Protein AF-A0AA43QMW5-F1 (afdb_monomer_lite)

pLDDT: mean 87.39, std 15.27, range [23.47, 98.81]

Sequence (1176 aa):
MTSDAPTQKFETLQLHAGQTPDPTTNSRAVPIYATTSYVFNDSDHGARLFGLKEFGNIYSRIMNPTVDVLEKRIAALEGGAAAIGAASGQAAQFMVVAALAHTGDNIISTSNLYGGTYNQFKVAFPRLGITTKFVKGDKPEEFERLIDDRTKAIYIESIGNPRYNVPDFDAIVAVAHKAGVPVVVDNTFGAGGYFCRPIDHGADIVVHSTTKWIGGHGTTIGGMVVDSGKFDWGKNAKRFPQMNDPSEGYHGLKFWDTFGSIAFAMRVRVEILRDLGMAMNPFAAHEFILGVETLSLRCERHAENSLKLAKWLEGSEHVAWVSYPGLESHQSHQLAKKYLPRGFGGVLSFGVKGGKAAGSQVVDGFKLISNLANVGDSKTLAIHPWSTTHEQLSDEEKQDSGVTDDLIRISVGNEHIDDIIADFEQSFKASEAAKPEAGKEGQEKNGELKGAVKEVKAFQPQFQDELQIFSCPSSTLTSDMAHVERGREISIPPPRGQPYSITLPGSKKEGRTPVYRHHKFKDGLLRSLDPNVATAHDMFEGTANRYPKNRCLGWRPYIAETKSWGKYEWMDYATVQRRRANLGVGLVSINKDAGVKESKYGIGIWCQNRPEWQISVSLYDTLGPSTTEYIVNHASLPCVITSLPHIPTLLKLKPRLPTLKVIISVDPLDNGDREGYSKYALLNSLASEMGVKIYSFEQVEAIGASLGTPLYHPPGPNDMLTINYTSGTTGPPKGVTILHFNAVAAGSCGFATLPQTPKDVLISYLPLAHIYERMNEACALWAGGAIGFFHGDILGLVDDLQQLKPTFFPSVPRLYNRFGGAIRAATVQQPGLKGSLSRYIISTKQAAMTPPESPSATNKHAFYDRIWGRKVASAMGLQNAKSMVSGSAPLDPSLHGMLRAVMGNTFVQGYGLTETFAQGLCQSEGDLSVGNCGGVSPTMELCLMDVPDMEYYATDQPQPRGELLMRGNNLFAGYYRNEEETNKAMLPDGWFRTGDVATVDYLGRFQIIDRVKNVLKLAQGEYISPERLENVYLSHLNYLALAFVHGDSLQTFLVGIFAVQPDMFAPMASKILGKQIASTDAAAIKAACDEPKVIKAIQDDLDKVGRKNKFAGYERVRRFRLMVDPFTIDNELLTPTLKLKRPTTAKMYRSVLDQLYAEALAEEEEQHRAMPKAKL

InterPro domains:
  IPR000277 Cys/Met metabolism, pyridoxal phosphate-dependent enzyme [PF01053] (11-429)
  IPR000277 Cys/Met metabolism, pyridoxal phosphate-dependent enzyme [cd00614] (26-429)
  IPR000873 AMP-dependent synthetase/ligase domain [PF00501] (540-976)
  IPR006235 O-acetylhomoserine/O-acetylserine sulfhydrylase [PTHR43797] (4-430)
  IPR006235 O-acetylhomoserine/O-acetylserine sulfhydrylase [TIGR01326] (9-429)
  IPR015421 Pyridoxal phosphate-dependent transferase, major domain [G3DSA:3.40.640.10] (8-293)
  IPR015422 Pyridoxal phosphate-dependent transferase, small domain [G3DSA:3.90.1150.10] (297-440)
  IPR015424 Pyridoxal phosphate-dependent transferase [SSF53383] (9-429)
  IPR020845 AMP-binding, conserved site [PS00455] (723-734)
  IPR042099 ANL, N-terminal domain [G3DSA:3.40.50.12780] (529-1011)
  IPR054542 Cys/Met metabolism enzyme, pyridoxal-phosphate attachment site [PS00868] (204-218)

Radius of gyration: 35.05 Å; chains: 1; bounding box: 94×83×96 Å

Structure (mmCIF, N/CA/C/O backbone):
data_AF-A0AA43QMW5-F1
#
_entry.id   AF-A0AA43QMW5-F1
#
loop_
_atom_site.group_PDB
_atom_site.id
_atom_site.type_symbol
_atom_site.label_atom_id
_atom_site.label_alt_id
_atom_site.label_comp_id
_atom_site.label_asym_id
_atom_site.label_entity_id
_atom_site.label_seq_id
_atom_site.pdbx_PDB_ins_code
_atom_site.Cartn_x
_atom_site.Cartn_y
_atom_site.Cartn_z
_atom_site.occupancy
_atom_site.B_iso_or_equiv
_atom_site.auth_seq_id
_atom_site.auth_comp_id
_atom_site.auth_asym_id
_atom_site.auth_atom_id
_atom_site.pdbx_PDB_model_num
ATOM 1 N N . MET A 1 1 ? -44.632 -12.064 -18.565 1.00 31.97 1 MET A N 1
ATOM 2 C CA . MET A 1 1 ? -44.994 -11.048 -19.577 1.00 31.97 1 MET A CA 1
ATOM 3 C C . MET A 1 1 ? -45.890 -11.721 -20.603 1.00 31.97 1 MET A C 1
ATOM 5 O O . MET A 1 1 ? -45.658 -12.886 -20.896 1.00 31.97 1 MET A O 1
ATOM 9 N N . THR A 1 2 ? -46.937 -11.038 -21.057 1.00 28.03 2 THR A N 1
ATOM 10 C CA . THR A 1 2 ? -47.883 -11.501 -22.084 1.00 28.03 2 THR A CA 1
ATOM 11 C C . THR A 1 2 ? -47.162 -11.783 -23.409 1.00 28.03 2 THR A C 1
ATOM 13 O O . THR A 1 2 ? -46.240 -11.059 -23.778 1.00 28.03 2 THR A O 1
ATOM 16 N N . SER A 1 3 ? -47.563 -12.851 -24.102 1.00 38.81 3 SER A N 1
ATOM 17 C CA . SER A 1 3 ? -46.892 -13.456 -25.267 1.00 38.81 3 SER A CA 1
ATOM 18 C C . SER A 1 3 ? -46.924 -12.639 -26.567 1.00 38.81 3 SER A C 1
ATOM 20 O O . SER A 1 3 ? -46.411 -13.112 -27.574 1.00 38.81 3 SER A O 1
ATOM 22 N N . ASP A 1 4 ? -47.481 -11.424 -26.544 1.00 40.47 4 ASP A N 1
ATOM 23 C CA . ASP A 1 4 ? -47.724 -10.601 -27.741 1.00 40.47 4 ASP A CA 1
ATOM 24 C C . ASP A 1 4 ? -46.858 -9.327 -27.803 1.00 40.47 4 ASP A C 1
ATOM 26 O O . ASP A 1 4 ? -47.037 -8.485 -28.684 1.00 40.47 4 ASP A O 1
ATOM 30 N N . ALA A 1 5 ? -45.906 -9.147 -26.879 1.00 48.25 5 ALA A N 1
ATOM 31 C CA . ALA A 1 5 ? -44.950 -8.045 -26.971 1.00 48.25 5 ALA A CA 1
ATOM 32 C C . ALA A 1 5 ? -43.904 -8.346 -28.066 1.00 48.25 5 ALA A C 1
ATOM 34 O O . ALA A 1 5 ? -43.298 -9.421 -28.036 1.00 48.25 5 ALA A O 1
ATOM 35 N N . PRO A 1 6 ? -43.647 -7.426 -29.019 1.00 52.62 6 PRO A N 1
ATOM 36 C CA . PRO A 1 6 ? -42.632 -7.641 -30.046 1.00 52.62 6 PRO A CA 1
ATOM 37 C C . PRO A 1 6 ? -41.271 -7.915 -29.395 1.00 52.62 6 PRO A C 1
ATOM 39 O O . PRO A 1 6 ? -40.853 -7.183 -28.495 1.00 52.62 6 PRO A O 1
ATOM 42 N N . THR A 1 7 ? -40.579 -8.968 -29.845 1.00 69.44 7 THR A N 1
ATOM 43 C CA . THR A 1 7 ? -39.249 -9.335 -29.341 1.00 69.44 7 THR A CA 1
ATOM 44 C C . THR A 1 7 ? -38.290 -8.164 -29.542 1.00 69.44 7 THR A C 1
ATOM 46 O O . THR A 1 7 ? -37.937 -7.817 -30.672 1.00 69.44 7 THR A O 1
ATOM 49 N N . GLN A 1 8 ? -37.898 -7.526 -28.440 1.00 84.06 8 GLN A N 1
ATOM 50 C CA . GLN A 1 8 ? -37.003 -6.375 -28.470 1.00 84.06 8 GLN A CA 1
ATOM 51 C C . GLN A 1 8 ? -35.619 -6.786 -28.994 1.00 84.06 8 GLN A C 1
ATOM 53 O O . GLN A 1 8 ? -35.133 -7.883 -28.720 1.00 84.06 8 GLN A O 1
ATOM 58 N N . LYS A 1 9 ? -34.992 -5.903 -29.779 1.00 92.12 9 LYS A N 1
ATOM 59 C CA . LYS A 1 9 ? -33.627 -6.093 -30.294 1.00 92.12 9 LYS A CA 1
ATOM 60 C C . LYS A 1 9 ? -32.594 -5.847 -29.189 1.00 92.12 9 LYS A C 1
ATOM 62 O O . LYS A 1 9 ? -32.915 -5.244 -28.165 1.00 92.12 9 LYS A O 1
ATOM 67 N N . PHE A 1 10 ? -31.357 -6.295 -29.403 1.00 95.06 10 PHE A N 1
ATOM 68 C CA . PHE A 1 10 ? -30.277 -6.232 -28.411 1.00 95.06 10 PHE A CA 1
ATOM 69 C C . PHE A 1 10 ? -30.058 -4.812 -27.860 1.00 95.06 10 PHE A C 1
ATOM 71 O O . PHE A 1 10 ? -30.002 -4.624 -26.650 1.00 95.06 10 PHE A O 1
ATOM 78 N N . GLU A 1 11 ? -30.019 -3.800 -28.730 1.00 95.00 11 GLU A N 1
ATOM 79 C CA . GLU A 1 11 ? -29.794 -2.388 -28.373 1.00 95.00 11 GLU A CA 1
ATOM 80 C C . GLU A 1 11 ? -30.935 -1.833 -27.516 1.00 95.00 11 GLU A C 1
ATOM 82 O O . GLU A 1 11 ? -30.740 -0.956 -26.682 1.00 95.00 11 GLU A O 1
ATOM 87 N N . THR A 1 12 ? -32.150 -2.345 -27.705 1.00 94.62 12 THR A N 1
ATOM 88 C CA . THR A 1 12 ? -33.298 -1.978 -26.872 1.00 94.62 12 THR A CA 1
ATOM 89 C C . THR A 1 12 ? -33.230 -2.689 -25.520 1.00 94.62 12 THR A C 1
ATOM 91 O O . THR A 1 12 ? -33.447 -2.066 -24.480 1.00 94.62 12 THR A O 1
ATOM 94 N N . LEU A 1 13 ? -32.885 -3.981 -25.518 1.00 95.06 13 LEU A N 1
ATOM 95 C CA . LEU A 1 13 ? -32.748 -4.777 -24.299 1.00 95.06 13 LEU A CA 1
ATOM 96 C C . LEU A 1 13 ? -31.625 -4.252 -23.395 1.00 95.06 13 LEU A C 1
ATOM 98 O O . LEU A 1 13 ? -31.842 -4.142 -22.191 1.00 95.06 13 LEU A O 1
ATOM 102 N N . GLN A 1 14 ? -30.471 -3.858 -23.944 1.00 95.69 14 GLN A N 1
ATOM 103 C CA . GLN A 1 14 ? -29.340 -3.374 -23.137 1.00 95.69 14 GLN A CA 1
ATOM 104 C C . GLN A 1 14 ? -29.687 -2.092 -22.356 1.00 95.69 14 GLN A C 1
ATOM 106 O O . GLN A 1 14 ? -29.088 -1.824 -21.320 1.00 95.69 14 GLN A O 1
ATOM 111 N N . LEU A 1 15 ? -30.658 -1.304 -22.832 1.00 93.88 15 LEU A N 1
ATOM 112 C CA . LEU A 1 15 ? -31.099 -0.071 -22.175 1.00 93.88 15 LEU A CA 1
ATOM 113 C C . LEU A 1 15 ? -32.235 -0.310 -21.173 1.00 93.88 15 LEU A C 1
ATOM 115 O O . LEU A 1 15 ? -32.311 0.370 -20.153 1.00 93.88 15 LEU A O 1
ATOM 119 N N . HIS A 1 16 ? -33.139 -1.251 -21.458 1.00 92.50 16 HIS A N 1
ATOM 120 C CA . HIS A 1 16 ? -34.419 -1.345 -20.746 1.00 92.50 16 HIS A CA 1
ATOM 121 C C . HIS A 1 16 ? -34.632 -2.635 -19.955 1.00 92.50 16 HIS A C 1
ATOM 123 O O . HIS A 1 16 ? -35.452 -2.650 -19.035 1.00 92.50 16 HIS A O 1
ATOM 129 N N . ALA A 1 17 ? -33.929 -3.722 -20.276 1.00 94.00 17 ALA A N 1
ATOM 130 C CA . ALA A 1 17 ? -34.151 -4.994 -19.605 1.00 94.00 17 ALA A CA 1
ATOM 131 C C . ALA A 1 17 ? -33.842 -4.892 -18.103 1.00 94.00 17 ALA A C 1
ATOM 133 O O . ALA A 1 17 ? -32.890 -4.231 -17.676 1.00 94.00 17 ALA A O 1
ATOM 134 N N . GLY A 1 18 ? -34.690 -5.542 -17.303 1.00 90.50 18 GLY A N 1
ATOM 135 C CA . GLY A 1 18 ? -34.578 -5.579 -15.846 1.00 90.50 18 GLY A CA 1
ATOM 136 C C . GLY A 1 18 ? -35.045 -4.323 -15.112 1.00 90.50 18 GLY A C 1
ATOM 137 O O . GLY A 1 18 ? -35.159 -4.376 -13.893 1.00 90.50 18 GLY A O 1
ATOM 138 N N . GLN A 1 19 ? -35.354 -3.227 -15.815 1.00 90.94 19 GLN A N 1
ATOM 139 C CA . GLN A 1 19 ? -35.652 -1.940 -15.193 1.00 90.94 19 GLN A CA 1
ATOM 140 C C . GLN A 1 19 ? -37.014 -1.374 -15.615 1.00 90.94 19 GLN A C 1
ATOM 142 O O . GLN A 1 19 ? -37.297 -1.158 -16.791 1.00 90.94 19 GLN A O 1
ATOM 147 N N . THR A 1 20 ? -37.821 -1.010 -14.625 1.00 87.88 20 THR A N 1
ATOM 148 C CA . THR A 1 20 ? -38.950 -0.082 -14.775 1.00 87.88 20 THR A CA 1
ATOM 149 C C . THR A 1 20 ? -38.634 1.216 -14.029 1.00 87.88 20 THR A C 1
ATOM 151 O O . THR A 1 20 ? -37.757 1.193 -13.162 1.00 87.88 20 THR A O 1
ATOM 154 N N . PRO A 1 21 ? -39.298 2.353 -14.334 1.00 90.06 21 PRO A N 1
ATOM 155 C CA . PRO A 1 21 ? -39.194 3.532 -13.479 1.00 90.06 21 PRO A CA 1
ATOM 156 C C . PRO A 1 21 ? -39.437 3.146 -12.017 1.00 90.06 21 PRO A C 1
ATOM 158 O O . PRO A 1 21 ? -40.344 2.356 -11.743 1.00 90.06 21 PRO A O 1
ATOM 161 N N . ASP A 1 22 ? -38.602 3.652 -11.110 1.00 88.69 22 ASP A N 1
ATOM 162 C CA . ASP A 1 22 ? -38.721 3.339 -9.686 1.00 88.69 22 ASP A CA 1
ATOM 163 C C . ASP A 1 22 ? -40.121 3.742 -9.196 1.00 88.69 22 ASP A C 1
ATOM 165 O O . ASP A 1 22 ? -40.480 4.910 -9.322 1.00 88.69 22 ASP A O 1
ATOM 169 N N . PRO A 1 23 ? -40.934 2.830 -8.641 1.00 86.19 23 PRO A N 1
ATOM 170 C CA . PRO A 1 23 ? -42.321 3.139 -8.296 1.00 86.19 23 PRO A CA 1
ATOM 171 C C . PRO A 1 23 ? -42.452 4.136 -7.135 1.00 86.19 23 PRO A C 1
ATOM 173 O O . PRO A 1 23 ? -43.527 4.695 -6.936 1.00 86.19 23 PRO A O 1
ATOM 176 N N . THR A 1 24 ? -41.379 4.366 -6.369 1.00 89.88 24 THR A N 1
ATOM 177 C CA . THR A 1 24 ? -41.388 5.279 -5.216 1.00 89.88 24 THR A CA 1
ATOM 178 C C . THR A 1 24 ? -41.154 6.729 -5.639 1.00 89.88 24 THR A C 1
ATOM 180 O O . THR A 1 24 ? -41.823 7.640 -5.161 1.00 89.88 24 THR A O 1
ATOM 183 N N . THR A 1 25 ? -40.199 6.952 -6.539 1.00 93.06 25 THR A N 1
ATOM 184 C CA . THR A 1 25 ? -39.713 8.284 -6.940 1.00 93.06 25 THR A CA 1
ATOM 185 C C . THR A 1 25 ? -40.000 8.619 -8.401 1.00 93.06 25 THR A C 1
ATOM 187 O O . THR A 1 25 ? -39.798 9.754 -8.824 1.00 93.06 25 THR A O 1
ATOM 190 N N . ASN A 1 26 ? -40.461 7.641 -9.183 1.00 91.12 26 ASN A N 1
ATOM 191 C CA . ASN A 1 26 ? -40.526 7.665 -10.644 1.00 91.12 26 ASN A CA 1
ATOM 192 C C . ASN A 1 26 ? -39.160 7.873 -11.323 1.00 91.12 26 ASN A C 1
ATOM 194 O O . ASN A 1 26 ? -39.107 8.270 -12.490 1.00 91.12 26 ASN A O 1
ATOM 198 N N . SER A 1 27 ? -38.046 7.596 -10.627 1.00 91.94 27 SER A N 1
ATOM 199 C CA . SER A 1 27 ? -36.706 7.704 -11.211 1.00 91.94 27 SER A CA 1
ATOM 200 C C . SER A 1 27 ? -36.569 6.801 -12.433 1.00 91.94 27 SER A C 1
ATOM 202 O O . SER A 1 27 ? -36.821 5.596 -12.375 1.00 91.94 27 SER A O 1
ATOM 204 N N . ARG A 1 28 ? -36.133 7.390 -13.551 1.00 91.69 28 ARG A N 1
ATOM 205 C CA . ARG A 1 28 ? -35.840 6.660 -14.789 1.00 91.69 28 ARG A CA 1
ATOM 206 C C . ARG A 1 28 ? -34.450 6.039 -14.793 1.00 91.69 28 ARG A C 1
ATOM 208 O O . ARG A 1 28 ? -34.287 4.995 -15.407 1.00 91.69 28 ARG A O 1
ATOM 215 N N . ALA A 1 29 ? -33.471 6.665 -14.146 1.00 92.25 29 ALA A N 1
ATOM 216 C CA . ALA A 1 29 ? -32.157 6.065 -13.931 1.00 92.25 29 ALA A CA 1
ATOM 217 C C . ALA A 1 29 ? -32.244 5.031 -12.800 1.00 92.25 29 ALA A C 1
ATOM 219 O O . ALA A 1 29 ? -33.070 5.184 -11.894 1.00 92.25 29 ALA A O 1
ATOM 220 N N . VAL A 1 30 ? -31.416 3.984 -12.856 1.00 95.44 30 VAL A N 1
ATOM 221 C CA . VAL A 1 30 ? -31.401 2.924 -11.835 1.00 95.44 30 VAL A CA 1
ATOM 222 C C . VAL A 1 30 ? -30.903 3.514 -10.513 1.00 95.44 30 VAL A C 1
ATOM 224 O O . VAL A 1 30 ? -29.758 3.960 -10.457 1.00 95.44 30 VAL A O 1
ATOM 227 N N . PRO A 1 31 ? -31.701 3.511 -9.432 1.00 94.56 31 PRO A N 1
ATOM 228 C CA . PRO A 1 31 ? -31.217 3.973 -8.139 1.00 94.56 31 PRO A CA 1
ATOM 229 C C . PRO A 1 31 ? -30.134 3.043 -7.580 1.00 94.56 31 PRO A C 1
ATOM 231 O O . PRO A 1 31 ? -30.190 1.819 -7.747 1.00 94.56 31 PRO A O 1
ATOM 234 N N . ILE A 1 32 ? -29.171 3.616 -6.857 1.00 97.00 32 ILE A N 1
ATOM 235 C CA . ILE A 1 32 ? -28.181 2.845 -6.100 1.00 97.00 32 ILE A CA 1
ATOM 236 C C . ILE A 1 32 ? -28.762 2.532 -4.719 1.00 97.00 32 ILE A C 1
ATOM 238 O O . ILE A 1 32 ? -28.828 3.396 -3.846 1.00 97.00 32 ILE A O 1
ATOM 242 N N . TYR A 1 33 ? -29.144 1.279 -4.488 1.00 95.75 33 TYR A N 1
ATOM 243 C CA . TYR A 1 33 ? -29.603 0.803 -3.186 1.00 95.75 33 TYR A CA 1
ATOM 244 C C . TYR A 1 33 ? -28.399 0.418 -2.321 1.00 95.75 33 TYR A C 1
ATOM 246 O O . TYR A 1 33 ? -28.118 -0.763 -2.109 1.00 95.75 33 TYR A O 1
ATOM 254 N N . ALA A 1 34 ? -27.680 1.420 -1.810 1.00 96.12 34 ALA A N 1
ATOM 255 C CA . ALA A 1 34 ? -26.524 1.266 -0.919 1.00 96.12 34 ALA A CA 1
ATOM 256 C C . ALA A 1 34 ? -26.927 0.875 0.521 1.00 96.12 34 ALA A C 1
ATOM 258 O O . ALA A 1 34 ? -26.578 1.543 1.489 1.00 96.12 34 ALA A O 1
ATOM 259 N N . THR A 1 35 ? -27.685 -0.212 0.662 1.00 94.81 35 THR A N 1
ATOM 260 C CA . THR A 1 35 ? -28.127 -0.773 1.948 1.00 94.81 35 THR A CA 1
ATOM 261 C C . THR A 1 35 ? -27.574 -2.180 2.138 1.00 94.81 35 THR A C 1
ATOM 263 O O . THR A 1 35 ? -27.178 -2.842 1.178 1.00 94.81 35 THR A O 1
ATOM 266 N N . THR A 1 36 ? -27.557 -2.663 3.376 1.00 92.94 36 THR A N 1
ATOM 267 C CA . THR A 1 36 ? -27.220 -4.053 3.706 1.00 92.94 36 THR A CA 1
ATOM 268 C C . THR A 1 36 ? -28.453 -4.932 3.874 1.00 92.94 36 THR A C 1
ATOM 270 O O . THR A 1 36 ? -28.371 -6.122 3.596 1.00 92.94 36 THR A O 1
ATOM 273 N N . SER A 1 37 ? -29.576 -4.367 4.325 1.00 93.62 37 SER A N 1
ATOM 274 C CA . SER A 1 37 ? -30.742 -5.111 4.820 1.00 93.62 37 SER A CA 1
ATOM 275 C C . SER A 1 37 ? -32.046 -4.448 4.380 1.00 93.62 37 SER A C 1
ATOM 277 O O . SER A 1 37 ? -32.075 -3.240 4.127 1.00 93.62 37 SER A O 1
ATOM 279 N N . TYR A 1 38 ? -33.122 -5.232 4.324 1.00 94.88 38 TYR A N 1
ATOM 280 C CA . TYR A 1 38 ? -34.454 -4.777 3.922 1.00 94.88 38 TYR A CA 1
ATOM 281 C C . TYR A 1 38 ? -35.480 -5.116 5.005 1.00 94.88 38 TYR A C 1
ATOM 283 O O . TYR A 1 38 ? -35.408 -6.171 5.631 1.00 94.88 38 TYR A O 1
ATOM 291 N N . VAL A 1 39 ? -36.414 -4.195 5.247 1.00 95.44 39 VAL A N 1
ATOM 292 C CA . VAL A 1 39 ? -37.465 -4.359 6.261 1.00 95.44 39 VAL A CA 1
ATOM 293 C C . VAL A 1 39 ? -38.509 -5.363 5.766 1.00 95.44 39 VAL A C 1
ATOM 295 O O . VAL A 1 39 ? -38.944 -5.291 4.618 1.00 95.44 39 VAL A O 1
ATOM 298 N N . PHE A 1 40 ? -38.932 -6.280 6.639 1.00 94.44 40 PHE A N 1
ATOM 299 C CA . PHE A 1 40 ? -40.066 -7.166 6.378 1.00 94.44 40 PHE A CA 1
ATOM 300 C C . PHE A 1 40 ? -41.377 -6.495 6.792 1.00 94.44 40 PHE A C 1
ATOM 302 O O . PHE A 1 40 ? -41.415 -5.801 7.804 1.00 94.44 40 PHE A O 1
ATOM 309 N N . ASN A 1 41 ? -42.459 -6.756 6.054 1.00 92.19 41 ASN A N 1
ATOM 310 C CA . ASN A 1 41 ? -43.797 -6.274 6.409 1.00 92.19 41 ASN A CA 1
ATOM 311 C C . ASN A 1 41 ? -44.240 -6.773 7.797 1.00 92.19 41 ASN A C 1
ATOM 313 O O . ASN A 1 41 ? -44.799 -6.016 8.584 1.00 92.19 41 ASN A O 1
ATOM 317 N N . ASP A 1 42 ? -43.947 -8.039 8.096 1.00 89.06 42 ASP A N 1
ATOM 318 C CA . ASP A 1 42 ? -44.180 -8.709 9.373 1.00 89.06 42 ASP A CA 1
ATOM 319 C C . ASP A 1 42 ? -43.274 -9.957 9.480 1.00 89.06 42 ASP A C 1
ATOM 321 O O . ASP A 1 42 ? -42.538 -10.302 8.545 1.00 89.06 42 ASP A O 1
ATOM 325 N N . SER A 1 43 ? -43.289 -10.632 10.632 1.00 90.50 43 SER A N 1
ATOM 326 C CA . SER A 1 43 ? -42.485 -11.841 10.860 1.00 90.50 43 SER A CA 1
ATOM 327 C C . SER A 1 43 ? -42.861 -12.997 9.927 1.00 90.50 43 SER A C 1
ATOM 329 O O . SER A 1 43 ? -41.979 -13.763 9.535 1.00 90.50 43 SER A O 1
ATOM 331 N N . ASP A 1 44 ? -44.133 -13.113 9.534 1.00 91.81 44 ASP A N 1
ATOM 332 C CA . ASP A 1 44 ? -44.595 -14.166 8.626 1.00 91.81 44 ASP A CA 1
ATOM 333 C C . ASP A 1 44 ? -44.068 -13.934 7.206 1.00 91.81 44 ASP A C 1
ATOM 335 O O . ASP A 1 44 ? -43.658 -14.880 6.535 1.00 91.81 44 ASP A O 1
ATOM 339 N N . HIS A 1 45 ? -44.015 -12.680 6.752 1.00 95.81 45 HIS A N 1
ATOM 340 C CA . HIS A 1 45 ? -43.369 -12.272 5.510 1.00 95.81 45 HIS A CA 1
ATOM 341 C C . HIS A 1 45 ? -41.876 -12.604 5.541 1.00 95.81 45 HIS A C 1
ATOM 343 O O . HIS A 1 45 ? -41.387 -13.272 4.632 1.00 95.81 45 HIS A O 1
ATOM 349 N N . GLY A 1 46 ? -41.165 -12.254 6.619 1.00 91.75 46 GLY A N 1
ATOM 350 C CA . GLY A 1 46 ? -39.764 -12.652 6.795 1.00 91.75 46 GLY A CA 1
ATOM 351 C C . GLY A 1 46 ? -39.567 -14.174 6.718 1.00 91.75 46 GLY A C 1
ATOM 352 O O . GLY A 1 46 ? -38.699 -14.654 5.988 1.00 91.75 46 GLY A O 1
ATOM 353 N N . ALA A 1 47 ? -40.412 -14.951 7.404 1.00 89.12 47 ALA A N 1
ATOM 354 C CA . ALA A 1 47 ? -40.362 -16.413 7.379 1.00 89.12 47 ALA A CA 1
ATOM 355 C C . ALA A 1 47 ? -40.639 -16.997 5.981 1.00 89.12 47 ALA A C 1
ATOM 357 O O . ALA A 1 47 ? -39.991 -17.969 5.583 1.00 89.12 47 ALA A O 1
ATOM 358 N N . ARG A 1 48 ? -41.565 -16.409 5.209 1.00 93.38 48 ARG A N 1
ATOM 359 C CA . ARG A 1 48 ? -41.815 -16.812 3.815 1.00 93.38 48 ARG A CA 1
ATOM 360 C C . ARG A 1 48 ? -40.624 -16.508 2.909 1.00 93.38 48 ARG A C 1
ATOM 362 O O . ARG A 1 48 ? -40.280 -17.374 2.108 1.00 93.38 48 ARG A O 1
ATOM 369 N N . LEU A 1 49 ? -39.966 -15.358 3.070 1.00 91.56 49 LEU A N 1
ATOM 370 C CA . LEU A 1 49 ? -38.765 -15.007 2.302 1.00 91.56 49 LEU A CA 1
ATOM 371 C C . LEU A 1 49 ? -37.594 -15.960 2.595 1.00 91.56 49 LEU A C 1
ATOM 373 O O . LEU A 1 49 ? -37.019 -16.531 1.671 1.00 91.56 49 LEU A O 1
ATOM 377 N N . PHE A 1 50 ? -37.259 -16.194 3.870 1.00 89.00 50 PHE A N 1
ATOM 378 C CA . PHE A 1 50 ? -36.174 -17.118 4.241 1.00 89.00 50 PHE A CA 1
ATOM 379 C C . PHE A 1 50 ? -36.481 -18.576 3.888 1.00 89.00 50 PHE A C 1
ATOM 381 O O . PHE A 1 50 ? -35.577 -19.324 3.523 1.00 89.00 50 PHE A O 1
ATOM 388 N N . GLY A 1 51 ? -37.753 -18.973 3.963 1.00 88.38 51 GLY A N 1
ATOM 389 C CA . GLY A 1 51 ? -38.220 -20.285 3.524 1.00 88.38 51 GLY A CA 1
ATOM 390 C C . GLY A 1 51 ? -38.369 -20.426 2.007 1.00 88.38 51 GLY A C 1
ATOM 391 O O . GLY A 1 51 ? -38.882 -21.451 1.568 1.00 88.38 51 GLY A O 1
ATOM 392 N N . LEU A 1 52 ? -37.985 -19.407 1.224 1.00 90.00 52 LEU A N 1
ATOM 393 C CA . LEU A 1 52 ? -38.117 -19.343 -0.236 1.00 90.00 52 LEU A CA 1
ATOM 394 C C . LEU A 1 52 ? -39.548 -19.600 -0.756 1.00 90.00 52 LEU A C 1
ATOM 396 O O . LEU A 1 52 ? -39.742 -20.073 -1.873 1.00 90.00 52 LEU A O 1
ATOM 400 N N . LYS A 1 53 ? -40.560 -19.279 0.056 1.00 87.81 53 LYS A N 1
ATOM 401 C CA . LYS A 1 53 ? -41.989 -19.353 -0.299 1.00 87.81 53 LYS A CA 1
ATOM 402 C C . LYS A 1 53 ? -42.475 -18.090 -1.011 1.00 87.81 53 LYS A C 1
ATOM 404 O O . LYS A 1 53 ? -43.560 -18.085 -1.582 1.00 87.81 53 LYS A O 1
ATOM 409 N N . GLU A 1 54 ? -41.692 -17.019 -0.929 1.00 89.31 54 GLU A N 1
ATOM 410 C CA . GLU A 1 54 ? -41.958 -15.711 -1.518 1.00 89.31 54 GLU A CA 1
ATOM 411 C C . GLU A 1 54 ? -40.626 -15.097 -1.985 1.00 89.31 54 GLU A C 1
ATOM 413 O O . GLU A 1 54 ? -39.595 -15.286 -1.336 1.00 89.31 54 GLU A O 1
ATOM 418 N N . PHE A 1 55 ? -40.631 -14.383 -3.115 1.00 88.50 55 PHE A N 1
ATOM 419 C CA . PHE A 1 55 ? -39.463 -13.636 -3.590 1.00 88.50 55 PHE A CA 1
ATOM 420 C C . PHE A 1 55 ? -39.456 -12.232 -2.992 1.00 88.50 55 PHE A C 1
ATOM 422 O O . PHE A 1 55 ? -40.471 -11.541 -3.008 1.00 88.50 55 PHE A O 1
ATOM 429 N N . GLY A 1 56 ? -38.297 -11.774 -2.532 1.00 89.06 56 GLY A N 1
ATOM 430 C CA . GLY A 1 56 ? -38.156 -10.433 -1.980 1.00 89.06 56 GLY A CA 1
ATOM 431 C C . GLY A 1 56 ? -36.798 -10.222 -1.337 1.00 89.06 56 GLY A C 1
ATOM 432 O O . GLY A 1 56 ? -36.093 -11.177 -1.013 1.00 89.06 56 GLY A O 1
ATOM 433 N N . ASN A 1 57 ? -36.428 -8.956 -1.161 1.00 93.31 57 ASN A N 1
ATOM 434 C CA . ASN A 1 57 ? -35.120 -8.600 -0.637 1.00 93.31 57 ASN A CA 1
ATOM 435 C C . ASN A 1 57 ? -35.028 -8.886 0.867 1.00 93.31 57 ASN A C 1
ATOM 437 O O . ASN A 1 57 ? -35.916 -8.533 1.637 1.00 93.31 57 ASN A O 1
ATOM 441 N N . ILE A 1 58 ? -33.919 -9.504 1.273 1.00 92.94 58 ILE A N 1
ATOM 442 C CA . ILE A 1 58 ? -33.631 -9.867 2.668 1.00 92.94 58 ILE A CA 1
ATOM 443 C C . ILE A 1 58 ? -32.372 -9.128 3.120 1.00 92.94 58 ILE A C 1
ATOM 445 O O . ILE A 1 58 ? -32.388 -8.311 4.039 1.00 92.94 58 ILE A O 1
ATOM 449 N N . TYR A 1 59 ? -31.268 -9.403 2.424 1.00 94.06 59 TYR A N 1
ATOM 450 C CA . TYR A 1 59 ? -29.940 -8.897 2.732 1.00 94.06 59 TYR A CA 1
ATOM 451 C C . TYR A 1 59 ? -29.125 -8.785 1.439 1.00 94.06 59 TYR A C 1
ATOM 453 O O . TYR A 1 59 ? -29.150 -9.706 0.619 1.00 94.06 59 TYR A O 1
ATOM 461 N N . SER A 1 60 ? -28.356 -7.706 1.280 1.00 94.25 60 SER A N 1
ATOM 462 C CA . SER A 1 60 ? -27.640 -7.367 0.037 1.00 94.25 60 SER A CA 1
ATOM 463 C C . SER A 1 60 ? -26.600 -8.395 -0.405 1.00 94.25 60 SER A C 1
ATOM 465 O O . SER A 1 60 ? -26.267 -8.458 -1.581 1.00 94.25 60 SER A O 1
ATOM 467 N N . ARG A 1 61 ? -26.115 -9.246 0.508 1.00 93.00 61 ARG A N 1
ATOM 468 C CA . ARG A 1 61 ? -25.257 -10.396 0.161 1.00 93.00 61 ARG A CA 1
ATOM 469 C C . ARG A 1 61 ? -25.982 -11.444 -0.696 1.00 93.00 61 ARG A C 1
ATOM 471 O O . ARG A 1 61 ? -25.329 -12.175 -1.426 1.00 93.00 61 ARG A O 1
ATOM 478 N N . ILE A 1 62 ? -27.304 -11.554 -0.562 1.00 93.12 62 ILE A N 1
ATOM 479 C CA . ILE A 1 62 ? -28.135 -12.534 -1.278 1.00 93.12 62 ILE A CA 1
ATOM 480 C C . ILE A 1 62 ? -28.735 -11.889 -2.529 1.00 93.12 62 ILE A C 1
ATOM 482 O O . ILE A 1 62 ? -28.725 -12.488 -3.604 1.00 93.12 62 ILE A O 1
ATOM 486 N N . MET A 1 63 ? -29.275 -10.678 -2.382 1.00 93.12 63 MET A N 1
ATOM 487 C CA . MET A 1 63 ? -29.898 -9.919 -3.464 1.00 93.12 63 MET A CA 1
ATOM 488 C C . MET A 1 63 ? -29.983 -8.434 -3.113 1.00 93.12 63 MET A C 1
ATOM 490 O O . MET A 1 63 ? -30.158 -8.074 -1.950 1.00 93.12 63 MET A O 1
ATOM 494 N N . ASN A 1 64 ? -29.881 -7.583 -4.127 1.00 96.88 64 ASN A N 1
ATOM 495 C CA . ASN A 1 64 ? -29.964 -6.134 -4.009 1.00 96.88 64 ASN A CA 1
ATOM 496 C C . ASN A 1 64 ? -30.651 -5.582 -5.271 1.00 96.88 64 ASN A C 1
ATOM 498 O O . ASN A 1 64 ? -30.268 -6.014 -6.356 1.00 96.88 64 ASN A O 1
ATOM 502 N N . PRO A 1 65 ? -31.602 -4.630 -5.188 1.00 95.69 65 PRO A N 1
ATOM 503 C CA . PRO A 1 65 ? -32.339 -4.160 -6.360 1.00 95.69 65 PRO A CA 1
ATOM 504 C C . PRO A 1 65 ? -31.462 -3.573 -7.475 1.00 95.69 65 PRO A C 1
ATOM 506 O O . PRO A 1 65 ? -31.766 -3.769 -8.645 1.00 95.69 65 PRO A O 1
ATOM 509 N N . THR A 1 66 ? -30.354 -2.894 -7.151 1.00 97.38 66 THR A N 1
ATOM 510 C CA . THR A 1 66 ? -29.422 -2.388 -8.177 1.00 97.38 66 THR A CA 1
ATOM 511 C C . THR A 1 66 ? -28.708 -3.540 -8.885 1.00 97.38 66 THR A C 1
ATOM 513 O O . THR A 1 66 ? -28.554 -3.516 -10.103 1.00 97.38 66 THR A O 1
ATOM 516 N N . VAL A 1 67 ? -28.301 -4.570 -8.134 1.00 98.12 67 VAL A N 1
ATOM 517 C CA . VAL A 1 67 ? -27.665 -5.779 -8.688 1.00 98.12 67 VAL A CA 1
ATOM 518 C C . VAL A 1 67 ? -28.666 -6.587 -9.521 1.00 98.12 67 VAL A C 1
ATOM 520 O O . VAL A 1 67 ? -28.323 -7.031 -10.610 1.00 98.12 67 VAL A O 1
ATOM 523 N N . ASP A 1 68 ? -29.911 -6.704 -9.062 1.00 97.44 68 ASP A N 1
ATOM 524 C CA . ASP A 1 68 ? -31.004 -7.413 -9.740 1.00 97.44 68 ASP A CA 1
ATOM 525 C C . ASP A 1 68 ? -31.327 -6.809 -11.118 1.00 97.44 68 ASP A C 1
ATOM 527 O O . ASP A 1 68 ? -31.554 -7.544 -12.080 1.00 97.44 68 ASP A O 1
ATOM 531 N N . VAL A 1 69 ? -31.265 -5.477 -11.264 1.00 97.94 69 VAL A N 1
ATOM 532 C CA . VAL A 1 69 ? -31.393 -4.835 -12.584 1.00 97.94 69 VAL A CA 1
ATOM 533 C C . VAL A 1 69 ? -30.287 -5.306 -13.531 1.00 97.94 69 VAL A C 1
ATOM 535 O O . VAL A 1 69 ? -30.587 -5.689 -14.663 1.00 97.94 69 VAL A O 1
ATOM 538 N N . LEU A 1 70 ? -29.024 -5.312 -13.087 1.00 98.44 70 LEU A N 1
ATOM 539 C CA . LEU A 1 70 ? -27.906 -5.790 -13.905 1.00 98.44 70 LEU A CA 1
ATOM 540 C C . LEU A 1 70 ? -28.054 -7.281 -14.244 1.00 98.44 70 LEU A C 1
ATOM 542 O O . LEU A 1 70 ? -27.873 -7.660 -15.398 1.00 98.44 70 LEU A O 1
ATOM 546 N N . GLU A 1 71 ? -28.399 -8.115 -13.261 1.00 98.44 71 GLU A N 1
ATOM 547 C CA . GLU A 1 71 ? -28.626 -9.555 -13.432 1.00 98.44 71 GLU A CA 1
ATOM 548 C C . GLU A 1 71 ? -29.686 -9.819 -14.509 1.00 98.44 71 GLU A C 1
ATOM 550 O O . GLU A 1 71 ? -29.420 -10.496 -15.503 1.00 98.44 71 GLU A O 1
ATOM 555 N N . LYS A 1 72 ? -30.869 -9.211 -14.378 1.00 97.75 72 LYS A N 1
ATOM 556 C CA . LYS A 1 72 ? -31.954 -9.345 -15.360 1.00 97.75 72 LYS A CA 1
ATOM 557 C C . LYS A 1 72 ? -31.561 -8.829 -16.739 1.00 97.75 72 LYS A C 1
ATOM 559 O O . LYS A 1 72 ? -31.950 -9.417 -17.747 1.00 97.75 72 LYS A O 1
ATOM 564 N N . ARG A 1 73 ? -30.799 -7.735 -16.795 1.00 97.62 73 ARG A N 1
ATOM 565 C CA . ARG A 1 73 ? -30.343 -7.142 -18.052 1.00 97.62 73 ARG A CA 1
ATOM 566 C C . ARG A 1 73 ? -29.391 -8.073 -18.790 1.00 97.62 73 ARG A C 1
ATOM 568 O O . ARG A 1 73 ? -29.633 -8.366 -19.955 1.00 97.62 73 ARG A O 1
ATOM 575 N N . ILE A 1 74 ? -28.367 -8.596 -18.117 1.00 98.38 74 ILE A N 1
ATOM 576 C CA . ILE A 1 74 ? -27.427 -9.539 -18.736 1.00 98.38 74 ILE A CA 1
ATOM 577 C C . ILE A 1 74 ? -28.117 -10.861 -19.094 1.00 98.38 74 ILE A C 1
ATOM 579 O O . ILE A 1 74 ? -27.892 -11.367 -20.190 1.00 98.38 74 ILE A O 1
ATOM 583 N N . ALA A 1 75 ? -29.016 -11.381 -18.247 1.00 98.06 75 ALA A N 1
ATOM 584 C CA . ALA A 1 75 ? -29.806 -12.570 -18.578 1.00 98.06 75 ALA A CA 1
ATOM 585 C C . ALA A 1 75 ? -30.593 -12.383 -19.887 1.00 98.06 75 ALA A C 1
ATOM 587 O O . ALA A 1 75 ? -30.548 -13.246 -20.761 1.00 98.06 75 ALA A O 1
ATOM 588 N N . ALA A 1 76 ? -31.250 -11.232 -20.068 1.00 96.88 76 ALA A N 1
ATOM 589 C CA . ALA A 1 76 ? -31.989 -10.929 -21.291 1.00 96.88 76 ALA A CA 1
ATOM 590 C C . ALA A 1 76 ? -31.084 -10.826 -22.534 1.00 96.88 76 ALA A C 1
ATOM 592 O O . ALA A 1 76 ? -31.472 -11.300 -23.604 1.00 96.88 76 ALA A O 1
ATOM 593 N N . LEU A 1 77 ? -29.892 -10.231 -22.398 1.00 97.31 77 LEU A N 1
ATOM 594 C CA . LEU A 1 77 ? -28.929 -10.100 -23.499 1.00 97.31 77 LEU A CA 1
ATOM 595 C C . LEU A 1 77 ? -28.344 -11.450 -23.932 1.00 97.31 77 LEU A C 1
ATOM 597 O O . LEU A 1 77 ? -28.232 -11.709 -25.127 1.00 97.31 77 LEU A O 1
ATOM 601 N N . GLU A 1 78 ? -28.032 -12.329 -22.980 1.00 97.00 78 GLU A N 1
ATOM 602 C CA . GLU A 1 78 ? -27.524 -13.680 -23.252 1.00 97.00 78 GLU A CA 1
ATOM 603 C C . GLU A 1 78 ? -28.635 -14.648 -23.692 1.00 97.00 78 GLU A C 1
ATOM 605 O O . GLU A 1 78 ? -28.395 -15.570 -24.465 1.00 97.00 78 GLU A O 1
ATOM 610 N N . GLY A 1 79 ? -29.891 -14.407 -23.301 1.00 94.75 79 GLY A N 1
ATOM 611 C CA . GLY A 1 79 ? -31.014 -15.335 -23.522 1.00 94.75 79 GLY A CA 1
ATOM 612 C C . GLY A 1 79 ? -31.182 -16.362 -22.414 1.00 94.75 79 GLY A C 1
ATOM 613 O O . GLY A 1 79 ? -31.740 -17.431 -22.651 1.00 94.75 79 GLY A O 1
ATOM 614 N N . GLY A 1 80 ? -30.676 -16.046 -21.226 1.00 96.38 80 GLY A N 1
ATOM 615 C CA . GLY A 1 80 ? -30.834 -16.855 -20.030 1.00 96.38 80 GLY A CA 1
ATOM 616 C C . GLY A 1 80 ? -32.170 -16.630 -19.327 1.00 96.38 80 GLY A C 1
ATOM 617 O O . GLY A 1 80 ? -32.830 -15.603 -19.493 1.00 96.38 80 GLY A O 1
ATOM 618 N N . ALA A 1 81 ? -32.539 -17.595 -18.491 1.00 96.56 81 ALA A N 1
ATOM 619 C CA . ALA A 1 81 ? -33.703 -17.531 -17.619 1.00 96.56 81 ALA A CA 1
ATOM 620 C C . ALA A 1 81 ? -33.444 -16.668 -16.370 1.00 96.56 81 ALA A C 1
ATOM 622 O O . ALA A 1 81 ? -34.348 -15.977 -15.898 1.00 96.56 81 ALA A O 1
ATOM 623 N N . ALA A 1 82 ? -32.218 -16.693 -15.836 1.00 97.50 82 ALA A N 1
ATOM 624 C CA . ALA A 1 82 ? -31.809 -15.915 -14.668 1.00 97.50 82 ALA A CA 1
ATOM 625 C C . ALA A 1 82 ? -30.295 -15.663 -14.666 1.00 97.50 82 ALA A C 1
ATOM 627 O O . ALA A 1 82 ? -29.537 -16.403 -15.291 1.00 97.50 82 ALA A O 1
ATOM 628 N N . ALA A 1 83 ? -29.842 -14.646 -13.929 1.00 98.38 83 ALA A N 1
ATOM 629 C CA . ALA A 1 83 ? -28.420 -14.408 -13.706 1.00 98.38 83 ALA A CA 1
ATOM 630 C C . ALA A 1 83 ? -28.115 -14.014 -12.257 1.00 98.38 83 ALA A C 1
ATOM 632 O O . ALA A 1 83 ? -28.995 -13.527 -11.549 1.00 98.38 83 ALA A O 1
ATOM 633 N N . ILE A 1 84 ? -26.868 -14.237 -11.836 1.00 98.50 84 ILE A N 1
ATOM 634 C CA . ILE A 1 84 ? -26.345 -13.971 -10.494 1.00 98.50 84 ILE A CA 1
ATOM 635 C C . ILE A 1 84 ? -25.059 -13.139 -10.590 1.00 98.50 84 ILE A C 1
ATOM 637 O O . ILE A 1 84 ? -24.073 -13.570 -11.198 1.00 98.50 84 ILE A O 1
ATOM 641 N N . GLY A 1 85 ? -25.051 -11.970 -9.950 1.00 98.19 85 GLY A N 1
ATOM 642 C CA . GLY A 1 85 ? -23.909 -11.063 -9.889 1.00 98.19 85 GLY A CA 1
ATOM 643 C C . GLY A 1 85 ? -22.831 -11.544 -8.914 1.00 98.19 85 GLY A C 1
ATOM 644 O O . GLY A 1 85 ? -23.102 -11.835 -7.750 1.00 98.19 85 GLY A O 1
ATOM 645 N N . ALA A 1 86 ? -21.582 -11.574 -9.377 1.00 98.12 86 ALA A N 1
ATOM 646 C CA . ALA A 1 86 ? -20.418 -12.029 -8.624 1.00 98.12 86 ALA A CA 1
ATOM 647 C C . ALA A 1 86 ? -19.393 -10.908 -8.402 1.00 98.12 86 ALA A C 1
ATOM 649 O O . ALA A 1 86 ? -19.244 -10.001 -9.222 1.00 98.12 86 ALA A O 1
ATOM 650 N N . ALA A 1 87 ? -18.592 -11.025 -7.342 1.00 97.31 87 ALA A N 1
ATOM 651 C CA . ALA A 1 87 ? -17.513 -10.079 -7.040 1.00 97.31 87 ALA A CA 1
ATOM 652 C C . ALA A 1 87 ? -16.397 -10.018 -8.113 1.00 97.31 87 ALA A C 1
ATOM 654 O O . ALA A 1 87 ? -15.642 -9.051 -8.158 1.00 97.31 87 ALA A O 1
ATOM 655 N N . SER A 1 88 ? -16.256 -11.038 -8.970 1.00 98.06 88 SER A N 1
ATOM 656 C CA . SER A 1 88 ? -15.322 -11.075 -10.110 1.00 98.06 88 SER A CA 1
ATOM 657 C C . SER A 1 88 ? -15.697 -12.191 -11.098 1.00 98.06 88 SER A C 1
ATOM 659 O O . SER A 1 88 ? -16.460 -13.089 -10.743 1.00 98.06 88 SER A O 1
ATOM 661 N N . GLY A 1 89 ? -15.127 -12.197 -12.309 1.00 96.88 89 GLY A N 1
ATOM 662 C CA . GLY A 1 89 ? -15.305 -13.308 -13.261 1.00 96.88 89 GLY A CA 1
ATOM 663 C C . GLY A 1 89 ? -14.797 -14.655 -12.723 1.00 96.88 89 GLY A C 1
ATOM 664 O O . GLY A 1 89 ? -15.476 -15.667 -12.840 1.00 96.88 89 GLY A O 1
ATOM 665 N N . GLN A 1 90 ? -13.659 -14.656 -12.019 1.00 96.94 90 GLN A N 1
ATOM 666 C CA . GLN A 1 90 ? -13.131 -15.859 -11.356 1.00 96.94 90 GLN A CA 1
ATOM 667 C C . GLN A 1 90 ? -14.042 -16.350 -10.221 1.00 96.94 90 GLN A C 1
ATOM 669 O O . GLN A 1 90 ? -14.131 -17.553 -9.985 1.00 96.94 90 GLN A O 1
ATOM 674 N N . ALA A 1 91 ? -14.735 -15.436 -9.533 1.00 98.19 91 ALA A N 1
ATOM 675 C CA . ALA A 1 91 ? -15.748 -15.793 -8.545 1.00 98.19 91 ALA A CA 1
ATOM 676 C C . ALA A 1 91 ? -17.002 -16.386 -9.208 1.00 98.19 91 ALA A C 1
ATOM 678 O O . ALA A 1 91 ? -17.524 -17.377 -8.712 1.00 98.19 91 ALA A O 1
ATOM 679 N N . ALA A 1 92 ? -17.456 -15.841 -10.343 1.00 98.38 92 ALA A N 1
ATOM 680 C CA . ALA A 1 92 ? -18.569 -16.407 -11.111 1.00 98.38 92 ALA A CA 1
ATOM 681 C C . ALA A 1 92 ? -18.274 -17.850 -11.554 1.00 98.38 92 ALA A C 1
ATOM 683 O O . ALA A 1 92 ? -19.054 -18.756 -11.263 1.00 98.38 92 ALA A O 1
ATOM 684 N N . GLN A 1 93 ? -17.104 -18.077 -12.158 1.00 97.69 93 GLN A N 1
ATOM 685 C CA . GLN A 1 93 ? -16.628 -19.412 -12.527 1.00 97.69 93 GLN A CA 1
ATOM 686 C C . GLN A 1 93 ? -16.554 -20.346 -11.313 1.00 97.69 93 GLN A C 1
ATOM 688 O O . GLN A 1 93 ? -17.042 -21.477 -11.366 1.00 97.69 93 GLN A O 1
ATOM 693 N N . PHE A 1 94 ? -15.996 -19.863 -10.197 1.00 98.38 94 PHE A N 1
ATOM 694 C CA . PHE A 1 94 ? -15.915 -20.653 -8.976 1.00 98.38 94 PHE A CA 1
ATOM 695 C C . PHE A 1 94 ? -17.296 -21.081 -8.482 1.00 98.38 94 PHE A C 1
ATOM 697 O O . PHE A 1 94 ? -17.494 -22.249 -8.155 1.00 98.38 94 PHE A O 1
ATOM 704 N N . MET A 1 95 ? -18.256 -20.153 -8.449 1.00 98.38 95 MET A N 1
ATOM 705 C CA . MET A 1 95 ? -19.610 -20.434 -7.981 1.00 98.38 95 MET A CA 1
ATOM 706 C C . MET A 1 95 ? -20.311 -21.497 -8.824 1.00 98.38 95 MET A C 1
ATOM 708 O O . MET A 1 95 ? -21.013 -22.336 -8.266 1.00 98.38 95 MET A O 1
ATOM 712 N N . VAL A 1 96 ? -20.095 -21.497 -10.144 1.00 98.44 96 VAL A N 1
ATOM 713 C CA . VAL A 1 96 ? -20.651 -22.525 -11.033 1.00 98.44 96 VAL A CA 1
ATOM 714 C C . VAL A 1 96 ? -20.082 -23.898 -10.702 1.00 98.44 96 VAL A C 1
ATOM 716 O O . VAL A 1 96 ? -20.841 -24.835 -10.463 1.00 98.44 96 VAL A O 1
ATOM 719 N N . VAL A 1 97 ? -18.756 -24.029 -10.631 1.00 98.19 97 VAL A N 1
ATOM 720 C CA . VAL A 1 97 ? -18.130 -25.329 -10.349 1.00 98.19 97 VAL A CA 1
ATOM 721 C C . VAL A 1 97 ? -18.476 -25.810 -8.938 1.00 98.19 97 VAL A C 1
ATOM 723 O O . VAL A 1 97 ? -18.817 -26.975 -8.776 1.00 98.19 97 VAL A O 1
ATOM 726 N N . ALA A 1 98 ? -18.473 -24.924 -7.938 1.00 96.50 98 ALA A N 1
ATOM 727 C CA . ALA A 1 98 ? -18.847 -25.257 -6.562 1.00 96.50 98 ALA A CA 1
ATOM 728 C C . ALA A 1 98 ? -20.332 -25.638 -6.416 1.00 96.50 98 ALA A C 1
ATOM 730 O O . ALA A 1 98 ? -20.685 -26.420 -5.538 1.00 96.50 98 ALA A O 1
ATOM 731 N N . ALA A 1 99 ? -21.214 -25.124 -7.280 1.00 96.50 99 ALA A N 1
ATOM 732 C CA . ALA A 1 99 ? -22.589 -25.603 -7.347 1.00 96.50 99 ALA A CA 1
ATOM 733 C C . ALA A 1 99 ? -22.660 -27.008 -7.976 1.00 96.50 99 ALA A C 1
ATOM 735 O O . ALA A 1 99 ? -23.421 -27.863 -7.521 1.00 96.50 99 ALA A O 1
ATOM 736 N N . LEU A 1 100 ? -21.895 -27.289 -9.027 1.00 97.38 100 LEU A N 1
ATOM 737 C CA . LEU A 1 100 ? -22.039 -28.541 -9.777 1.00 97.38 100 LEU A CA 1
ATOM 738 C C . LEU A 1 100 ? -21.285 -29.729 -9.165 1.00 97.38 100 LEU A C 1
ATOM 740 O O . LEU A 1 100 ? -21.784 -30.855 -9.230 1.00 97.38 100 LEU A O 1
ATOM 744 N N . ALA A 1 101 ? -20.108 -29.491 -8.587 1.00 97.06 101 ALA A N 1
ATOM 745 C CA . ALA A 1 101 ? -19.156 -30.520 -8.187 1.00 97.06 101 ALA A CA 1
ATOM 746 C C . ALA A 1 101 ? -18.817 -30.477 -6.694 1.00 97.06 101 ALA A C 1
ATOM 748 O O . ALA A 1 101 ? -18.705 -29.410 -6.094 1.00 97.06 101 ALA A O 1
ATOM 749 N N . HIS A 1 102 ? -18.595 -31.659 -6.120 1.00 94.31 102 HIS A N 1
ATOM 750 C CA . HIS A 1 102 ? -18.135 -31.845 -4.746 1.00 94.31 102 HIS A CA 1
ATOM 751 C C . HIS A 1 102 ? -16.805 -32.607 -4.713 1.00 94.31 102 HIS A C 1
ATOM 753 O O . HIS A 1 102 ? -16.286 -33.058 -5.736 1.00 94.31 102 HIS A O 1
ATOM 759 N N . THR A 1 103 ? -16.255 -32.793 -3.514 1.00 97.00 103 THR A N 1
ATOM 760 C CA . THR A 1 103 ? -15.079 -33.636 -3.282 1.00 97.00 103 THR A CA 1
ATOM 761 C C . THR A 1 103 ? -15.236 -35.011 -3.945 1.00 97.00 103 THR A C 1
ATOM 763 O O . THR A 1 103 ? -16.165 -35.759 -3.643 1.00 97.00 103 THR A O 1
ATOM 766 N N . GLY A 1 104 ? -14.294 -35.362 -4.822 1.00 96.88 104 GLY A N 1
ATOM 767 C CA . GLY A 1 104 ? -14.265 -36.618 -5.576 1.00 96.88 104 GLY A CA 1
ATOM 768 C C . GLY A 1 104 ? -14.913 -36.555 -6.963 1.00 96.88 104 GLY A C 1
ATOM 769 O O . GLY A 1 104 ? -14.823 -37.534 -7.706 1.00 96.88 104 GLY A O 1
ATOM 770 N N . ASP A 1 105 ? -15.540 -35.437 -7.328 1.00 98.44 105 ASP A N 1
ATOM 771 C CA . ASP A 1 105 ? -16.069 -35.209 -8.671 1.00 98.44 105 ASP A CA 1
ATOM 772 C C . ASP A 1 105 ? -15.011 -34.607 -9.618 1.00 98.44 105 ASP A C 1
ATOM 774 O O . ASP A 1 105 ? -13.930 -34.162 -9.205 1.00 98.44 105 ASP A O 1
ATOM 778 N N . ASN A 1 106 ? -15.322 -34.595 -10.918 1.00 98.44 106 ASN A N 1
ATOM 779 C CA . ASN A 1 106 ? -14.483 -33.954 -11.929 1.00 98.44 106 ASN A CA 1
ATOM 780 C C . ASN A 1 106 ? -15.269 -33.055 -12.892 1.00 98.44 106 ASN A C 1
ATOM 782 O O . ASN A 1 106 ? -16.473 -33.222 -13.079 1.00 98.44 106 ASN A O 1
ATOM 786 N N . ILE A 1 107 ? -14.571 -32.120 -13.531 1.00 98.56 107 ILE A N 1
ATOM 787 C CA . ILE A 1 107 ? -15.031 -31.412 -14.734 1.00 98.56 107 ILE A CA 1
ATOM 788 C C . ILE A 1 107 ? -14.075 -31.703 -15.896 1.00 98.56 107 ILE A C 1
ATOM 790 O O . ILE A 1 107 ? -12.929 -32.105 -15.679 1.00 98.56 107 ILE A O 1
ATOM 794 N N . ILE A 1 108 ? -14.532 -31.493 -17.127 1.00 98.31 108 ILE A N 1
ATOM 795 C CA . ILE A 1 108 ? -13.696 -31.585 -18.329 1.00 98.31 108 ILE A CA 1
ATOM 796 C C . ILE A 1 108 ? -13.568 -30.189 -18.920 1.00 98.31 108 ILE A C 1
ATOM 798 O O . ILE A 1 108 ? -14.549 -29.456 -18.982 1.00 98.31 108 ILE A O 1
ATOM 802 N N . SER A 1 109 ? -12.374 -29.811 -19.358 1.00 95.94 109 SER A N 1
ATOM 803 C CA . SER A 1 109 ? -12.153 -28.514 -19.995 1.00 95.94 109 SER A CA 1
ATOM 804 C C . SER A 1 109 ? -11.129 -28.623 -21.113 1.00 95.94 109 SER A C 1
ATOM 806 O O . SER A 1 109 ? -10.218 -29.444 -21.047 1.00 95.94 109 SER A O 1
ATOM 808 N N . THR A 1 110 ? -11.233 -27.760 -22.118 1.00 90.00 110 THR A N 1
ATOM 809 C CA . THR A 1 110 ? -10.118 -27.518 -23.047 1.00 90.00 110 THR A CA 1
ATOM 810 C C . THR A 1 110 ? -8.945 -26.861 -22.319 1.00 90.00 110 THR A C 1
ATOM 812 O O . THR A 1 110 ? -9.143 -26.224 -21.283 1.00 90.00 110 THR A O 1
ATOM 815 N N . SER A 1 111 ? -7.720 -27.025 -22.821 1.00 83.06 111 SER A N 1
ATOM 816 C CA . SER A 1 111 ? -6.556 -26.245 -22.378 1.00 83.06 111 SER A CA 1
ATOM 817 C C . SER A 1 111 ? -6.507 -24.846 -22.998 1.00 83.06 111 SER A C 1
ATOM 819 O O . SER A 1 111 ? -5.725 -24.016 -22.542 1.00 83.06 111 SER A O 1
ATOM 821 N N . ASN A 1 112 ? -7.337 -24.573 -24.012 1.00 83.56 112 ASN A N 1
ATOM 822 C CA . ASN A 1 112 ? -7.446 -23.275 -24.682 1.00 83.56 112 ASN A CA 1
ATOM 823 C C . ASN A 1 112 ? -8.253 -22.274 -23.836 1.00 83.56 112 ASN A C 1
ATOM 825 O O . ASN A 1 112 ? -9.324 -21.828 -24.243 1.00 83.56 112 ASN A O 1
ATOM 829 N N . LEU A 1 113 ? -7.757 -21.969 -22.638 1.00 85.00 113 LEU A N 1
ATOM 830 C CA . LEU A 1 113 ? -8.401 -21.085 -21.671 1.00 85.00 113 LEU A CA 1
ATOM 831 C C . LEU A 1 113 ? -7.482 -19.936 -21.277 1.00 85.00 113 LEU A C 1
ATOM 833 O O . LEU A 1 113 ? -6.257 -20.073 -21.233 1.00 85.00 113 LEU A O 1
ATOM 837 N N . TYR A 1 114 ? -8.092 -18.861 -20.795 1.00 85.19 114 TYR A N 1
ATOM 838 C CA . TYR A 1 114 ? -7.434 -17.850 -19.997 1.00 85.19 114 TYR A CA 1
ATOM 839 C C . TYR A 1 114 ? -6.591 -18.486 -18.880 1.00 85.19 114 TYR A C 1
ATOM 841 O O . TYR A 1 114 ? -7.072 -19.283 -18.069 1.00 85.19 114 TYR A O 1
ATOM 849 N N . GLY A 1 115 ? -5.324 -18.072 -18.779 1.00 79.19 115 GLY A N 1
ATOM 850 C CA . GLY A 1 115 ? -4.365 -18.668 -17.843 1.00 79.19 115 GLY A CA 1
ATOM 851 C C . GLY A 1 115 ? -4.816 -18.666 -16.376 1.00 79.19 115 GLY A C 1
ATOM 852 O O . GLY A 1 115 ? -4.532 -19.615 -15.646 1.00 79.19 115 GLY A O 1
ATOM 853 N N . GLY A 1 116 ? -5.575 -17.655 -15.935 1.00 85.00 116 GLY A N 1
ATOM 854 C CA . GLY A 1 116 ? -6.149 -17.636 -14.583 1.00 85.00 116 GLY A CA 1
ATOM 855 C C . GLY A 1 116 ? -7.192 -18.736 -14.359 1.00 85.00 116 GLY A C 1
ATOM 856 O O . GLY A 1 116 ? -7.196 -19.369 -13.304 1.00 85.00 116 GLY A O 1
ATOM 857 N N . THR A 1 117 ? -8.018 -19.012 -15.369 1.00 91.06 117 THR A N 1
ATOM 858 C CA . THR A 1 117 ? -9.026 -20.080 -15.365 1.00 91.06 117 THR A CA 1
ATOM 859 C C . THR A 1 117 ? -8.369 -21.452 -15.390 1.00 91.06 117 THR A C 1
ATOM 861 O O . THR A 1 117 ? -8.659 -22.280 -14.524 1.00 91.06 117 THR A O 1
ATOM 864 N N . TYR A 1 118 ? -7.399 -21.655 -16.285 1.00 88.25 118 TYR A N 1
ATOM 865 C CA . TYR A 1 118 ? -6.600 -22.879 -16.318 1.00 88.25 118 TYR A CA 1
ATOM 866 C C . TYR A 1 118 ? -5.928 -23.153 -14.964 1.00 88.25 118 TYR A C 1
ATOM 868 O O . TYR A 1 118 ? -6.002 -24.263 -14.435 1.00 88.25 118 TYR A O 1
ATOM 876 N N . ASN A 1 119 ? -5.337 -22.127 -14.343 1.00 88.12 119 ASN A N 1
ATOM 877 C CA . ASN A 1 119 ? -4.726 -22.247 -13.023 1.00 88.12 119 ASN A CA 1
ATOM 878 C C . ASN A 1 119 ? -5.753 -22.551 -11.915 1.00 88.12 119 ASN A C 1
ATOM 880 O O . ASN A 1 119 ? -5.484 -23.389 -11.053 1.00 88.12 119 ASN A O 1
ATOM 884 N N . GLN A 1 120 ? -6.938 -21.925 -11.931 1.00 93.75 120 GLN A N 1
ATOM 885 C CA . GLN A 1 120 ? -8.000 -22.233 -10.964 1.00 93.75 120 GLN A CA 1
ATOM 886 C C . GLN A 1 120 ? -8.392 -23.721 -11.049 1.00 93.75 120 GLN A C 1
ATOM 888 O O . GLN A 1 120 ? -8.469 -24.396 -10.022 1.00 93.75 120 GLN A O 1
ATOM 893 N N . PHE A 1 121 ? -8.539 -24.253 -12.264 1.00 95.12 121 PHE A N 1
ATOM 894 C CA . PHE A 1 121 ? -8.889 -25.651 -12.544 1.00 95.12 121 PHE A CA 1
ATOM 895 C C . PHE A 1 121 ? -7.777 -26.653 -12.215 1.00 95.12 121 PHE A C 1
ATOM 897 O O . PHE A 1 121 ? -8.055 -27.708 -11.642 1.00 95.12 121 PHE A O 1
ATOM 904 N N . LYS A 1 122 ? -6.520 -26.328 -12.537 1.00 91.44 122 LYS A N 1
ATOM 905 C CA . LYS A 1 122 ? -5.356 -27.206 -12.325 1.00 91.44 122 LYS A CA 1
ATOM 906 C C . LYS A 1 122 ? -4.852 -27.199 -10.880 1.00 91.44 122 LYS A C 1
ATOM 908 O O . LYS A 1 122 ? -4.336 -28.212 -10.421 1.00 91.44 122 LYS A O 1
ATOM 913 N N . VAL A 1 123 ? -4.957 -26.072 -10.172 1.00 90.38 123 VAL A N 1
ATOM 914 C CA . VAL A 1 123 ? -4.274 -25.873 -8.879 1.00 90.38 123 VAL A CA 1
ATOM 915 C C . VAL A 1 123 ? -5.239 -25.632 -7.724 1.00 90.38 123 VAL A C 1
ATOM 917 O O . VAL A 1 123 ? -5.035 -26.191 -6.645 1.00 90.38 123 VAL A O 1
ATOM 920 N N . ALA A 1 124 ? -6.267 -24.799 -7.905 1.00 92.69 124 ALA A N 1
ATOM 921 C CA . ALA A 1 124 ? -7.146 -24.415 -6.800 1.00 92.69 124 ALA A CA 1
ATOM 922 C C . ALA A 1 124 ? -8.211 -25.482 -6.505 1.00 92.69 124 ALA A C 1
ATOM 924 O O . ALA A 1 124 ? -8.324 -25.919 -5.361 1.00 92.69 124 ALA A O 1
ATOM 925 N N . PHE A 1 125 ? -8.946 -25.947 -7.519 1.00 97.19 125 PHE A N 1
ATOM 926 C CA . PHE A 1 125 ? -10.009 -26.943 -7.335 1.00 97.19 125 PHE A CA 1
ATOM 927 C C . PHE A 1 125 ? -9.546 -28.292 -6.774 1.00 97.19 125 PHE A C 1
ATOM 929 O O . PHE A 1 125 ? -10.240 -28.808 -5.893 1.00 97.19 125 PHE A O 1
ATOM 936 N N . PRO A 1 126 ? -8.365 -28.836 -7.140 1.00 96.62 126 PRO A N 1
ATOM 937 C CA . PRO A 1 126 ? -7.894 -30.086 -6.543 1.00 96.62 126 PRO A CA 1
ATOM 938 C C . PRO A 1 126 ? -7.716 -30.012 -5.025 1.00 96.62 126 PRO A C 1
ATOM 940 O O . PRO A 1 126 ? -7.870 -31.020 -4.340 1.00 96.62 126 PRO A O 1
ATOM 943 N N . ARG A 1 127 ? -7.472 -28.818 -4.464 1.00 97.06 127 ARG A N 1
ATOM 944 C CA . ARG A 1 127 ? -7.406 -28.609 -3.004 1.00 97.06 127 ARG A CA 1
ATOM 945 C C . ARG A 1 127 ? -8.769 -28.722 -2.323 1.00 97.06 127 ARG A C 1
ATOM 947 O O . ARG A 1 127 ? -8.825 -28.984 -1.129 1.00 97.06 127 ARG A O 1
ATOM 954 N N . LEU A 1 128 ? -9.845 -28.535 -3.082 1.00 95.88 128 LEU A N 1
ATOM 955 C CA . LEU A 1 128 ? -11.227 -28.776 -2.667 1.00 95.88 128 LEU A CA 1
ATOM 956 C C . LEU A 1 128 ? -11.696 -30.190 -3.048 1.00 95.88 128 LEU A C 1
ATOM 958 O O . LEU A 1 128 ? -12.872 -30.507 -2.926 1.00 95.88 128 LEU A O 1
ATOM 962 N N . GLY A 1 129 ? -10.785 -31.039 -3.539 1.00 97.50 129 GLY A N 1
ATOM 963 C CA . GLY A 1 129 ? -11.085 -32.395 -3.983 1.00 97.50 129 GLY A CA 1
ATOM 964 C C . GLY A 1 129 ? -11.833 -32.486 -5.314 1.00 97.50 129 GLY A C 1
ATOM 965 O O . GLY A 1 129 ? -12.289 -33.574 -5.650 1.00 97.50 129 GLY A O 1
ATOM 966 N N . ILE A 1 130 ? -11.956 -31.392 -6.071 1.00 98.31 130 ILE A N 1
ATOM 967 C CA . ILE A 1 130 ? -12.557 -31.376 -7.412 1.00 98.31 130 ILE A CA 1
ATOM 968 C C . ILE A 1 130 ? -11.426 -31.384 -8.438 1.00 98.31 130 ILE A C 1
ATOM 970 O O . ILE A 1 130 ? -10.526 -30.548 -8.388 1.00 98.31 130 ILE A O 1
ATOM 974 N N . THR A 1 131 ? -11.445 -32.323 -9.377 1.00 97.69 131 THR A N 1
ATOM 975 C CA . THR A 1 131 ? -10.374 -32.450 -10.382 1.00 97.69 131 THR A CA 1
ATOM 976 C C . THR A 1 131 ? -10.828 -31.983 -11.761 1.00 97.69 131 THR A C 1
ATOM 978 O O . THR A 1 131 ? -12.014 -32.018 -12.078 1.00 97.69 131 THR A O 1
ATOM 981 N N . THR A 1 132 ? -9.886 -31.548 -12.598 1.00 97.75 132 THR A N 1
ATOM 982 C CA . THR A 1 132 ? -10.172 -31.180 -13.992 1.00 97.75 132 THR A CA 1
ATOM 983 C C . THR A 1 132 ? -9.429 -32.113 -14.934 1.00 97.75 132 THR A C 1
ATOM 985 O O . THR A 1 132 ? -8.221 -32.306 -14.788 1.00 97.75 132 THR A O 1
ATOM 988 N N . LYS A 1 133 ? -10.140 -32.680 -15.909 1.00 97.12 133 LYS A N 1
ATOM 989 C CA . LYS A 1 133 ? -9.551 -33.439 -17.014 1.00 97.12 133 LYS A CA 1
ATOM 990 C C . LYS A 1 133 ? -9.426 -32.523 -18.228 1.00 97.12 133 LYS A C 1
ATOM 992 O O . LYS A 1 133 ? -10.434 -32.034 -18.733 1.00 97.12 133 LYS A O 1
ATOM 997 N N . PHE A 1 134 ? -8.200 -32.282 -18.682 1.00 93.88 134 PHE A N 1
ATOM 998 C CA . PHE A 1 134 ? -7.949 -31.385 -19.808 1.00 93.88 134 PHE A CA 1
ATOM 999 C C . PHE A 1 134 ? -7.884 -32.132 -21.144 1.00 93.88 134 PHE A C 1
ATOM 1001 O O . PHE A 1 134 ? -7.202 -33.154 -21.245 1.00 93.88 134 PHE A O 1
ATOM 1008 N N . VAL A 1 135 ? -8.542 -31.588 -22.169 1.00 91.25 135 VAL A N 1
ATOM 1009 C CA . VAL A 1 135 ? -8.325 -31.935 -23.585 1.00 91.25 135 VAL A CA 1
ATOM 1010 C C . VAL A 1 135 ? -7.416 -30.886 -24.235 1.00 91.25 135 VAL A C 1
ATOM 1012 O O . VAL A 1 135 ? -7.415 -29.731 -23.811 1.00 91.25 135 VAL A O 1
ATOM 1015 N N . LYS A 1 136 ? -6.609 -31.272 -25.233 1.00 80.88 136 LYS A N 1
ATOM 1016 C CA . LYS A 1 136 ? -5.617 -30.364 -25.852 1.00 80.88 136 LYS A CA 1
ATOM 1017 C C . LYS A 1 136 ? -6.205 -29.464 -26.950 1.00 80.88 136 LYS A C 1
ATOM 1019 O O . LYS A 1 136 ? -5.551 -28.514 -27.369 1.00 80.88 136 LYS A O 1
ATOM 1024 N N . GLY A 1 137 ? -7.410 -29.761 -27.432 1.00 81.94 137 GLY A N 1
ATOM 1025 C CA . GLY A 1 137 ? -8.139 -28.955 -28.415 1.00 81.94 137 GLY A CA 1
ATOM 1026 C C . GLY A 1 137 ? -9.643 -28.997 -28.161 1.00 81.94 137 GLY A C 1
ATOM 1027 O O . GLY A 1 137 ? -10.070 -29.370 -27.078 1.00 81.94 137 GLY A O 1
ATOM 1028 N N . ASP A 1 138 ? -10.451 -28.655 -29.166 1.00 85.75 138 ASP A N 1
ATOM 1029 C CA . ASP A 1 138 ? -11.911 -28.539 -28.998 1.00 85.75 138 ASP A CA 1
ATOM 1030 C C . ASP A 1 138 ? -12.695 -29.589 -29.795 1.00 85.75 138 ASP A C 1
ATOM 1032 O O . ASP A 1 138 ? -13.844 -29.374 -30.179 1.00 85.75 138 ASP A O 1
ATOM 1036 N N . LYS A 1 139 ? -12.064 -30.732 -30.086 1.00 90.81 139 LYS A N 1
ATOM 1037 C CA . LYS A 1 139 ? -12.710 -31.822 -30.821 1.00 90.81 139 LYS A CA 1
ATOM 1038 C C . LYS A 1 139 ? -13.746 -32.527 -29.934 1.00 90.81 139 LYS A C 1
ATOM 1040 O O . LYS A 1 139 ? -13.362 -33.010 -28.865 1.00 90.81 139 LYS A O 1
ATOM 1045 N N . PRO A 1 140 ? -15.019 -32.645 -30.359 1.00 94.44 140 PRO A N 1
ATOM 1046 C CA . PRO A 1 140 ? -16.081 -33.260 -29.556 1.00 94.44 140 PRO A CA 1
ATOM 1047 C C . PRO A 1 140 ? -15.749 -34.673 -29.052 1.00 94.44 140 PRO A C 1
ATOM 1049 O O . PRO A 1 140 ? -16.077 -35.021 -27.918 1.00 94.44 140 PRO A O 1
ATOM 1052 N N . GLU A 1 141 ? -15.041 -35.474 -29.850 1.00 94.81 141 GLU A N 1
ATOM 1053 C CA . GLU A 1 141 ? -14.699 -36.862 -29.519 1.00 94.81 141 GLU A CA 1
ATOM 1054 C C . GLU A 1 141 ? -13.699 -36.963 -28.353 1.00 94.81 141 GLU A C 1
ATOM 1056 O O . GLU A 1 141 ? -13.704 -37.941 -27.600 1.00 94.81 141 GLU A O 1
ATOM 1061 N N . GLU A 1 142 ? -12.842 -35.951 -28.170 1.00 94.06 142 GLU A N 1
ATOM 1062 C CA . GLU A 1 142 ? -11.901 -35.899 -27.044 1.00 94.06 142 GLU A CA 1
ATOM 1063 C C . GLU A 1 142 ? -12.629 -35.641 -25.723 1.00 94.06 142 GLU A C 1
ATOM 1065 O O . GLU A 1 142 ? -12.269 -36.233 -24.701 1.00 94.06 142 GLU A O 1
ATOM 1070 N N . PHE A 1 143 ? -13.683 -34.817 -25.750 1.00 96.38 143 PHE A N 1
ATOM 1071 C CA . PHE A 1 143 ? -14.554 -34.626 -24.595 1.00 96.38 143 PHE A CA 1
ATOM 1072 C C . PHE A 1 143 ? -15.321 -35.910 -24.274 1.00 96.38 143 PHE A C 1
ATOM 1074 O O . PHE A 1 143 ? -15.276 -36.346 -23.125 1.00 96.38 143 PHE A O 1
ATOM 1081 N N . GLU A 1 144 ? -15.950 -36.553 -25.271 1.00 96.12 144 GLU A N 1
ATOM 1082 C CA . GLU A 1 144 ? -16.730 -37.792 -25.075 1.00 96.12 144 GLU A CA 1
ATOM 1083 C C . GLU A 1 144 ? -15.902 -38.867 -24.359 1.00 96.12 144 GLU A C 1
ATOM 1085 O O . GLU A 1 144 ? -16.368 -39.491 -23.407 1.00 96.12 144 GLU A O 1
ATOM 1090 N N . ARG A 1 145 ? -14.633 -39.028 -24.758 1.00 96.50 145 ARG A N 1
ATOM 1091 C CA . ARG A 1 145 ? -13.715 -40.024 -24.188 1.00 96.50 145 ARG A CA 1
ATOM 1092 C C . ARG A 1 145 ? -13.429 -39.831 -22.693 1.00 96.50 145 ARG A C 1
ATOM 1094 O O . ARG A 1 145 ? -13.105 -40.806 -22.016 1.00 96.50 145 ARG A O 1
ATOM 1101 N N . LEU A 1 146 ? -13.463 -38.598 -22.187 1.00 97.38 146 LEU A N 1
ATOM 1102 C CA . LEU A 1 146 ? -13.093 -38.286 -20.800 1.00 97.38 146 LEU A CA 1
ATOM 1103 C C . LEU A 1 146 ? -14.287 -38.258 -19.837 1.00 97.38 146 LEU A C 1
ATOM 1105 O O . LEU A 1 146 ? -14.064 -38.211 -18.618 1.00 97.38 146 LEU A O 1
ATOM 1109 N N . ILE A 1 147 ? -15.517 -38.302 -20.360 1.00 97.94 147 ILE A N 1
ATOM 1110 C CA . ILE A 1 147 ? -16.743 -38.322 -19.557 1.00 97.94 147 ILE A CA 1
ATOM 1111 C C . ILE A 1 147 ? -16.833 -39.630 -18.769 1.00 97.94 147 ILE A C 1
ATOM 1113 O O . ILE A 1 147 ? -16.712 -40.723 -19.315 1.00 97.94 147 ILE A O 1
ATOM 1117 N N . ASP A 1 148 ? -17.085 -39.505 -17.468 1.00 96.69 148 ASP A N 1
ATOM 1118 C CA . ASP A 1 148 ? -17.408 -40.619 -16.581 1.00 96.69 148 ASP A CA 1
ATOM 1119 C C . ASP A 1 148 ? -18.606 -40.294 -15.669 1.00 96.69 148 ASP A C 1
ATOM 1121 O O . ASP A 1 148 ? -19.239 -39.236 -15.755 1.00 96.69 148 ASP A O 1
ATOM 1125 N N . ASP A 1 149 ? -18.938 -41.211 -14.761 1.00 95.56 149 ASP A N 1
ATOM 1126 C CA . ASP A 1 149 ? -20.044 -41.057 -13.804 1.00 95.56 149 ASP A CA 1
ATOM 1127 C C . ASP A 1 149 ? -19.835 -39.913 -12.791 1.00 95.56 149 ASP A C 1
ATOM 1129 O O . ASP A 1 149 ? -20.782 -39.473 -12.134 1.00 95.56 149 ASP A O 1
ATOM 1133 N N . ARG A 1 150 ? -18.604 -39.404 -12.668 1.00 97.19 150 ARG A N 1
ATOM 1134 C CA . ARG A 1 150 ? -18.206 -38.320 -11.761 1.00 97.19 150 ARG A CA 1
ATOM 1135 C C . ARG A 1 150 ? -18.073 -36.966 -12.461 1.00 97.19 150 ARG A C 1
ATOM 1137 O O . ARG A 1 150 ? -17.935 -35.960 -11.770 1.00 97.19 150 ARG A O 1
ATOM 1144 N N . THR A 1 151 ? -18.142 -36.912 -13.790 1.00 98.50 151 THR A N 1
ATOM 1145 C CA . THR A 1 151 ? -18.080 -35.661 -14.553 1.00 98.50 151 THR A CA 1
ATOM 1146 C C . THR A 1 151 ? -19.310 -34.784 -14.295 1.00 98.50 151 THR A C 1
ATOM 1148 O O . THR A 1 151 ? -20.443 -35.251 -14.419 1.00 98.50 151 THR A O 1
ATOM 1151 N N . LYS A 1 152 ? -19.108 -33.511 -13.938 1.00 98.38 152 LYS A N 1
ATOM 1152 C CA . LYS A 1 152 ? -20.183 -32.567 -13.570 1.00 98.38 152 LYS A CA 1
ATOM 1153 C C . LYS A 1 152 ? -20.374 -31.408 -14.532 1.00 98.38 152 LYS A C 1
ATOM 1155 O O . LYS A 1 152 ? -21.432 -30.794 -14.498 1.00 98.38 152 LYS A O 1
ATOM 1160 N N . ALA A 1 153 ? -19.386 -31.119 -15.368 1.00 98.50 153 ALA A N 1
ATOM 1161 C CA . ALA A 1 153 ? -19.487 -30.095 -16.396 1.00 98.50 153 ALA A CA 1
ATOM 1162 C C . ALA A 1 153 ? -18.446 -30.321 -17.493 1.00 98.50 153 ALA A C 1
ATOM 1164 O O . ALA A 1 153 ? -17.362 -30.850 -17.220 1.00 98.50 153 ALA A O 1
ATOM 1165 N N . ILE A 1 154 ? -18.764 -29.846 -18.694 1.00 98.62 154 ILE A N 1
ATOM 1166 C CA . ILE A 1 154 ? -17.767 -29.455 -19.692 1.00 98.62 154 ILE A CA 1
ATOM 1167 C C . ILE A 1 154 ? -17.625 -27.935 -19.636 1.00 98.62 154 ILE A C 1
ATOM 1169 O O . ILE A 1 154 ? -18.632 -27.233 -19.647 1.00 98.62 154 ILE A O 1
ATOM 1173 N N . TYR A 1 155 ? -16.396 -27.432 -19.572 1.00 98.12 155 TYR A N 1
ATOM 1174 C CA . TYR A 1 155 ? -16.087 -26.005 -19.557 1.00 98.12 155 TYR A CA 1
ATOM 1175 C C . TYR A 1 155 ? -15.298 -25.602 -20.805 1.00 98.12 155 TYR A C 1
ATOM 1177 O O . TYR A 1 155 ? -14.285 -26.224 -21.131 1.00 98.12 155 TYR A O 1
ATOM 1185 N N . ILE A 1 156 ? -15.742 -24.549 -21.488 1.00 96.50 156 ILE A N 1
ATOM 1186 C CA . ILE A 1 156 ? -15.077 -23.989 -22.674 1.00 96.50 156 ILE A CA 1
ATOM 1187 C C . ILE A 1 156 ? -15.181 -22.458 -22.693 1.00 96.50 156 ILE A C 1
ATOM 1189 O O . ILE A 1 156 ? -16.031 -21.872 -22.028 1.00 96.50 156 ILE A O 1
ATOM 1193 N N . GLU A 1 157 ? -14.327 -21.803 -23.476 1.00 95.50 157 GLU A N 1
ATOM 1194 C CA . GLU A 1 157 ? -14.410 -20.368 -23.771 1.00 95.50 157 GLU A CA 1
ATOM 1195 C C . GLU A 1 157 ? -15.103 -20.132 -25.116 1.00 95.50 157 GLU A C 1
ATOM 1197 O O . GLU A 1 157 ? -14.910 -20.886 -26.067 1.00 95.50 157 GLU A O 1
ATOM 1202 N N . SER A 1 158 ? -15.896 -19.063 -25.206 1.00 95.38 158 SER A N 1
ATOM 1203 C CA . SER A 1 158 ? -16.547 -18.646 -26.460 1.00 95.38 158 SER A CA 1
ATOM 1204 C C . SER A 1 158 ? -15.543 -18.331 -27.579 1.00 95.38 158 SER A C 1
ATOM 1206 O O . SER A 1 158 ? -15.754 -18.673 -28.743 1.00 95.38 158 SER A O 1
ATOM 1208 N N . ILE A 1 159 ? -14.438 -17.689 -27.199 1.00 94.62 159 ILE A N 1
ATOM 1209 C CA . ILE A 1 159 ? -13.242 -17.451 -28.004 1.00 94.62 159 ILE A CA 1
ATOM 1210 C C . ILE A 1 159 ? -12.060 -17.739 -27.078 1.00 94.62 159 ILE A C 1
ATOM 1212 O O . ILE A 1 159 ? -11.847 -16.992 -26.122 1.00 94.62 159 ILE A O 1
ATOM 1216 N N . GLY A 1 160 ? -11.318 -18.817 -27.333 1.00 87.12 160 GLY A N 1
ATOM 1217 C CA . GLY A 1 160 ? -10.213 -19.228 -26.465 1.00 87.12 160 GLY A CA 1
ATOM 1218 C C . GLY A 1 160 ? -9.067 -18.218 -26.486 1.00 87.12 160 GLY A C 1
ATOM 1219 O O . GLY A 1 160 ? -8.670 -17.737 -27.542 1.00 87.12 160 GLY A O 1
ATOM 1220 N N . ASN A 1 161 ? -8.493 -17.882 -25.338 1.00 80.88 161 ASN A N 1
ATOM 1221 C CA . ASN A 1 161 ? -7.359 -16.953 -25.245 1.00 80.88 161 ASN A CA 1
ATOM 1222 C C . ASN A 1 161 ? -6.099 -17.706 -24.769 1.00 80.88 161 ASN A C 1
ATOM 1224 O O . ASN A 1 161 ? -6.167 -18.322 -23.709 1.00 80.88 161 ASN A O 1
ATOM 1228 N N . PRO A 1 162 ? -4.948 -17.660 -25.479 1.00 71.88 162 PRO A N 1
ATOM 1229 C CA . PRO A 1 162 ? -4.554 -16.674 -26.500 1.00 71.88 162 PRO A CA 1
ATOM 1230 C C . PRO A 1 162 ? -4.685 -17.121 -27.968 1.00 71.88 162 PRO A C 1
ATOM 1232 O O . PRO A 1 162 ? -4.262 -16.381 -28.854 1.00 71.88 162 PRO A O 1
ATOM 1235 N N . ARG A 1 163 ? -5.226 -18.316 -28.248 1.00 80.31 163 ARG A N 1
ATOM 1236 C CA . ARG A 1 163 ? -5.256 -18.896 -29.609 1.00 80.31 163 ARG A CA 1
ATOM 1237 C C . ARG A 1 163 ? -6.401 -18.403 -30.504 1.00 80.31 163 ARG A C 1
ATOM 1239 O O . ARG A 1 163 ? -6.365 -18.643 -31.703 1.00 80.31 163 ARG A O 1
ATOM 1246 N N . TYR A 1 164 ? -7.411 -17.759 -29.930 1.00 89.62 164 TYR A N 1
ATOM 1247 C CA . TYR A 1 164 ? -8.647 -17.289 -30.571 1.00 89.62 164 TYR A CA 1
ATOM 1248 C C . TYR A 1 164 ? -9.418 -18.362 -31.344 1.00 89.62 164 TYR A C 1
ATOM 1250 O O . TYR A 1 164 ? -10.145 -18.074 -32.295 1.00 89.62 164 TYR A O 1
ATOM 1258 N N . ASN A 1 165 ? -9.288 -19.616 -30.915 1.00 91.06 165 ASN A N 1
ATOM 1259 C CA . ASN A 1 165 ? -10.112 -20.717 -31.391 1.00 91.06 165 ASN A CA 1
ATOM 1260 C C . ASN A 1 165 ? -11.584 -20.482 -31.019 1.00 91.06 165 ASN A C 1
ATOM 1262 O O . ASN A 1 165 ? -11.885 -20.015 -29.921 1.00 91.06 165 ASN A O 1
ATOM 1266 N N . VAL A 1 166 ? -12.491 -20.832 -31.932 1.00 95.19 166 VAL A N 1
ATOM 1267 C CA . VAL A 1 166 ? -13.940 -20.831 -31.687 1.00 95.19 166 VAL A CA 1
ATOM 1268 C C . VAL A 1 166 ? -14.400 -22.291 -31.659 1.00 95.19 166 VAL A C 1
ATOM 1270 O O . VAL A 1 166 ? -14.374 -22.927 -32.716 1.00 95.19 166 VAL A O 1
ATOM 1273 N N . PRO A 1 167 ? -14.770 -22.847 -30.488 1.00 94.31 167 PRO A N 1
ATOM 1274 C CA . PRO A 1 167 ? -15.221 -24.234 -30.374 1.00 94.31 167 PRO A CA 1
ATOM 1275 C C . PRO A 1 167 ? -16.510 -24.507 -31.156 1.00 94.31 167 PRO A C 1
ATOM 1277 O O . PRO A 1 167 ? -17.344 -23.620 -31.338 1.00 94.31 167 PRO A O 1
ATOM 1280 N N . ASP A 1 168 ? -16.714 -25.758 -31.576 1.00 96.31 168 ASP A N 1
ATOM 1281 C CA . ASP A 1 168 ? -17.982 -26.173 -32.180 1.00 96.31 168 ASP A CA 1
ATOM 1282 C C . ASP A 1 168 ? -19.037 -26.455 -31.098 1.00 96.31 168 ASP A C 1
ATOM 1284 O O . ASP A 1 168 ? -19.181 -27.591 -30.638 1.00 96.31 168 ASP A O 1
ATOM 1288 N N . PHE A 1 169 ? -19.745 -25.405 -30.659 1.00 96.56 169 PHE A N 1
ATOM 1289 C CA . PHE A 1 169 ? -20.716 -25.496 -29.561 1.00 96.56 169 PHE A CA 1
ATOM 1290 C C . PHE A 1 169 ? -21.771 -26.573 -29.800 1.00 96.56 169 PHE A C 1
ATOM 1292 O O . PHE A 1 169 ? -21.950 -27.422 -28.932 1.00 96.56 169 PHE A O 1
ATOM 1299 N N . ASP A 1 170 ? -22.405 -26.590 -30.976 1.00 96.81 170 ASP A N 1
ATOM 1300 C CA . ASP A 1 170 ? -23.481 -27.539 -31.283 1.00 96.81 170 ASP A CA 1
ATOM 1301 C C . ASP A 1 170 ? -23.008 -28.996 -31.108 1.00 96.81 170 ASP A C 1
ATOM 1303 O O . ASP A 1 170 ? -23.709 -29.828 -30.528 1.00 96.81 170 ASP A O 1
ATOM 1307 N N . ALA A 1 171 ? -21.794 -29.308 -31.574 1.00 97.44 171 ALA A N 1
ATOM 1308 C CA . ALA A 1 171 ? -21.243 -30.657 -31.508 1.00 97.44 171 ALA A CA 1
ATOM 1309 C C . ALA A 1 171 ? -20.800 -31.047 -30.085 1.00 97.44 171 ALA A C 1
ATOM 1311 O O . ALA A 1 171 ? -21.068 -32.165 -29.639 1.00 97.44 171 ALA A O 1
ATOM 1312 N N . ILE A 1 172 ? -20.161 -30.131 -29.348 1.00 97.81 172 ILE A N 1
ATOM 1313 C CA . ILE A 1 172 ? -19.741 -30.368 -27.957 1.00 97.81 172 ILE A CA 1
ATOM 1314 C C . ILE A 1 172 ? -20.963 -30.529 -27.044 1.00 97.81 172 ILE A C 1
ATOM 1316 O O . ILE A 1 172 ? -20.998 -31.443 -26.219 1.00 97.81 172 ILE A O 1
ATOM 1320 N N . VAL A 1 173 ? -21.988 -29.691 -27.219 1.00 98.31 173 VAL A N 1
ATOM 1321 C CA . VAL A 1 173 ? -23.255 -29.776 -26.479 1.00 98.31 173 VAL A CA 1
ATOM 1322 C C . VAL A 1 173 ? -23.953 -31.103 -26.752 1.00 98.31 173 VAL A C 1
ATOM 1324 O O . VAL A 1 173 ? -24.373 -31.771 -25.808 1.00 98.31 173 VAL A O 1
ATOM 1327 N N . ALA A 1 174 ? -24.012 -31.545 -28.013 1.00 98.00 174 ALA A N 1
ATOM 1328 C CA . ALA A 1 174 ? -24.606 -32.835 -28.356 1.00 98.00 174 ALA A CA 1
ATOM 1329 C C . ALA A 1 174 ? -23.925 -34.006 -27.620 1.00 98.00 174 ALA A C 1
ATOM 1331 O O . ALA A 1 174 ? -24.610 -34.879 -27.079 1.00 98.00 174 ALA A O 1
ATOM 1332 N N . VAL A 1 175 ? -22.589 -34.004 -27.547 1.00 97.62 175 VAL A N 1
ATOM 1333 C CA . VAL A 1 175 ? -21.812 -35.001 -26.790 1.00 97.62 175 VAL A CA 1
ATOM 1334 C C . VAL A 1 175 ? -22.103 -34.918 -25.287 1.00 97.62 175 VAL A C 1
ATOM 1336 O O . VAL A 1 175 ? -22.359 -35.943 -24.651 1.00 97.62 175 VAL A O 1
ATOM 1339 N N . ALA A 1 176 ? -22.101 -33.712 -24.716 1.00 98.00 176 ALA A N 1
ATOM 1340 C CA . ALA A 1 176 ? -22.317 -33.489 -23.288 1.00 98.00 176 ALA A CA 1
ATOM 1341 C C . ALA A 1 176 ? -23.715 -33.945 -22.838 1.00 98.00 176 ALA A C 1
ATOM 1343 O O . ALA A 1 176 ? -23.865 -34.718 -21.886 1.00 98.00 176 ALA A O 1
ATOM 1344 N N . HIS A 1 177 ? -24.747 -33.512 -23.566 1.00 98.00 177 HIS A N 1
ATOM 1345 C CA . HIS A 1 177 ? -26.149 -33.782 -23.248 1.00 98.00 177 HIS A CA 1
ATOM 1346 C C . HIS A 1 177 ? -26.503 -35.256 -23.412 1.00 98.00 177 HIS A C 1
ATOM 1348 O O . HIS A 1 177 ? -27.234 -35.793 -22.580 1.00 98.00 177 HIS A O 1
ATOM 1354 N N . LYS A 1 178 ? -25.925 -35.947 -24.406 1.00 97.00 178 LYS A N 1
ATOM 1355 C CA . LYS A 1 178 ? -26.052 -37.408 -24.554 1.00 97.00 178 LYS A CA 1
ATOM 1356 C C . LYS A 1 178 ? -25.595 -38.159 -23.294 1.00 97.00 178 LYS A C 1
ATOM 1358 O O . LYS A 1 178 ? -26.154 -39.207 -22.982 1.00 97.00 178 LYS A O 1
ATOM 1363 N N . ALA A 1 179 ? -24.617 -37.622 -22.561 1.00 96.81 179 ALA A N 1
ATOM 1364 C CA . ALA A 1 179 ? -24.108 -38.193 -21.312 1.00 96.81 179 ALA A CA 1
ATOM 1365 C C . ALA A 1 179 ? -24.718 -37.578 -20.033 1.00 96.81 179 ALA A C 1
ATOM 1367 O O . ALA A 1 179 ? -24.320 -37.937 -18.916 1.00 96.81 179 ALA A O 1
ATOM 1368 N N . GLY A 1 180 ? -25.673 -36.653 -20.175 1.00 97.06 180 GLY A N 1
ATOM 1369 C CA . GLY A 1 180 ? -26.307 -35.975 -19.048 1.00 97.06 180 GLY A CA 1
ATOM 1370 C C . GLY A 1 180 ? -25.386 -35.001 -18.307 1.00 97.06 180 GLY A C 1
ATOM 1371 O O . GLY A 1 180 ? -25.501 -34.867 -17.089 1.00 97.06 180 GLY A O 1
ATOM 1372 N N . VAL A 1 181 ? -24.442 -34.364 -19.007 1.00 98.56 181 VAL A N 1
ATOM 1373 C CA . VAL A 1 181 ? -23.483 -33.391 -18.455 1.00 98.56 181 VAL A CA 1
ATOM 1374 C C . VAL A 1 181 ? -23.788 -31.994 -19.019 1.00 98.56 181 VAL A C 1
ATOM 1376 O O . VAL A 1 181 ? -23.922 -31.874 -20.236 1.00 98.56 181 VAL A O 1
ATOM 1379 N N . PRO A 1 182 ? -23.889 -30.943 -18.183 1.00 98.44 182 PRO A N 1
ATOM 1380 C CA . PRO A 1 182 ? -24.111 -29.581 -18.654 1.00 98.44 182 PRO A CA 1
ATOM 1381 C C . PRO A 1 182 ? -22.835 -28.961 -19.242 1.00 98.44 182 PRO A C 1
ATOM 1383 O O . PRO A 1 182 ? -21.718 -29.261 -18.800 1.00 98.44 182 PRO A O 1
ATOM 1386 N N . VAL A 1 183 ? -23.006 -28.052 -20.201 1.00 98.75 183 VAL A N 1
ATOM 1387 C CA . VAL A 1 183 ? -21.928 -27.245 -20.787 1.00 98.75 183 VAL A CA 1
ATOM 1388 C C . VAL A 1 183 ? -21.932 -25.841 -20.192 1.00 98.75 183 VAL A C 1
ATOM 1390 O O . VAL A 1 183 ? -22.930 -25.120 -20.246 1.00 98.75 183 VAL A O 1
ATOM 1393 N N . VAL A 1 184 ? -20.782 -25.451 -19.648 1.00 98.75 184 VAL A N 1
ATOM 1394 C CA . VAL A 1 184 ? -20.493 -24.118 -19.123 1.00 98.75 184 VAL A CA 1
ATOM 1395 C C . VAL A 1 184 ? -19.613 -23.378 -20.127 1.00 98.75 184 VAL A C 1
ATOM 1397 O O . VAL A 1 184 ? -18.542 -23.868 -20.487 1.00 98.75 184 VAL A O 1
ATOM 1400 N N . VAL A 1 185 ? -20.043 -22.193 -20.559 1.00 98.50 185 VAL A N 1
ATOM 1401 C CA . VAL A 1 185 ? -19.283 -21.361 -21.500 1.00 98.50 185 VAL A CA 1
ATOM 1402 C C . VAL A 1 185 ? -18.857 -20.05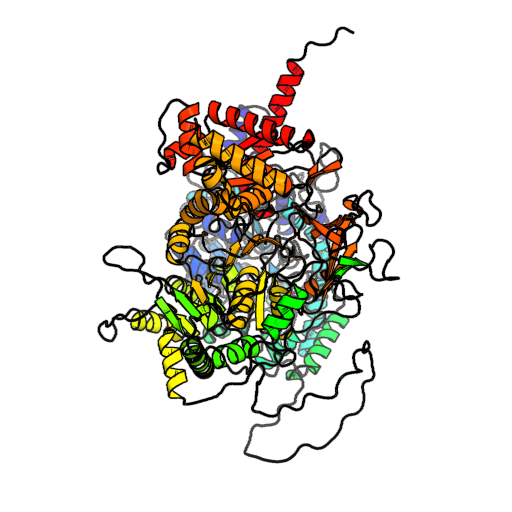5 -20.842 1.00 98.50 185 VAL A C 1
ATOM 1404 O O . VAL A 1 185 ? -19.693 -19.264 -20.408 1.00 98.50 185 VAL A O 1
ATOM 1407 N N . ASP A 1 186 ? -17.553 -19.790 -20.809 1.00 98.00 186 ASP A N 1
ATOM 1408 C CA . ASP A 1 186 ? -17.045 -18.449 -20.529 1.00 98.00 186 ASP A CA 1
ATOM 1409 C C . ASP A 1 186 ? -17.253 -17.561 -21.755 1.00 98.00 186 ASP A C 1
ATOM 1411 O O . ASP A 1 186 ? -16.552 -17.650 -22.773 1.00 98.00 186 ASP A O 1
ATOM 1415 N N . ASN A 1 187 ? -18.257 -16.698 -21.664 1.00 97.56 187 ASN A N 1
ATOM 1416 C CA . ASN A 1 187 ? -18.638 -15.799 -22.737 1.00 97.56 187 ASN A CA 1
ATOM 1417 C C . ASN A 1 187 ? -18.085 -14.383 -22.526 1.00 97.56 187 ASN A C 1
ATOM 1419 O O . ASN A 1 187 ? -18.614 -13.404 -23.053 1.00 97.56 187 ASN A O 1
ATOM 1423 N N . THR A 1 188 ? -16.994 -14.236 -21.762 1.00 97.12 188 THR A N 1
ATOM 1424 C CA . THR A 1 188 ? -16.339 -12.936 -21.555 1.00 97.12 188 THR A CA 1
ATOM 1425 C C . THR A 1 188 ? -15.998 -12.259 -22.888 1.00 97.12 188 THR A C 1
ATOM 1427 O O . THR A 1 188 ? -16.283 -11.074 -23.044 1.00 97.12 188 THR A O 1
ATOM 1430 N N . PHE A 1 189 ? -15.468 -13.004 -23.865 1.00 96.00 189 PHE A N 1
ATOM 1431 C CA . PHE A 1 189 ? -15.144 -12.493 -25.206 1.00 96.00 189 PHE A CA 1
ATOM 1432 C C . PHE A 1 189 ? -16.371 -12.372 -26.125 1.00 96.00 189 PHE A C 1
ATOM 1434 O O . PHE A 1 189 ? -16.332 -11.616 -27.092 1.00 96.00 189 PHE A O 1
ATOM 1441 N N . GLY A 1 190 ? -17.487 -13.024 -25.785 1.00 96.12 190 GLY A N 1
ATOM 1442 C CA . GLY A 1 190 ? -18.792 -12.785 -26.406 1.00 96.12 190 GLY A CA 1
ATOM 1443 C C . GLY A 1 190 ? -19.420 -11.437 -26.044 1.00 96.12 190 GLY A C 1
ATOM 1444 O O . GLY A 1 190 ? -20.407 -11.046 -26.663 1.00 96.12 190 GLY A O 1
ATOM 1445 N N . ALA A 1 191 ? -18.825 -10.706 -25.091 1.00 96.75 191 ALA A N 1
ATOM 1446 C CA . ALA A 1 191 ? -19.180 -9.337 -24.728 1.00 96.75 191 ALA A CA 1
ATOM 1447 C C . ALA A 1 191 ? -20.660 -9.167 -24.336 1.00 96.75 191 ALA A C 1
ATOM 1449 O O . ALA A 1 191 ? -21.362 -8.329 -24.894 1.00 96.75 191 ALA A O 1
ATOM 1450 N N . GLY A 1 192 ? -21.132 -9.967 -23.371 1.00 95.12 192 GLY A N 1
ATOM 1451 C CA . GLY A 1 192 ? -22.505 -9.887 -22.852 1.00 95.12 192 GLY A CA 1
ATOM 1452 C C . GLY A 1 192 ? -23.563 -10.170 -23.920 1.00 95.12 192 GLY A C 1
ATOM 1453 O O . GLY A 1 192 ? -24.544 -9.439 -24.022 1.00 95.12 192 GLY A O 1
ATOM 1454 N N . GLY A 1 193 ? -23.318 -11.175 -24.758 1.00 96.38 193 GLY A N 1
ATOM 1455 C CA . GLY A 1 193 ? -24.245 -11.646 -25.779 1.00 96.38 193 GLY A CA 1
ATOM 1456 C C . GLY A 1 193 ? -24.121 -10.922 -27.114 1.00 96.38 193 GLY A C 1
ATOM 1457 O O . GLY A 1 193 ? -24.827 -11.266 -28.059 1.00 96.38 193 GLY A O 1
ATOM 1458 N N . TYR A 1 194 ? -23.266 -9.899 -27.210 1.00 97.75 194 TYR A N 1
ATOM 1459 C CA . TYR A 1 194 ? -23.175 -9.092 -28.422 1.00 97.75 194 TYR A CA 1
ATOM 1460 C C . TYR A 1 194 ? -22.512 -9.867 -29.563 1.00 97.75 194 TYR A C 1
ATOM 1462 O O . TYR A 1 194 ? -23.103 -10.013 -30.630 1.00 97.75 194 TYR A O 1
ATOM 1470 N N . PHE A 1 195 ? -21.294 -10.373 -29.352 1.00 97.50 195 PHE A N 1
ATOM 1471 C CA . PHE A 1 195 ? -20.593 -11.128 -30.390 1.00 97.50 195 PHE A CA 1
ATOM 1472 C C . PHE A 1 195 ? -21.099 -12.561 -30.465 1.00 97.50 195 PHE A C 1
ATOM 1474 O O . PHE A 1 195 ? -21.323 -13.040 -31.566 1.00 97.50 195 PHE A O 1
ATOM 1481 N N . CYS A 1 196 ? -21.314 -13.220 -29.324 1.00 97.06 196 CYS A N 1
ATOM 1482 C CA . CYS A 1 196 ? -21.735 -14.618 -29.255 1.00 97.06 196 CYS A CA 1
ATOM 1483 C C . CYS A 1 196 ? -22.831 -14.802 -28.208 1.00 97.06 196 CYS A C 1
ATOM 1485 O O . CYS A 1 196 ? -22.710 -14.249 -27.116 1.00 97.06 196 CYS A O 1
ATOM 1487 N N . ARG A 1 197 ? -23.839 -15.632 -28.503 1.00 96.69 197 ARG A N 1
ATOM 1488 C CA . ARG A 1 197 ? -24.852 -16.099 -27.539 1.00 96.69 197 ARG A CA 1
ATOM 1489 C C . ARG A 1 197 ? -24.828 -17.625 -27.451 1.00 96.69 197 ARG A C 1
ATOM 1491 O O . ARG A 1 197 ? -25.616 -18.289 -28.123 1.00 96.69 197 ARG A O 1
ATOM 1498 N N . PRO A 1 198 ? -23.944 -18.217 -26.630 1.00 97.69 198 PRO A N 1
ATOM 1499 C CA . PRO A 1 198 ? -23.786 -19.671 -26.562 1.00 97.69 198 PRO A CA 1
ATOM 1500 C C . PRO A 1 198 ? -25.073 -20.425 -26.185 1.00 97.69 198 PRO A C 1
ATOM 1502 O O . PRO A 1 198 ? -25.251 -21.577 -26.574 1.00 97.69 198 PRO A O 1
ATOM 1505 N N . ILE A 1 199 ? -25.998 -19.780 -25.465 1.00 98.31 199 ILE A N 1
ATOM 1506 C CA . ILE A 1 199 ? -27.294 -20.360 -25.068 1.00 98.31 199 ILE A CA 1
ATOM 1507 C C . ILE A 1 199 ? -28.181 -20.691 -26.282 1.00 98.31 199 ILE A C 1
ATOM 1509 O O . ILE A 1 199 ? -28.976 -21.639 -26.232 1.00 98.31 199 ILE A O 1
ATOM 1513 N N . ASP A 1 200 ? -28.050 -19.946 -27.383 1.00 96.88 200 ASP A N 1
ATOM 1514 C CA . ASP A 1 200 ? -28.765 -20.228 -28.637 1.00 96.88 200 ASP A CA 1
ATOM 1515 C C . ASP A 1 200 ? -28.224 -21.496 -29.325 1.00 96.88 200 ASP A C 1
ATOM 1517 O O . ASP A 1 200 ? -28.936 -22.137 -30.094 1.00 96.88 200 ASP A O 1
ATOM 1521 N N . HIS A 1 201 ? -27.008 -21.906 -28.955 1.00 97.44 201 HIS A N 1
ATOM 1522 C CA . HIS A 1 201 ? -26.305 -23.107 -29.415 1.00 97.44 201 HIS A CA 1
ATOM 1523 C C . HIS A 1 201 ? -26.311 -24.239 -28.374 1.00 97.44 201 HIS A C 1
ATOM 1525 O O . HIS A 1 201 ? -25.556 -25.202 -28.471 1.00 97.44 201 HIS A O 1
ATOM 1531 N N . GLY A 1 202 ? -27.179 -24.130 -27.364 1.00 96.88 202 GLY A N 1
ATOM 1532 C CA . GLY A 1 202 ? -27.425 -25.187 -26.384 1.00 96.88 202 GLY A CA 1
ATOM 1533 C C . GLY A 1 202 ? -26.486 -25.204 -25.176 1.00 96.88 202 GLY A C 1
ATOM 1534 O O . GLY A 1 202 ? -26.559 -26.145 -24.393 1.00 96.88 202 GLY A O 1
ATOM 1535 N N . ALA A 1 203 ? -25.650 -24.178 -24.977 1.00 98.19 203 ALA A N 1
ATOM 1536 C CA . ALA A 1 203 ? -24.938 -24.016 -23.711 1.00 98.19 203 ALA A CA 1
ATOM 1537 C C . ALA A 1 203 ? -25.923 -23.848 -22.543 1.00 98.19 203 ALA A C 1
ATOM 1539 O O . ALA A 1 203 ? -26.911 -23.113 -22.644 1.00 98.19 203 ALA A O 1
ATOM 1540 N N . ASP A 1 204 ? -25.627 -24.498 -21.420 1.00 98.62 204 ASP A N 1
ATOM 1541 C CA . ASP A 1 204 ? -26.543 -24.562 -20.283 1.00 98.62 204 ASP A CA 1
ATOM 1542 C C . ASP A 1 204 ? -26.309 -23.428 -19.287 1.00 98.62 204 ASP A C 1
ATOM 1544 O O . ASP A 1 204 ? -27.259 -22.904 -18.701 1.00 98.62 204 ASP A O 1
ATOM 1548 N N . ILE A 1 205 ? -25.042 -23.058 -19.090 1.00 98.81 205 ILE A N 1
ATOM 1549 C CA . ILE A 1 205 ? -24.610 -22.023 -18.151 1.00 98.81 205 ILE A CA 1
ATOM 1550 C C . ILE A 1 205 ? -23.579 -21.141 -18.850 1.00 98.81 205 ILE A C 1
ATOM 1552 O O . ILE A 1 205 ? -22.649 -21.637 -19.483 1.00 98.81 205 ILE A O 1
ATOM 1556 N N . VAL A 1 206 ? -23.709 -19.828 -18.695 1.00 98.81 206 VAL A N 1
ATOM 1557 C CA . VAL A 1 206 ? -22.735 -18.854 -19.190 1.00 98.81 206 VAL A CA 1
ATOM 1558 C C . VAL A 1 206 ? -22.097 -18.115 -18.019 1.00 98.81 206 VAL A C 1
ATOM 1560 O O . VAL A 1 206 ? -22.771 -17.765 -17.051 1.00 98.81 206 VAL A O 1
ATOM 1563 N N . VAL A 1 207 ? -20.792 -17.862 -18.094 1.00 98.56 207 VAL A N 1
ATOM 1564 C CA . VAL A 1 207 ? -20.087 -16.993 -17.144 1.00 98.56 207 VAL A CA 1
ATOM 1565 C C . VAL A 1 207 ? -19.421 -15.823 -17.856 1.00 98.56 207 VAL A C 1
ATOM 1567 O O . VAL A 1 207 ? -18.966 -15.944 -18.990 1.00 98.56 207 VAL A O 1
ATOM 1570 N N . HIS A 1 208 ? -19.353 -14.681 -17.175 1.00 98.25 208 HIS A N 1
ATOM 1571 C CA . HIS A 1 208 ? -18.640 -13.497 -17.652 1.00 98.25 208 HIS A CA 1
ATOM 1572 C C . HIS A 1 208 ? -17.762 -12.889 -16.571 1.00 98.25 208 HIS A C 1
ATOM 1574 O O . HIS A 1 208 ? -18.140 -12.825 -15.399 1.00 98.25 208 HIS A O 1
ATOM 1580 N N . SER A 1 209 ? -16.665 -12.269 -17.000 1.00 97.50 209 SER A N 1
ATOM 1581 C CA . SER A 1 209 ? -16.091 -11.126 -16.297 1.00 97.50 209 SER A CA 1
ATOM 1582 C C . SER A 1 209 ? -16.768 -9.831 -16.758 1.00 97.50 209 SER A C 1
ATOM 1584 O O . SER A 1 209 ? -16.508 -9.339 -17.857 1.00 97.50 209 SER A O 1
ATOM 1586 N N . THR A 1 210 ? -17.594 -9.226 -15.898 1.00 97.75 210 THR A N 1
ATOM 1587 C CA . THR A 1 210 ? -18.236 -7.932 -16.201 1.00 97.75 210 THR A CA 1
ATOM 1588 C C . THR A 1 210 ? -17.231 -6.779 -16.234 1.00 97.75 210 THR A C 1
ATOM 1590 O O . THR A 1 210 ? -17.488 -5.760 -16.863 1.00 97.75 210 THR A O 1
ATOM 1593 N N . THR A 1 211 ? -16.044 -6.977 -15.648 1.00 96.44 211 THR A N 1
ATOM 1594 C CA . THR A 1 211 ? -14.870 -6.091 -15.742 1.00 96.44 211 THR A CA 1
ATOM 1595 C C . THR A 1 211 ? -14.491 -5.721 -17.180 1.00 96.44 211 THR A C 1
ATOM 1597 O O . THR A 1 211 ? -13.900 -4.666 -17.400 1.00 96.44 211 THR A O 1
ATOM 1600 N N . LYS A 1 212 ? -14.743 -6.624 -18.139 1.00 96.00 212 LYS A N 1
ATOM 1601 C CA . LYS A 1 212 ? -14.318 -6.495 -19.543 1.00 96.00 212 LYS A CA 1
ATOM 1602 C C . LYS A 1 212 ? -15.353 -5.693 -20.328 1.00 96.00 212 LYS A C 1
ATOM 1604 O O . LYS A 1 212 ? -15.820 -4.684 -19.819 1.00 96.00 212 LYS A O 1
ATOM 1609 N N . TRP A 1 213 ? -15.745 -6.123 -21.527 1.00 96.75 213 TRP A N 1
ATOM 1610 C CA . TRP A 1 213 ? -16.636 -5.360 -22.410 1.00 96.75 213 TRP A CA 1
ATOM 1611 C C . TRP A 1 213 ? -17.919 -4.844 -21.753 1.00 96.75 213 TRP A C 1
ATOM 1613 O O . TRP A 1 213 ? -18.313 -3.723 -22.058 1.00 96.75 213 TRP A O 1
ATOM 1623 N N . ILE A 1 214 ? -18.538 -5.610 -20.847 1.00 97.31 214 ILE A N 1
ATOM 1624 C CA . ILE A 1 214 ? -19.758 -5.202 -20.129 1.00 97.31 214 ILE A CA 1
ATOM 1625 C C . ILE A 1 214 ? -19.546 -3.853 -19.420 1.00 97.31 214 ILE A C 1
ATOM 1627 O O . ILE A 1 214 ? -20.308 -2.926 -19.669 1.00 97.31 214 ILE A O 1
ATOM 1631 N N . GLY A 1 215 ? -18.485 -3.705 -18.620 1.00 96.12 215 GLY A N 1
ATOM 1632 C CA . GLY A 1 215 ? -18.083 -2.416 -18.050 1.00 96.12 215 GLY A CA 1
ATOM 1633 C C . GLY A 1 215 ? -17.386 -1.520 -19.076 1.00 96.12 215 GLY A C 1
ATOM 1634 O O . GLY A 1 215 ? -17.845 -0.431 -19.390 1.00 96.12 215 GLY A O 1
ATOM 1635 N N . GLY A 1 216 ? -16.263 -1.971 -19.633 1.00 92.94 216 GLY A N 1
ATOM 1636 C CA . GLY A 1 216 ? -15.563 -1.303 -20.738 1.00 92.94 216 GLY A CA 1
ATOM 1637 C C . GLY A 1 216 ? -14.816 -0.011 -20.394 1.00 92.94 216 GLY A C 1
ATOM 1638 O O . GLY A 1 216 ? -14.176 0.576 -21.265 1.00 92.94 216 GLY A O 1
ATOM 1639 N N . HIS A 1 217 ? -14.874 0.433 -19.140 1.00 90.88 217 HIS A N 1
ATOM 1640 C CA . HIS A 1 217 ? -14.244 1.667 -18.654 1.00 90.88 217 HIS A CA 1
ATOM 1641 C C . HIS A 1 217 ? -12.998 1.422 -17.781 1.00 90.88 217 HIS A C 1
ATOM 1643 O O . HIS A 1 217 ? -12.302 2.372 -17.430 1.00 90.88 217 HIS A O 1
ATOM 1649 N N . GLY A 1 218 ? -12.712 0.166 -17.412 1.00 86.06 218 GLY A N 1
ATOM 1650 C CA . GLY A 1 218 ? -11.502 -0.204 -16.664 1.00 86.06 218 GLY A CA 1
ATOM 1651 C C . GLY A 1 218 ? -11.500 0.178 -15.177 1.00 86.06 218 GLY A C 1
ATOM 1652 O O . GLY A 1 218 ? -10.445 0.147 -14.551 1.00 86.06 218 GLY A O 1
ATOM 1653 N N . THR A 1 219 ? -12.652 0.529 -14.588 1.00 89.88 219 THR A N 1
ATOM 1654 C CA . THR A 1 219 ? -12.719 1.039 -13.196 1.00 89.88 219 THR A CA 1
ATOM 1655 C C . THR A 1 219 ? -13.141 -0.004 -12.158 1.00 89.88 219 THR A C 1
ATOM 1657 O O . THR A 1 219 ? -12.830 0.152 -10.980 1.00 89.88 219 THR A O 1
ATOM 1660 N N . THR A 1 220 ? -13.858 -1.058 -12.566 1.00 94.56 220 THR A N 1
ATOM 1661 C CA . THR A 1 220 ? -14.607 -1.924 -11.639 1.00 94.56 220 THR A CA 1
ATOM 1662 C C . THR A 1 220 ? -14.407 -3.401 -11.966 1.00 94.56 220 THR A C 1
ATOM 1664 O O . THR A 1 220 ? -14.473 -3.799 -13.126 1.00 94.56 220 THR A O 1
ATOM 1667 N N . ILE A 1 221 ? -14.190 -4.229 -10.937 1.00 96.94 221 ILE A N 1
ATOM 1668 C CA . ILE A 1 221 ? -14.096 -5.691 -11.058 1.00 96.94 221 ILE A CA 1
ATOM 1669 C C . ILE A 1 221 ? -15.451 -6.330 -10.745 1.00 96.94 221 ILE A C 1
ATOM 1671 O O . ILE A 1 221 ? -16.091 -5.979 -9.756 1.00 96.94 221 ILE A O 1
ATOM 1675 N N . GLY A 1 222 ? -15.874 -7.283 -11.575 1.00 97.56 222 GLY A N 1
ATOM 1676 C CA . GLY A 1 222 ? -17.107 -8.035 -11.361 1.00 97.56 222 GLY A CA 1
ATOM 1677 C C . GLY A 1 222 ? -17.230 -9.256 -12.267 1.00 97.56 222 GLY A C 1
ATOM 1678 O O . GLY A 1 222 ? -16.406 -9.483 -13.166 1.00 97.56 222 GLY A O 1
ATOM 1679 N N . GLY A 1 223 ? -18.240 -10.075 -11.992 1.00 98.19 223 GLY A N 1
ATOM 1680 C CA . GLY A 1 223 ? -18.601 -11.228 -12.806 1.00 98.19 223 GLY A CA 1
ATOM 1681 C C . GLY A 1 223 ? -20.099 -11.496 -12.816 1.00 98.19 223 GLY A C 1
ATOM 1682 O O . GLY A 1 223 ? -20.850 -10.910 -12.038 1.00 98.19 223 GLY A O 1
ATOM 1683 N N . MET A 1 224 ? -20.521 -12.384 -13.708 1.00 98.44 224 MET A N 1
ATOM 1684 C CA . MET A 1 224 ? -21.915 -12.796 -13.855 1.00 98.44 224 MET A CA 1
ATOM 1685 C C . MET A 1 224 ? -21.982 -14.297 -14.127 1.00 98.44 224 MET A C 1
ATOM 1687 O O . MET A 1 224 ? -21.174 -14.808 -14.900 1.00 98.44 224 MET A O 1
ATOM 1691 N N . VAL A 1 225 ? -22.945 -14.977 -13.512 1.00 98.81 225 VAL A N 1
ATOM 1692 C CA . VAL A 1 225 ? -23.376 -16.335 -13.874 1.00 98.81 225 VAL A CA 1
ATOM 1693 C C . VAL A 1 225 ? -24.750 -16.218 -14.511 1.00 98.81 225 VAL A C 1
ATOM 1695 O O . VAL A 1 225 ? -25.612 -15.578 -13.926 1.00 98.81 225 VAL A O 1
ATOM 1698 N N . VAL A 1 226 ? -24.972 -16.828 -15.668 1.00 98.75 226 VAL A N 1
ATOM 1699 C CA . VAL A 1 226 ? -26.256 -16.830 -16.374 1.00 98.75 226 VAL A CA 1
ATOM 1700 C C . VAL A 1 226 ? -26.709 -18.275 -16.551 1.00 98.75 226 VAL A C 1
ATOM 1702 O O . VAL A 1 226 ? -25.989 -19.096 -17.112 1.00 98.75 226 VAL A O 1
ATOM 1705 N N . ASP A 1 227 ? -27.898 -18.582 -16.052 1.00 98.44 227 ASP A N 1
ATOM 1706 C CA . ASP A 1 227 ? -28.563 -19.876 -16.192 1.00 98.44 227 ASP A CA 1
ATOM 1707 C C . ASP A 1 227 ? -29.458 -19.842 -17.434 1.00 98.44 227 ASP A C 1
ATOM 1709 O O . ASP A 1 227 ? -30.326 -18.972 -17.549 1.00 98.44 227 ASP A O 1
ATOM 1713 N N . SER A 1 228 ? -29.259 -20.770 -18.373 1.00 98.00 228 SER A N 1
ATOM 1714 C CA . SER A 1 228 ? -30.130 -20.890 -19.550 1.00 98.00 228 SER A CA 1
ATOM 1715 C C . SER A 1 228 ? -31.545 -21.338 -19.184 1.00 98.00 228 SER A C 1
ATOM 1717 O O . SER A 1 228 ? -32.492 -21.038 -19.910 1.00 98.00 228 SER A O 1
ATOM 1719 N N . GLY A 1 229 ? -31.680 -22.092 -18.089 1.00 96.88 229 GLY A N 1
ATOM 1720 C CA . GLY A 1 229 ? -32.895 -22.800 -17.715 1.00 96.88 229 GLY A CA 1
ATOM 1721 C C . GLY A 1 229 ? -33.301 -23.947 -18.636 1.00 96.88 229 GLY A C 1
ATOM 1722 O O . GLY A 1 229 ? -34.425 -24.439 -18.524 1.00 96.88 229 GLY A O 1
ATOM 1723 N N . LYS A 1 230 ? -32.416 -24.370 -19.549 1.00 96.31 230 LYS A N 1
ATOM 1724 C CA . LYS A 1 230 ? -32.694 -25.419 -20.543 1.00 96.31 230 LYS A CA 1
ATOM 1725 C C . LYS A 1 230 ? -32.214 -26.809 -20.114 1.00 96.31 230 LYS A C 1
ATOM 1727 O O . LYS A 1 230 ? -32.772 -27.799 -20.588 1.00 96.31 230 LYS A O 1
ATOM 1732 N N . PHE A 1 231 ? -31.225 -26.903 -19.223 1.00 97.62 231 PHE A N 1
ATOM 1733 C CA . PHE A 1 231 ? -30.717 -28.194 -18.759 1.00 97.62 231 PHE A CA 1
ATOM 1734 C C . PHE A 1 231 ? -31.731 -28.901 -17.853 1.00 97.62 231 PHE A C 1
ATOM 1736 O O . PHE A 1 231 ? -32.193 -28.354 -16.850 1.00 97.62 231 PHE A O 1
ATOM 1743 N N . ASP A 1 232 ? -32.062 -30.144 -18.192 1.00 95.25 232 ASP A N 1
ATOM 1744 C CA . ASP A 1 232 ? -33.029 -30.951 -17.449 1.00 95.25 232 ASP A CA 1
ATOM 1745 C C . ASP A 1 232 ? -32.353 -31.602 -16.229 1.00 95.25 232 ASP A C 1
ATOM 1747 O O . ASP A 1 232 ? -31.807 -32.711 -16.299 1.00 95.25 232 ASP A O 1
ATOM 1751 N N . TRP A 1 233 ? -32.356 -30.891 -15.097 1.00 97.00 233 TRP A N 1
ATOM 1752 C CA . TRP A 1 233 ? -31.768 -31.381 -13.845 1.00 97.00 233 TRP A CA 1
ATOM 1753 C C . TRP A 1 233 ? -32.489 -32.624 -13.306 1.00 97.00 233 TRP A C 1
ATOM 1755 O O . TRP A 1 233 ? -31.845 -33.461 -12.672 1.00 97.00 233 TRP A O 1
ATOM 1765 N N . GLY A 1 234 ? -33.787 -32.773 -13.598 1.00 95.06 234 GLY A N 1
ATOM 1766 C CA . GLY A 1 234 ? -34.616 -33.903 -13.171 1.00 95.06 234 GLY A CA 1
ATOM 1767 C C . GLY A 1 234 ? -34.244 -35.211 -13.858 1.00 95.06 234 GLY A C 1
ATOM 1768 O O . GLY A 1 234 ? -34.014 -36.222 -13.192 1.00 95.06 234 GLY A O 1
ATOM 1769 N N . LYS A 1 235 ? -34.094 -35.202 -15.189 1.00 95.69 235 LYS A N 1
ATOM 1770 C CA . LYS A 1 235 ? -33.613 -36.386 -15.933 1.00 95.69 235 LYS A CA 1
ATOM 1771 C C . LYS A 1 235 ? -32.227 -36.838 -15.486 1.00 95.69 235 LYS A C 1
ATOM 1773 O O . LYS A 1 235 ? -31.917 -38.025 -15.549 1.00 95.69 235 LYS A O 1
ATOM 1778 N N . ASN A 1 236 ? -31.415 -35.903 -15.001 1.00 95.88 236 ASN A N 1
ATOM 1779 C CA . ASN A 1 236 ? -30.047 -36.145 -14.560 1.00 95.88 236 ASN A CA 1
ATOM 1780 C C . ASN A 1 236 ? -29.912 -36.218 -13.027 1.00 95.88 236 ASN A C 1
ATOM 1782 O O . ASN A 1 236 ? -28.811 -36.046 -12.498 1.00 95.88 236 ASN A O 1
ATOM 1786 N N . ALA A 1 237 ? -30.999 -36.521 -12.302 1.00 95.00 237 ALA A N 1
ATOM 1787 C CA . ALA A 1 237 ? -31.042 -36.483 -10.837 1.00 95.00 237 ALA A CA 1
ATOM 1788 C C . ALA A 1 237 ? -29.966 -37.331 -10.149 1.00 95.00 237 ALA A C 1
ATOM 1790 O O . ALA A 1 237 ? -29.348 -36.876 -9.192 1.00 95.00 237 ALA A O 1
ATOM 1791 N N . LYS A 1 238 ? -29.655 -38.524 -10.677 1.00 94.00 238 LYS A N 1
ATOM 1792 C CA . LYS A 1 238 ? -28.588 -39.382 -10.128 1.00 94.00 238 LYS A CA 1
ATOM 1793 C C . LYS A 1 238 ? -27.215 -38.697 -10.153 1.00 94.00 238 LYS A C 1
ATOM 1795 O O . LYS A 1 238 ? -26.393 -38.932 -9.271 1.00 94.00 238 LYS A O 1
ATOM 1800 N N . ARG A 1 239 ? -26.947 -37.873 -11.172 1.00 95.81 239 ARG A N 1
ATOM 1801 C CA . ARG A 1 239 ? -25.688 -37.131 -11.308 1.00 95.81 239 ARG A CA 1
ATOM 1802 C C . ARG A 1 239 ? -25.710 -35.844 -10.487 1.00 95.81 239 ARG A C 1
ATOM 1804 O O . ARG A 1 239 ? -24.660 -35.464 -9.975 1.00 95.81 239 ARG A O 1
ATOM 1811 N N . PHE A 1 240 ? -26.869 -35.209 -10.331 1.00 96.62 240 PHE A N 1
ATOM 1812 C CA . PHE A 1 240 ? -27.027 -33.956 -9.588 1.00 96.62 240 PHE A CA 1
ATOM 1813 C C . PHE A 1 240 ? -28.032 -34.098 -8.433 1.00 96.62 240 PHE A C 1
ATOM 1815 O O . PHE A 1 240 ? -29.082 -33.440 -8.451 1.00 96.62 240 PHE A O 1
ATOM 1822 N N . PRO A 1 241 ? -27.734 -34.939 -7.420 1.00 94.25 241 PRO A N 1
ATOM 1823 C CA . PRO A 1 241 ? -28.614 -35.117 -6.265 1.00 94.25 241 PRO A CA 1
ATOM 1824 C C . PRO A 1 241 ? -28.866 -33.790 -5.550 1.00 94.25 241 PRO A C 1
ATOM 1826 O O . PRO A 1 241 ? -29.990 -33.492 -5.182 1.00 94.25 241 PRO A O 1
ATOM 1829 N N . GLN A 1 242 ? -27.875 -32.904 -5.487 1.00 92.44 242 GLN A N 1
ATOM 1830 C CA . GLN A 1 242 ? -27.995 -31.590 -4.856 1.00 92.44 242 GLN A CA 1
ATOM 1831 C C . GLN A 1 242 ? -29.028 -30.643 -5.504 1.00 92.44 242 GLN A C 1
ATOM 1833 O O . GLN A 1 242 ? -29.359 -29.613 -4.925 1.00 92.44 242 GLN A O 1
ATOM 1838 N N . MET A 1 243 ? -29.526 -30.958 -6.706 1.00 94.50 243 MET A N 1
ATOM 1839 C CA . MET A 1 243 ? -30.631 -30.227 -7.341 1.00 94.50 243 MET A CA 1
ATOM 1840 C C . MET A 1 243 ? -32.003 -30.866 -7.085 1.00 94.50 243 MET A C 1
ATOM 1842 O O . MET A 1 243 ? -33.016 -30.178 -7.180 1.00 94.50 243 MET A O 1
ATOM 1846 N N . ASN A 1 244 ? -32.050 -32.165 -6.785 1.00 94.75 244 ASN A N 1
ATOM 1847 C CA . ASN A 1 244 ? -33.270 -32.982 -6.824 1.00 94.75 244 ASN A CA 1
ATOM 1848 C C . ASN A 1 244 ? -33.639 -33.607 -5.470 1.00 94.75 244 ASN A C 1
ATOM 1850 O O . ASN A 1 244 ? -34.806 -33.918 -5.220 1.00 94.75 244 ASN A O 1
ATOM 1854 N N . ASP A 1 245 ? -32.658 -33.783 -4.593 1.00 94.88 245 ASP A N 1
ATOM 1855 C CA . ASP A 1 245 ? -32.827 -34.309 -3.250 1.00 94.88 245 ASP A CA 1
ATOM 1856 C C . ASP A 1 245 ? -33.144 -33.173 -2.261 1.00 94.88 245 ASP A C 1
ATOM 1858 O O . ASP A 1 245 ? -32.855 -32.003 -2.536 1.00 94.88 245 ASP A O 1
ATOM 1862 N N . PRO A 1 246 ? -33.773 -33.486 -1.114 1.00 93.44 246 PRO A N 1
ATOM 1863 C CA . PRO A 1 246 ? -34.086 -32.490 -0.092 1.00 93.44 246 PRO A CA 1
ATOM 1864 C C . PRO A 1 246 ? -32.823 -31.770 0.420 1.00 93.44 246 PRO A C 1
ATOM 1866 O O . PRO A 1 246 ? -31.934 -32.410 0.978 1.00 93.44 246 PRO A O 1
ATOM 1869 N N . SER A 1 247 ? -32.752 -30.441 0.283 1.00 89.88 247 SER A N 1
ATOM 1870 C CA . SER A 1 247 ? -31.645 -29.632 0.816 1.00 89.88 247 SER A CA 1
ATOM 1871 C C . SER A 1 247 ? -31.743 -29.498 2.337 1.00 89.88 247 SER A C 1
ATOM 1873 O O . SER A 1 247 ? -32.741 -29.002 2.871 1.00 89.88 247 SER A O 1
ATOM 1875 N N . GLU A 1 248 ? -30.679 -29.882 3.049 1.00 86.19 248 GLU A N 1
ATOM 1876 C CA . GLU A 1 248 ? -30.561 -29.674 4.499 1.00 86.19 248 GLU A CA 1
ATOM 1877 C C . GLU A 1 248 ? -30.607 -28.182 4.864 1.00 86.19 248 GLU A C 1
ATOM 1879 O O . GLU A 1 248 ? -31.244 -27.797 5.846 1.00 86.19 248 GLU A O 1
ATOM 1884 N N . GLY A 1 249 ? -29.987 -27.331 4.037 1.00 83.31 249 GLY A N 1
ATOM 1885 C CA . GLY A 1 249 ? -29.898 -25.886 4.256 1.00 83.31 249 GLY A CA 1
ATOM 1886 C C . GLY A 1 249 ? -31.224 -25.137 4.095 1.00 83.31 249 GLY A C 1
ATOM 1887 O O . GLY A 1 249 ? -31.327 -23.996 4.548 1.00 83.31 249 GLY A O 1
ATOM 1888 N N . TYR A 1 250 ? -32.231 -25.771 3.483 1.00 85.81 250 TYR A N 1
ATOM 1889 C CA . TYR A 1 250 ? -33.546 -25.188 3.197 1.00 85.81 250 TYR A CA 1
ATOM 1890 C C . TYR A 1 250 ? -34.705 -26.118 3.590 1.00 85.81 250 TYR A C 1
ATOM 1892 O O . TYR A 1 250 ? -35.713 -26.211 2.892 1.00 85.81 250 TYR A O 1
ATOM 1900 N N . HIS A 1 251 ? -34.583 -26.795 4.737 1.00 85.75 251 HIS A N 1
ATOM 1901 C CA . HIS A 1 251 ? -35.666 -27.569 5.370 1.00 85.75 251 HIS A CA 1
ATOM 1902 C C . HIS A 1 251 ? -36.289 -28.653 4.473 1.00 85.75 251 HIS A C 1
ATOM 1904 O O . HIS A 1 251 ? -37.497 -28.890 4.506 1.00 85.75 251 HIS A O 1
ATOM 1910 N N . GLY A 1 252 ? -35.460 -29.318 3.671 1.00 87.00 252 GLY A N 1
ATOM 1911 C CA . GLY A 1 252 ? -35.878 -30.389 2.776 1.00 87.00 252 GLY A CA 1
ATOM 1912 C C . GLY A 1 252 ? -36.474 -29.917 1.447 1.00 87.00 252 GLY A C 1
ATOM 1913 O O . GLY A 1 252 ? -37.049 -30.728 0.719 1.00 87.00 252 GLY A O 1
ATOM 1914 N N . LEU A 1 253 ? -36.336 -28.630 1.109 1.00 91.50 253 LEU A N 1
ATOM 1915 C CA . LEU A 1 253 ? -36.700 -28.096 -0.202 1.00 91.50 253 LEU A CA 1
ATOM 1916 C C . LEU A 1 253 ? -35.895 -28.784 -1.309 1.00 91.50 253 LEU A C 1
ATOM 1918 O O . LEU A 1 253 ? -34.683 -28.956 -1.197 1.00 91.50 253 LEU A O 1
ATOM 1922 N N . LYS A 1 254 ? -36.574 -29.135 -2.401 1.00 94.06 254 LYS A N 1
ATOM 1923 C CA . LYS A 1 254 ? -35.963 -29.681 -3.615 1.00 94.06 254 LYS A CA 1
ATOM 1924 C C . LYS A 1 254 ? -35.912 -28.593 -4.679 1.00 94.06 254 LYS A C 1
ATOM 1926 O O . LYS A 1 254 ? -36.963 -28.124 -5.124 1.00 94.06 254 LYS A O 1
ATOM 1931 N N . PHE A 1 255 ? -34.707 -28.169 -5.062 1.00 95.38 255 PHE A N 1
ATOM 1932 C CA . PHE A 1 255 ? -34.509 -27.011 -5.942 1.00 95.38 255 PHE A CA 1
ATOM 1933 C C . PHE A 1 255 ? -35.189 -27.173 -7.301 1.00 95.38 255 PHE A C 1
ATOM 1935 O O . PHE A 1 255 ? -35.878 -26.254 -7.739 1.00 95.38 255 PHE A O 1
ATOM 1942 N N . TRP A 1 256 ? -35.034 -28.329 -7.946 1.00 96.19 256 TRP A N 1
ATOM 1943 C CA . TRP A 1 256 ? -35.638 -28.595 -9.250 1.00 96.19 256 TRP A CA 1
ATOM 1944 C C . TRP A 1 256 ? -37.168 -28.595 -9.189 1.00 96.19 256 TRP A C 1
ATOM 1946 O O . TRP A 1 256 ? -37.801 -27.861 -9.945 1.00 96.19 256 TRP A O 1
ATOM 1956 N N . ASP A 1 257 ? -37.753 -29.321 -8.232 1.00 94.19 257 ASP A N 1
ATOM 1957 C CA . ASP A 1 257 ? -39.211 -29.399 -8.062 1.00 94.19 257 ASP A CA 1
ATOM 1958 C C . ASP A 1 257 ? -39.833 -28.025 -7.761 1.00 94.19 257 ASP A C 1
ATOM 1960 O O . ASP A 1 257 ? -40.961 -27.748 -8.164 1.00 94.19 257 ASP A O 1
ATOM 1964 N N . THR A 1 258 ? -39.102 -27.162 -7.048 1.00 93.69 258 THR A N 1
ATOM 1965 C CA . THR A 1 258 ? -39.614 -25.862 -6.592 1.00 93.69 258 THR A CA 1
ATOM 1966 C C . THR A 1 258 ? -39.428 -24.755 -7.629 1.00 93.69 258 THR A C 1
ATOM 1968 O O . THR A 1 258 ? -40.328 -23.942 -7.825 1.00 93.69 258 THR A O 1
ATOM 1971 N N . PHE A 1 259 ? -38.266 -24.693 -8.285 1.00 94.75 259 PHE A N 1
ATOM 1972 C CA . PHE A 1 259 ? -37.883 -23.552 -9.124 1.00 94.75 259 PHE A CA 1
ATOM 1973 C C . PHE A 1 259 ? -37.829 -23.856 -10.624 1.00 94.75 259 PHE A C 1
ATOM 1975 O O . PHE A 1 259 ? -37.715 -22.919 -11.417 1.00 94.75 259 PHE A O 1
ATOM 1982 N N . GLY A 1 260 ? -37.893 -25.127 -11.035 1.00 94.81 260 GLY A N 1
ATOM 1983 C CA . GLY A 1 260 ? -37.840 -25.525 -12.441 1.00 94.81 260 GLY A CA 1
ATOM 1984 C C . GLY A 1 260 ? -36.656 -24.894 -13.179 1.00 94.81 260 GLY A C 1
ATOM 1985 O O . GLY A 1 260 ? -35.502 -25.051 -12.784 1.00 94.81 260 GLY A O 1
ATOM 1986 N N . SER A 1 261 ? -36.944 -24.123 -14.229 1.00 92.25 261 SER A N 1
ATOM 1987 C CA . SER A 1 261 ? -35.942 -23.544 -15.135 1.00 92.25 261 SER A CA 1
ATOM 1988 C C . SER A 1 261 ? -34.978 -22.532 -14.502 1.00 92.25 261 SER A C 1
ATOM 1990 O O . SER A 1 261 ? -34.059 -22.102 -15.178 1.00 92.25 261 SER A O 1
ATOM 1992 N N . ILE A 1 262 ? -35.158 -22.103 -13.251 1.00 96.19 262 ILE A N 1
ATOM 1993 C CA . ILE A 1 262 ? -34.180 -21.232 -12.562 1.00 96.19 262 ILE A CA 1
ATOM 1994 C C . ILE A 1 262 ? -33.531 -21.915 -11.353 1.00 96.19 262 ILE A C 1
ATOM 1996 O O . ILE A 1 262 ? -32.899 -21.255 -10.527 1.00 96.19 262 ILE A O 1
ATOM 2000 N N . ALA A 1 263 ? -33.699 -23.235 -11.214 1.00 96.31 263 ALA A N 1
ATOM 2001 C CA . ALA A 1 263 ? -33.212 -23.993 -10.065 1.00 96.31 263 ALA A CA 1
ATOM 2002 C C . ALA A 1 263 ? -31.700 -23.847 -9.847 1.00 96.31 263 ALA A C 1
ATOM 2004 O O . ALA A 1 263 ? -31.267 -23.686 -8.703 1.00 96.31 263 ALA A O 1
ATOM 2005 N N . PHE A 1 264 ? -30.903 -23.840 -10.921 1.00 98.12 264 PHE A N 1
ATOM 2006 C CA . PHE A 1 264 ? -29.455 -23.688 -10.808 1.00 98.12 264 PHE A CA 1
ATOM 2007 C C . PHE A 1 264 ? -29.079 -22.283 -10.322 1.00 98.12 264 PHE A C 1
ATOM 2009 O O . PHE A 1 264 ? -28.361 -22.166 -9.326 1.00 98.12 264 PHE A O 1
ATOM 2016 N N . ALA A 1 265 ? -29.619 -21.223 -10.936 1.00 97.88 265 ALA A N 1
ATOM 2017 C CA . ALA A 1 265 ? -29.396 -19.849 -10.474 1.00 97.88 265 ALA A CA 1
ATOM 2018 C C . ALA A 1 265 ? -29.815 -19.647 -9.008 1.00 97.88 265 ALA A C 1
ATOM 2020 O O . ALA A 1 265 ? -29.073 -19.049 -8.223 1.00 97.88 265 ALA A O 1
ATOM 2021 N N . MET A 1 266 ? -30.976 -20.181 -8.614 1.00 96.00 266 MET A N 1
ATOM 2022 C CA . MET A 1 266 ? -31.455 -20.084 -7.237 1.00 96.00 266 MET A CA 1
ATOM 2023 C C . MET A 1 266 ? -30.507 -20.780 -6.272 1.00 96.00 266 MET A C 1
ATOM 2025 O O . MET A 1 266 ? -30.101 -20.163 -5.290 1.00 96.00 266 MET A O 1
ATOM 2029 N N . ARG A 1 267 ? -30.070 -22.005 -6.572 1.00 95.31 267 ARG A N 1
ATOM 2030 C CA . ARG A 1 267 ? -29.108 -22.708 -5.721 1.00 95.31 267 ARG A CA 1
ATOM 2031 C C . ARG A 1 267 ? -27.770 -21.973 -5.617 1.00 95.31 267 ARG A C 1
ATOM 2033 O O . ARG A 1 267 ? -27.257 -21.803 -4.511 1.00 95.31 267 ARG A O 1
ATOM 2040 N N . VAL A 1 268 ? -27.237 -21.460 -6.730 1.00 97.75 268 VAL A N 1
ATOM 2041 C CA . VAL A 1 268 ? -26.031 -20.615 -6.713 1.00 97.75 268 VAL A CA 1
ATOM 2042 C C . VAL A 1 268 ? -26.225 -19.419 -5.780 1.00 97.75 268 VAL A C 1
ATOM 2044 O O . VAL A 1 268 ? -25.363 -19.166 -4.943 1.00 97.75 268 VAL A O 1
ATOM 2047 N N . ARG A 1 269 ? -27.358 -18.712 -5.854 1.00 96.75 269 ARG A N 1
ATOM 2048 C CA . ARG A 1 269 ? -27.643 -17.553 -4.993 1.00 96.75 269 ARG A CA 1
ATOM 2049 C C . ARG A 1 269 ? -27.704 -17.921 -3.511 1.00 96.75 269 ARG A C 1
ATOM 2051 O O . ARG A 1 269 ? -27.151 -17.213 -2.670 1.00 96.75 269 ARG A O 1
ATOM 2058 N N . VAL A 1 270 ? -28.427 -18.986 -3.185 1.00 93.81 270 VAL A N 1
ATOM 2059 C CA . VAL A 1 270 ? -28.893 -19.214 -1.815 1.00 93.81 270 VAL A CA 1
ATOM 2060 C C . VAL A 1 270 ? -28.027 -20.201 -1.025 1.00 93.81 270 VAL A C 1
ATOM 2062 O O . VAL A 1 270 ? -28.071 -20.159 0.202 1.00 93.81 270 VAL A O 1
ATOM 2065 N N . GLU A 1 271 ? -27.216 -21.029 -1.690 1.00 92.62 271 GLU A N 1
ATOM 2066 C CA . GLU A 1 271 ? -26.246 -21.932 -1.044 1.00 92.62 271 GLU A CA 1
ATOM 2067 C C . GLU A 1 271 ? -24.793 -21.529 -1.317 1.00 92.62 271 GLU A C 1
ATOM 2069 O O . GLU A 1 271 ? -23.964 -21.609 -0.422 1.00 92.62 271 GLU A O 1
ATOM 2074 N N . ILE A 1 272 ? -24.450 -21.052 -2.518 1.00 95.88 272 ILE A N 1
ATOM 2075 C CA . ILE A 1 272 ? -23.041 -20.771 -2.845 1.00 95.88 272 ILE A CA 1
ATOM 2076 C C . ILE A 1 272 ? -22.672 -19.311 -2.559 1.00 95.88 272 ILE A C 1
ATOM 2078 O O . ILE A 1 272 ? -21.778 -19.031 -1.761 1.00 95.88 272 ILE A O 1
ATOM 2082 N N . LEU A 1 273 ? -23.369 -18.359 -3.179 1.00 96.62 273 LEU A N 1
ATOM 2083 C CA . LEU A 1 273 ? -23.133 -16.923 -3.025 1.00 96.62 273 LEU A CA 1
ATOM 2084 C C . LEU A 1 273 ? -23.357 -16.476 -1.576 1.00 96.62 273 LEU A C 1
ATOM 2086 O O . LEU A 1 273 ? -22.519 -15.770 -1.009 1.00 96.62 273 LEU A O 1
ATOM 2090 N N . ARG A 1 274 ? -24.476 -16.910 -0.975 1.00 93.94 274 ARG A N 1
ATOM 2091 C CA . ARG A 1 274 ? -24.835 -16.603 0.416 1.00 93.94 274 ARG A CA 1
ATOM 2092 C C . ARG A 1 274 ? -23.741 -17.038 1.389 1.00 93.94 274 ARG A C 1
ATOM 2094 O O . ARG A 1 274 ? -23.364 -16.240 2.251 1.00 93.94 274 ARG A O 1
ATOM 2101 N N . ASP A 1 275 ? -23.243 -18.263 1.236 1.00 92.81 275 ASP A N 1
ATOM 2102 C CA . ASP A 1 275 ? -22.389 -18.895 2.245 1.00 92.81 275 ASP A CA 1
ATOM 2103 C C . ASP A 1 275 ? -20.908 -18.553 2.037 1.00 92.81 275 ASP A C 1
ATOM 2105 O O . ASP A 1 275 ? -20.181 -18.365 3.012 1.00 92.81 275 ASP A O 1
ATOM 2109 N N . LEU A 1 276 ? -20.465 -18.368 0.788 1.00 93.94 276 LEU A N 1
ATOM 2110 C CA . LEU A 1 276 ? -19.078 -18.000 0.468 1.00 93.94 276 LEU A CA 1
ATOM 2111 C C . LEU A 1 276 ? -18.846 -16.486 0.358 1.00 93.94 276 LEU A C 1
ATOM 2113 O O . LEU A 1 276 ? -17.702 -16.035 0.350 1.00 93.94 276 LEU A O 1
ATOM 2117 N N . GLY A 1 277 ? -19.910 -15.684 0.274 1.00 93.00 277 GLY A N 1
ATOM 2118 C CA . GLY A 1 277 ? -19.838 -14.224 0.354 1.00 93.00 277 GLY A CA 1
ATOM 2119 C C . GLY A 1 277 ? -19.274 -13.520 -0.882 1.00 93.00 277 GLY A C 1
ATOM 2120 O O . GLY A 1 277 ? -18.914 -12.348 -0.795 1.00 93.00 277 GLY A O 1
ATOM 2121 N N . MET A 1 278 ? -19.223 -14.182 -2.042 1.00 95.56 278 MET A N 1
ATOM 2122 C CA . MET A 1 278 ? -18.717 -13.616 -3.306 1.00 95.56 278 MET A CA 1
ATOM 2123 C C . MET A 1 278 ? -19.700 -12.635 -3.985 1.00 95.56 278 MET A C 1
ATOM 2125 O O . MET A 1 278 ? -19.823 -12.610 -5.211 1.00 95.56 278 MET A O 1
ATOM 2129 N N . ALA A 1 279 ? -20.402 -11.827 -3.189 1.00 95.62 279 ALA A N 1
ATOM 2130 C CA . ALA A 1 279 ? -21.466 -10.925 -3.621 1.00 95.62 279 ALA A CA 1
ATOM 2131 C C . ALA A 1 279 ? -20.949 -9.663 -4.321 1.00 95.62 279 ALA A C 1
ATOM 2133 O O . ALA A 1 279 ? -19.986 -9.031 -3.882 1.00 95.62 279 ALA A O 1
ATOM 2134 N N . MET A 1 280 ? -21.625 -9.275 -5.405 1.00 97.56 280 MET A N 1
ATOM 2135 C CA . MET A 1 280 ? -21.415 -7.988 -6.066 1.00 97.56 280 MET A CA 1
ATOM 2136 C C . MET A 1 280 ? -22.011 -6.852 -5.224 1.00 97.56 280 MET A C 1
ATOM 2138 O O . MET A 1 280 ? -23.116 -6.965 -4.699 1.00 97.56 280 MET A O 1
ATOM 2142 N N . ASN A 1 281 ? -21.289 -5.737 -5.106 1.00 95.31 281 ASN A N 1
ATOM 2143 C CA . ASN A 1 281 ? -21.790 -4.553 -4.407 1.00 95.31 281 ASN A CA 1
ATOM 2144 C C . ASN A 1 281 ? -22.635 -3.662 -5.352 1.00 95.31 281 ASN A C 1
ATOM 2146 O O . ASN A 1 281 ? -22.369 -3.639 -6.557 1.00 95.31 281 ASN A O 1
ATOM 2150 N N . PRO A 1 282 ? -23.617 -2.897 -4.834 1.00 97.19 282 PRO A N 1
ATOM 2151 C CA . PRO A 1 282 ? -24.528 -2.101 -5.664 1.00 97.19 282 PRO A CA 1
ATOM 2152 C C . PRO A 1 282 ? -23.844 -0.983 -6.464 1.00 97.19 282 PRO A C 1
ATOM 2154 O O . PRO A 1 282 ? -24.338 -0.628 -7.530 1.00 97.19 282 PRO A O 1
ATOM 2157 N N . PHE A 1 283 ? -22.702 -0.455 -6.010 1.00 97.88 283 PHE A N 1
ATOM 2158 C CA . PHE A 1 283 ? -21.947 0.548 -6.772 1.00 97.88 283 PHE A CA 1
ATOM 2159 C C . PHE A 1 283 ? -21.299 -0.074 -8.008 1.00 97.88 283 PHE A C 1
ATOM 2161 O O . PHE A 1 283 ? -21.414 0.471 -9.098 1.00 97.88 283 PHE A O 1
ATOM 2168 N N . ALA A 1 284 ? -20.697 -1.258 -7.865 1.00 97.56 284 ALA A N 1
ATOM 2169 C CA . ALA A 1 284 ? -20.162 -1.997 -9.003 1.00 97.56 284 ALA A CA 1
ATOM 2170 C C . ALA A 1 284 ? -21.263 -2.351 -10.010 1.00 97.56 284 ALA A C 1
ATOM 2172 O O . ALA A 1 284 ? -21.068 -2.184 -11.210 1.00 97.56 284 ALA A O 1
ATOM 2173 N N . ALA A 1 285 ? -22.433 -2.784 -9.528 1.00 98.12 285 ALA A N 1
ATOM 2174 C CA . ALA A 1 285 ? -23.568 -3.058 -10.402 1.00 98.12 285 ALA A CA 1
ATOM 2175 C C . ALA A 1 285 ? -24.017 -1.812 -11.178 1.00 98.12 285 ALA A C 1
ATOM 2177 O O . ALA A 1 285 ? -24.253 -1.905 -12.378 1.00 98.12 285 ALA A O 1
ATOM 2178 N N . HIS A 1 286 ? -24.076 -0.651 -10.521 1.00 97.88 286 HIS A N 1
ATOM 2179 C CA . HIS A 1 286 ? -24.396 0.616 -11.173 1.00 97.88 286 HIS A CA 1
ATOM 2180 C C . HIS A 1 286 ? -23.372 0.999 -12.256 1.00 97.88 286 HIS A C 1
ATOM 2182 O O . HIS A 1 286 ? -23.768 1.332 -13.368 1.00 97.88 286 HIS A O 1
ATOM 2188 N N . GLU A 1 287 ? -22.069 0.880 -11.985 1.00 97.94 287 GLU A N 1
ATOM 2189 C CA . GLU A 1 287 ? -21.022 1.130 -12.992 1.00 97.94 287 GLU A CA 1
ATOM 2190 C C . GLU A 1 287 ? -21.163 0.198 -14.206 1.00 97.94 287 GLU A C 1
ATOM 2192 O O . GLU A 1 287 ? -21.097 0.640 -15.352 1.00 97.94 287 GLU A O 1
ATOM 2197 N N . PHE A 1 288 ? -21.444 -1.089 -13.982 1.00 98.25 288 PHE A N 1
ATOM 2198 C CA . PHE A 1 288 ? -21.675 -2.027 -15.083 1.00 98.25 288 PHE A CA 1
ATOM 2199 C C . PHE A 1 288 ? -22.960 -1.738 -15.853 1.00 98.25 288 PHE A C 1
ATOM 2201 O O . PHE A 1 288 ? -22.981 -1.927 -17.063 1.00 98.25 288 PHE A O 1
ATOM 2208 N N . ILE A 1 289 ? -24.017 -1.261 -15.194 1.00 97.75 289 ILE A N 1
ATOM 2209 C CA . ILE A 1 289 ? -25.244 -0.809 -15.861 1.00 97.75 289 ILE A CA 1
ATOM 2210 C C . ILE A 1 289 ? -24.916 0.333 -16.830 1.00 97.75 289 ILE A C 1
ATOM 2212 O O . ILE A 1 289 ? -25.311 0.247 -17.991 1.00 97.75 289 ILE A O 1
ATOM 2216 N N . LEU A 1 290 ? -24.130 1.328 -16.397 1.00 96.50 290 LEU A N 1
ATOM 2217 C CA . LEU A 1 290 ? -23.668 2.423 -17.262 1.00 96.50 290 LEU A CA 1
ATOM 2218 C C . LEU A 1 290 ? -22.802 1.915 -18.425 1.00 96.50 290 LEU A C 1
ATOM 2220 O O . LEU A 1 290 ? -22.964 2.346 -19.566 1.00 96.50 290 LEU A O 1
ATOM 2224 N N . GLY A 1 291 ? -21.905 0.962 -18.161 1.00 96.62 291 GLY A N 1
ATOM 2225 C CA . GLY A 1 291 ? -21.116 0.309 -19.204 1.00 96.62 291 GLY A CA 1
ATOM 2226 C C . GLY A 1 291 ? -21.991 -0.384 -20.256 1.00 96.62 291 GLY A C 1
ATOM 2227 O O . GLY A 1 291 ? -21.788 -0.188 -21.460 1.00 96.62 291 GLY A O 1
ATOM 2228 N N . VAL A 1 292 ? -23.002 -1.141 -19.819 1.00 97.38 292 VAL A N 1
ATOM 2229 C CA . VAL A 1 292 ? -23.904 -1.917 -20.689 1.00 97.38 292 VAL A CA 1
ATOM 2230 C C . VAL A 1 292 ? -24.718 -1.027 -21.625 1.00 97.38 292 VAL A C 1
ATOM 2232 O O . VAL A 1 292 ? -24.972 -1.419 -22.763 1.00 97.38 292 VAL A O 1
ATOM 2235 N N . GLU A 1 293 ? -25.080 0.186 -21.204 1.00 95.69 293 GLU A N 1
ATOM 2236 C CA . GLU A 1 293 ? -25.863 1.113 -22.033 1.00 95.69 293 GLU A CA 1
ATOM 2237 C C . GLU A 1 293 ? -25.178 1.464 -23.361 1.00 95.69 293 GLU A C 1
ATOM 2239 O O . GLU A 1 293 ? -25.853 1.728 -24.357 1.00 95.69 293 GLU A O 1
ATOM 2244 N N . THR A 1 294 ? -23.844 1.409 -23.397 1.00 96.50 294 THR A N 1
ATOM 2245 C CA . THR A 1 294 ? -23.028 1.699 -24.586 1.00 96.50 294 THR A CA 1
ATOM 2246 C C . THR A 1 294 ? -22.369 0.459 -25.191 1.00 96.50 294 THR A C 1
ATOM 2248 O O . THR A 1 294 ? -21.569 0.583 -26.117 1.00 96.50 294 THR A O 1
ATOM 2251 N N . LEU A 1 295 ? -22.691 -0.739 -24.691 1.00 97.56 295 LEU A N 1
ATOM 2252 C CA . LEU A 1 295 ? -22.005 -1.984 -25.041 1.00 97.56 295 LEU A CA 1
ATOM 2253 C C . LEU A 1 295 ? -21.984 -2.247 -26.547 1.00 97.56 295 LEU A C 1
ATOM 2255 O O . LEU A 1 295 ? -20.906 -2.410 -27.108 1.00 97.56 295 LEU A O 1
ATOM 2259 N N . SER A 1 296 ? -23.144 -2.229 -27.208 1.00 97.31 296 SER A N 1
ATOM 2260 C CA . SER A 1 296 ? -23.236 -2.446 -28.660 1.00 97.31 296 SER A CA 1
ATOM 2261 C C . SER A 1 296 ? -22.407 -1.452 -29.473 1.00 97.31 296 SER A C 1
ATOM 2263 O O . SER A 1 296 ? -21.631 -1.876 -30.323 1.00 97.31 296 SER A O 1
ATOM 2265 N N . LEU A 1 297 ? -22.494 -0.154 -29.166 1.00 96.75 297 LEU A N 1
ATOM 2266 C CA . LEU A 1 297 ? -21.731 0.895 -29.856 1.00 96.75 297 LEU A CA 1
ATOM 2267 C C . LEU A 1 297 ? -20.219 0.681 -29.727 1.00 96.75 297 LEU A C 1
ATOM 2269 O O . LEU A 1 297 ? -19.477 0.799 -30.702 1.00 96.75 297 LEU A O 1
ATOM 2273 N N . ARG A 1 298 ? -19.759 0.341 -28.517 1.00 97.31 298 ARG A N 1
ATOM 2274 C CA . ARG A 1 298 ? -18.348 0.032 -28.274 1.00 97.31 298 ARG A CA 1
ATOM 2275 C C . ARG A 1 298 ? -17.945 -1.242 -29.008 1.00 97.31 298 ARG A C 1
ATOM 2277 O O . ARG A 1 298 ? -16.916 -1.255 -29.665 1.00 97.31 298 ARG A O 1
ATOM 2284 N N . CYS A 1 299 ? -18.746 -2.303 -28.950 1.00 98.06 299 CYS A N 1
ATOM 2285 C CA . CYS A 1 299 ? -18.451 -3.567 -29.626 1.00 98.06 299 CYS A CA 1
ATOM 2286 C C . CYS A 1 299 ? -18.360 -3.429 -31.152 1.00 98.06 299 CYS A C 1
ATOM 2288 O O . CYS A 1 299 ? -17.458 -4.019 -31.746 1.00 98.06 299 CYS A O 1
ATOM 2290 N N . GLU A 1 300 ? -19.220 -2.624 -31.778 1.00 97.56 300 GLU A N 1
ATOM 2291 C CA . GLU A 1 300 ? -19.123 -2.309 -33.211 1.00 97.56 300 GLU A CA 1
ATOM 2292 C C . GLU A 1 300 ? -17.772 -1.688 -33.540 1.00 97.56 300 GLU A C 1
ATOM 2294 O O . GLU A 1 300 ? -17.065 -2.174 -34.426 1.00 97.56 300 GLU A O 1
ATOM 2299 N N . ARG A 1 301 ? -17.371 -0.668 -32.772 1.00 97.94 301 ARG A N 1
ATOM 2300 C CA . ARG A 1 301 ? -16.085 -0.002 -32.974 1.00 97.94 301 ARG A CA 1
ATOM 2301 C C . ARG A 1 301 ? -14.901 -0.924 -32.680 1.00 97.94 301 ARG A C 1
ATOM 2303 O O . ARG A 1 301 ? -13.966 -0.958 -33.476 1.00 97.94 301 ARG A O 1
ATOM 2310 N N . HIS A 1 302 ? -14.953 -1.713 -31.607 1.00 97.94 302 HIS A N 1
ATOM 2311 C CA . HIS A 1 302 ? -13.932 -2.712 -31.283 1.00 97.94 302 HIS A CA 1
ATOM 2312 C C . HIS A 1 302 ? -13.729 -3.707 -32.430 1.00 97.94 302 HIS A C 1
ATOM 2314 O O . HIS A 1 302 ? -12.589 -3.993 -32.793 1.00 97.94 302 HIS A O 1
ATOM 2320 N N . ALA A 1 303 ? -14.812 -4.234 -33.010 1.00 97.31 303 ALA A N 1
ATOM 2321 C CA . ALA A 1 303 ? -14.745 -5.198 -34.107 1.00 97.31 303 ALA A CA 1
ATOM 2322 C C . ALA A 1 303 ? -14.269 -4.555 -35.417 1.00 97.31 303 ALA A C 1
ATOM 2324 O O . ALA A 1 303 ? -13.419 -5.120 -36.106 1.00 97.31 303 ALA A O 1
ATOM 2325 N N . GLU A 1 304 ? -14.774 -3.363 -35.745 1.00 97.81 304 GLU A N 1
ATOM 2326 C CA . GLU A 1 304 ? -14.347 -2.604 -36.922 1.00 97.81 304 GLU A CA 1
ATOM 2327 C C . GLU A 1 304 ? -12.846 -2.289 -36.866 1.00 97.81 304 GLU A C 1
ATOM 2329 O O . GLU A 1 304 ? -12.110 -2.597 -37.808 1.00 97.81 304 GLU A O 1
ATOM 2334 N N . ASN A 1 305 ? -12.384 -1.715 -35.751 1.00 98.50 305 ASN A N 1
ATOM 2335 C CA . ASN A 1 305 ? -10.982 -1.361 -35.555 1.00 98.50 305 ASN A CA 1
ATOM 2336 C C . ASN A 1 305 ? -10.095 -2.611 -35.558 1.00 98.50 305 ASN A C 1
ATOM 2338 O O . ASN A 1 305 ? -9.046 -2.608 -36.196 1.00 98.50 305 ASN A O 1
ATOM 2342 N N . SER A 1 306 ? -10.532 -3.695 -34.909 1.00 98.19 306 SER A N 1
ATOM 2343 C CA . SER A 1 306 ? -9.780 -4.956 -34.866 1.00 98.19 306 SER A CA 1
ATOM 2344 C C . SER A 1 306 ? -9.596 -5.573 -36.245 1.00 98.19 306 SER A C 1
ATOM 2346 O O . SER A 1 306 ? -8.484 -5.965 -36.585 1.00 98.19 306 SER A O 1
ATOM 2348 N N . LEU A 1 307 ? -10.644 -5.610 -37.075 1.00 97.88 307 LEU A N 1
ATOM 2349 C CA . LEU A 1 307 ? -10.540 -6.141 -38.434 1.00 97.88 307 LEU A CA 1
ATOM 2350 C C . LEU A 1 307 ? -9.632 -5.279 -39.322 1.00 97.88 307 LEU A C 1
ATOM 2352 O O . LEU A 1 307 ? -8.847 -5.821 -40.100 1.00 97.88 307 LEU A O 1
ATOM 2356 N N . LYS A 1 308 ? -9.730 -3.948 -39.218 1.00 98.44 308 LYS A N 1
ATOM 2357 C CA . LYS A 1 308 ? -8.860 -3.030 -39.970 1.00 98.44 308 LYS A CA 1
ATOM 2358 C C . LYS A 1 308 ? -7.401 -3.170 -39.541 1.00 98.44 308 LYS A C 1
ATOM 2360 O O . LYS A 1 308 ? -6.539 -3.312 -40.404 1.00 98.44 308 LYS A O 1
ATOM 2365 N N . LEU A 1 309 ? -7.141 -3.193 -38.233 1.00 98.50 309 LEU A N 1
ATOM 2366 C CA . LEU A 1 309 ? -5.794 -3.358 -37.695 1.00 98.50 309 LEU A CA 1
ATOM 2367 C C . LEU A 1 309 ? -5.205 -4.718 -38.083 1.00 98.50 309 LEU A C 1
ATOM 2369 O O . LEU A 1 309 ? -4.068 -4.768 -38.532 1.00 98.50 309 LEU A O 1
ATOM 2373 N N . ALA A 1 310 ? -5.980 -5.804 -37.983 1.00 97.94 310 ALA A N 1
ATOM 2374 C CA . ALA A 1 310 ? -5.536 -7.143 -38.372 1.00 97.94 310 ALA A CA 1
ATOM 2375 C C . ALA A 1 310 ? -5.100 -7.201 -39.846 1.00 97.94 310 ALA A C 1
ATOM 2377 O O . ALA A 1 310 ? -4.017 -7.698 -40.143 1.00 97.94 310 ALA A O 1
ATOM 2378 N N . LYS A 1 311 ? -5.905 -6.637 -40.758 1.00 97.31 311 LYS A N 1
ATOM 2379 C CA . LYS A 1 311 ? -5.578 -6.569 -42.194 1.00 97.31 311 LYS A CA 1
ATOM 2380 C C . LYS A 1 311 ? -4.357 -5.699 -42.481 1.00 97.31 311 LYS A C 1
ATOM 2382 O O . LYS A 1 311 ? -3.565 -6.030 -43.356 1.00 97.31 311 LYS A O 1
ATOM 2387 N N . TRP A 1 312 ? -4.208 -4.586 -41.765 1.00 98.25 312 TRP A N 1
ATOM 2388 C CA . TRP A 1 312 ? -3.034 -3.725 -41.900 1.00 98.25 312 TRP A CA 1
ATOM 2389 C C . TRP A 1 312 ? -1.762 -4.430 -41.403 1.00 98.25 312 TRP A C 1
ATOM 2391 O O . TRP A 1 312 ? -0.744 -4.410 -42.092 1.00 98.25 312 TRP A O 1
ATOM 2401 N N . LEU A 1 313 ? -1.838 -5.129 -40.263 1.00 97.38 313 LEU A N 1
ATOM 2402 C CA . LEU A 1 313 ? -0.731 -5.920 -39.718 1.00 97.38 313 LEU A CA 1
ATOM 2403 C C . LEU A 1 313 ? -0.338 -7.087 -40.640 1.00 97.38 313 LEU A C 1
ATOM 2405 O O . LEU A 1 313 ? 0.855 -7.332 -40.785 1.00 97.38 313 LEU A O 1
ATOM 2409 N N . GLU A 1 314 ? -1.289 -7.764 -41.304 1.00 94.88 314 GLU A N 1
ATOM 2410 C CA . GLU A 1 314 ? -0.986 -8.824 -42.291 1.00 94.88 314 GLU A CA 1
ATOM 2411 C C . GLU A 1 314 ? -0.132 -8.310 -43.463 1.00 94.88 314 GLU A C 1
ATOM 2413 O O . GLU A 1 314 ? 0.648 -9.069 -44.036 1.00 94.88 314 GLU A O 1
ATOM 2418 N N . GLY A 1 315 ? -0.259 -7.026 -43.816 1.00 92.69 315 GLY A N 1
ATOM 2419 C CA . GLY A 1 315 ? 0.523 -6.387 -44.875 1.00 92.69 315 GLY A CA 1
ATOM 2420 C C . GLY A 1 315 ? 1.846 -5.760 -44.418 1.00 92.69 315 GLY A C 1
ATOM 2421 O O . GLY A 1 315 ? 2.581 -5.244 -45.260 1.00 92.69 315 GLY A O 1
ATOM 2422 N N . SER A 1 316 ? 2.152 -5.758 -43.117 1.00 93.56 316 SER A N 1
ATOM 2423 C CA . SER A 1 316 ? 3.315 -5.056 -42.560 1.00 93.56 316 SER A CA 1
ATOM 2424 C C . SER A 1 316 ? 4.609 -5.858 -42.707 1.00 93.56 316 SER A C 1
ATOM 2426 O O . SER A 1 316 ? 4.678 -7.035 -42.356 1.00 93.56 316 SER A O 1
ATOM 2428 N N . GLU A 1 317 ? 5.691 -5.203 -43.141 1.00 92.75 317 GLU A N 1
ATOM 2429 C CA . GLU A 1 317 ? 7.004 -5.849 -43.263 1.00 92.75 317 GLU A CA 1
ATOM 2430 C C . GLU A 1 317 ? 7.621 -6.244 -41.911 1.00 92.75 317 GLU A C 1
ATOM 2432 O O . GLU A 1 317 ? 8.467 -7.138 -41.876 1.00 92.75 317 GLU A O 1
ATOM 2437 N N . HIS A 1 318 ? 7.165 -5.647 -40.804 1.00 92.94 318 HIS A N 1
ATOM 2438 C CA . HIS A 1 318 ? 7.651 -5.908 -39.443 1.00 92.94 318 HIS A CA 1
ATOM 2439 C C . HIS A 1 318 ? 6.932 -7.072 -38.744 1.00 92.94 318 HIS A C 1
ATOM 2441 O O . HIS A 1 318 ? 7.346 -7.492 -37.663 1.00 92.94 318 HIS A O 1
ATOM 2447 N N . VAL A 1 319 ? 5.861 -7.605 -39.336 1.00 94.69 319 VAL A N 1
ATOM 2448 C CA . VAL A 1 319 ? 5.006 -8.642 -38.740 1.00 94.69 319 VAL A CA 1
ATOM 2449 C C . VAL A 1 319 ? 5.247 -9.979 -39.441 1.00 94.69 319 VAL A C 1
ATOM 2451 O O . VAL A 1 319 ? 5.356 -10.047 -40.663 1.00 94.69 319 VAL A O 1
ATOM 2454 N N . ALA A 1 320 ? 5.396 -11.052 -38.666 1.00 93.38 320 ALA A N 1
ATOM 2455 C CA . ALA A 1 320 ? 5.632 -12.405 -39.169 1.00 93.38 320 ALA A CA 1
ATOM 2456 C C . ALA A 1 320 ? 4.324 -13.166 -39.436 1.00 93.38 320 ALA A C 1
ATOM 2458 O O . ALA A 1 320 ? 4.234 -13.921 -40.402 1.00 93.38 320 ALA A O 1
ATOM 2459 N N . TRP A 1 321 ? 3.318 -12.974 -38.582 1.00 94.25 321 TRP A N 1
ATOM 2460 C CA . TRP A 1 321 ? 2.006 -13.614 -38.678 1.00 94.25 321 TRP A CA 1
ATOM 2461 C C . TRP A 1 321 ? 0.969 -12.823 -37.872 1.00 94.25 321 TRP A C 1
ATOM 2463 O O . TRP A 1 321 ? 1.323 -12.117 -36.927 1.00 94.25 321 TRP A O 1
ATOM 2473 N N . VAL A 1 322 ? -0.314 -12.971 -38.212 1.00 95.12 322 VAL A N 1
ATOM 2474 C CA . VAL A 1 322 ? -1.451 -12.386 -37.481 1.00 95.12 322 VAL A CA 1
ATOM 2475 C C . VAL A 1 322 ? -2.469 -13.481 -37.174 1.00 95.12 322 VAL A C 1
ATOM 2477 O O . VAL A 1 322 ? -2.772 -14.316 -38.022 1.00 95.12 322 VAL A O 1
ATOM 2480 N N . SER A 1 323 ? -3.005 -13.478 -35.956 1.00 94.69 323 SER A N 1
ATOM 2481 C CA . SER A 1 323 ? -4.073 -14.367 -35.502 1.00 94.69 323 SER A CA 1
ATOM 2482 C C . SER A 1 323 ? -5.284 -13.544 -35.065 1.00 94.69 323 SER A C 1
ATOM 2484 O O . SER A 1 323 ? -5.268 -12.880 -34.024 1.00 94.69 323 SER A O 1
ATOM 2486 N N . TYR A 1 324 ? -6.330 -13.572 -35.892 1.00 96.56 324 TYR A N 1
ATOM 2487 C CA . TYR A 1 324 ? -7.619 -12.941 -35.626 1.00 96.56 324 TYR A CA 1
ATOM 2488 C C . TYR A 1 324 ? -8.746 -13.723 -36.326 1.00 96.56 324 TYR A C 1
ATOM 2490 O O . TYR A 1 324 ? -8.649 -13.937 -37.536 1.00 96.56 324 TYR A O 1
ATOM 2498 N N . PRO A 1 325 ? -9.843 -14.113 -35.642 1.00 96.00 325 PRO A N 1
ATOM 2499 C CA . PRO A 1 325 ? -10.897 -14.945 -36.239 1.00 96.00 325 PRO A CA 1
ATOM 2500 C C . PRO A 1 325 ? -11.598 -14.335 -37.460 1.00 96.00 325 PRO A C 1
ATOM 2502 O O . PRO A 1 325 ? -12.209 -15.062 -38.243 1.00 96.00 325 PRO A O 1
ATOM 2505 N N . GLY A 1 326 ? -11.519 -13.012 -37.637 1.00 95.38 326 GLY A N 1
ATOM 2506 C CA . GLY A 1 326 ? -12.081 -12.315 -38.794 1.00 95.38 326 GLY A CA 1
ATOM 2507 C C . GLY A 1 326 ? -11.272 -12.450 -40.086 1.00 95.38 326 GLY A C 1
ATOM 2508 O O . GLY A 1 326 ? -11.789 -12.097 -41.146 1.00 95.38 326 GLY A O 1
ATOM 2509 N N . LEU A 1 327 ? -10.040 -12.961 -40.023 1.00 96.69 327 LEU A N 1
ATOM 2510 C CA . LEU A 1 327 ? -9.199 -13.206 -41.194 1.00 96.69 327 LEU A CA 1
ATOM 2511 C C . LEU A 1 327 ? -9.514 -14.572 -41.808 1.00 96.69 327 LEU A C 1
ATOM 2513 O O . LEU A 1 327 ? -9.673 -15.557 -41.090 1.00 96.69 327 LEU A O 1
ATOM 2517 N N . GLU A 1 328 ? -9.558 -14.651 -43.140 1.00 94.56 328 GLU A N 1
ATOM 2518 C CA . GLU A 1 328 ? -9.824 -15.910 -43.858 1.00 94.56 328 GLU A CA 1
ATOM 2519 C C . GLU A 1 328 ? -8.728 -16.962 -43.635 1.00 94.56 328 GLU A C 1
ATOM 2521 O O . GLU A 1 328 ? -8.994 -18.160 -43.705 1.00 94.56 328 GLU A O 1
ATOM 2526 N N . SER A 1 329 ? -7.513 -16.502 -43.323 1.00 91.56 329 SER A N 1
ATOM 2527 C CA . SER A 1 329 ? -6.343 -17.308 -42.976 1.00 91.56 329 SER A CA 1
ATOM 2528 C C . SER A 1 329 ? -6.464 -18.001 -41.610 1.00 91.56 329 SER A C 1
ATOM 2530 O O . SER A 1 329 ? -5.760 -18.977 -41.351 1.00 91.56 329 SER A O 1
ATOM 2532 N N . HIS A 1 330 ? -7.359 -17.540 -40.728 1.00 94.88 330 HIS A N 1
ATOM 2533 C CA . HIS A 1 330 ? -7.491 -18.077 -39.378 1.00 94.88 330 HIS A CA 1
ATOM 2534 C C . HIS A 1 330 ? -8.258 -19.409 -39.358 1.00 94.88 330 HIS A C 1
ATOM 2536 O O . HIS A 1 330 ? -9.364 -19.522 -39.888 1.00 94.88 330 HIS A O 1
ATOM 2542 N N . GLN A 1 331 ? -7.730 -20.418 -38.656 1.00 91.69 331 GLN A N 1
ATOM 2543 C CA . GLN A 1 331 ? -8.292 -21.779 -38.640 1.00 91.69 331 GLN A CA 1
ATOM 2544 C C . GLN A 1 331 ? -9.770 -21.832 -38.211 1.00 91.69 331 GLN A C 1
ATOM 2546 O O . GLN A 1 331 ? -10.544 -22.632 -38.731 1.00 91.69 331 GLN A O 1
ATOM 2551 N N . SER A 1 332 ? -10.176 -20.977 -37.268 1.00 93.88 332 SER A N 1
ATOM 2552 C CA . SER A 1 332 ? -11.562 -20.928 -36.775 1.00 93.88 332 SER A CA 1
ATOM 2553 C C . SER A 1 332 ? -12.494 -20.020 -37.585 1.00 93.88 332 SER A C 1
ATOM 2555 O O . SER A 1 332 ? -13.635 -19.845 -37.178 1.00 93.88 332 SER A O 1
ATOM 2557 N N . HIS A 1 333 ? -12.069 -19.442 -38.716 1.00 96.62 333 HIS A N 1
ATOM 2558 C CA . HIS A 1 333 ? -12.851 -18.423 -39.434 1.00 96.62 333 HIS A CA 1
ATOM 2559 C C . HIS A 1 333 ? -14.275 -18.876 -39.812 1.00 96.62 333 HIS A C 1
ATOM 2561 O O . HIS A 1 333 ? -15.230 -18.111 -39.678 1.00 96.62 333 HIS A O 1
ATOM 2567 N N . GLN A 1 334 ? -14.449 -20.133 -40.237 1.00 97.12 334 GLN A N 1
ATOM 2568 C CA . GLN A 1 334 ? -15.771 -20.660 -40.606 1.00 97.12 334 GLN A CA 1
ATOM 2569 C C . GLN A 1 334 ? -16.696 -20.833 -39.392 1.00 97.12 334 GLN A C 1
ATOM 2571 O O . GLN A 1 334 ? -17.864 -20.452 -39.449 1.00 97.12 334 GLN A O 1
ATOM 2576 N N . LEU A 1 335 ? -16.171 -21.345 -38.273 1.00 96.69 335 LEU A N 1
ATOM 2577 C CA . LEU A 1 335 ? -16.928 -21.446 -37.020 1.00 96.69 335 LEU A CA 1
ATOM 2578 C C . LEU A 1 335 ? -17.217 -20.058 -36.440 1.00 96.69 335 LEU A C 1
ATOM 2580 O O . LEU A 1 335 ? -18.325 -19.800 -35.984 1.00 96.69 335 LEU A O 1
ATOM 2584 N N . ALA A 1 336 ? -16.267 -19.130 -36.542 1.00 96.81 336 ALA A N 1
ATOM 2585 C CA . ALA A 1 336 ? -16.447 -17.744 -36.137 1.00 96.81 336 ALA A CA 1
ATOM 2586 C C . ALA A 1 336 ? -17.558 -17.058 -36.951 1.00 96.81 336 ALA A C 1
ATOM 2588 O O . ALA A 1 336 ? -18.405 -16.392 -36.372 1.00 96.81 336 ALA A O 1
ATOM 2589 N N . LYS A 1 337 ? -17.639 -17.278 -38.272 1.00 96.75 337 LYS A N 1
ATOM 2590 C CA . LYS A 1 337 ? -18.755 -16.789 -39.108 1.00 96.75 337 LYS A CA 1
ATOM 2591 C C . LYS A 1 337 ? -20.115 -17.340 -38.670 1.00 96.75 337 LYS A C 1
ATOM 2593 O O . LYS A 1 337 ? -21.113 -16.636 -38.782 1.00 96.75 337 LYS A O 1
ATOM 2598 N N . LYS A 1 338 ? -20.152 -18.587 -38.190 1.00 96.69 338 LYS A N 1
ATOM 2599 C CA . LYS A 1 338 ? -21.371 -19.233 -37.687 1.00 96.69 338 LYS A CA 1
ATOM 2600 C C . LYS A 1 338 ? -21.793 -18.677 -36.323 1.00 96.69 338 LYS A C 1
ATOM 2602 O O . LYS A 1 338 ? -22.960 -18.348 -36.148 1.00 96.69 338 LYS A O 1
ATOM 2607 N N . TYR A 1 339 ? -20.860 -18.588 -35.376 1.00 97.25 339 TYR A N 1
ATOM 2608 C CA . TYR A 1 339 ? -21.156 -18.316 -33.965 1.00 97.25 339 TYR A CA 1
ATOM 2609 C C . TYR A 1 339 ? -20.967 -16.854 -33.533 1.00 97.25 339 TYR A C 1
ATOM 2611 O O . TYR A 1 339 ? -21.451 -16.488 -32.462 1.00 97.25 339 TYR A O 1
ATOM 2619 N N . LEU A 1 340 ? -20.291 -16.022 -34.340 1.00 97.12 340 LEU A N 1
ATOM 2620 C CA . LEU A 1 340 ? -20.018 -14.605 -34.061 1.00 97.12 340 LEU A CA 1
ATOM 2621 C C . LEU A 1 340 ? -20.709 -13.651 -35.065 1.00 97.12 340 LEU A C 1
ATOM 2623 O O . LEU A 1 340 ? -20.037 -12.931 -35.813 1.00 97.12 340 LEU A O 1
ATOM 2627 N N . PRO A 1 341 ? -22.055 -13.615 -35.133 1.00 93.50 341 PRO A N 1
ATOM 2628 C CA . PRO A 1 341 ? -22.787 -12.938 -36.211 1.00 93.50 341 PRO A CA 1
ATOM 2629 C C . PRO A 1 341 ? -22.642 -11.407 -36.237 1.00 93.50 341 PRO A C 1
ATOM 2631 O O . PRO A 1 341 ? -23.015 -10.780 -37.227 1.00 93.50 341 PRO A O 1
ATOM 2634 N N . ARG A 1 342 ? -22.128 -10.789 -35.164 1.00 94.56 342 ARG A N 1
ATOM 2635 C CA . ARG A 1 342 ? -22.025 -9.324 -35.006 1.00 94.56 342 ARG A CA 1
ATOM 2636 C C . ARG A 1 342 ? -20.587 -8.799 -34.975 1.00 94.56 342 ARG A C 1
ATOM 2638 O O . ARG A 1 342 ? -20.333 -7.712 -34.464 1.00 94.56 342 ARG A O 1
ATOM 2645 N N . GLY A 1 343 ? -19.642 -9.567 -35.510 1.00 94.44 343 GLY A N 1
ATOM 2646 C CA . GLY A 1 343 ? -18.223 -9.216 -35.550 1.00 94.44 343 GLY A CA 1
ATOM 2647 C C . GLY A 1 343 ? -17.359 -10.217 -34.792 1.00 94.44 343 GLY A C 1
ATOM 2648 O O . GLY A 1 343 ? -17.830 -10.948 -33.929 1.00 94.44 343 GLY A O 1
ATOM 2649 N N . PHE A 1 344 ? -16.070 -10.246 -35.119 1.00 95.94 344 PHE A N 1
ATOM 2650 C CA . PHE A 1 344 ? -15.155 -11.323 -34.730 1.00 95.94 344 PHE A CA 1
ATOM 2651 C C . PHE A 1 344 ? -14.383 -11.042 -33.428 1.00 95.94 344 PHE A C 1
ATOM 2653 O O . PHE A 1 344 ? -13.276 -11.539 -33.236 1.00 95.94 344 PHE A O 1
ATOM 2660 N N . GLY A 1 345 ? -14.958 -10.229 -32.536 1.00 94.12 345 GLY A N 1
ATOM 2661 C CA . GLY A 1 345 ? -14.327 -9.800 -31.287 1.00 94.12 345 GLY A CA 1
ATOM 2662 C C . GLY A 1 345 ? -13.342 -8.636 -31.446 1.00 94.12 345 GLY A C 1
ATOM 2663 O O . GLY A 1 345 ? -13.057 -8.174 -32.553 1.00 94.12 345 GLY A O 1
ATOM 2664 N N . GLY A 1 346 ? -12.844 -8.150 -30.303 1.00 94.56 346 GLY A N 1
ATOM 2665 C CA . GLY A 1 346 ? -11.986 -6.960 -30.196 1.00 94.56 346 GLY A CA 1
ATOM 2666 C C . GLY A 1 346 ? -10.524 -7.233 -29.818 1.00 94.56 346 GLY A C 1
ATOM 2667 O O . GLY A 1 346 ? -9.841 -6.333 -29.332 1.00 94.56 346 GLY A O 1
ATOM 2668 N N . VAL A 1 347 ? -10.065 -8.483 -29.925 1.00 95.75 347 VAL A N 1
ATOM 2669 C CA . VAL A 1 347 ? -8.712 -8.895 -29.521 1.00 95.75 347 VAL A CA 1
ATOM 2670 C C . VAL A 1 347 ? -8.062 -9.671 -30.657 1.00 95.75 347 VAL A C 1
ATOM 2672 O O . VAL A 1 347 ? -8.705 -10.521 -31.268 1.00 95.75 347 VAL A O 1
ATOM 2675 N N . LEU A 1 348 ? -6.791 -9.385 -30.918 1.00 95.25 348 LEU A N 1
ATOM 2676 C CA . LEU A 1 348 ? -5.948 -10.103 -31.870 1.00 95.25 348 LEU A CA 1
ATOM 2677 C C . LEU A 1 348 ? -4.554 -10.322 -31.280 1.00 95.25 348 LEU A C 1
ATOM 2679 O O . LEU A 1 348 ? -4.146 -9.635 -30.339 1.00 95.25 348 LEU A O 1
ATOM 2683 N N . SER A 1 349 ? -3.809 -11.257 -31.856 1.00 94.81 349 SER A N 1
ATOM 2684 C CA . SER A 1 349 ? -2.376 -11.414 -31.596 1.00 94.81 349 SER A CA 1
ATOM 2685 C C . SER A 1 349 ? -1.616 -11.395 -32.907 1.00 94.81 349 SER A C 1
ATOM 2687 O O . SER A 1 349 ? -2.146 -11.796 -33.940 1.00 94.81 349 SER A O 1
ATOM 2689 N N . PHE A 1 350 ? -0.365 -10.971 -32.866 1.00 94.94 350 PHE A N 1
ATOM 2690 C CA . PHE A 1 350 ? 0.533 -11.048 -34.008 1.00 94.94 350 PHE A CA 1
ATOM 2691 C C . PHE A 1 350 ? 1.959 -11.306 -33.529 1.00 94.94 350 PHE A C 1
ATOM 2693 O O . PHE A 1 350 ? 2.304 -10.971 -32.395 1.00 94.94 350 PHE A O 1
ATOM 2700 N N . GLY A 1 351 ? 2.773 -11.904 -34.391 1.00 94.06 351 GLY A N 1
ATOM 2701 C CA . GLY A 1 351 ? 4.198 -12.097 -34.153 1.00 94.06 351 GLY A CA 1
ATOM 2702 C C . GLY A 1 351 ? 5.002 -10.962 -34.761 1.00 94.06 351 GLY A C 1
ATOM 2703 O O . GLY A 1 351 ? 4.848 -10.681 -35.951 1.00 94.06 351 GLY A O 1
ATOM 2704 N N . VAL A 1 352 ? 5.861 -10.304 -33.985 1.00 93.44 352 VAL A N 1
ATOM 2705 C CA . VAL A 1 352 ? 6.775 -9.280 -34.510 1.00 93.44 352 VAL A CA 1
ATOM 2706 C C . VAL A 1 352 ? 8.123 -9.882 -34.920 1.00 93.44 352 VAL A C 1
ATOM 2708 O O . VAL A 1 352 ? 8.724 -10.684 -34.205 1.00 93.44 352 VAL A O 1
ATOM 2711 N N . LYS A 1 353 ? 8.649 -9.474 -36.078 1.00 90.25 353 LYS A N 1
ATOM 2712 C CA . LYS A 1 353 ? 9.985 -9.893 -36.521 1.00 90.25 353 LYS A CA 1
ATOM 2713 C C . LYS A 1 353 ? 11.057 -9.327 -35.585 1.00 90.25 353 LYS A C 1
ATOM 2715 O O . LYS A 1 353 ? 10.978 -8.180 -35.156 1.00 90.25 353 LYS A O 1
ATOM 2720 N N . GLY A 1 354 ? 12.062 -10.144 -35.270 1.00 80.88 354 GLY A N 1
ATOM 2721 C CA . GLY A 1 354 ? 13.079 -9.838 -34.255 1.00 80.88 354 GLY A CA 1
ATOM 2722 C C . GLY A 1 354 ? 12.816 -10.471 -32.878 1.00 80.88 354 GLY A C 1
ATOM 2723 O O . GLY A 1 354 ? 13.620 -10.283 -31.962 1.00 80.88 354 GLY A O 1
ATOM 2724 N N . GLY A 1 355 ? 11.732 -11.247 -32.734 1.00 83.75 355 GLY A N 1
ATOM 2725 C CA . GLY A 1 355 ? 11.458 -12.088 -31.563 1.00 83.75 355 GLY A CA 1
ATOM 2726 C C . GLY A 1 355 ? 11.249 -11.291 -30.277 1.00 83.75 355 GLY A C 1
ATOM 2727 O O . GLY A 1 355 ? 10.857 -10.124 -30.303 1.00 83.75 355 GLY A O 1
ATOM 2728 N N . LYS A 1 356 ? 11.577 -11.906 -29.136 1.00 81.94 356 LYS A N 1
ATOM 2729 C CA . LYS A 1 356 ? 11.371 -11.334 -27.790 1.00 81.94 356 LYS A CA 1
ATOM 2730 C C . LYS A 1 356 ? 11.812 -9.879 -27.618 1.00 81.94 356 LYS A C 1
ATOM 2732 O O . LYS A 1 356 ? 11.113 -9.101 -26.971 1.00 81.94 356 LYS A O 1
ATOM 2737 N N . ALA A 1 357 ? 12.992 -9.522 -28.128 1.00 83.44 357 ALA A N 1
ATOM 2738 C CA . ALA A 1 357 ? 13.554 -8.184 -27.940 1.00 83.44 357 ALA A CA 1
ATOM 2739 C C . ALA A 1 357 ? 12.731 -7.123 -28.683 1.00 83.44 357 ALA A C 1
ATOM 2741 O O . ALA A 1 357 ? 12.375 -6.104 -28.091 1.00 83.44 357 ALA A O 1
ATOM 2742 N N . ALA A 1 358 ? 12.367 -7.404 -29.938 1.00 86.25 358 ALA A N 1
ATOM 2743 C CA . ALA A 1 358 ? 11.475 -6.555 -30.718 1.00 86.25 358 ALA A CA 1
ATOM 2744 C C . ALA A 1 358 ? 10.067 -6.507 -30.103 1.00 86.25 358 ALA A C 1
ATOM 2746 O O . ALA A 1 358 ? 9.499 -5.426 -29.981 1.00 86.25 358 ALA A O 1
ATOM 2747 N N . GLY A 1 359 ? 9.552 -7.648 -29.627 1.00 86.56 359 GLY A N 1
ATOM 2748 C CA . GLY A 1 359 ? 8.273 -7.768 -28.918 1.00 86.56 359 GLY A CA 1
ATOM 2749 C C . GLY A 1 359 ? 8.131 -6.775 -27.767 1.00 86.56 359 GLY A C 1
ATOM 2750 O O . GLY A 1 359 ? 7.188 -5.985 -27.727 1.00 86.56 359 GLY A O 1
ATOM 2751 N N . SER A 1 360 ? 9.106 -6.767 -26.856 1.00 86.56 360 SER A N 1
ATOM 2752 C CA . SER A 1 360 ? 9.122 -5.831 -25.727 1.00 86.56 360 SER A CA 1
ATOM 2753 C C . SER A 1 360 ? 9.334 -4.380 -26.165 1.00 86.56 360 SER A C 1
ATOM 2755 O O . SER A 1 360 ? 8.614 -3.506 -25.696 1.00 86.56 360 SER A O 1
ATOM 2757 N N . GLN A 1 361 ? 10.260 -4.110 -27.093 1.00 88.50 361 GLN A N 1
ATOM 2758 C CA . GLN A 1 361 ? 10.528 -2.744 -27.561 1.00 88.50 361 GLN A CA 1
ATOM 2759 C C . GLN A 1 361 ? 9.321 -2.106 -28.253 1.00 88.50 361 GLN A C 1
ATOM 2761 O O . GLN A 1 361 ? 9.060 -0.927 -28.036 1.00 88.50 361 GLN A O 1
ATOM 2766 N N . VAL A 1 362 ? 8.574 -2.868 -29.059 1.00 92.12 362 VAL A N 1
ATOM 2767 C CA . VAL A 1 362 ? 7.357 -2.366 -29.709 1.00 92.12 362 VAL A CA 1
ATOM 2768 C C . VAL A 1 362 ? 6.286 -2.047 -28.670 1.00 92.12 362 VAL A C 1
ATOM 2770 O O . VAL A 1 362 ? 5.662 -0.989 -28.735 1.00 92.12 362 VAL A O 1
ATOM 2773 N N . VAL A 1 363 ? 6.084 -2.919 -27.680 1.00 92.50 363 VAL A N 1
ATOM 2774 C CA . VAL A 1 363 ? 5.087 -2.664 -26.631 1.00 92.50 363 VAL A CA 1
ATOM 2775 C C . VAL A 1 363 ? 5.476 -1.474 -25.746 1.00 92.50 363 VAL A C 1
ATOM 2777 O O . VAL A 1 363 ? 4.619 -0.654 -25.428 1.00 92.50 363 VAL A O 1
ATOM 2780 N N . ASP A 1 364 ? 6.753 -1.335 -25.388 1.00 91.06 364 ASP A N 1
ATOM 2781 C CA . ASP A 1 364 ? 7.256 -0.211 -24.584 1.00 91.06 364 ASP A CA 1
ATOM 2782 C C . ASP A 1 364 ? 7.364 1.099 -25.393 1.00 91.06 364 ASP A C 1
ATOM 2784 O O . ASP A 1 364 ? 7.431 2.196 -24.831 1.00 91.06 364 ASP A O 1
ATOM 2788 N N . GLY A 1 365 ? 7.401 0.989 -26.723 1.00 92.75 365 GLY A N 1
ATOM 2789 C CA . GLY A 1 365 ? 7.523 2.104 -27.656 1.00 92.75 365 GLY A CA 1
ATOM 2790 C C . GLY A 1 365 ? 6.217 2.854 -27.912 1.00 92.75 365 GLY A C 1
ATOM 2791 O O . GLY A 1 365 ? 6.273 4.034 -28.278 1.00 92.75 365 GLY A O 1
ATOM 2792 N N . PHE A 1 366 ? 5.064 2.216 -27.690 1.00 95.88 366 PHE A N 1
ATOM 2793 C CA . PHE A 1 366 ? 3.752 2.839 -27.865 1.00 95.88 366 PHE A CA 1
ATOM 2794 C C . PHE A 1 366 ? 3.599 4.118 -27.030 1.00 95.88 366 PHE A C 1
ATOM 2796 O O . PHE A 1 366 ? 4.079 4.214 -25.896 1.00 95.88 366 PHE A O 1
ATOM 2803 N N . LYS A 1 367 ? 2.947 5.132 -27.607 1.00 94.50 367 LYS A N 1
ATOM 2804 C CA . LYS A 1 367 ? 2.666 6.426 -26.961 1.00 94.50 367 LYS A CA 1
ATOM 2805 C C . LYS A 1 367 ? 1.187 6.616 -26.658 1.00 94.50 367 LYS A C 1
ATOM 2807 O O . LYS A 1 367 ? 0.858 7.293 -25.686 1.00 94.50 367 LYS A O 1
ATOM 2812 N N . LEU A 1 368 ? 0.319 6.031 -27.479 1.00 95.69 368 LEU A N 1
ATOM 2813 C CA . LEU A 1 368 ? -1.130 6.014 -27.310 1.00 95.69 368 LEU A CA 1
ATOM 2814 C C . LEU A 1 368 ? -1.574 4.697 -26.665 1.00 95.69 368 LEU A C 1
ATOM 2816 O O . LEU A 1 368 ? -2.322 4.696 -25.686 1.00 95.69 368 LEU A O 1
ATOM 2820 N N . ILE A 1 369 ? -1.102 3.575 -27.207 1.00 97.81 369 ILE A N 1
ATOM 2821 C CA . ILE A 1 369 ? -1.496 2.238 -26.770 1.00 97.81 369 ILE A CA 1
ATOM 2822 C C . ILE A 1 369 ? -0.868 1.938 -25.407 1.00 97.81 369 ILE A C 1
ATOM 2824 O O . ILE A 1 369 ? 0.339 2.054 -25.209 1.00 97.81 369 ILE A O 1
ATOM 2828 N N . SER A 1 370 ? -1.694 1.535 -24.442 1.00 94.31 370 SER A N 1
ATOM 2829 C CA . SER A 1 370 ? -1.236 1.311 -23.068 1.00 94.31 370 SER A CA 1
ATOM 2830 C C . SER A 1 370 ? -0.763 -0.130 -22.853 1.00 94.31 370 SER A C 1
ATOM 2832 O O . SER A 1 370 ? -1.469 -1.079 -23.199 1.00 94.31 370 SER A O 1
ATOM 2834 N N . ASN A 1 371 ? 0.397 -0.312 -22.212 1.00 92.12 371 ASN A N 1
ATOM 2835 C CA . ASN A 1 371 ? 0.907 -1.631 -21.828 1.00 92.12 371 ASN A CA 1
ATOM 2836 C C . ASN A 1 371 ? 0.251 -2.126 -20.522 1.00 92.12 371 ASN A C 1
ATOM 2838 O O . ASN A 1 371 ? 0.640 -1.708 -19.430 1.00 92.12 371 ASN A O 1
ATOM 2842 N N . LEU A 1 372 ? -0.757 -3.004 -20.614 1.00 87.50 372 LEU A N 1
ATOM 2843 C CA . LEU A 1 372 ? -1.362 -3.669 -19.451 1.00 87.50 372 LEU A CA 1
ATOM 2844 C C . LEU A 1 372 ? -2.104 -4.967 -19.801 1.00 87.50 372 LEU A C 1
ATOM 2846 O O . LEU A 1 372 ? -2.533 -5.208 -20.923 1.00 87.50 372 LEU A O 1
ATOM 2850 N N . ALA A 1 373 ? -2.333 -5.808 -18.789 1.00 84.81 373 ALA A N 1
ATOM 2851 C CA . ALA A 1 373 ? -2.928 -7.137 -18.953 1.00 84.81 373 ALA A CA 1
ATOM 2852 C C . ALA A 1 373 ? -4.465 -7.164 -19.153 1.00 84.81 373 ALA A C 1
ATOM 2854 O O . ALA A 1 373 ? -5.038 -8.256 -19.266 1.00 84.81 373 ALA A O 1
ATOM 2855 N N . ASN A 1 374 ? -5.148 -6.011 -19.181 1.00 90.00 374 ASN A N 1
ATOM 2856 C CA . ASN A 1 374 ? -6.609 -5.927 -19.337 1.00 90.00 374 ASN A CA 1
ATOM 2857 C C . ASN A 1 374 ? -7.058 -6.158 -20.801 1.00 90.00 374 ASN A C 1
ATOM 2859 O O . ASN A 1 374 ? -6.239 -6.119 -21.713 1.00 90.00 374 ASN A O 1
ATOM 2863 N N . VAL A 1 375 ? -8.351 -6.436 -21.018 1.00 93.06 375 VAL A N 1
ATOM 2864 C CA . VAL A 1 375 ? -8.976 -6.561 -22.353 1.00 93.06 375 VAL A CA 1
ATOM 2865 C C . VAL A 1 375 ? -10.393 -5.983 -22.327 1.00 93.06 375 VAL A C 1
ATOM 2867 O O . VAL A 1 375 ? -11.008 -5.922 -21.260 1.00 93.06 375 VAL A O 1
ATOM 2870 N N . GLY A 1 376 ? -10.911 -5.575 -23.485 1.00 92.94 376 GLY A N 1
ATOM 2871 C CA . GLY A 1 376 ? -12.261 -5.022 -23.627 1.00 92.94 376 GLY A CA 1
ATOM 2872 C C . GLY A 1 376 ? -12.464 -3.648 -22.980 1.00 92.94 376 GLY A C 1
ATOM 2873 O O . GLY A 1 376 ? -13.605 -3.281 -22.711 1.00 92.94 376 GLY A O 1
ATOM 2874 N N . ASP A 1 377 ? -11.378 -2.918 -22.690 1.00 93.88 377 ASP A N 1
ATOM 2875 C CA . ASP A 1 377 ? -11.421 -1.495 -22.323 1.00 93.88 377 ASP A CA 1
ATOM 2876 C C . ASP A 1 377 ? -11.698 -0.656 -23.572 1.00 93.88 377 ASP A C 1
ATOM 2878 O O . ASP A 1 377 ? -11.333 -1.049 -24.675 1.00 93.88 377 ASP A O 1
ATOM 2882 N N . SER A 1 378 ? -12.290 0.522 -23.397 1.00 93.56 378 SER A N 1
ATOM 2883 C CA . SER A 1 378 ? -12.468 1.496 -24.476 1.00 93.56 378 SER A CA 1
ATOM 2884 C C . SER A 1 378 ? -11.142 2.016 -25.039 1.00 93.56 378 SER A C 1
ATOM 2886 O O . SER A 1 378 ? -11.150 2.582 -26.126 1.00 93.56 378 SER A O 1
ATOM 2888 N N . LYS A 1 379 ? -10.031 1.844 -24.314 1.00 95.62 379 LYS A N 1
ATOM 2889 C CA . LYS A 1 379 ? -8.672 2.172 -24.762 1.00 95.62 379 LYS A CA 1
ATOM 2890 C C . LYS A 1 379 ? -8.004 0.968 -25.416 1.00 95.62 379 LYS A C 1
ATOM 2892 O O . LYS A 1 379 ? -8.220 -0.166 -24.988 1.00 95.62 379 LYS A O 1
ATOM 2897 N N . THR A 1 380 ? -7.145 1.216 -26.394 1.00 97.88 380 THR A N 1
ATOM 2898 C CA . THR A 1 380 ? -6.313 0.193 -27.018 1.00 97.88 380 THR A CA 1
ATOM 2899 C C . THR A 1 380 ? -5.206 -0.223 -26.059 1.00 97.88 380 THR A C 1
ATOM 2901 O O . THR A 1 380 ? -4.453 0.604 -25.538 1.00 97.88 380 THR A O 1
ATOM 2904 N N . LEU A 1 381 ? -5.124 -1.528 -25.807 1.00 96.75 381 LEU A N 1
ATOM 2905 C CA . LEU A 1 381 ? -4.201 -2.124 -24.852 1.00 96.75 381 LEU A CA 1
ATOM 2906 C C . LEU A 1 381 ? -3.292 -3.117 -25.561 1.00 96.75 381 LEU A C 1
ATOM 2908 O O . LEU A 1 381 ? -3.773 -3.972 -26.306 1.00 96.75 381 LEU A O 1
ATOM 2912 N N . ALA A 1 382 ? -2.001 -3.049 -25.269 1.00 95.62 382 ALA A N 1
ATOM 2913 C CA . ALA A 1 382 ? -1.019 -4.015 -25.726 1.00 95.62 382 ALA A CA 1
ATOM 2914 C C . ALA A 1 382 ? -0.411 -4.759 -24.546 1.00 95.62 382 ALA A C 1
ATOM 2916 O O . ALA A 1 382 ? -0.317 -4.246 -23.432 1.00 95.62 382 ALA A O 1
ATOM 2917 N N . ILE A 1 383 ? 0.033 -5.980 -24.803 1.00 92.75 383 ILE A N 1
ATOM 2918 C CA . ILE A 1 383 ? 0.925 -6.687 -23.902 1.00 92.75 383 ILE A CA 1
ATOM 2919 C C . ILE A 1 383 ? 1.747 -7.693 -24.695 1.00 92.75 383 ILE A C 1
ATOM 2921 O O . ILE A 1 383 ? 1.250 -8.282 -25.652 1.00 92.75 383 ILE A O 1
ATOM 2925 N N . HIS A 1 384 ? 2.986 -7.915 -24.276 1.00 91.56 384 HIS A N 1
ATOM 2926 C CA . HIS A 1 384 ? 3.848 -8.968 -24.800 1.00 91.56 384 HIS A CA 1
ATOM 2927 C C . HIS A 1 384 ? 3.802 -10.169 -23.837 1.00 91.56 384 HIS A C 1
ATOM 2929 O O . HIS A 1 384 ? 4.503 -10.152 -22.816 1.00 91.56 384 HIS A O 1
ATOM 2935 N N . PRO A 1 385 ? 2.931 -11.182 -24.048 1.00 83.25 385 PRO A N 1
ATOM 2936 C CA . PRO A 1 385 ? 2.617 -12.172 -23.020 1.00 83.25 385 PRO A CA 1
ATOM 2937 C C . PRO A 1 385 ? 3.815 -13.029 -22.617 1.00 83.25 385 PRO A C 1
ATOM 2939 O O . PRO A 1 385 ? 3.922 -13.376 -21.440 1.00 83.25 385 PRO A O 1
ATOM 2942 N N . TRP A 1 386 ? 4.738 -13.293 -23.549 1.00 82.38 386 TRP A N 1
ATOM 2943 C CA . TRP A 1 386 ? 5.959 -14.062 -23.297 1.00 82.38 386 TRP A CA 1
ATOM 2944 C C . TRP A 1 386 ? 6.821 -13.470 -22.175 1.00 82.38 386 TRP A C 1
ATOM 2946 O O . TRP A 1 386 ? 7.351 -14.208 -21.344 1.00 82.38 386 TRP A O 1
ATOM 2956 N N . SER A 1 387 ? 6.955 -12.138 -22.128 1.00 78.56 387 SER A N 1
ATOM 2957 C CA . SER A 1 387 ? 7.761 -11.432 -21.120 1.00 78.56 387 SER A CA 1
ATOM 2958 C C . SER A 1 387 ? 6.948 -10.883 -19.947 1.00 78.56 387 SER A C 1
ATOM 2960 O O . SER A 1 387 ? 7.495 -10.130 -19.151 1.00 78.56 387 SER A O 1
ATOM 2962 N N . THR A 1 388 ? 5.646 -11.177 -19.873 1.00 76.81 388 THR A N 1
ATOM 2963 C CA . THR A 1 388 ? 4.750 -10.602 -18.858 1.00 76.81 388 THR A CA 1
ATOM 2964 C C . THR A 1 388 ? 3.785 -11.653 -18.297 1.00 76.81 388 THR A C 1
ATOM 2966 O O . THR A 1 388 ? 4.141 -12.425 -17.416 1.00 76.81 388 THR A O 1
ATOM 2969 N N . THR A 1 389 ? 2.549 -11.725 -18.801 1.00 66.12 389 THR A N 1
ATOM 2970 C CA . THR A 1 389 ? 1.452 -12.534 -18.232 1.00 66.12 389 THR A CA 1
ATOM 2971 C C . THR A 1 389 ? 1.719 -14.034 -18.195 1.00 66.12 389 THR A C 1
ATOM 2973 O O . THR A 1 389 ? 1.129 -14.722 -17.364 1.00 66.12 389 THR A O 1
ATOM 2976 N N . HIS A 1 390 ? 2.591 -14.539 -19.067 1.00 68.62 390 HIS A N 1
ATOM 2977 C CA . HIS A 1 390 ? 2.966 -15.949 -19.117 1.00 68.62 390 HIS A CA 1
ATOM 2978 C C . HIS A 1 390 ? 4.404 -16.180 -18.630 1.00 68.62 390 HIS A C 1
ATOM 2980 O O . HIS A 1 390 ? 4.892 -17.297 -18.741 1.00 68.62 390 HIS A O 1
ATOM 2986 N N . GLU A 1 391 ? 5.076 -15.181 -18.031 1.00 70.00 391 GLU A N 1
ATOM 2987 C CA . GLU A 1 391 ? 6.446 -15.312 -17.495 1.00 70.00 391 GLU A CA 1
ATOM 2988 C C . GLU A 1 391 ? 6.569 -16.443 -16.459 1.00 70.00 391 GLU A C 1
ATOM 2990 O O . GLU A 1 391 ? 7.600 -17.105 -16.384 1.00 70.00 391 GLU A O 1
ATOM 2995 N N . GLN A 1 392 ? 5.494 -16.701 -15.711 1.00 54.25 392 GLN A N 1
ATOM 2996 C CA . GLN A 1 392 ? 5.386 -17.766 -14.708 1.00 54.25 392 GLN A CA 1
ATOM 2997 C C . GLN A 1 392 ? 5.333 -19.198 -15.278 1.00 54.25 392 GLN A C 1
ATOM 2999 O O . GLN A 1 392 ? 5.426 -20.147 -14.503 1.00 54.25 392 GLN A O 1
ATOM 3004 N N . LEU A 1 393 ? 5.135 -19.361 -16.591 1.00 64.62 393 LEU A N 1
ATOM 3005 C CA . LEU A 1 393 ? 5.187 -20.656 -17.274 1.00 64.62 393 LEU A CA 1
ATOM 3006 C C . LEU A 1 393 ? 6.624 -20.943 -17.731 1.00 64.62 393 LEU A C 1
ATOM 3008 O O . LEU A 1 393 ? 7.363 -20.020 -18.085 1.00 64.62 393 LEU A O 1
ATOM 3012 N N . SER A 1 394 ? 7.025 -22.215 -17.756 1.00 73.12 394 SER A N 1
ATOM 3013 C CA . SER A 1 394 ? 8.252 -22.604 -18.467 1.00 73.12 394 SER A CA 1
ATOM 3014 C C . SER A 1 394 ? 8.140 -22.260 -19.957 1.00 73.12 394 SER A C 1
ATOM 3016 O O . SER A 1 394 ? 7.039 -22.121 -20.485 1.00 73.12 394 SER A O 1
ATOM 3018 N N . ASP A 1 395 ? 9.262 -22.112 -20.662 1.00 78.19 395 ASP A N 1
ATOM 3019 C CA . ASP A 1 395 ? 9.228 -21.759 -22.090 1.00 78.19 395 ASP A CA 1
ATOM 3020 C C . ASP A 1 395 ? 8.502 -22.822 -22.940 1.00 78.19 395 ASP A C 1
ATOM 3022 O O . ASP A 1 395 ? 7.807 -22.472 -23.891 1.00 78.19 395 ASP A O 1
ATOM 3026 N N . GLU A 1 396 ? 8.571 -24.098 -22.544 1.00 74.19 396 GLU A N 1
ATOM 3027 C CA . GLU A 1 396 ? 7.789 -25.190 -23.141 1.00 74.19 396 GLU A CA 1
ATOM 3028 C C . GLU A 1 396 ? 6.285 -25.014 -22.873 1.00 74.19 396 GLU A C 1
ATOM 3030 O O . GLU A 1 396 ? 5.482 -25.036 -23.802 1.00 74.19 396 GLU A O 1
ATOM 3035 N N . GLU A 1 397 ? 5.888 -24.713 -21.632 1.00 65.50 397 GLU A N 1
ATOM 3036 C CA . GLU A 1 397 ? 4.485 -24.436 -21.290 1.00 65.50 397 GLU A CA 1
ATOM 3037 C C . GLU A 1 397 ? 3.945 -23.157 -21.966 1.00 65.50 397 GLU A C 1
ATOM 3039 O O . GLU A 1 397 ? 2.756 -23.080 -22.296 1.00 65.50 397 GLU A O 1
ATOM 3044 N N . LYS A 1 398 ? 4.792 -22.145 -22.208 1.00 72.62 398 LYS A N 1
ATOM 3045 C CA . LYS A 1 398 ? 4.434 -20.957 -23.005 1.00 72.62 398 LYS A CA 1
ATOM 3046 C C . LYS A 1 398 ? 4.128 -21.349 -24.447 1.00 72.62 398 LYS A C 1
ATOM 3048 O O . LYS A 1 398 ? 3.064 -21.000 -24.953 1.00 72.62 398 LYS A O 1
ATOM 3053 N N . GLN A 1 399 ? 5.007 -22.123 -25.082 1.00 76.75 399 GLN A N 1
ATOM 3054 C CA . GLN A 1 399 ? 4.776 -22.606 -26.444 1.00 76.75 399 GLN A CA 1
ATOM 3055 C C . GLN A 1 399 ? 3.531 -23.498 -26.533 1.00 76.75 399 GLN A C 1
ATOM 3057 O O . GLN A 1 399 ? 2.692 -23.299 -27.415 1.00 76.75 399 GLN A O 1
ATOM 3062 N N . ASP A 1 400 ? 3.343 -24.404 -25.574 1.00 66.44 400 ASP A N 1
ATOM 3063 C CA . ASP A 1 400 ? 2.166 -25.274 -25.500 1.00 66.44 400 ASP A CA 1
ATOM 3064 C C . ASP A 1 400 ? 0.866 -24.468 -25.359 1.00 66.44 400 ASP A C 1
ATOM 3066 O O . ASP A 1 400 ? -0.127 -24.748 -26.040 1.00 66.44 400 ASP A O 1
ATOM 3070 N N . SER A 1 401 ? 0.880 -23.404 -24.552 1.00 64.44 401 SER A N 1
ATOM 3071 C CA . SER A 1 401 ? -0.254 -22.477 -24.408 1.00 64.44 401 SER A CA 1
ATOM 3072 C C . SER A 1 401 ? -0.460 -21.541 -25.611 1.00 64.44 401 SER A C 1
ATOM 3074 O O . SER A 1 401 ? -1.443 -20.803 -25.651 1.00 64.44 401 SER A O 1
ATOM 3076 N N . GLY A 1 402 ? 0.391 -21.618 -26.641 1.00 72.50 402 GLY A N 1
ATOM 3077 C CA . GLY A 1 402 ? 0.298 -20.799 -27.853 1.00 72.50 402 GLY A CA 1
ATOM 3078 C C . GLY A 1 402 ? 0.887 -19.395 -27.702 1.00 72.50 402 GLY A C 1
ATOM 3079 O O . GLY A 1 402 ? 0.560 -18.516 -28.494 1.00 72.50 402 GLY A O 1
ATOM 3080 N N . VAL A 1 403 ? 1.732 -19.173 -26.693 1.00 81.75 403 VAL A N 1
ATOM 3081 C CA . VAL A 1 403 ? 2.483 -17.931 -26.496 1.00 81.75 403 VAL A CA 1
ATOM 3082 C C . VAL A 1 403 ? 3.894 -18.116 -27.034 1.00 81.75 403 VAL A C 1
ATOM 3084 O O . VAL A 1 403 ? 4.738 -18.730 -26.386 1.00 81.75 403 VAL A O 1
ATOM 3087 N N . THR A 1 404 ? 4.147 -17.581 -28.223 1.00 87.12 404 THR A N 1
ATOM 3088 C CA . THR A 1 404 ? 5.485 -17.516 -28.819 1.00 87.12 404 THR A CA 1
ATOM 3089 C C . THR A 1 404 ? 6.229 -16.268 -28.347 1.00 87.12 404 THR A C 1
ATOM 3091 O O . THR A 1 404 ? 5.633 -15.339 -27.796 1.00 87.12 404 THR A O 1
ATOM 3094 N N . ASP A 1 405 ? 7.551 -16.261 -28.497 1.00 87.12 405 ASP A N 1
ATOM 3095 C CA . ASP A 1 405 ? 8.406 -15.194 -27.978 1.00 87.12 405 ASP A CA 1
ATOM 3096 C C . ASP A 1 405 ? 8.298 -13.884 -28.759 1.00 87.12 405 ASP A C 1
ATOM 3098 O O . ASP A 1 405 ? 8.715 -12.855 -28.250 1.00 87.12 405 ASP A O 1
ATOM 3102 N N . ASP A 1 406 ? 7.730 -13.922 -29.960 1.00 89.19 406 ASP A N 1
ATOM 3103 C CA . ASP A 1 406 ? 7.400 -12.785 -30.813 1.00 89.19 406 ASP A CA 1
ATOM 3104 C C . ASP A 1 406 ? 5.965 -12.261 -30.610 1.00 89.19 406 ASP A C 1
ATOM 3106 O O . ASP A 1 406 ? 5.605 -11.231 -31.186 1.00 89.19 406 ASP A O 1
ATOM 3110 N N . LEU A 1 407 ? 5.131 -12.955 -29.825 1.00 92.25 407 LEU A N 1
ATOM 3111 C CA . LEU A 1 407 ? 3.697 -12.684 -29.728 1.00 92.25 407 LEU A CA 1
ATOM 3112 C C . LEU A 1 407 ? 3.411 -11.389 -28.965 1.00 92.25 407 LEU A C 1
ATOM 3114 O O . LEU A 1 407 ? 3.648 -11.288 -27.760 1.00 92.25 407 LEU A O 1
ATOM 3118 N N . ILE A 1 408 ? 2.753 -10.444 -29.628 1.00 94.00 408 ILE A N 1
ATOM 3119 C CA . ILE A 1 408 ? 2.094 -9.296 -29.004 1.00 94.00 408 ILE A CA 1
ATOM 3120 C C . ILE A 1 408 ? 0.582 -9.507 -29.080 1.00 94.00 408 ILE A C 1
ATOM 3122 O O . ILE A 1 408 ? 0.029 -9.782 -30.145 1.00 94.00 408 ILE A O 1
ATOM 3126 N N . ARG A 1 409 ? -0.100 -9.354 -27.942 1.00 94.62 409 ARG A N 1
ATOM 3127 C CA . ARG A 1 409 ? -1.563 -9.353 -27.857 1.00 94.62 409 ARG A CA 1
ATOM 3128 C C . ARG A 1 409 ? -2.070 -7.923 -27.801 1.00 94.62 409 ARG A C 1
ATOM 3130 O O . ARG A 1 409 ? -1.641 -7.159 -26.937 1.00 94.62 409 ARG A O 1
ATOM 3137 N N . ILE A 1 410 ? -3.061 -7.619 -28.631 1.00 96.62 410 ILE A N 1
ATOM 3138 C CA . ILE A 1 410 ? -3.726 -6.321 -28.677 1.00 96.62 410 ILE A CA 1
ATOM 3139 C C . ILE A 1 410 ? -5.211 -6.492 -28.379 1.00 96.62 410 ILE A C 1
ATOM 3141 O O . ILE A 1 410 ? -5.906 -7.234 -29.068 1.00 96.62 410 ILE A O 1
ATOM 3145 N N . SER A 1 411 ? -5.703 -5.774 -27.372 1.00 96.69 411 SER A N 1
ATOM 3146 C CA . SER A 1 411 ? -7.129 -5.498 -27.195 1.00 96.69 411 SER A CA 1
ATOM 3147 C C . SER A 1 411 ? -7.403 -4.133 -27.802 1.00 96.69 411 SER A C 1
ATOM 3149 O O . SER A 1 411 ? -7.038 -3.119 -27.213 1.00 96.69 411 SER A O 1
ATOM 3151 N N . VAL A 1 412 ? -8.011 -4.105 -28.981 1.00 97.62 412 VAL A N 1
ATOM 3152 C CA . VAL A 1 412 ? -8.198 -2.872 -29.748 1.00 97.62 412 VAL A CA 1
ATOM 3153 C C . VAL A 1 412 ? -9.336 -2.068 -29.142 1.00 97.62 412 VAL A C 1
ATOM 3155 O O . VAL A 1 412 ? -10.402 -2.622 -28.892 1.00 97.62 412 VAL A O 1
ATOM 3158 N N . GLY A 1 413 ? -9.104 -0.786 -28.882 1.00 96.56 413 GLY A N 1
ATOM 3159 C CA . GLY A 1 413 ? -10.058 0.130 -28.270 1.00 96.56 413 GLY A CA 1
ATOM 3160 C C . GLY A 1 413 ? -10.955 0.843 -29.281 1.00 96.56 413 GLY A C 1
ATOM 3161 O O . GLY A 1 413 ? -11.103 0.429 -30.435 1.00 96.56 413 GLY A O 1
ATOM 3162 N N . ASN A 1 414 ? -11.569 1.929 -28.818 1.00 96.31 414 ASN A N 1
ATOM 3163 C CA . ASN A 1 414 ? -12.533 2.736 -29.560 1.00 96.31 414 ASN A CA 1
ATOM 3164 C C . ASN A 1 414 ? -11.917 3.971 -30.225 1.00 96.31 414 ASN A C 1
ATOM 3166 O O . ASN A 1 414 ? -12.645 4.762 -30.829 1.00 96.31 414 ASN A O 1
ATOM 3170 N N . GLU A 1 415 ? -10.601 4.149 -30.104 1.00 97.94 415 GLU A N 1
ATOM 3171 C CA . GLU A 1 415 ? -9.881 5.254 -30.725 1.00 97.94 415 GLU A CA 1
ATOM 3172 C C . GLU A 1 415 ? -10.019 5.235 -32.255 1.00 97.94 415 GLU A C 1
ATOM 3174 O O . GLU A 1 415 ? -10.483 4.262 -32.866 1.00 97.94 415 GLU A O 1
ATOM 3179 N N . HIS A 1 416 ? -9.637 6.340 -32.897 1.00 98.19 416 HIS A N 1
ATOM 3180 C CA . HIS A 1 416 ? -9.590 6.370 -34.349 1.00 98.19 416 HIS A CA 1
ATOM 3181 C C . HIS A 1 416 ? -8.544 5.366 -34.845 1.00 98.19 416 HIS A C 1
ATOM 3183 O O . HIS A 1 416 ? -7.413 5.345 -34.361 1.00 98.19 416 HIS A O 1
ATOM 3189 N N . ILE A 1 417 ? -8.920 4.527 -35.813 1.00 98.25 417 ILE A N 1
ATOM 3190 C CA . ILE A 1 417 ? -8.047 3.452 -36.296 1.00 98.25 417 ILE A CA 1
ATOM 3191 C C . ILE A 1 417 ? -6.719 3.983 -36.848 1.00 98.25 417 ILE A C 1
ATOM 3193 O O . ILE A 1 417 ? -5.682 3.373 -36.614 1.00 98.25 417 ILE A O 1
ATOM 3197 N N . ASP A 1 418 ? -6.734 5.142 -37.507 1.00 98.19 418 ASP A N 1
ATOM 3198 C CA . ASP A 1 418 ? -5.517 5.744 -38.058 1.00 98.19 418 ASP A CA 1
ATOM 3199 C C . ASP A 1 418 ? -4.537 6.184 -36.960 1.00 98.19 418 ASP A C 1
ATOM 3201 O O . ASP A 1 418 ? -3.333 6.058 -37.151 1.00 98.19 418 ASP A O 1
ATOM 3205 N N . ASP A 1 419 ? -5.024 6.620 -35.792 1.00 98.25 419 ASP A N 1
ATOM 3206 C CA . ASP A 1 419 ? -4.160 6.988 -34.662 1.00 98.25 419 ASP A CA 1
ATOM 3207 C C . ASP A 1 419 ? -3.534 5.742 -34.024 1.00 98.25 419 ASP A C 1
ATOM 3209 O O . ASP A 1 419 ? -2.357 5.743 -33.663 1.00 98.25 419 ASP A O 1
ATOM 3213 N N . ILE A 1 420 ? -4.307 4.652 -33.934 1.00 98.50 420 ILE A N 1
ATOM 3214 C CA . ILE A 1 420 ? -3.804 3.346 -33.489 1.00 98.50 420 ILE A CA 1
ATOM 3215 C C . ILE A 1 420 ? -2.702 2.877 -34.446 1.00 98.50 420 ILE A C 1
ATOM 3217 O O . ILE A 1 420 ? -1.609 2.539 -34.000 1.00 98.50 420 ILE A O 1
ATOM 3221 N N . ILE A 1 421 ? -2.962 2.892 -35.758 1.00 98.44 421 ILE A N 1
ATOM 3222 C CA . ILE A 1 421 ? -1.989 2.500 -36.787 1.00 98.44 421 ILE A CA 1
ATOM 3223 C C . ILE A 1 421 ? -0.748 3.401 -36.744 1.00 98.44 421 ILE A C 1
ATOM 3225 O O . ILE A 1 421 ? 0.368 2.889 -36.769 1.00 98.44 421 ILE A O 1
ATOM 3229 N N . ALA A 1 422 ? -0.911 4.718 -36.612 1.00 97.75 422 ALA A N 1
ATOM 3230 C CA . ALA A 1 422 ? 0.208 5.651 -36.504 1.00 97.75 422 ALA A CA 1
ATOM 3231 C C . ALA A 1 422 ? 1.090 5.359 -35.278 1.00 97.75 422 ALA A C 1
ATOM 3233 O O . ALA A 1 422 ? 2.318 5.464 -35.361 1.00 97.75 422 ALA A O 1
ATOM 3234 N N . ASP A 1 423 ? 0.495 4.941 -34.156 1.00 97.88 423 ASP A N 1
ATOM 3235 C CA . ASP A 1 423 ? 1.253 4.546 -32.968 1.00 97.88 423 ASP A CA 1
ATOM 3236 C C . ASP A 1 423 ? 2.014 3.218 -33.166 1.00 97.88 423 ASP A C 1
ATOM 3238 O O . ASP A 1 423 ? 3.136 3.063 -32.678 1.00 97.88 423 ASP A O 1
ATOM 3242 N N . PHE A 1 424 ? 1.473 2.284 -33.959 1.00 97.19 424 PHE A N 1
ATOM 3243 C CA . PHE A 1 424 ? 2.233 1.122 -34.437 1.00 97.19 424 PHE A CA 1
ATOM 3244 C C . PHE A 1 424 ? 3.388 1.519 -35.347 1.00 97.19 424 PHE A C 1
ATOM 3246 O O . PHE A 1 424 ? 4.507 1.064 -35.132 1.00 97.19 424 PHE A O 1
ATOM 3253 N N . GLU A 1 425 ? 3.154 2.370 -36.344 1.00 95.88 425 GLU A N 1
ATOM 3254 C CA . GLU A 1 425 ? 4.197 2.799 -37.276 1.00 95.88 425 GLU A CA 1
ATOM 3255 C C . GLU A 1 425 ? 5.359 3.484 -36.560 1.00 95.88 425 GLU A C 1
ATOM 3257 O O . GLU A 1 425 ? 6.522 3.203 -36.860 1.00 95.88 425 GLU A O 1
ATOM 3262 N N . GLN A 1 426 ? 5.067 4.385 -35.616 1.00 96.06 426 GLN A N 1
ATOM 3263 C CA . GLN A 1 426 ? 6.120 5.060 -34.861 1.00 96.06 426 GLN A CA 1
ATOM 3264 C C . GLN A 1 426 ? 6.864 4.080 -33.948 1.00 96.06 426 GLN A C 1
ATOM 3266 O O . GLN A 1 426 ? 8.094 4.117 -33.899 1.00 96.06 426 GLN A O 1
ATOM 3271 N N . SER A 1 427 ? 6.145 3.158 -33.298 1.00 95.19 427 SER A N 1
ATOM 3272 C CA . SER A 1 427 ? 6.764 2.177 -32.409 1.00 95.19 427 SER A CA 1
ATOM 3273 C C . SER A 1 427 ? 7.648 1.194 -33.185 1.00 95.19 427 SER A C 1
ATOM 3275 O O . SER A 1 427 ? 8.801 0.968 -32.814 1.00 95.19 427 SER A O 1
ATOM 3277 N N . PHE A 1 428 ? 7.178 0.695 -34.335 1.00 93.50 428 PHE A N 1
ATOM 3278 C CA . PHE A 1 428 ? 7.978 -0.156 -35.216 1.00 93.50 428 PHE A CA 1
ATOM 3279 C C . PHE A 1 428 ? 9.249 0.550 -35.686 1.00 93.50 428 PHE A C 1
ATOM 3281 O O . PHE A 1 428 ? 10.327 -0.026 -35.542 1.00 93.50 428 PHE A O 1
ATOM 3288 N N . LYS A 1 429 ? 9.154 1.809 -36.145 1.00 88.94 429 LYS A N 1
ATOM 3289 C CA . LYS A 1 429 ? 10.314 2.623 -36.564 1.00 88.94 429 LYS A CA 1
ATOM 3290 C C . LYS A 1 429 ? 11.346 2.817 -35.449 1.00 88.94 429 LYS A C 1
ATOM 3292 O O . LYS A 1 429 ? 12.538 2.886 -35.736 1.00 88.94 429 LYS A O 1
ATOM 3297 N N . ALA A 1 430 ? 10.899 2.936 -34.200 1.00 83.75 430 ALA A N 1
ATOM 3298 C CA . ALA A 1 430 ? 11.774 3.108 -33.042 1.00 83.75 430 ALA A CA 1
ATOM 3299 C C . ALA A 1 430 ? 12.390 1.787 -32.539 1.00 83.75 430 ALA A C 1
ATOM 3301 O O . ALA A 1 430 ? 13.403 1.815 -31.837 1.00 83.75 430 ALA A O 1
ATOM 3302 N N . SER A 1 431 ? 11.790 0.645 -32.884 1.00 83.50 431 SER A N 1
ATOM 3303 C CA . SER A 1 431 ? 12.208 -0.687 -32.436 1.00 83.50 431 SER A CA 1
ATOM 3304 C C . SER A 1 431 ? 13.228 -1.351 -33.370 1.00 83.50 431 SER A C 1
ATOM 3306 O O . SER A 1 431 ? 13.359 -1.016 -34.549 1.00 83.50 431 SER A O 1
ATOM 3308 N N . GLU A 1 432 ? 13.924 -2.373 -32.872 1.00 67.19 432 GLU A N 1
ATOM 3309 C CA . GLU A 1 432 ? 14.814 -3.212 -33.683 1.00 67.19 432 GLU A CA 1
ATOM 3310 C C . GLU A 1 432 ? 14.089 -3.998 -34.786 1.00 67.19 432 GLU A C 1
ATOM 3312 O O . GLU A 1 432 ? 14.757 -4.463 -35.707 1.00 67.19 432 GLU A O 1
ATOM 3317 N N . ALA A 1 433 ? 12.749 -4.056 -34.773 1.00 59.75 433 ALA A N 1
ATOM 3318 C CA . ALA A 1 433 ? 11.952 -4.614 -35.867 1.00 59.75 433 ALA A CA 1
ATOM 3319 C C . ALA A 1 433 ? 12.143 -3.860 -37.202 1.00 59.75 433 ALA A C 1
ATOM 3321 O O . ALA A 1 433 ? 11.842 -4.412 -38.260 1.00 59.75 433 ALA A O 1
ATOM 3322 N N . ALA A 1 434 ? 12.651 -2.617 -37.174 1.00 56.81 434 ALA A N 1
ATOM 3323 C CA . ALA A 1 434 ? 12.955 -1.809 -38.360 1.00 56.81 434 ALA A CA 1
ATOM 3324 C C . ALA A 1 434 ? 14.360 -2.034 -38.954 1.00 56.81 434 ALA A C 1
ATOM 3326 O O . ALA A 1 434 ? 14.690 -1.445 -39.985 1.00 56.81 434 ALA A O 1
ATOM 3327 N N . LYS A 1 435 ? 15.213 -2.858 -38.329 1.00 55.06 435 LYS A N 1
ATOM 3328 C CA . LYS A 1 435 ? 16.555 -3.146 -38.854 1.00 55.06 435 LYS A CA 1
ATOM 3329 C C . LYS A 1 435 ? 16.501 -4.388 -39.760 1.00 55.06 435 LYS A C 1
ATOM 3331 O O . LYS A 1 435 ? 16.143 -5.455 -39.267 1.00 55.06 435 LYS A O 1
ATOM 3336 N N . PRO A 1 436 ? 16.873 -4.299 -41.052 1.00 43.47 436 PRO A N 1
ATOM 3337 C CA . PRO A 1 436 ? 16.972 -5.483 -41.901 1.00 43.47 436 PRO A CA 1
ATOM 3338 C C . PRO A 1 436 ? 18.054 -6.425 -41.355 1.00 43.47 436 PRO A C 1
ATOM 3340 O O . PRO A 1 436 ? 19.140 -5.975 -40.982 1.00 43.47 436 PRO A O 1
ATOM 3343 N N . GLU A 1 437 ? 17.756 -7.725 -41.291 1.00 42.81 437 GLU A N 1
ATOM 3344 C CA . GLU A 1 437 ? 18.697 -8.754 -40.838 1.00 42.81 437 GLU A CA 1
ATOM 3345 C C . GLU A 1 437 ? 19.950 -8.768 -41.729 1.00 42.81 437 GLU A C 1
ATOM 3347 O O . GLU A 1 437 ? 19.943 -9.284 -42.846 1.00 42.81 437 GLU A O 1
ATOM 3352 N N . ALA A 1 438 ? 21.052 -8.206 -41.228 1.00 32.66 438 ALA A N 1
ATOM 3353 C CA . ALA A 1 438 ? 22.382 -8.433 -41.777 1.00 32.66 438 ALA A CA 1
ATOM 3354 C C . ALA A 1 438 ? 22.964 -9.704 -41.140 1.00 32.66 438 ALA A C 1
ATOM 3356 O O . ALA A 1 438 ? 23.043 -9.822 -39.915 1.00 32.66 438 ALA A O 1
ATOM 3357 N N . GLY A 1 439 ? 23.329 -10.663 -41.993 1.00 33.38 439 GLY A N 1
ATOM 3358 C CA . GLY A 1 439 ? 23.821 -11.987 -41.622 1.00 33.38 439 GLY A CA 1
ATOM 3359 C C . GLY A 1 439 ? 24.968 -11.969 -40.609 1.00 33.38 439 GLY A C 1
ATOM 3360 O O . GLY A 1 439 ? 25.868 -11.133 -40.652 1.00 33.38 439 GLY A O 1
ATOM 3361 N N . LYS A 1 440 ? 24.928 -12.934 -39.689 1.00 31.55 440 LYS A N 1
ATOM 3362 C CA . LYS A 1 440 ? 25.997 -13.199 -38.725 1.00 31.55 440 LYS A CA 1
ATOM 3363 C C . LYS A 1 440 ? 27.138 -13.964 -39.396 1.00 31.55 440 LYS A C 1
ATOM 3365 O O . LYS A 1 440 ? 27.043 -15.179 -39.513 1.00 31.55 440 LYS A O 1
ATOM 3370 N N . GLU A 1 441 ? 28.242 -13.288 -39.696 1.00 28.09 441 GLU A N 1
ATOM 3371 C CA . GLU A 1 441 ? 29.576 -13.898 -39.741 1.00 28.09 441 GLU A CA 1
ATOM 3372 C C . GLU A 1 441 ? 30.641 -12.923 -39.207 1.00 28.09 441 GLU A C 1
ATOM 3374 O O . GLU A 1 441 ? 30.674 -11.759 -39.585 1.00 28.09 441 GLU A O 1
ATOM 3379 N N . GLY A 1 442 ? 31.526 -13.441 -38.347 1.00 28.80 442 GLY A N 1
ATOM 3380 C CA . GLY A 1 442 ? 32.955 -13.104 -38.359 1.00 28.80 442 GLY A CA 1
ATOM 3381 C C . GLY A 1 442 ? 33.466 -11.801 -37.718 1.00 28.80 442 GLY A C 1
ATOM 3382 O O . GLY A 1 442 ? 33.406 -10.738 -38.310 1.00 28.80 442 GLY A O 1
ATOM 3383 N N . GLN A 1 443 ? 34.178 -11.981 -36.598 1.00 23.84 443 GLN A N 1
ATOM 3384 C CA . GLN A 1 443 ? 35.500 -11.395 -36.284 1.00 23.84 443 GLN A CA 1
ATOM 3385 C C . GLN A 1 443 ? 35.694 -9.899 -35.914 1.00 23.84 443 GLN A C 1
ATOM 3387 O O . GLN A 1 443 ? 35.423 -8.967 -36.652 1.00 23.84 443 GLN A O 1
ATOM 3392 N N . GLU A 1 444 ? 36.292 -9.755 -34.723 1.00 25.64 444 GLU A N 1
ATOM 3393 C CA . GLU A 1 444 ? 37.383 -8.870 -34.267 1.00 25.64 444 GLU A CA 1
ATOM 3394 C C . GLU A 1 444 ? 37.634 -7.445 -34.831 1.00 25.64 444 GLU A C 1
ATOM 3396 O O . GLU A 1 444 ? 38.065 -7.251 -35.958 1.00 25.64 444 GLU A O 1
ATOM 3401 N N . LYS A 1 445 ? 37.647 -6.516 -33.855 1.00 30.84 445 LYS A N 1
ATOM 3402 C CA . LYS A 1 445 ? 38.621 -5.434 -33.552 1.00 30.84 445 LYS A CA 1
ATOM 3403 C C . LYS A 1 445 ? 38.782 -4.185 -34.447 1.00 30.84 445 LYS A C 1
ATOM 3405 O O . LYS A 1 445 ? 39.134 -4.243 -35.614 1.00 30.84 445 LYS A O 1
ATOM 3410 N N . ASN A 1 446 ? 38.836 -3.075 -33.691 1.00 25.20 446 ASN A N 1
ATOM 3411 C CA . ASN A 1 446 ? 39.565 -1.807 -33.869 1.00 25.20 446 ASN A CA 1
ATOM 3412 C C . ASN A 1 446 ? 38.957 -0.702 -34.750 1.00 25.20 446 ASN A C 1
ATOM 3414 O O . ASN A 1 446 ? 38.667 -0.906 -35.918 1.00 25.20 446 ASN A O 1
ATOM 3418 N N . GLY A 1 447 ? 38.949 0.523 -34.196 1.00 24.20 447 GLY A N 1
ATOM 3419 C CA . GLY A 1 447 ? 39.095 1.754 -34.983 1.00 24.20 447 GLY A CA 1
ATOM 3420 C C . GLY A 1 447 ? 38.081 2.870 -34.717 1.00 24.20 447 GLY A C 1
ATOM 3421 O O . GLY A 1 447 ? 37.052 2.929 -35.365 1.00 24.20 447 GLY A O 1
ATOM 3422 N N . GLU A 1 448 ? 38.442 3.771 -33.800 1.00 24.14 448 GLU A N 1
ATOM 3423 C CA . GLU A 1 448 ? 38.296 5.239 -33.876 1.00 24.14 448 GLU A CA 1
ATOM 3424 C C . GLU A 1 448 ? 36.944 5.917 -34.216 1.00 24.14 448 GLU A C 1
ATOM 3426 O O . GLU A 1 448 ? 36.428 5.906 -35.328 1.00 24.14 448 GLU A O 1
ATOM 3431 N N . LEU A 1 449 ? 36.473 6.699 -33.236 1.00 29.61 449 LEU A N 1
ATOM 3432 C CA . LEU A 1 449 ? 35.487 7.778 -33.351 1.00 29.61 449 LEU A CA 1
ATOM 3433 C C . LEU A 1 449 ? 36.045 8.994 -34.111 1.00 29.61 449 LEU A C 1
ATOM 3435 O O . LEU A 1 449 ? 37.023 9.568 -33.636 1.00 29.61 449 LEU A O 1
ATOM 3439 N N . LYS A 1 450 ? 35.331 9.503 -35.135 1.00 25.08 450 LYS A N 1
ATOM 3440 C CA . LYS A 1 450 ? 35.253 10.951 -35.457 1.00 25.08 450 LYS A CA 1
ATOM 3441 C C . LYS A 1 450 ? 33.965 11.352 -36.204 1.00 25.08 450 LYS A C 1
ATOM 3443 O O . LYS A 1 450 ? 33.709 10.859 -37.293 1.00 25.08 450 LYS A O 1
ATOM 3448 N N . GLY A 1 451 ? 33.288 12.378 -35.663 1.00 25.22 451 GLY A N 1
ATOM 3449 C CA . GLY A 1 451 ? 32.376 13.316 -36.356 1.00 25.22 451 GLY A CA 1
ATOM 3450 C C . GLY A 1 451 ? 30.914 12.854 -36.477 1.00 25.22 451 GLY A C 1
ATOM 3451 O O . GLY A 1 451 ? 30.669 11.722 -36.846 1.00 25.22 451 GLY A O 1
ATOM 3452 N N . ALA A 1 452 ? 29.873 13.649 -36.221 1.00 23.47 452 ALA A N 1
ATOM 3453 C CA . ALA A 1 452 ? 29.772 15.088 -36.011 1.00 23.47 452 ALA A CA 1
ATOM 3454 C C . ALA A 1 452 ? 28.470 15.430 -35.253 1.00 23.47 452 ALA A C 1
ATOM 3456 O O . ALA A 1 452 ? 27.435 14.803 -35.457 1.00 23.47 452 ALA A O 1
ATOM 3457 N N . VAL A 1 453 ? 28.538 16.462 -34.406 1.00 24.95 453 VAL A N 1
ATOM 3458 C CA . VAL A 1 453 ? 27.404 17.120 -33.740 1.00 24.95 453 VAL A CA 1
ATOM 3459 C C . VAL A 1 453 ? 27.008 18.366 -34.539 1.00 24.95 453 VAL A C 1
ATOM 3461 O O . VAL A 1 453 ? 27.864 19.211 -34.789 1.00 24.95 453 VAL A O 1
ATOM 3464 N N . LYS A 1 454 ? 25.717 18.487 -34.874 1.00 25.98 454 LYS A N 1
ATOM 3465 C CA . LYS A 1 454 ? 24.915 19.708 -35.134 1.00 25.98 454 LYS A CA 1
ATOM 3466 C C . LYS A 1 454 ? 23.443 19.278 -35.020 1.00 25.98 454 LYS A C 1
ATOM 3468 O O . LYS A 1 454 ? 23.120 18.219 -35.532 1.00 25.98 454 LYS A O 1
ATOM 3473 N N . GLU A 1 455 ? 22.472 19.957 -34.425 1.00 25.02 455 GLU A N 1
ATOM 3474 C CA . GLU A 1 455 ? 22.321 21.188 -33.645 1.00 25.02 455 GLU A CA 1
ATOM 3475 C C . GLU A 1 455 ? 20.909 21.059 -33.024 1.00 25.02 455 GLU A C 1
ATOM 3477 O O . GLU A 1 455 ? 19.953 20.863 -33.767 1.00 25.02 455 GLU A O 1
ATOM 3482 N N . VAL A 1 456 ? 20.743 21.176 -31.700 1.00 26.44 456 VAL A N 1
ATOM 3483 C CA . VAL A 1 456 ? 19.432 21.459 -31.077 1.00 26.44 456 VAL A CA 1
ATOM 3484 C C . VAL A 1 456 ? 19.637 22.550 -30.025 1.00 26.44 456 VAL A C 1
ATOM 3486 O O . VAL A 1 456 ? 20.198 22.316 -28.958 1.00 26.44 456 VAL A O 1
ATOM 3489 N N . LYS A 1 457 ? 19.207 23.769 -30.362 1.00 26.05 457 LYS A N 1
ATOM 3490 C CA . LYS A 1 457 ? 18.884 24.872 -29.437 1.00 26.05 457 LYS A CA 1
ATOM 3491 C C . LYS A 1 457 ? 17.376 24.789 -29.154 1.00 26.05 457 LYS A C 1
ATOM 3493 O O . LYS A 1 457 ? 16.640 24.451 -30.069 1.00 26.05 457 LYS A O 1
ATOM 3498 N N . ALA A 1 458 ? 16.792 25.153 -28.018 1.00 25.66 458 ALA A N 1
ATOM 3499 C CA . ALA A 1 458 ? 17.239 25.530 -26.684 1.00 25.66 458 ALA A CA 1
ATOM 3500 C C . ALA A 1 458 ? 15.960 25.629 -25.821 1.00 25.66 458 ALA A C 1
ATOM 3502 O O . ALA A 1 458 ? 14.971 26.184 -26.289 1.00 25.66 458 ALA A O 1
ATOM 3503 N N . PHE A 1 459 ? 15.995 25.158 -24.573 1.00 23.59 459 PHE A N 1
ATOM 3504 C CA . PHE A 1 459 ? 15.268 25.757 -23.444 1.00 23.59 459 PHE A CA 1
ATOM 3505 C C . PHE A 1 459 ? 15.998 25.336 -22.156 1.00 23.59 459 PHE A C 1
ATOM 3507 O O . PHE A 1 459 ? 15.830 24.230 -21.653 1.00 23.59 459 PHE A O 1
ATOM 3514 N N . GLN A 1 460 ? 16.889 26.204 -21.671 1.00 24.48 460 GLN A N 1
ATOM 3515 C CA . GLN A 1 460 ? 17.543 26.117 -20.361 1.00 24.48 460 GLN A CA 1
ATOM 3516 C C . GLN A 1 460 ? 17.085 27.321 -19.524 1.00 24.48 460 GLN A C 1
ATOM 3518 O O . GLN A 1 460 ? 17.153 28.444 -20.029 1.00 24.48 460 GLN A O 1
ATOM 3523 N N . PRO A 1 461 ? 16.692 27.146 -18.251 1.00 29.50 461 PRO A N 1
ATOM 3524 C CA . PRO A 1 461 ? 16.738 28.216 -17.265 1.00 29.50 461 PRO A CA 1
ATOM 3525 C C . PRO A 1 461 ? 18.168 28.366 -16.722 1.00 29.50 461 PRO A C 1
ATOM 3527 O O . PRO A 1 461 ? 18.886 27.391 -16.508 1.00 29.50 461 PRO A O 1
ATOM 3530 N N . GLN A 1 462 ? 18.566 29.617 -16.516 1.00 27.77 462 GLN A N 1
ATOM 3531 C CA . GLN A 1 462 ? 19.891 30.081 -16.110 1.00 27.77 462 GLN A CA 1
ATOM 3532 C C . GLN A 1 462 ? 20.388 29.465 -14.789 1.00 27.77 462 GLN A C 1
ATOM 3534 O O . GLN A 1 462 ? 19.898 29.811 -13.721 1.00 27.77 462 GLN A O 1
ATOM 3539 N N . PHE A 1 463 ? 21.427 28.632 -14.871 1.00 29.19 463 PHE A N 1
ATOM 3540 C CA . PHE A 1 463 ? 22.396 28.362 -13.800 1.00 29.19 463 PHE A CA 1
ATOM 3541 C C . PHE A 1 463 ? 23.733 27.974 -14.457 1.00 29.19 463 PHE A C 1
ATOM 3543 O O . PHE A 1 463 ? 24.061 26.793 -14.546 1.00 29.19 463 PHE A O 1
ATOM 3550 N N . GLN A 1 464 ? 24.479 28.945 -14.998 1.00 25.64 464 GLN A N 1
ATOM 3551 C CA . GLN A 1 464 ? 25.784 28.670 -15.626 1.00 25.64 464 GLN A CA 1
ATOM 3552 C C . GLN A 1 464 ? 26.904 29.679 -15.349 1.00 25.64 464 GLN A C 1
ATOM 3554 O O . GLN A 1 464 ? 27.961 29.569 -15.959 1.00 25.64 464 GLN A O 1
ATOM 3559 N N . ASP A 1 465 ? 26.764 30.553 -14.358 1.00 26.22 465 ASP A N 1
ATOM 3560 C CA . ASP A 1 465 ? 27.895 31.355 -13.884 1.00 26.22 465 ASP A CA 1
ATOM 3561 C C . ASP A 1 465 ? 28.351 30.822 -12.522 1.00 26.22 465 ASP A C 1
ATOM 3563 O O . ASP A 1 465 ? 27.862 31.278 -11.499 1.00 26.22 465 ASP A O 1
ATOM 3567 N N . GLU A 1 466 ? 29.185 29.767 -12.540 1.00 29.12 466 GLU A N 1
ATOM 3568 C CA . GLU A 1 466 ? 30.171 29.358 -11.500 1.00 29.12 466 GLU A CA 1
ATOM 3569 C C . GLU A 1 466 ? 30.746 27.938 -11.771 1.00 29.12 466 GLU A C 1
ATOM 3571 O O . GLU A 1 466 ? 30.944 27.123 -10.873 1.00 29.12 466 GLU A O 1
ATOM 3576 N N . LEU A 1 467 ? 31.025 27.601 -13.037 1.00 27.72 467 LEU A N 1
ATOM 3577 C CA . LEU A 1 467 ? 31.677 26.340 -13.437 1.00 27.72 467 LEU A CA 1
ATOM 3578 C C . LEU A 1 467 ? 33.124 26.590 -13.884 1.00 27.72 467 LEU A C 1
ATOM 3580 O O . LEU A 1 467 ? 33.510 26.343 -15.023 1.00 27.72 467 LEU A O 1
ATOM 3584 N N . GLN A 1 468 ? 33.947 27.069 -12.959 1.00 26.31 468 GLN A N 1
ATOM 3585 C CA . GLN A 1 468 ? 35.392 26.861 -12.991 1.00 26.31 468 GLN A CA 1
ATOM 3586 C C . GLN A 1 468 ? 35.842 26.517 -11.571 1.00 26.31 468 GLN A C 1
ATOM 3588 O O . GLN A 1 468 ? 35.347 27.103 -10.618 1.00 26.31 468 GLN A O 1
ATOM 3593 N N . ILE A 1 469 ? 36.802 25.595 -11.462 1.00 28.62 469 ILE A N 1
ATOM 3594 C CA . ILE A 1 469 ? 37.350 24.978 -10.237 1.00 28.62 469 ILE A CA 1
ATOM 3595 C C . ILE A 1 469 ? 36.599 23.708 -9.802 1.00 28.62 469 ILE A C 1
ATOM 3597 O O . ILE A 1 469 ? 35.910 23.732 -8.804 1.00 28.62 469 ILE A O 1
ATOM 3601 N N . PHE A 1 470 ? 36.776 22.582 -10.506 1.00 27.09 470 PHE A N 1
ATOM 3602 C CA . PHE A 1 470 ? 36.840 21.237 -9.893 1.00 27.09 470 PHE A CA 1
ATOM 3603 C C . PHE A 1 470 ? 37.549 20.272 -10.859 1.00 27.09 470 PHE A C 1
ATOM 3605 O O . PHE A 1 470 ? 36.961 19.356 -11.426 1.00 27.09 470 PHE A O 1
ATOM 3612 N N . SER A 1 471 ? 38.847 20.491 -11.070 1.00 24.80 471 SER A N 1
ATOM 3613 C CA . SER A 1 471 ? 39.763 19.397 -11.398 1.00 24.80 471 SER A CA 1
ATOM 3614 C C . SER A 1 471 ? 40.178 18.757 -10.078 1.00 24.80 471 SER A C 1
ATOM 3616 O O . SER A 1 471 ? 40.686 19.464 -9.213 1.00 24.80 471 SER A O 1
ATOM 3618 N N . CYS A 1 472 ? 39.946 17.458 -9.912 1.00 26.06 472 CYS A N 1
ATOM 3619 C CA . CYS A 1 472 ? 40.391 16.686 -8.755 1.00 26.06 472 CYS A CA 1
ATOM 3620 C C . CYS A 1 472 ? 41.894 16.374 -8.871 1.00 26.06 472 CYS A C 1
ATOM 3622 O O . CYS A 1 472 ? 42.283 15.709 -9.834 1.00 26.06 472 CYS A O 1
ATOM 3624 N N . PRO A 1 473 ? 42.737 16.768 -7.899 1.00 27.14 473 PRO A N 1
ATOM 3625 C CA . PRO A 1 473 ? 43.947 16.043 -7.576 1.00 27.14 473 PRO A CA 1
ATOM 3626 C C . PRO A 1 473 ? 43.722 15.220 -6.304 1.00 27.14 473 PRO A C 1
ATOM 3628 O O . PRO A 1 473 ? 43.213 15.690 -5.286 1.00 27.14 473 PRO A O 1
ATOM 3631 N N . SER A 1 474 ? 44.154 13.969 -6.366 1.00 35.28 474 SER A N 1
ATOM 3632 C CA . SER A 1 474 ? 44.374 13.121 -5.203 1.00 35.28 474 SER A CA 1
ATOM 3633 C C . SER A 1 474 ? 45.251 13.812 -4.149 1.00 35.28 474 SER A C 1
ATOM 3635 O O . SER A 1 474 ? 46.196 14.519 -4.491 1.00 35.28 474 SER A O 1
ATOM 3637 N N . SER A 1 475 ? 44.988 13.475 -2.883 1.00 37.03 475 SER A N 1
ATOM 3638 C CA . SER A 1 475 ? 45.801 13.724 -1.680 1.00 37.03 475 SER A CA 1
ATOM 3639 C C . SER A 1 475 ? 45.921 15.181 -1.202 1.00 37.03 475 SER A C 1
ATOM 3641 O O . SER A 1 475 ? 46.790 15.915 -1.652 1.00 37.03 475 SER A O 1
ATOM 3643 N N . THR A 1 476 ? 45.084 15.573 -0.231 1.00 34.59 476 THR A N 1
ATOM 3644 C CA . THR A 1 476 ? 45.440 16.122 1.106 1.00 34.59 476 THR A CA 1
ATOM 3645 C C . THR A 1 476 ? 44.212 16.813 1.725 1.00 34.59 476 THR A C 1
ATOM 3647 O O . THR A 1 476 ? 43.943 17.979 1.473 1.00 34.59 476 THR A O 1
ATOM 3650 N N . LEU A 1 477 ? 43.430 16.093 2.540 1.00 39.53 477 LEU A N 1
ATOM 3651 C CA . LEU A 1 477 ? 42.337 16.681 3.330 1.00 39.53 477 LEU A CA 1
ATOM 3652 C C . LEU A 1 477 ? 42.934 17.269 4.622 1.00 39.53 477 LEU A C 1
ATOM 3654 O O . LEU A 1 477 ? 43.172 16.528 5.571 1.00 39.53 477 LEU A O 1
ATOM 3658 N N . THR A 1 478 ? 43.244 18.570 4.647 1.00 39.62 478 THR A N 1
ATOM 3659 C CA . THR A 1 478 ? 44.047 19.209 5.717 1.00 39.62 478 THR A CA 1
ATOM 3660 C C . THR A 1 478 ? 43.314 20.279 6.538 1.00 39.62 478 THR A C 1
ATOM 3662 O O . THR A 1 478 ? 43.904 21.300 6.884 1.00 39.62 478 THR A O 1
ATOM 3665 N N . SER A 1 479 ? 42.056 20.074 6.935 1.00 44.97 479 SER A N 1
ATOM 3666 C CA . SER A 1 479 ? 41.566 20.757 8.146 1.00 44.97 479 SER A CA 1
ATOM 3667 C C . SER A 1 479 ? 40.692 19.836 8.995 1.00 44.97 479 SER A C 1
ATOM 3669 O O . SER A 1 479 ? 39.664 19.315 8.564 1.00 44.97 479 SER A O 1
ATOM 3671 N N . ASP A 1 480 ? 41.142 19.591 10.226 1.00 60.53 480 ASP A N 1
ATOM 3672 C CA . ASP A 1 480 ? 40.663 18.470 11.035 1.00 60.53 480 ASP A CA 1
ATOM 3673 C C . ASP A 1 480 ? 39.183 18.584 11.454 1.00 60.53 480 ASP A C 1
ATOM 3675 O O . ASP A 1 480 ? 38.560 17.560 11.731 1.00 60.53 480 ASP A O 1
ATOM 3679 N N . MET A 1 481 ? 38.568 19.778 11.458 1.00 68.50 481 MET A N 1
ATOM 3680 C CA . MET A 1 481 ? 37.247 20.015 12.079 1.00 68.50 481 MET A CA 1
ATOM 3681 C C . MET A 1 481 ? 36.347 21.067 11.384 1.00 68.50 481 MET A C 1
ATOM 3683 O O . MET A 1 481 ? 35.336 21.453 11.969 1.00 68.50 481 MET A O 1
ATOM 3687 N N . ALA A 1 482 ? 36.633 21.513 10.151 1.00 75.12 482 ALA A N 1
ATOM 3688 C CA . ALA A 1 482 ? 35.954 22.679 9.543 1.00 75.12 482 ALA A CA 1
ATOM 3689 C C . ALA A 1 482 ? 34.410 22.629 9.575 1.00 75.12 482 ALA A C 1
ATOM 3691 O O . ALA A 1 482 ? 33.758 23.601 9.953 1.00 75.12 482 ALA A O 1
ATOM 3692 N N . HIS A 1 483 ? 33.810 21.480 9.246 1.00 83.50 483 HIS A N 1
ATOM 3693 C CA . HIS A 1 483 ? 32.358 21.283 9.342 1.00 83.50 483 HIS A CA 1
ATOM 3694 C C . HIS A 1 483 ? 31.797 21.421 10.775 1.00 83.50 483 HIS A C 1
ATOM 3696 O O . HIS A 1 483 ? 30.724 21.996 10.948 1.00 83.50 483 HIS A O 1
ATOM 3702 N N . VAL A 1 484 ? 32.509 20.951 11.809 1.00 82.00 484 VAL A N 1
ATOM 3703 C CA . VAL A 1 484 ? 32.083 21.067 13.220 1.00 82.00 484 VAL A CA 1
ATOM 3704 C C . VAL A 1 484 ? 32.134 22.521 13.680 1.00 82.00 484 VAL A C 1
ATOM 3706 O O . VAL A 1 484 ? 31.210 22.992 14.343 1.00 82.00 484 VAL A O 1
ATOM 3709 N N . GLU A 1 485 ? 33.204 23.235 13.336 1.00 83.44 485 GLU A N 1
ATOM 3710 C CA . GLU A 1 485 ? 33.399 24.640 13.711 1.00 83.44 485 GLU A CA 1
ATOM 3711 C C . GLU A 1 485 ? 32.358 25.534 13.040 1.00 83.44 485 GLU A C 1
ATOM 3713 O O . GLU A 1 485 ? 31.590 26.209 13.726 1.00 83.44 485 GLU A O 1
ATOM 3718 N N . ARG A 1 486 ? 32.230 25.434 11.713 1.00 87.69 486 ARG A N 1
ATOM 3719 C CA . ARG A 1 486 ? 31.238 26.193 10.947 1.00 87.69 486 ARG A CA 1
ATOM 3720 C C . ARG A 1 486 ? 29.805 25.856 11.361 1.00 87.69 486 ARG A C 1
ATOM 3722 O O . ARG A 1 486 ? 28.958 26.742 11.445 1.00 87.69 486 ARG A O 1
ATOM 3729 N N . GLY A 1 487 ? 29.526 24.583 11.652 1.00 87.94 487 GLY A N 1
ATOM 3730 C CA . GLY A 1 487 ? 28.234 24.147 12.180 1.00 87.94 487 GLY A CA 1
ATOM 3731 C C . GLY A 1 487 ? 27.885 24.852 13.493 1.00 87.94 487 GLY A C 1
ATOM 3732 O O . GLY A 1 487 ? 26.793 25.404 13.614 1.00 87.94 487 GLY A O 1
ATOM 3733 N N . ARG A 1 488 ? 28.832 24.920 14.440 1.00 86.25 488 ARG A N 1
ATOM 3734 C CA . ARG A 1 488 ? 28.655 25.646 15.712 1.00 86.25 488 ARG A CA 1
ATOM 3735 C C . ARG A 1 488 ? 28.454 27.143 15.518 1.00 86.25 488 ARG A C 1
ATOM 3737 O O . ARG A 1 488 ? 27.627 27.736 16.199 1.00 86.25 488 ARG A O 1
ATOM 3744 N N . GLU A 1 489 ? 29.199 27.766 14.611 1.00 87.94 489 GLU A N 1
ATOM 3745 C CA . GLU A 1 489 ? 29.030 29.192 14.317 1.00 87.94 489 GLU A CA 1
ATOM 3746 C C . GLU A 1 489 ? 27.623 29.491 13.798 1.00 87.94 489 GLU A C 1
ATOM 3748 O O . GLU A 1 489 ? 27.001 30.479 14.198 1.00 87.94 489 GLU A O 1
ATOM 3753 N N . ILE A 1 490 ? 27.089 28.622 12.937 1.00 90.38 490 ILE A N 1
ATOM 3754 C CA . ILE A 1 490 ? 25.741 28.771 12.388 1.00 90.38 490 ILE A CA 1
ATOM 3755 C C . ILE A 1 490 ? 24.674 28.479 13.447 1.00 90.38 490 ILE A C 1
ATOM 3757 O O . ILE A 1 490 ? 23.705 29.236 13.505 1.00 90.38 490 ILE A O 1
ATOM 3761 N N . SER A 1 491 ? 24.878 27.490 14.322 1.00 88.56 491 SER A N 1
ATOM 3762 C CA . SER A 1 491 ? 23.883 27.062 15.319 1.00 88.56 491 SER A CA 1
ATOM 3763 C C . SER A 1 491 ? 23.606 28.068 16.428 1.00 88.56 491 SER A C 1
ATOM 3765 O O . SER A 1 491 ? 22.630 27.911 17.161 1.00 88.56 491 SER A O 1
ATOM 3767 N N . ILE A 1 492 ? 24.442 29.102 16.573 1.00 89.19 492 ILE A N 1
ATOM 3768 C CA . ILE A 1 492 ? 24.180 30.201 17.507 1.00 89.19 492 ILE A CA 1
ATOM 3769 C C . ILE A 1 492 ? 22.850 30.869 17.110 1.00 89.19 492 ILE A C 1
ATOM 3771 O O . ILE A 1 492 ? 22.784 31.424 16.006 1.00 89.19 492 ILE A O 1
ATOM 3775 N N . PRO A 1 493 ? 21.820 30.859 17.977 1.00 88.19 493 PRO A N 1
ATOM 3776 C CA . PRO A 1 493 ? 20.520 31.444 17.665 1.00 88.19 493 PRO A CA 1
ATOM 3777 C C . PRO A 1 493 ? 20.624 32.963 17.441 1.00 88.19 493 PRO A C 1
ATOM 3779 O O . PRO A 1 493 ? 21.609 33.591 17.853 1.00 88.19 493 PRO A O 1
ATOM 3782 N N . PRO A 1 494 ? 19.611 33.597 16.827 1.00 89.19 494 PRO A N 1
ATOM 3783 C CA . PRO A 1 494 ? 19.525 35.052 16.825 1.00 89.19 494 PRO A CA 1
ATOM 3784 C C . PRO A 1 494 ? 19.484 35.598 18.268 1.00 89.19 494 PRO A C 1
ATOM 3786 O O . PRO A 1 494 ? 19.055 34.895 19.191 1.00 89.19 494 PRO A O 1
ATOM 3789 N N . PRO A 1 495 ? 19.894 36.862 18.492 1.00 86.75 495 PRO A N 1
ATOM 3790 C CA . PRO A 1 495 ? 19.681 37.521 19.778 1.00 86.75 495 PRO A CA 1
ATOM 3791 C C . PRO A 1 495 ? 18.213 37.417 20.215 1.00 86.75 495 PRO A C 1
ATOM 3793 O O . PRO A 1 495 ? 17.311 37.473 19.380 1.00 86.75 495 PRO A O 1
ATOM 3796 N N . ARG A 1 496 ? 17.944 37.278 21.519 1.00 82.56 496 ARG A N 1
ATOM 3797 C CA . ARG A 1 496 ? 16.561 37.125 22.004 1.00 82.56 496 ARG A CA 1
ATOM 3798 C C . ARG A 1 496 ? 15.683 38.291 21.541 1.00 82.56 496 ARG A C 1
ATOM 3800 O O . ARG A 1 496 ? 16.083 39.448 21.634 1.00 82.56 496 ARG A O 1
ATOM 3807 N N . GLY A 1 497 ? 14.489 37.967 21.049 1.00 81.12 497 GLY A N 1
ATOM 3808 C CA . GLY A 1 497 ? 13.552 38.937 20.477 1.00 81.12 497 GLY A CA 1
ATOM 3809 C C . GLY A 1 497 ? 13.812 39.294 19.009 1.00 81.12 497 GLY A C 1
ATOM 3810 O O . GLY A 1 497 ? 13.002 40.006 18.426 1.00 81.12 497 GLY A O 1
ATOM 3811 N N . GLN A 1 498 ? 14.891 38.792 18.399 1.00 90.00 498 GLN A N 1
ATOM 3812 C CA . GLN A 1 498 ? 15.122 38.874 16.956 1.00 90.00 498 GLN A CA 1
ATOM 3813 C C . GLN A 1 498 ? 14.584 37.620 16.247 1.00 90.00 498 GLN A C 1
ATOM 3815 O O . GLN A 1 498 ? 14.524 36.547 16.857 1.00 90.00 498 GLN A O 1
ATOM 3820 N N . PRO A 1 499 ? 14.183 37.734 14.971 1.00 92.44 499 PRO A N 1
ATOM 3821 C CA . PRO A 1 499 ? 13.583 36.625 14.249 1.00 92.44 499 PRO A CA 1
ATOM 3822 C C . PRO A 1 499 ? 14.591 35.510 13.932 1.00 92.44 499 PRO A C 1
ATOM 3824 O O . PRO A 1 499 ? 15.729 35.763 13.535 1.00 92.44 499 PRO A O 1
ATOM 3827 N N . TYR A 1 500 ? 14.134 34.264 14.052 1.00 94.06 500 TYR A N 1
ATOM 3828 C CA . TYR A 1 500 ? 14.834 33.049 13.618 1.00 94.06 500 TYR A CA 1
ATOM 3829 C C . TYR A 1 500 ? 14.803 32.895 12.096 1.00 94.06 500 TYR A C 1
ATOM 3831 O O . TYR A 1 500 ? 15.773 32.416 11.500 1.00 94.06 500 TYR A O 1
ATOM 3839 N N . SER A 1 501 ? 13.717 33.359 11.473 1.00 96.06 501 SER A N 1
ATOM 3840 C CA . SER A 1 501 ? 13.580 33.419 10.019 1.00 96.06 501 SER A CA 1
ATOM 3841 C C . SER A 1 501 ? 13.235 34.828 9.569 1.00 96.06 501 SER A C 1
ATOM 3843 O O . SER A 1 501 ? 12.330 35.460 10.106 1.00 96.06 501 SER A O 1
ATOM 3845 N N . ILE A 1 502 ? 13.930 35.304 8.547 1.00 95.25 502 ILE A N 1
ATOM 3846 C CA . ILE A 1 502 ? 13.750 36.636 7.972 1.00 95.25 502 ILE A CA 1
ATOM 3847 C C . ILE A 1 502 ? 13.006 36.541 6.644 1.00 95.25 502 ILE A C 1
ATOM 3849 O O . ILE A 1 502 ? 13.192 35.592 5.882 1.00 95.25 502 ILE A O 1
ATOM 3853 N N . THR A 1 503 ? 12.180 37.541 6.355 1.00 95.75 503 THR A N 1
ATOM 3854 C CA . THR A 1 503 ? 11.483 37.651 5.071 1.00 95.75 503 THR A CA 1
ATOM 3855 C C . THR A 1 503 ? 12.388 38.265 4.010 1.00 95.75 503 THR A C 1
ATOM 3857 O O . THR A 1 503 ? 13.049 39.271 4.276 1.00 95.75 503 THR A O 1
ATOM 3860 N N . LEU A 1 504 ? 12.361 37.734 2.790 1.00 94.12 504 LEU A N 1
ATOM 3861 C CA . LEU A 1 504 ? 13.057 38.328 1.652 1.00 94.12 504 LEU A CA 1
ATOM 3862 C C . LEU A 1 504 ? 12.267 39.525 1.095 1.00 94.12 504 LEU A C 1
ATOM 3864 O O . LEU A 1 504 ? 11.101 39.355 0.715 1.00 94.12 504 LEU A O 1
ATOM 3868 N N . PRO A 1 505 ? 12.862 40.727 1.007 1.00 91.06 505 PRO A N 1
ATOM 3869 C CA . PRO A 1 505 ? 12.201 41.888 0.415 1.00 91.06 505 PRO A CA 1
ATOM 3870 C C . PRO A 1 505 ? 11.724 41.614 -1.018 1.00 91.06 505 PRO A C 1
ATOM 3872 O O . PRO A 1 505 ? 12.421 40.969 -1.796 1.00 91.06 505 PRO A O 1
ATOM 3875 N N . GLY A 1 506 ? 10.521 42.081 -1.366 1.00 91.69 506 GLY A N 1
ATOM 3876 C CA . GLY A 1 506 ? 9.951 41.928 -2.715 1.00 91.69 506 GLY A CA 1
ATOM 3877 C C . GLY A 1 506 ? 9.499 40.510 -3.095 1.00 91.69 506 GLY A C 1
ATOM 3878 O O . GLY A 1 506 ? 9.019 40.309 -4.203 1.00 91.69 506 GLY A O 1
ATOM 3879 N N . SER A 1 507 ? 9.611 39.527 -2.195 1.00 94.62 507 SER A N 1
ATOM 3880 C CA . SER A 1 507 ? 9.277 38.122 -2.492 1.00 94.62 507 SER A CA 1
ATOM 3881 C C . SER A 1 507 ? 7.798 37.751 -2.322 1.00 94.62 507 SER A C 1
ATOM 3883 O O . SER A 1 507 ? 7.407 36.630 -2.646 1.00 94.62 507 SER A O 1
ATOM 3885 N N . LYS A 1 508 ? 6.974 38.666 -1.794 1.00 93.75 508 LYS A N 1
ATOM 3886 C CA . LYS A 1 508 ? 5.539 38.436 -1.580 1.00 93.75 508 LYS A CA 1
ATOM 3887 C C . LYS A 1 508 ? 4.827 38.259 -2.925 1.00 93.75 508 LYS A C 1
ATOM 3889 O O . LYS A 1 508 ? 5.010 39.074 -3.825 1.00 93.75 508 LYS A O 1
ATOM 3894 N N . LYS A 1 509 ? 3.979 37.235 -3.031 1.00 95.06 509 LYS A N 1
ATOM 3895 C CA . LYS A 1 509 ? 3.083 36.998 -4.174 1.00 95.06 509 LYS A CA 1
ATOM 3896 C C . LYS A 1 509 ? 1.626 37.030 -3.714 1.00 95.06 509 LYS A C 1
ATOM 3898 O O . LYS A 1 509 ? 1.347 36.878 -2.528 1.00 95.06 509 LYS A O 1
ATOM 3903 N N . GLU A 1 510 ? 0.698 37.234 -4.641 1.00 93.69 510 GLU A N 1
ATOM 3904 C CA . GLU A 1 510 ? -0.729 37.061 -4.356 1.00 93.69 510 GLU A CA 1
ATOM 3905 C C . GLU A 1 510 ? -1.006 35.622 -3.886 1.00 93.69 510 GLU A C 1
ATOM 3907 O O . GLU A 1 510 ? -0.413 34.673 -4.405 1.00 93.69 510 GLU A O 1
ATOM 3912 N N . GLY A 1 511 ? -1.828 35.476 -2.843 1.00 94.69 511 GLY A N 1
ATOM 3913 C CA . GLY A 1 511 ? -2.124 34.190 -2.206 1.00 94.69 511 GLY A CA 1
ATOM 3914 C C . GLY A 1 511 ? -0.937 33.499 -1.520 1.00 94.69 511 GLY A C 1
ATOM 3915 O O . GLY A 1 511 ? -1.016 32.306 -1.229 1.00 94.69 511 GLY A O 1
ATOM 3916 N N . ARG A 1 512 ? 0.192 34.199 -1.304 1.00 97.00 512 ARG A N 1
ATOM 3917 C CA . ARG A 1 512 ? 1.353 33.672 -0.570 1.00 97.00 512 ARG A CA 1
ATOM 3918 C C . ARG A 1 512 ? 1.978 34.699 0.372 1.00 97.00 512 ARG A C 1
ATOM 3920 O O . ARG A 1 512 ? 2.002 35.904 0.110 1.00 97.00 512 ARG A O 1
ATOM 3927 N N . THR A 1 513 ? 2.571 34.224 1.461 1.00 97.75 513 THR A N 1
ATOM 3928 C CA . THR A 1 513 ? 3.426 35.066 2.312 1.00 97.75 513 THR A CA 1
ATOM 3929 C C . THR A 1 513 ? 4.708 35.474 1.569 1.00 97.75 513 THR A C 1
ATOM 3931 O O . THR A 1 513 ? 5.053 34.872 0.547 1.00 97.75 513 THR A O 1
ATOM 3934 N N . PRO A 1 514 ? 5.484 36.452 2.080 1.00 97.06 514 PRO A N 1
ATOM 3935 C CA . PRO A 1 514 ? 6.888 36.573 1.699 1.00 97.06 514 PRO A CA 1
ATOM 3936 C C . PRO A 1 514 ? 7.639 35.247 1.900 1.00 97.06 514 PRO A C 1
ATOM 3938 O O . PRO A 1 514 ? 7.238 34.401 2.703 1.00 97.06 514 PRO A O 1
ATOM 3941 N N . VAL A 1 515 ? 8.746 35.085 1.183 1.00 97.56 515 VAL A N 1
ATOM 3942 C CA . VAL A 1 515 ? 9.672 33.964 1.362 1.00 97.56 515 VAL A CA 1
ATOM 3943 C C . VAL A 1 515 ? 10.472 34.167 2.643 1.00 97.56 515 VAL A C 1
ATOM 3945 O O . VAL A 1 515 ? 11.047 35.235 2.851 1.00 97.56 515 VAL A O 1
ATOM 3948 N N . TYR A 1 516 ? 10.533 33.133 3.476 1.00 97.69 516 TYR A N 1
ATOM 3949 C CA . TYR A 1 516 ? 11.297 33.083 4.715 1.00 97.69 516 TYR A CA 1
ATOM 3950 C C . TYR A 1 516 ? 12.597 32.300 4.515 1.00 97.69 516 TYR A C 1
ATOM 3952 O O . TYR A 1 516 ? 12.595 31.212 3.935 1.00 97.69 516 TYR A O 1
ATOM 3960 N N . ARG A 1 517 ? 13.702 32.833 5.047 1.00 96.38 517 ARG A N 1
ATOM 3961 C CA . ARG A 1 517 ? 15.013 32.167 5.120 1.00 96.38 517 ARG A CA 1
ATOM 3962 C C . ARG A 1 517 ? 15.582 32.219 6.528 1.00 96.38 517 ARG A C 1
ATOM 3964 O O . ARG A 1 517 ? 15.214 33.085 7.320 1.00 96.38 517 ARG A O 1
ATOM 3971 N N . HIS A 1 518 ? 16.527 31.328 6.814 1.00 95.50 518 HIS A N 1
ATOM 3972 C CA . HIS A 1 518 ? 17.315 31.363 8.043 1.00 95.50 518 HIS A CA 1
ATOM 3973 C C . HIS A 1 518 ? 17.979 32.739 8.239 1.00 95.50 518 HIS A C 1
ATOM 3975 O O . HIS A 1 518 ? 18.546 33.295 7.296 1.00 95.50 518 HIS A O 1
ATOM 3981 N N . HIS A 1 519 ? 17.983 33.270 9.465 1.00 93.56 519 HIS A N 1
ATOM 3982 C CA . HIS A 1 519 ? 18.450 34.637 9.753 1.00 93.56 519 HIS A CA 1
ATOM 3983 C C . HIS A 1 519 ? 19.897 34.951 9.308 1.00 93.56 519 HIS A C 1
ATOM 3985 O O . HIS A 1 519 ? 20.212 36.095 8.990 1.00 93.56 519 HIS A O 1
ATOM 3991 N N . LYS A 1 520 ? 20.779 33.941 9.254 1.00 93.38 520 LYS A N 1
ATOM 3992 C CA . LYS A 1 520 ? 22.170 34.065 8.758 1.00 93.38 520 LYS A CA 1
ATOM 3993 C C . LYS A 1 520 ? 22.347 33.861 7.248 1.00 93.38 520 LYS A C 1
ATOM 3995 O O . LYS A 1 520 ? 23.415 34.158 6.732 1.00 93.38 520 LYS A O 1
ATOM 4000 N N . PHE A 1 521 ? 21.338 33.352 6.544 1.00 92.88 521 PHE A N 1
ATOM 4001 C CA . PHE A 1 521 ? 21.437 32.924 5.141 1.00 92.88 521 PHE A CA 1
ATOM 4002 C C . PHE A 1 521 ? 20.462 33.709 4.261 1.00 92.88 521 PHE A C 1
ATOM 4004 O O . PHE A 1 521 ? 19.619 33.156 3.558 1.00 92.88 521 PHE A O 1
ATOM 4011 N N . LYS A 1 522 ? 20.568 35.040 4.323 1.00 86.94 522 LYS A N 1
ATOM 4012 C CA . LYS A 1 522 ? 19.711 35.947 3.549 1.00 86.94 522 LYS A CA 1
ATOM 4013 C C . LYS A 1 522 ? 20.043 35.912 2.050 1.00 86.94 522 LYS A C 1
ATOM 4015 O O . LYS A 1 522 ? 19.130 35.885 1.229 1.00 86.94 522 LYS A O 1
ATOM 4020 N N . ASP A 1 523 ? 21.331 35.827 1.709 1.00 88.44 523 ASP A N 1
ATOM 4021 C CA . ASP A 1 523 ? 21.843 36.005 0.341 1.00 88.44 523 ASP A CA 1
ATOM 4022 C C . ASP A 1 523 ? 21.960 34.688 -0.453 1.00 88.44 523 ASP A C 1
ATOM 4024 O O . ASP A 1 523 ? 22.126 34.707 -1.667 1.00 88.44 523 ASP A O 1
ATOM 4028 N N . GLY A 1 524 ? 21.823 33.528 0.197 1.00 89.94 524 GLY A N 1
ATOM 4029 C CA . GLY A 1 524 ? 21.915 32.224 -0.464 1.00 89.94 524 GLY A CA 1
ATOM 4030 C C . GLY A 1 524 ? 21.746 31.059 0.505 1.00 89.94 524 GLY A C 1
ATOM 4031 O O . GLY A 1 524 ? 21.869 31.233 1.714 1.00 89.94 524 GLY A O 1
ATOM 4032 N N . LEU A 1 525 ? 21.454 29.871 -0.028 1.00 95.19 525 LEU A N 1
ATOM 4033 C CA . LEU A 1 525 ? 21.206 28.662 0.762 1.00 95.19 525 LEU A CA 1
ATOM 4034 C C . LEU A 1 525 ? 22.496 27.865 0.981 1.00 95.19 525 LEU A C 1
ATOM 4036 O O . LEU A 1 525 ? 23.286 27.673 0.054 1.00 95.19 525 LEU A O 1
ATOM 4040 N N . LEU A 1 526 ? 22.683 27.338 2.191 1.00 94.50 526 LEU A N 1
ATOM 4041 C CA . LEU A 1 526 ? 23.805 26.465 2.526 1.00 94.50 526 LEU A CA 1
ATOM 4042 C C . LEU A 1 526 ? 23.758 25.186 1.676 1.00 94.50 526 LEU A C 1
ATOM 4044 O O . LEU A 1 526 ? 22.728 24.515 1.616 1.00 94.50 526 LEU A O 1
ATOM 4048 N N . ARG A 1 527 ? 24.872 24.841 1.024 1.00 92.50 527 ARG A N 1
ATOM 4049 C CA . ARG A 1 527 ? 25.027 23.586 0.260 1.00 92.50 527 ARG A CA 1
ATOM 4050 C C . ARG A 1 527 ? 25.781 22.520 1.045 1.00 92.50 527 ARG A C 1
ATOM 4052 O O . ARG A 1 527 ? 25.317 21.394 1.145 1.00 92.50 527 ARG A O 1
ATOM 4059 N N . SER A 1 528 ? 26.918 22.897 1.624 1.00 93.31 528 SER A N 1
ATOM 4060 C CA . SER A 1 528 ? 27.711 22.049 2.510 1.00 93.31 528 SER A CA 1
ATOM 4061 C C . SER A 1 528 ? 28.417 22.899 3.565 1.00 93.31 528 SER A C 1
ATOM 4063 O O . SER A 1 528 ? 28.807 24.041 3.289 1.00 93.31 528 SER A O 1
ATOM 4065 N N . LEU A 1 529 ? 28.597 22.349 4.767 1.00 90.88 529 LEU A N 1
ATOM 4066 C CA . LEU A 1 529 ? 29.481 22.929 5.780 1.00 90.88 529 LEU A CA 1
ATOM 4067 C C . LEU A 1 529 ? 30.958 22.803 5.396 1.00 90.88 529 LEU A C 1
ATOM 4069 O O . LEU A 1 529 ? 31.727 23.710 5.709 1.00 90.88 529 LEU A O 1
ATOM 4073 N N . ASP A 1 530 ? 31.326 21.747 4.674 1.00 89.75 530 ASP A N 1
ATOM 4074 C CA . ASP A 1 530 ? 32.673 21.533 4.145 1.00 89.75 530 ASP A CA 1
ATOM 4075 C C . ASP A 1 530 ? 32.617 21.465 2.612 1.00 89.75 530 ASP A C 1
ATOM 4077 O O . ASP A 1 530 ? 32.022 20.531 2.068 1.00 89.75 530 ASP A O 1
ATOM 4081 N N . PRO A 1 531 ? 33.197 22.441 1.893 1.00 83.38 531 PRO A N 1
ATOM 4082 C CA . PRO A 1 531 ? 33.152 22.464 0.433 1.00 83.38 531 PRO A CA 1
ATOM 4083 C C . PRO A 1 531 ? 33.858 21.265 -0.221 1.00 83.38 531 PRO A C 1
ATOM 4085 O O . PRO A 1 531 ? 33.579 20.983 -1.381 1.00 83.38 531 PRO A O 1
ATOM 4088 N N . ASN A 1 532 ? 34.727 20.546 0.502 1.00 86.12 532 ASN A N 1
ATOM 4089 C CA . ASN A 1 532 ? 35.395 19.340 0.001 1.00 86.12 532 ASN A CA 1
ATOM 4090 C C . ASN A 1 532 ? 34.556 18.066 0.177 1.00 86.12 532 ASN A C 1
ATOM 4092 O O . ASN A 1 532 ? 34.933 17.007 -0.316 1.00 86.12 532 ASN A O 1
ATOM 4096 N N . VAL A 1 533 ? 33.433 18.149 0.893 1.00 90.56 533 VAL A N 1
ATOM 4097 C CA . VAL A 1 533 ? 32.507 17.034 1.093 1.00 90.56 533 VAL A CA 1
ATOM 4098 C C . VAL A 1 533 ? 31.348 17.210 0.122 1.00 90.56 533 VAL A C 1
ATOM 4100 O O . VAL A 1 533 ? 30.484 18.064 0.327 1.00 90.56 533 VAL A O 1
ATOM 4103 N N . ALA A 1 534 ? 31.338 16.408 -0.943 1.00 90.56 534 ALA A N 1
ATOM 4104 C CA . ALA A 1 534 ? 30.318 16.459 -1.991 1.00 90.56 534 ALA A CA 1
ATOM 4105 C C . ALA A 1 534 ? 29.316 15.300 -1.893 1.00 90.56 534 ALA A C 1
ATOM 4107 O O . ALA A 1 534 ? 28.203 15.388 -2.418 1.00 90.56 534 ALA A O 1
ATOM 4108 N N . THR A 1 535 ? 29.685 14.223 -1.197 1.00 92.69 535 THR A N 1
ATOM 4109 C CA . THR A 1 535 ? 28.863 13.023 -1.064 1.00 92.69 535 THR A CA 1
ATOM 4110 C C . THR A 1 535 ? 28.794 12.495 0.368 1.00 92.69 535 THR A C 1
ATOM 4112 O O . THR A 1 535 ? 29.690 12.694 1.185 1.00 92.69 535 THR A O 1
ATOM 4115 N N . ALA A 1 536 ? 27.738 11.732 0.668 1.00 89.75 536 ALA A N 1
ATOM 4116 C CA . ALA A 1 536 ? 27.660 10.948 1.906 1.00 89.75 536 ALA A CA 1
ATOM 4117 C C . ALA A 1 536 ? 28.812 9.928 2.072 1.00 89.75 536 ALA A C 1
ATOM 4119 O O . ALA A 1 536 ? 29.110 9.515 3.193 1.00 89.75 536 ALA A O 1
ATOM 4120 N N . HIS A 1 537 ? 29.466 9.524 0.975 1.00 89.06 537 HIS A N 1
ATOM 4121 C CA . HIS A 1 537 ? 30.681 8.709 1.0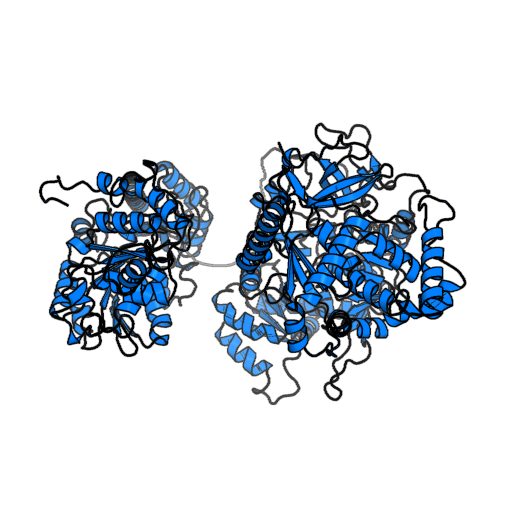27 1.00 89.06 537 HIS A CA 1
ATOM 4122 C C . HIS A 1 537 ? 31.844 9.521 1.601 1.00 89.06 537 HIS A C 1
ATOM 4124 O O . HIS A 1 537 ? 32.450 9.094 2.581 1.00 89.06 537 HIS A O 1
ATOM 4130 N N . ASP A 1 538 ? 32.058 10.741 1.100 1.00 90.75 538 ASP A N 1
ATOM 4131 C CA . ASP A 1 538 ? 33.091 11.659 1.604 1.00 90.75 538 ASP A CA 1
ATOM 4132 C C . ASP A 1 538 ? 32.880 12.008 3.084 1.00 90.75 538 ASP A C 1
ATOM 4134 O O . ASP A 1 538 ? 33.845 12.068 3.848 1.00 90.75 538 ASP A O 1
ATOM 4138 N N . MET A 1 539 ? 31.617 12.185 3.506 1.00 90.62 539 MET A N 1
ATOM 4139 C CA . MET A 1 539 ? 31.259 12.418 4.913 1.00 90.62 539 MET A CA 1
ATOM 4140 C C . MET A 1 539 ? 31.826 11.325 5.826 1.00 90.62 539 MET A C 1
ATOM 4142 O O . MET A 1 539 ? 32.383 11.632 6.879 1.00 90.62 539 MET A O 1
ATOM 4146 N N . PHE A 1 540 ? 31.687 10.055 5.434 1.00 91.75 540 PHE A N 1
ATOM 4147 C CA . PHE A 1 540 ? 32.172 8.932 6.230 1.00 91.75 540 PHE A CA 1
ATOM 4148 C C . PHE A 1 540 ? 33.678 8.721 6.070 1.00 91.75 540 PHE A C 1
ATOM 4150 O O . PHE A 1 540 ? 34.374 8.644 7.078 1.00 91.75 540 PHE A O 1
ATOM 4157 N N . GLU A 1 541 ? 34.196 8.650 4.840 1.00 89.69 541 GLU A N 1
ATOM 4158 C CA . GLU A 1 541 ? 35.617 8.373 4.582 1.00 89.69 541 GLU A CA 1
ATOM 4159 C C . GLU A 1 541 ? 36.523 9.444 5.194 1.00 89.69 541 GLU A C 1
ATOM 4161 O O . GLU A 1 541 ? 37.507 9.130 5.868 1.00 89.69 541 GLU A O 1
ATOM 4166 N N . GLY A 1 542 ? 36.158 10.722 5.043 1.00 89.00 542 GLY A N 1
ATOM 4167 C CA . GLY A 1 542 ? 36.884 11.828 5.661 1.00 89.00 542 GLY A CA 1
ATOM 4168 C C . GLY A 1 542 ? 36.913 11.716 7.186 1.00 89.00 542 GLY A C 1
ATOM 4169 O O . GLY A 1 542 ? 37.923 12.013 7.823 1.00 89.00 542 GLY A O 1
ATOM 4170 N N . THR A 1 543 ? 35.833 11.243 7.805 1.00 91.44 543 THR A N 1
ATOM 4171 C CA . THR A 1 543 ? 35.771 11.047 9.258 1.00 91.44 543 THR A CA 1
ATOM 4172 C C . THR A 1 543 ? 36.494 9.786 9.720 1.00 91.44 543 THR A C 1
ATOM 4174 O O . THR A 1 543 ? 37.210 9.846 10.719 1.00 91.44 543 THR A O 1
ATOM 4177 N N . ALA A 1 544 ? 36.389 8.676 8.993 1.00 91.06 544 ALA A N 1
ATOM 4178 C CA . ALA A 1 544 ? 37.078 7.434 9.323 1.00 91.06 544 ALA A CA 1
ATOM 4179 C C . ALA A 1 544 ? 38.603 7.597 9.284 1.00 91.06 544 ALA A C 1
ATOM 4181 O O . ALA A 1 544 ? 39.297 7.089 10.164 1.00 91.06 544 ALA A O 1
ATOM 4182 N N . ASN A 1 545 ? 39.110 8.387 8.334 1.00 91.25 545 ASN A N 1
ATOM 4183 C CA . ASN A 1 545 ? 40.530 8.723 8.244 1.00 91.25 545 ASN A CA 1
ATOM 4184 C C . ASN A 1 545 ? 41.002 9.626 9.398 1.00 91.25 545 ASN A C 1
ATOM 4186 O O . ASN A 1 545 ? 42.127 9.475 9.870 1.00 91.25 545 ASN A O 1
ATOM 4190 N N . ARG A 1 546 ? 40.146 10.535 9.887 1.00 90.38 546 ARG A N 1
ATOM 4191 C CA . ARG A 1 546 ? 40.461 11.432 11.017 1.00 90.38 546 ARG A CA 1
ATOM 4192 C C . ARG A 1 546 ? 40.368 10.745 12.377 1.00 90.38 546 ARG A C 1
ATOM 4194 O O . ARG A 1 546 ? 41.192 10.995 13.253 1.00 90.38 546 ARG A O 1
ATOM 4201 N N . TYR A 1 547 ? 39.377 9.873 12.563 1.00 93.25 547 TYR A N 1
ATOM 4202 C CA . TYR A 1 547 ? 39.089 9.220 13.843 1.00 93.25 547 TYR A CA 1
ATOM 4203 C C . TYR A 1 547 ? 39.063 7.688 13.753 1.00 93.25 547 TYR A C 1
ATOM 4205 O O . TYR A 1 547 ? 38.118 7.063 14.241 1.00 93.25 547 TYR A O 1
ATOM 4213 N N . PRO A 1 548 ? 40.111 7.037 13.217 1.00 94.81 548 PRO A N 1
ATOM 4214 C CA . PRO A 1 548 ? 40.090 5.605 12.907 1.00 94.81 548 PRO A CA 1
ATOM 4215 C C . PRO A 1 548 ? 39.839 4.713 14.129 1.00 94.81 548 PRO A C 1
ATOM 4217 O O . PRO A 1 548 ? 39.333 3.603 13.990 1.00 94.81 548 PRO A O 1
ATOM 4220 N N . LYS A 1 549 ? 40.190 5.195 15.329 1.00 96.88 549 LYS A N 1
ATOM 4221 C CA . LYS A 1 549 ? 40.075 4.473 16.607 1.00 96.88 549 LYS A CA 1
ATOM 4222 C C . LYS A 1 549 ? 38.867 4.866 17.450 1.00 96.88 549 LYS A C 1
ATOM 4224 O O . LYS A 1 549 ? 38.661 4.279 18.513 1.00 96.88 549 LYS A O 1
ATOM 4229 N N . ASN A 1 550 ? 38.065 5.834 17.008 1.00 96.88 550 ASN A N 1
ATOM 4230 C CA . ASN A 1 550 ? 36.829 6.149 17.711 1.00 96.88 550 ASN A CA 1
ATOM 4231 C C . ASN A 1 550 ? 35.829 5.008 17.550 1.00 96.88 550 ASN A C 1
ATOM 4233 O O . ASN A 1 550 ? 35.798 4.330 16.524 1.00 96.88 550 ASN A O 1
ATOM 4237 N N . ARG A 1 551 ? 34.976 4.835 18.563 1.00 97.94 551 ARG A N 1
ATOM 4238 C CA . ARG A 1 551 ? 33.803 3.964 18.467 1.00 97.94 551 ARG A CA 1
ATOM 4239 C C . ARG A 1 551 ? 32.905 4.470 17.344 1.00 97.94 551 ARG A C 1
ATOM 4241 O O . ARG A 1 551 ? 32.563 5.647 17.335 1.00 97.94 551 ARG A O 1
ATOM 4248 N N . CYS A 1 552 ? 32.526 3.576 16.441 1.00 97.00 552 CYS A N 1
ATOM 4249 C CA . CYS A 1 552 ? 31.669 3.882 15.306 1.00 97.00 552 CYS A CA 1
ATOM 4250 C C . CYS A 1 552 ? 30.295 3.235 15.490 1.00 97.00 552 CYS A C 1
ATOM 4252 O O . CYS A 1 552 ? 29.325 3.933 15.758 1.00 97.00 552 CYS A O 1
ATOM 4254 N N . LEU A 1 553 ? 30.221 1.903 15.438 1.00 97.62 553 LEU A N 1
ATOM 4255 C CA . LEU A 1 553 ? 28.966 1.147 15.506 1.00 97.62 553 LEU A CA 1
ATOM 4256 C C . LEU A 1 553 ? 29.030 0.150 16.661 1.00 97.62 553 LEU A C 1
ATOM 4258 O O . LEU A 1 553 ? 30.025 -0.567 16.787 1.00 97.62 553 LEU A O 1
ATOM 4262 N N . GLY A 1 554 ? 27.991 0.087 17.490 1.00 97.19 554 GLY A N 1
ATOM 4263 C CA . GLY A 1 554 ? 27.933 -0.845 18.610 1.00 97.19 554 GLY A CA 1
ATOM 4264 C C . GLY A 1 554 ? 26.583 -1.521 18.781 1.00 97.19 554 GLY A C 1
ATOM 4265 O O . GLY A 1 554 ? 25.547 -0.930 18.505 1.00 97.19 554 GLY A O 1
ATOM 4266 N N . TRP A 1 555 ? 26.593 -2.761 19.254 1.00 96.25 555 TRP A N 1
ATOM 4267 C CA . TRP A 1 555 ? 25.399 -3.585 19.454 1.00 96.25 555 TRP A CA 1
ATOM 4268 C C . TRP A 1 555 ? 25.526 -4.384 20.748 1.00 96.25 555 TRP A C 1
ATOM 4270 O O . TRP A 1 555 ? 26.616 -4.509 21.311 1.00 96.25 555 TRP A O 1
ATOM 4280 N N . ARG A 1 556 ? 24.413 -4.938 21.229 1.00 94.88 556 ARG A N 1
ATOM 4281 C CA . ARG A 1 556 ? 24.417 -5.861 22.368 1.00 94.88 556 ARG A CA 1
ATOM 4282 C C . ARG A 1 556 ? 24.290 -7.296 21.855 1.00 94.88 556 ARG A C 1
ATOM 4284 O O . ARG A 1 556 ? 23.320 -7.582 21.157 1.00 94.88 556 ARG A O 1
ATOM 4291 N N . PRO A 1 557 ? 25.221 -8.205 22.182 1.00 91.75 557 PRO A N 1
ATOM 4292 C CA . PRO A 1 557 ? 25.080 -9.606 21.818 1.00 91.75 557 PRO A CA 1
ATOM 4293 C C . PRO A 1 557 ? 23.978 -10.261 22.657 1.00 91.75 557 PRO A C 1
ATOM 4295 O O . PRO A 1 557 ? 23.837 -9.980 23.853 1.00 91.75 557 PRO A O 1
ATOM 4298 N N . TYR A 1 558 ? 23.202 -11.144 22.032 1.00 89.88 558 TYR A N 1
ATOM 4299 C CA . TYR A 1 558 ? 22.260 -11.999 22.747 1.00 89.88 558 TYR A CA 1
ATOM 4300 C C . TYR A 1 558 ? 23.018 -13.139 23.431 1.00 89.88 558 TYR A C 1
ATOM 4302 O O . TYR A 1 558 ? 23.792 -13.843 22.784 1.00 89.88 558 TYR A O 1
ATOM 4310 N N . ILE A 1 559 ? 22.789 -13.328 24.729 1.00 89.69 559 ILE A N 1
ATOM 4311 C CA . ILE A 1 559 ? 23.391 -14.399 25.527 1.00 89.69 559 ILE A CA 1
ATOM 4312 C C . ILE A 1 559 ? 22.332 -15.486 25.707 1.00 89.69 559 ILE A C 1
ATOM 4314 O O . ILE A 1 559 ? 21.374 -15.322 26.471 1.00 89.69 559 ILE A O 1
ATOM 4318 N N . ALA A 1 560 ? 22.485 -16.588 24.973 1.00 85.88 560 ALA A N 1
ATOM 4319 C CA . ALA A 1 560 ? 21.485 -17.651 24.901 1.00 85.88 560 ALA A CA 1
ATOM 4320 C C . ALA A 1 560 ? 21.286 -18.368 26.247 1.00 85.88 560 ALA A C 1
ATOM 4322 O O . ALA A 1 560 ? 20.161 -18.733 26.590 1.00 85.88 560 ALA A O 1
ATOM 4323 N N . GLU A 1 561 ? 22.351 -18.516 27.036 1.00 88.44 561 GLU A N 1
ATOM 4324 C CA . GLU A 1 561 ? 22.349 -19.217 28.324 1.00 88.44 561 GLU A CA 1
ATOM 4325 C C . GLU A 1 561 ? 21.482 -18.495 29.358 1.00 88.44 561 GLU A C 1
ATOM 4327 O O . GLU A 1 561 ? 20.730 -19.119 30.106 1.00 88.44 561 GLU A O 1
ATOM 4332 N N . THR A 1 562 ? 21.571 -17.164 29.392 1.00 89.62 562 THR A N 1
ATOM 4333 C CA . THR A 1 562 ? 20.859 -16.316 30.356 1.00 89.62 562 THR A CA 1
ATOM 4334 C C . THR A 1 562 ? 19.583 -15.707 29.787 1.00 89.62 562 THR A C 1
ATOM 4336 O O . THR A 1 562 ? 18.852 -15.045 30.524 1.00 89.62 562 THR A O 1
ATOM 4339 N N . LYS A 1 563 ? 19.311 -15.914 28.490 1.00 87.31 563 LYS A N 1
ATOM 4340 C CA . LYS A 1 563 ? 18.214 -15.289 27.734 1.00 87.31 563 LYS A CA 1
ATOM 4341 C C . LYS A 1 563 ? 18.171 -13.771 27.920 1.00 87.31 563 LYS A C 1
ATOM 4343 O O . LYS A 1 563 ? 17.104 -13.181 28.080 1.00 87.31 563 LYS A O 1
ATOM 4348 N N . SER A 1 564 ? 19.342 -13.146 27.940 1.00 88.62 564 SER A N 1
ATOM 4349 C CA . SER A 1 564 ? 19.502 -11.718 28.201 1.00 88.62 564 SER A CA 1
ATOM 4350 C C . SER A 1 564 ? 20.488 -11.087 27.224 1.00 88.62 564 SER A C 1
ATOM 4352 O O . SER A 1 564 ? 21.141 -11.771 26.439 1.00 88.62 564 SER A O 1
ATOM 4354 N N . TRP A 1 565 ? 20.586 -9.762 27.259 1.00 92.31 565 TRP A N 1
ATOM 4355 C CA . TRP A 1 565 ? 21.459 -9.000 26.375 1.00 92.31 565 TRP A CA 1
ATOM 4356 C C . TRP A 1 565 ? 22.733 -8.573 27.100 1.00 92.31 565 TRP A C 1
ATOM 4358 O O . TRP A 1 565 ? 22.677 -7.974 28.181 1.00 92.31 565 TRP A O 1
ATOM 4368 N N . GLY A 1 566 ? 23.881 -8.845 26.479 1.00 93.00 566 GLY A N 1
ATOM 4369 C CA . GLY A 1 566 ? 25.200 -8.472 26.980 1.00 93.00 566 GLY A CA 1
ATOM 4370 C C . GLY A 1 566 ? 25.447 -6.960 27.002 1.00 93.00 566 GLY A C 1
ATOM 4371 O O . GLY A 1 566 ? 24.558 -6.140 26.760 1.00 93.00 566 GLY A O 1
ATOM 4372 N N . LYS A 1 567 ? 26.686 -6.569 27.308 1.00 94.62 567 LYS A N 1
ATOM 4373 C CA . LYS A 1 567 ? 27.119 -5.166 27.207 1.00 94.62 567 LYS A CA 1
ATOM 4374 C C . LYS A 1 567 ? 27.292 -4.774 25.740 1.00 94.62 567 LYS A C 1
ATOM 4376 O O . LYS A 1 567 ? 27.469 -5.638 24.893 1.00 94.62 567 LYS A O 1
ATOM 4381 N N . TYR A 1 568 ? 27.288 -3.472 25.458 1.00 96.62 568 TYR A N 1
ATOM 4382 C CA . TYR A 1 568 ? 27.607 -2.984 24.118 1.00 96.62 568 TYR A CA 1
ATOM 4383 C C . TYR A 1 568 ? 29.031 -3.370 23.707 1.00 96.62 568 TYR A C 1
ATOM 4385 O O . TYR A 1 568 ? 30.002 -2.962 24.355 1.00 96.62 568 TYR A O 1
ATOM 4393 N N . GLU A 1 569 ? 29.131 -4.092 22.601 1.00 97.38 569 GLU A N 1
ATOM 4394 C CA . GLU A 1 569 ? 30.353 -4.313 21.837 1.00 97.38 569 GLU A CA 1
ATOM 4395 C C . GLU A 1 569 ? 30.459 -3.251 20.742 1.00 97.38 569 GLU A C 1
ATOM 4397 O O . GLU A 1 569 ? 29.445 -2.704 20.312 1.00 97.38 569 GLU A O 1
ATOM 4402 N N . TRP A 1 570 ? 31.680 -2.895 20.337 1.00 97.75 570 TRP A N 1
ATOM 4403 C CA . TRP A 1 570 ? 31.926 -1.750 19.457 1.00 97.75 570 TRP A CA 1
ATOM 4404 C C . TRP A 1 570 ? 32.929 -2.082 18.362 1.00 97.75 570 TRP A C 1
ATOM 4406 O O . TRP A 1 570 ? 34.001 -2.618 18.638 1.00 97.75 570 TRP A O 1
ATOM 4416 N N . MET A 1 571 ? 32.621 -1.649 17.144 1.00 97.06 571 MET A N 1
ATOM 4417 C CA . MET A 1 571 ? 33.585 -1.507 16.058 1.00 97.06 571 MET A CA 1
ATOM 4418 C C . MET A 1 571 ? 34.137 -0.081 16.024 1.00 97.06 571 MET A C 1
ATOM 4420 O O . MET A 1 571 ? 33.394 0.885 16.233 1.00 97.06 571 MET A O 1
ATOM 4424 N N . ASP A 1 572 ? 35.434 0.052 15.737 1.00 97.50 572 ASP A N 1
ATOM 4425 C CA . ASP A 1 572 ? 36.054 1.347 15.452 1.00 97.50 572 ASP A CA 1
ATOM 4426 C C . ASP A 1 572 ? 35.834 1.774 13.988 1.00 97.50 572 ASP A C 1
ATOM 4428 O O . ASP A 1 572 ? 35.480 0.957 13.132 1.00 97.50 572 ASP A O 1
ATOM 4432 N N . TYR A 1 573 ? 36.003 3.066 13.691 1.00 95.38 573 TYR A N 1
ATOM 4433 C CA . TYR A 1 573 ? 35.792 3.602 12.339 1.00 95.38 573 TYR A CA 1
ATOM 4434 C C . TYR A 1 573 ? 36.668 2.913 11.285 1.00 95.38 573 TYR A C 1
ATOM 4436 O O . TYR A 1 573 ? 36.174 2.618 10.201 1.00 95.38 573 TYR A O 1
ATOM 4444 N N . ALA A 1 574 ? 37.931 2.604 11.597 1.00 94.06 574 ALA A N 1
ATOM 4445 C CA . ALA A 1 574 ? 38.827 1.905 10.673 1.00 94.06 574 ALA A CA 1
ATOM 4446 C C . ALA A 1 574 ? 38.331 0.488 10.345 1.00 94.06 574 ALA A C 1
ATOM 4448 O O . ALA A 1 574 ? 38.413 0.034 9.202 1.00 94.06 574 ALA A O 1
ATOM 4449 N N . THR A 1 575 ? 37.786 -0.221 11.336 1.00 93.94 575 THR A N 1
ATOM 4450 C CA . THR A 1 575 ? 37.175 -1.535 11.124 1.00 93.94 575 THR A CA 1
ATOM 4451 C C . THR A 1 575 ? 35.948 -1.418 10.234 1.00 93.94 575 THR A C 1
ATOM 4453 O O . THR A 1 575 ? 35.841 -2.173 9.270 1.00 93.94 575 THR A O 1
ATOM 4456 N N . VAL A 1 576 ? 35.058 -0.458 10.502 1.00 93.25 576 VAL A N 1
ATOM 4457 C CA . VAL A 1 576 ? 33.854 -0.236 9.683 1.00 93.25 576 VAL A CA 1
ATOM 4458 C C . VAL A 1 576 ? 34.221 0.173 8.254 1.00 93.25 576 VAL A C 1
ATOM 4460 O O . VAL A 1 576 ? 33.641 -0.359 7.313 1.00 93.25 576 VAL A O 1
ATOM 4463 N N . GLN A 1 577 ? 35.217 1.040 8.069 1.00 90.75 577 GLN A N 1
ATOM 4464 C CA . GLN A 1 577 ? 35.726 1.449 6.755 1.00 90.75 577 GLN A CA 1
ATOM 4465 C C . GLN A 1 577 ? 36.220 0.246 5.942 1.00 90.75 577 GLN A C 1
ATOM 4467 O O . GLN A 1 577 ? 35.793 0.043 4.807 1.00 90.75 577 GLN A O 1
ATOM 4472 N N . ARG A 1 578 ? 37.048 -0.618 6.545 1.00 89.75 578 ARG A N 1
ATOM 4473 C CA . ARG A 1 578 ? 37.525 -1.848 5.893 1.00 89.75 578 ARG A CA 1
ATOM 4474 C C . ARG A 1 578 ? 36.379 -2.805 5.556 1.00 89.75 578 ARG A C 1
ATOM 4476 O O . ARG A 1 578 ? 36.353 -3.352 4.459 1.00 89.75 578 ARG A O 1
ATOM 4483 N N . ARG A 1 579 ? 35.429 -2.999 6.477 1.00 91.12 579 ARG A N 1
ATOM 4484 C CA . ARG A 1 579 ? 34.241 -3.842 6.255 1.00 91.12 579 ARG A CA 1
ATOM 4485 C C . ARG A 1 579 ? 33.377 -3.320 5.106 1.00 91.12 579 ARG A C 1
ATOM 4487 O O . ARG A 1 579 ? 33.023 -4.090 4.223 1.00 91.12 579 ARG A O 1
ATOM 4494 N N . ARG A 1 580 ? 33.126 -2.006 5.046 1.00 88.25 580 ARG A N 1
ATOM 4495 C CA . ARG A 1 580 ? 32.415 -1.347 3.934 1.00 88.25 580 ARG A CA 1
ATOM 4496 C C . ARG A 1 580 ? 33.110 -1.558 2.594 1.00 88.25 580 ARG A C 1
ATOM 4498 O O . ARG A 1 580 ? 32.440 -1.894 1.622 1.00 88.25 580 ARG A O 1
ATOM 4505 N N . ALA A 1 581 ? 34.433 -1.402 2.545 1.00 85.50 581 ALA A N 1
ATOM 4506 C CA . ALA A 1 581 ? 35.206 -1.641 1.329 1.00 85.50 581 ALA A CA 1
ATOM 4507 C C . ALA A 1 581 ? 35.105 -3.106 0.870 1.00 85.50 581 ALA A C 1
ATOM 4509 O O . ALA A 1 581 ? 34.795 -3.372 -0.291 1.00 85.50 581 ALA A O 1
ATOM 4510 N N . ASN A 1 582 ? 35.293 -4.051 1.796 1.00 87.62 582 ASN A N 1
ATOM 4511 C CA . ASN A 1 582 ? 35.191 -5.481 1.516 1.00 87.62 582 ASN A CA 1
ATOM 4512 C C . ASN A 1 582 ? 33.781 -5.869 1.055 1.00 87.62 582 ASN A C 1
ATOM 4514 O O . ASN A 1 582 ? 33.637 -6.524 0.026 1.00 87.62 582 ASN A O 1
ATOM 4518 N N . LEU A 1 583 ? 32.735 -5.430 1.761 1.00 88.50 583 LEU A N 1
ATOM 4519 C CA . LEU A 1 583 ? 31.362 -5.722 1.364 1.00 88.50 583 LEU A CA 1
ATOM 4520 C C . LEU A 1 583 ? 31.041 -5.116 -0.006 1.00 88.50 583 LEU A C 1
ATOM 4522 O O . LEU A 1 583 ? 30.447 -5.798 -0.831 1.00 88.50 583 LEU A O 1
ATOM 4526 N N . GLY A 1 584 ? 31.454 -3.875 -0.279 1.00 85.38 584 GLY A N 1
ATOM 4527 C CA . GLY A 1 584 ? 31.218 -3.224 -1.570 1.00 85.38 584 GLY A CA 1
ATOM 4528 C C . GLY A 1 584 ? 31.791 -4.024 -2.744 1.00 85.38 584 GLY A C 1
ATOM 4529 O O . GLY A 1 584 ? 31.075 -4.306 -3.704 1.00 85.38 584 GLY A O 1
ATOM 4530 N N . VAL A 1 585 ? 33.050 -4.464 -2.639 1.00 86.69 585 VAL A N 1
ATOM 4531 C CA . VAL A 1 585 ? 33.690 -5.312 -3.662 1.00 86.69 585 VAL A CA 1
ATOM 4532 C C . VAL A 1 585 ? 33.003 -6.679 -3.758 1.00 86.69 585 VAL A C 1
ATOM 4534 O O . VAL A 1 585 ? 32.735 -7.159 -4.861 1.00 86.69 585 VAL A O 1
ATOM 4537 N N . GLY A 1 586 ? 32.669 -7.288 -2.617 1.00 90.19 586 GLY A N 1
ATOM 4538 C CA . GLY A 1 586 ? 31.961 -8.565 -2.562 1.00 90.19 586 GLY A CA 1
ATOM 4539 C C . GLY A 1 586 ? 30.590 -8.508 -3.236 1.00 90.19 586 GLY A C 1
ATOM 4540 O O . GLY A 1 586 ? 30.285 -9.360 -4.066 1.00 90.19 586 GLY A O 1
ATOM 4541 N N . LEU A 1 587 ? 29.794 -7.473 -2.948 1.00 89.38 587 LEU A N 1
ATOM 4542 C CA . LEU A 1 587 ? 28.482 -7.235 -3.554 1.00 89.38 587 LEU A CA 1
ATOM 4543 C C . LEU A 1 587 ? 28.584 -7.118 -5.074 1.00 89.38 587 LEU A C 1
ATOM 4545 O O . LEU A 1 587 ? 27.795 -7.744 -5.781 1.00 89.38 587 LEU A O 1
ATOM 4549 N N . VAL A 1 588 ? 29.565 -6.365 -5.580 1.00 87.62 588 VAL A N 1
ATOM 4550 C CA . VAL A 1 588 ? 29.797 -6.242 -7.025 1.00 87.62 588 VAL A CA 1
ATOM 4551 C C . VAL A 1 588 ? 30.138 -7.597 -7.643 1.00 87.62 588 VAL A C 1
ATOM 4553 O O . VAL A 1 588 ? 29.556 -7.957 -8.667 1.00 87.62 588 VAL A O 1
ATOM 4556 N N . SER A 1 589 ? 31.030 -8.365 -7.010 1.00 89.62 589 SER A N 1
ATOM 4557 C CA . SER A 1 589 ? 31.438 -9.686 -7.501 1.00 89.62 589 SER A CA 1
ATOM 4558 C C . SER A 1 589 ? 30.262 -10.656 -7.567 1.00 89.62 589 SER A C 1
ATOM 4560 O O . SER A 1 589 ? 29.968 -11.187 -8.634 1.00 89.62 589 SER A O 1
ATOM 4562 N N . ILE A 1 590 ? 29.537 -10.850 -6.462 1.00 93.06 590 ILE A N 1
ATOM 4563 C CA . ILE A 1 590 ? 28.473 -11.862 -6.406 1.00 93.06 590 ILE A CA 1
ATOM 4564 C C . ILE A 1 590 ? 27.285 -11.511 -7.304 1.00 93.06 590 ILE A C 1
ATOM 4566 O O . ILE A 1 590 ? 26.661 -12.410 -7.860 1.00 93.06 590 ILE A O 1
ATOM 4570 N N . ASN A 1 591 ? 26.967 -10.222 -7.478 1.00 91.12 591 ASN A N 1
ATOM 4571 C CA . ASN A 1 591 ? 25.900 -9.808 -8.389 1.00 91.12 591 ASN A CA 1
ATOM 4572 C C . ASN A 1 591 ? 26.316 -10.044 -9.847 1.00 91.12 591 ASN A C 1
ATOM 4574 O O . ASN A 1 591 ? 25.517 -10.558 -10.631 1.00 91.12 591 ASN A O 1
ATOM 4578 N N . LYS A 1 592 ? 27.578 -9.767 -10.200 1.00 90.69 592 LYS A N 1
ATOM 4579 C CA . LYS A 1 592 ? 28.128 -10.103 -11.520 1.00 90.69 592 LYS A CA 1
ATOM 4580 C C . LYS A 1 592 ? 28.101 -11.617 -11.768 1.00 90.69 592 LYS A C 1
ATOM 4582 O O . LYS A 1 592 ? 27.635 -12.051 -12.819 1.00 90.69 592 LYS A O 1
ATOM 4587 N N . ASP A 1 593 ? 28.495 -12.416 -10.777 1.00 92.00 593 ASP A N 1
ATOM 4588 C CA . ASP A 1 593 ? 28.450 -13.888 -10.822 1.00 92.00 593 ASP A CA 1
ATOM 4589 C C . ASP A 1 593 ? 27.018 -14.451 -10.842 1.00 92.00 593 ASP A C 1
ATOM 4591 O O . ASP A 1 593 ? 26.794 -15.619 -11.177 1.00 92.00 593 ASP A O 1
ATOM 4595 N N . ALA A 1 594 ? 26.033 -13.647 -10.444 1.00 91.44 594 ALA A N 1
ATOM 4596 C CA . ALA A 1 594 ? 24.609 -13.952 -10.530 1.00 91.44 594 ALA A CA 1
ATOM 4597 C C . ALA A 1 594 ? 23.957 -13.430 -11.828 1.00 91.44 594 ALA A C 1
ATOM 4599 O O . ALA A 1 594 ? 22.755 -13.614 -12.026 1.00 91.44 594 ALA A O 1
ATOM 4600 N N . GLY A 1 595 ? 24.738 -12.820 -12.729 1.00 91.06 595 GLY A N 1
ATOM 4601 C CA . GLY A 1 595 ? 24.294 -12.386 -14.054 1.00 91.06 595 GLY A CA 1
ATOM 4602 C C . GLY A 1 595 ? 23.739 -10.961 -14.130 1.00 91.06 595 GLY A C 1
ATOM 4603 O O . GLY A 1 595 ? 23.135 -10.620 -15.147 1.00 91.06 595 GLY A O 1
ATOM 4604 N N . VAL A 1 596 ? 23.938 -10.129 -13.102 1.00 89.38 596 VAL A N 1
ATOM 4605 C CA . VAL A 1 596 ? 23.605 -8.692 -13.137 1.00 89.38 596 VAL A CA 1
ATOM 4606 C C . VAL A 1 596 ? 24.595 -7.978 -14.060 1.00 89.38 596 VAL A C 1
ATOM 4608 O O . VAL A 1 596 ? 25.809 -8.084 -13.870 1.00 89.38 596 VAL A O 1
ATOM 4611 N N . LYS A 1 597 ? 24.089 -7.282 -15.086 1.00 86.50 597 LYS A N 1
ATOM 4612 C CA . LYS A 1 597 ? 24.914 -6.657 -16.143 1.00 86.50 597 LYS A CA 1
ATOM 4613 C C . LYS A 1 597 ? 25.007 -5.142 -16.002 1.00 86.50 597 LYS A C 1
ATOM 4615 O O . LYS A 1 597 ? 25.900 -4.520 -16.573 1.00 86.50 597 LYS A O 1
ATOM 4620 N N . GLU A 1 598 ? 24.075 -4.552 -15.270 1.00 84.12 598 GLU A N 1
ATOM 4621 C CA . GLU A 1 598 ? 23.974 -3.128 -15.026 1.00 84.12 598 GLU A CA 1
ATOM 4622 C C . GLU A 1 598 ? 25.167 -2.644 -14.196 1.00 84.12 598 GLU A C 1
ATOM 4624 O O . GLU A 1 598 ? 25.566 -3.264 -13.212 1.00 84.12 598 GLU A O 1
ATOM 4629 N N . SER A 1 599 ? 25.724 -1.490 -14.562 1.00 78.31 599 SER A N 1
ATOM 4630 C CA . SER A 1 599 ? 26.788 -0.846 -13.782 1.00 78.31 599 SER A CA 1
ATOM 4631 C C . SER A 1 599 ? 26.266 -0.146 -12.523 1.00 78.31 599 SER A C 1
ATOM 4633 O O . SER A 1 599 ? 27.039 0.129 -11.607 1.00 78.31 599 SER A O 1
ATOM 4635 N N . LYS A 1 600 ? 24.958 0.138 -12.466 1.00 82.62 600 LYS A N 1
ATOM 4636 C CA . LYS A 1 600 ? 24.245 0.694 -11.311 1.00 82.62 600 LYS A CA 1
ATOM 4637 C C . LYS A 1 600 ? 22.952 -0.089 -11.102 1.00 82.62 600 LYS A C 1
ATOM 4639 O O . LYS A 1 600 ? 22.137 -0.176 -12.015 1.00 82.62 600 LYS A O 1
ATOM 4644 N N . TYR A 1 601 ? 22.752 -0.620 -9.903 1.00 85.88 601 TYR A N 1
ATOM 4645 C CA . TYR A 1 601 ? 21.559 -1.377 -9.521 1.00 85.88 601 TYR A CA 1
ATOM 4646 C C . TYR A 1 601 ? 21.237 -1.154 -8.043 1.00 85.88 601 TYR A C 1
ATOM 4648 O O . TYR A 1 601 ? 22.095 -0.751 -7.257 1.00 85.88 601 TYR A O 1
ATOM 4656 N N . GLY A 1 602 ? 19.979 -1.382 -7.669 1.00 84.75 602 GLY A N 1
ATOM 4657 C CA . GLY A 1 602 ? 19.540 -1.246 -6.285 1.00 84.75 602 GLY A CA 1
ATOM 4658 C C . GLY A 1 602 ? 19.918 -2.460 -5.436 1.00 84.75 602 GLY A C 1
ATOM 4659 O O . GLY A 1 602 ? 19.899 -3.592 -5.906 1.00 84.75 602 GLY A O 1
ATOM 4660 N N . ILE A 1 603 ? 20.195 -2.229 -4.157 1.00 88.12 603 ILE A N 1
ATOM 4661 C CA . ILE A 1 603 ? 20.267 -3.277 -3.134 1.00 88.12 603 ILE A CA 1
ATOM 4662 C C . ILE A 1 603 ? 19.156 -2.993 -2.129 1.00 88.12 603 ILE A C 1
ATOM 4664 O O . ILE A 1 603 ? 18.984 -1.843 -1.725 1.00 88.12 603 ILE A O 1
ATOM 4668 N N . GLY A 1 604 ? 18.393 -4.016 -1.749 1.00 88.75 604 GLY A N 1
ATOM 4669 C CA . GLY A 1 604 ? 17.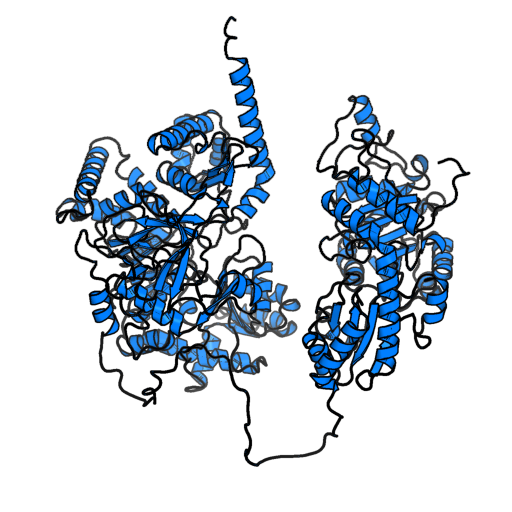434 -3.908 -0.651 1.00 88.75 604 GLY A CA 1
ATOM 4670 C C . GLY A 1 604 ? 18.005 -4.440 0.660 1.00 88.75 604 GLY A C 1
ATOM 4671 O O . GLY A 1 604 ? 18.704 -5.446 0.635 1.00 88.75 604 GLY A O 1
ATOM 4672 N N . ILE A 1 605 ? 17.668 -3.823 1.795 1.00 87.31 605 ILE A N 1
ATOM 4673 C CA . ILE A 1 605 ? 17.937 -4.350 3.144 1.00 87.31 605 ILE A CA 1
ATOM 4674 C C . ILE A 1 605 ? 16.617 -4.563 3.876 1.00 87.31 605 ILE A C 1
ATOM 4676 O O . ILE A 1 605 ? 15.931 -3.594 4.167 1.00 87.31 605 ILE A O 1
ATOM 4680 N N . TRP A 1 606 ? 16.305 -5.788 4.268 1.00 85.62 606 TRP A N 1
ATOM 4681 C CA . TRP A 1 606 ? 15.146 -6.140 5.076 1.00 85.62 606 TRP A CA 1
ATOM 4682 C C . TRP A 1 606 ? 15.583 -6.696 6.443 1.00 85.62 606 TRP A C 1
ATOM 4684 O O . TRP A 1 606 ? 15.685 -7.904 6.642 1.00 85.62 606 TRP A O 1
ATOM 4694 N N . CYS A 1 607 ? 15.868 -5.819 7.405 1.00 85.25 607 CYS A N 1
ATOM 4695 C CA . CYS A 1 607 ? 16.124 -6.219 8.792 1.00 85.25 607 CYS A CA 1
ATOM 4696 C C . CYS A 1 607 ? 15.924 -5.062 9.778 1.00 85.25 607 CYS A C 1
ATOM 4698 O O . CYS A 1 607 ? 15.899 -3.892 9.388 1.00 85.25 607 CYS A O 1
ATOM 4700 N N . GLN A 1 608 ? 15.834 -5.394 11.067 1.00 85.44 608 GLN A N 1
ATOM 4701 C CA . GLN A 1 608 ? 15.819 -4.424 12.164 1.00 85.44 608 GLN A CA 1
ATOM 4702 C C . GLN A 1 608 ? 17.083 -3.551 12.192 1.00 85.44 608 GLN A C 1
ATOM 4704 O O . GLN A 1 608 ? 18.091 -3.885 11.569 1.00 85.44 608 GLN A O 1
ATOM 4709 N N . ASN A 1 609 ? 17.061 -2.452 12.954 1.00 87.75 609 ASN A N 1
ATOM 4710 C CA . ASN A 1 609 ? 18.239 -1.602 13.120 1.00 87.75 609 ASN A CA 1
ATOM 4711 C C . ASN A 1 609 ? 19.408 -2.392 13.716 1.00 87.75 609 ASN A C 1
ATOM 4713 O O . ASN A 1 609 ? 19.299 -2.957 14.803 1.00 87.75 609 ASN A O 1
ATOM 4717 N N . ARG A 1 610 ? 20.537 -2.394 13.008 1.00 90.94 610 ARG A N 1
ATOM 4718 C CA . ARG A 1 610 ? 21.768 -3.083 13.403 1.00 90.94 610 ARG A CA 1
ATOM 4719 C C . ARG A 1 610 ? 22.968 -2.535 12.623 1.00 90.94 610 ARG A C 1
ATOM 4721 O O . ARG A 1 610 ? 22.750 -1.916 11.578 1.00 90.94 610 ARG A O 1
ATOM 4728 N N . PRO A 1 611 ? 24.215 -2.761 13.075 1.00 91.38 611 PRO A N 1
ATOM 4729 C CA . PRO A 1 611 ? 25.411 -2.199 12.442 1.00 91.38 611 PRO A CA 1
ATOM 4730 C C . PRO A 1 611 ? 25.524 -2.418 10.925 1.00 91.38 611 PRO A C 1
ATOM 4732 O O . PRO A 1 611 ? 26.010 -1.543 10.214 1.00 91.38 611 PRO A O 1
ATOM 4735 N N . GLU A 1 612 ? 25.050 -3.553 10.417 1.00 88.88 612 GLU A N 1
ATOM 4736 C CA . GLU A 1 612 ? 25.115 -3.958 9.009 1.00 88.88 612 GLU A CA 1
ATOM 4737 C C . GLU A 1 612 ? 24.339 -3.014 8.069 1.00 88.88 612 GLU A C 1
ATOM 4739 O O . GLU A 1 612 ? 24.658 -2.922 6.881 1.00 88.88 612 GLU A O 1
ATOM 4744 N N . TRP A 1 613 ? 23.379 -2.241 8.595 1.00 85.44 613 TRP A N 1
ATOM 4745 C CA . TRP A 1 613 ? 22.694 -1.185 7.841 1.00 85.44 613 TRP A CA 1
ATOM 4746 C C . TRP A 1 613 ? 23.646 -0.109 7.333 1.00 85.44 613 TRP A C 1
ATOM 4748 O O . TRP A 1 613 ? 23.511 0.345 6.200 1.00 85.44 613 TRP A O 1
ATOM 4758 N N . GLN A 1 614 ? 24.651 0.258 8.131 1.00 80.56 614 GLN A N 1
ATOM 4759 C CA . GLN A 1 614 ? 25.656 1.254 7.742 1.00 80.56 614 GLN A CA 1
ATOM 4760 C C . GLN A 1 614 ? 26.678 0.725 6.732 1.00 80.56 614 GLN A C 1
ATOM 4762 O O . GLN A 1 614 ? 27.677 1.378 6.420 1.00 80.56 614 GLN A O 1
ATOM 4767 N N . ILE A 1 615 ? 26.400 -0.460 6.197 1.00 58.41 615 ILE A N 1
ATOM 4768 C CA . ILE A 1 615 ? 27.199 -1.147 5.207 1.00 58.41 615 ILE A CA 1
ATOM 4769 C C . ILE A 1 615 ? 26.363 -1.394 3.913 1.00 58.41 615 ILE A C 1
ATOM 4771 O O . ILE A 1 615 ? 26.932 -1.875 2.944 1.00 58.41 615 ILE A O 1
ATOM 4775 N N . SER A 1 616 ? 25.058 -1.026 3.812 1.00 50.47 616 SER A N 1
ATOM 4776 C CA . SER A 1 616 ? 24.226 -1.222 2.579 1.00 50.47 616 SER A CA 1
ATOM 4777 C C . SER A 1 616 ? 22.951 -0.310 2.422 1.00 50.47 616 SER A C 1
ATOM 4779 O O . SER A 1 616 ? 22.839 0.694 3.120 1.00 50.47 616 SER A O 1
ATOM 4781 N N . VAL A 1 617 ? 22.001 -0.587 1.484 1.00 39.38 617 VAL A N 1
ATOM 4782 C CA . VAL A 1 617 ? 20.834 0.279 1.076 1.00 39.38 617 VAL A CA 1
ATOM 4783 C C . VAL A 1 617 ? 19.430 -0.328 1.374 1.00 39.38 617 VAL A C 1
ATOM 4785 O O . VAL A 1 617 ? 19.235 -1.523 1.252 1.00 39.38 617 VAL A O 1
ATOM 4788 N N . SER A 1 618 ? 18.422 0.482 1.747 1.00 48.38 618 SER A N 1
ATOM 4789 C CA . SER A 1 618 ? 17.249 0.131 2.592 1.00 48.38 618 SER A CA 1
ATOM 4790 C C . SER A 1 618 ? 15.953 -0.443 1.958 1.00 48.38 618 SER A C 1
ATOM 4792 O O . SER A 1 618 ? 15.431 0.132 1.003 1.00 48.38 618 SER A O 1
ATOM 4794 N N . LEU A 1 619 ? 15.325 -1.433 2.617 1.00 40.81 619 LEU A N 1
ATOM 4795 C CA . LEU A 1 619 ? 13.883 -1.785 2.606 1.00 40.81 619 LEU A CA 1
ATOM 4796 C C . LEU A 1 619 ? 13.312 -1.659 4.038 1.00 40.81 619 LEU A C 1
ATOM 4798 O O . LEU A 1 619 ? 14.056 -1.617 5.012 1.00 40.81 619 LEU A O 1
ATOM 4802 N N . TYR A 1 620 ? 11.991 -1.575 4.201 1.00 50.94 620 TYR A N 1
ATOM 4803 C CA . TYR A 1 620 ? 11.383 -1.543 5.542 1.00 50.94 620 TYR A CA 1
ATOM 4804 C C . TYR A 1 620 ? 11.201 -2.945 6.114 1.00 50.94 620 TYR A C 1
ATOM 4806 O O . TYR A 1 620 ? 10.626 -3.807 5.458 1.00 50.94 620 TYR A O 1
ATOM 4814 N N . ASP A 1 621 ? 11.570 -3.112 7.385 1.00 47.53 621 ASP A N 1
ATOM 4815 C CA . ASP A 1 621 ? 11.448 -4.387 8.098 1.00 47.53 621 ASP A CA 1
ATOM 4816 C C . ASP A 1 621 ? 10.005 -4.839 8.361 1.00 47.53 621 ASP A C 1
ATOM 4818 O O . ASP A 1 621 ? 9.696 -6.020 8.478 1.00 47.53 621 ASP A O 1
ATOM 4822 N N . THR A 1 622 ? 9.103 -3.867 8.398 1.00 46.66 622 THR A N 1
ATOM 4823 C CA . THR A 1 622 ? 7.721 -3.991 8.861 1.00 46.66 622 THR A CA 1
ATOM 4824 C C . THR A 1 622 ? 6.692 -3.931 7.736 1.00 46.66 622 THR A C 1
ATOM 4826 O O . THR A 1 622 ? 5.496 -3.783 7.987 1.00 46.66 622 THR A O 1
ATOM 4829 N N . LEU A 1 623 ? 7.138 -3.993 6.481 1.00 57.12 623 LEU A N 1
ATOM 4830 C CA . LEU A 1 623 ? 6.231 -4.037 5.343 1.00 57.12 623 LEU A CA 1
ATOM 4831 C C . LEU A 1 623 ? 5.794 -5.479 5.083 1.00 57.12 623 LEU A C 1
ATOM 4833 O O . LEU A 1 623 ? 6.607 -6.400 5.043 1.00 57.12 623 LEU A O 1
ATOM 4837 N N . GLY A 1 624 ? 4.484 -5.668 4.920 1.00 55.06 624 GLY A N 1
ATOM 4838 C CA . GLY A 1 624 ? 3.913 -6.972 4.607 1.00 55.06 624 GLY A CA 1
ATOM 4839 C C . GLY A 1 624 ? 4.401 -7.505 3.249 1.00 55.06 624 GLY A C 1
ATOM 4840 O O . GLY A 1 624 ? 4.828 -6.721 2.393 1.00 55.06 624 GLY A O 1
ATOM 4841 N N . PRO A 1 625 ? 4.289 -8.825 2.996 1.00 64.69 625 PRO A N 1
ATOM 4842 C CA . PRO A 1 625 ? 4.839 -9.474 1.802 1.00 64.69 625 PRO A CA 1
ATOM 4843 C C . PRO A 1 625 ? 4.435 -8.834 0.464 1.00 64.69 625 PRO A C 1
ATOM 4845 O O . PRO A 1 625 ? 5.240 -8.805 -0.461 1.00 64.69 625 PRO A O 1
ATOM 4848 N N . SER A 1 626 ? 3.217 -8.290 0.361 1.00 62.31 626 SER A N 1
ATOM 4849 C CA . SER A 1 626 ? 2.715 -7.593 -0.835 1.00 62.31 626 SER A CA 1
ATOM 4850 C C . SER A 1 626 ? 3.459 -6.289 -1.117 1.00 62.31 626 SER A C 1
ATOM 4852 O O . SER A 1 626 ? 3.748 -5.958 -2.266 1.00 62.31 626 SER A O 1
ATOM 4854 N N . THR A 1 627 ? 3.800 -5.547 -0.066 1.00 71.19 627 THR A N 1
ATOM 4855 C CA . THR A 1 627 ? 4.540 -4.298 -0.207 1.00 71.19 627 THR A CA 1
ATOM 4856 C C . THR A 1 627 ? 6.014 -4.577 -0.483 1.00 71.19 627 THR A C 1
ATOM 4858 O O . THR A 1 627 ? 6.619 -3.888 -1.302 1.00 71.19 627 THR A O 1
ATOM 4861 N N . THR A 1 628 ? 6.581 -5.618 0.132 1.00 75.94 628 THR A N 1
ATOM 4862 C CA . THR A 1 628 ? 7.935 -6.082 -0.195 1.00 75.94 628 THR A CA 1
ATOM 4863 C C . THR A 1 628 ? 8.040 -6.495 -1.659 1.00 75.94 628 THR A C 1
ATOM 4865 O O . THR A 1 628 ? 8.957 -6.057 -2.347 1.00 75.94 628 THR A O 1
ATOM 4868 N N . GLU A 1 629 ? 7.084 -7.279 -2.160 1.00 84.44 629 GLU A N 1
ATOM 4869 C CA . GLU A 1 629 ? 7.020 -7.666 -3.572 1.00 84.44 629 GLU A CA 1
ATOM 4870 C C . GLU A 1 629 ? 6.963 -6.450 -4.498 1.00 84.44 629 GLU A C 1
ATOM 4872 O O . GLU A 1 629 ? 7.766 -6.345 -5.427 1.00 84.44 629 GLU A O 1
ATOM 4877 N N . TYR A 1 630 ? 6.076 -5.494 -4.203 1.00 84.50 630 TYR A N 1
ATOM 4878 C CA . TYR A 1 630 ? 5.992 -4.246 -4.955 1.00 84.50 630 TYR A CA 1
ATOM 4879 C C . TYR A 1 630 ? 7.332 -3.502 -4.979 1.00 84.50 630 TYR A C 1
ATOM 4881 O O . TYR A 1 630 ? 7.785 -3.122 -6.053 1.00 84.50 630 TYR A O 1
ATOM 4889 N N . ILE A 1 631 ? 7.993 -3.317 -3.830 1.00 84.56 631 ILE A N 1
ATOM 4890 C CA . ILE A 1 631 ? 9.246 -2.554 -3.769 1.00 84.56 631 ILE A CA 1
ATOM 4891 C C . ILE A 1 631 ? 10.377 -3.272 -4.512 1.00 84.56 631 ILE A C 1
ATOM 4893 O O . ILE A 1 631 ? 11.109 -2.619 -5.259 1.00 84.56 631 ILE A O 1
ATOM 4897 N N . VAL A 1 632 ? 10.525 -4.590 -4.332 1.00 88.62 632 VAL A N 1
ATOM 4898 C CA . VAL A 1 632 ? 11.566 -5.378 -5.014 1.00 88.62 632 VAL A CA 1
ATOM 4899 C C . VAL A 1 632 ? 11.406 -5.277 -6.529 1.00 88.62 632 VAL A C 1
ATOM 4901 O O . VAL A 1 632 ? 12.393 -5.038 -7.223 1.00 88.62 632 VAL A O 1
ATOM 4904 N N . ASN A 1 633 ? 10.174 -5.361 -7.035 1.00 90.50 633 ASN A N 1
ATOM 4905 C CA . ASN A 1 633 ? 9.896 -5.229 -8.464 1.00 90.50 633 ASN A CA 1
ATOM 4906 C C . ASN A 1 633 ? 10.056 -3.782 -8.959 1.00 90.50 633 ASN A C 1
ATOM 4908 O O . ASN A 1 633 ? 10.732 -3.538 -9.960 1.00 90.50 633 ASN A O 1
ATOM 4912 N N . HIS A 1 634 ? 9.504 -2.806 -8.233 1.00 90.62 634 HIS A N 1
ATOM 4913 C CA . HIS A 1 634 ? 9.519 -1.393 -8.614 1.00 90.62 634 HIS A CA 1
ATOM 4914 C C . HIS A 1 634 ? 10.938 -0.806 -8.643 1.00 90.62 634 HIS A C 1
ATOM 4916 O O . HIS A 1 634 ? 11.294 -0.109 -9.593 1.00 90.62 634 HIS A O 1
ATOM 4922 N N . ALA A 1 635 ? 11.773 -1.129 -7.646 1.00 88.25 635 ALA A N 1
ATOM 4923 C CA . ALA A 1 635 ? 13.194 -0.768 -7.625 1.00 88.25 635 ALA A CA 1
ATOM 4924 C C . ALA A 1 635 ? 14.089 -1.752 -8.403 1.00 88.25 635 ALA A C 1
ATOM 4926 O O . ALA A 1 635 ? 15.300 -1.547 -8.458 1.00 88.25 635 ALA A O 1
ATOM 4927 N N . SER A 1 636 ? 13.504 -2.800 -8.999 1.00 90.00 636 SER A N 1
ATOM 4928 C CA . SER A 1 636 ? 14.194 -3.813 -9.805 1.00 90.00 636 SER A CA 1
ATOM 4929 C C . SER A 1 636 ? 15.415 -4.405 -9.090 1.00 90.00 636 SER A C 1
ATOM 4931 O O . SER A 1 636 ? 16.508 -4.447 -9.645 1.00 90.00 636 SER A O 1
ATOM 4933 N N . LEU A 1 637 ? 15.245 -4.814 -7.829 1.00 91.88 637 LEU A N 1
ATOM 4934 C CA . LEU A 1 637 ? 16.356 -5.214 -6.965 1.00 91.88 637 LEU A CA 1
ATOM 4935 C C . LEU A 1 637 ? 16.889 -6.604 -7.360 1.00 91.88 637 LEU A C 1
ATOM 4937 O O . LEU A 1 637 ? 16.137 -7.581 -7.257 1.00 91.88 637 LEU A O 1
ATOM 4941 N N . PRO A 1 638 ? 18.166 -6.735 -7.772 1.00 93.06 638 PRO A N 1
ATOM 4942 C CA . PRO A 1 638 ? 18.798 -8.036 -7.972 1.00 93.06 638 PRO A CA 1
ATOM 4943 C C . PRO A 1 638 ? 19.203 -8.733 -6.675 1.00 93.06 638 PRO A C 1
ATOM 4945 O O . PRO A 1 638 ? 19.342 -9.957 -6.647 1.00 93.06 638 PRO A O 1
ATOM 4948 N N . CYS A 1 639 ? 19.385 -7.968 -5.602 1.00 93.06 639 CYS A N 1
ATOM 4949 C CA . CYS A 1 639 ? 19.909 -8.464 -4.343 1.00 93.06 639 CYS A CA 1
ATOM 4950 C C . CYS A 1 639 ? 19.133 -7.894 -3.157 1.00 93.06 639 CYS A C 1
ATOM 4952 O O . CYS A 1 639 ? 18.895 -6.683 -3.079 1.00 93.06 639 CYS A O 1
ATOM 4954 N N . VAL A 1 640 ? 18.783 -8.771 -2.214 1.00 92.62 640 VAL A N 1
ATOM 4955 C CA . VAL A 1 640 ? 18.169 -8.398 -0.935 1.00 92.62 640 VAL A CA 1
ATOM 4956 C C . VAL A 1 640 ? 19.007 -8.951 0.218 1.00 92.62 640 VAL A C 1
ATOM 4958 O O . VAL A 1 640 ? 19.147 -10.160 0.389 1.00 92.62 640 VAL A O 1
ATOM 4961 N N . ILE A 1 641 ? 19.560 -8.046 1.017 1.00 92.31 641 ILE A N 1
ATOM 4962 C CA . ILE A 1 641 ? 20.172 -8.319 2.316 1.00 92.31 641 ILE A CA 1
ATOM 4963 C C . ILE A 1 641 ? 19.041 -8.408 3.334 1.00 92.31 641 ILE A C 1
ATOM 4965 O O . ILE A 1 641 ? 18.160 -7.558 3.332 1.00 92.31 641 ILE A O 1
ATOM 4969 N N . THR A 1 642 ? 19.002 -9.423 4.186 1.00 91.88 642 THR A N 1
ATOM 4970 C CA . THR A 1 642 ? 17.847 -9.653 5.052 1.00 91.88 642 THR A CA 1
ATOM 4971 C C . THR A 1 642 ? 18.191 -10.424 6.316 1.00 91.88 642 THR A C 1
ATOM 4973 O O . THR A 1 642 ? 19.156 -11.186 6.343 1.00 91.88 642 THR A O 1
ATOM 4976 N N . SER A 1 643 ? 17.376 -10.276 7.360 1.00 89.69 643 SER A N 1
ATOM 4977 C CA . SER A 1 643 ? 17.412 -11.190 8.507 1.00 89.69 643 SER A CA 1
ATOM 4978 C C . SER A 1 643 ? 16.902 -12.583 8.126 1.00 89.69 643 SER A C 1
ATOM 4980 O O . SER A 1 643 ? 16.031 -12.725 7.262 1.00 89.69 643 SER A O 1
ATOM 4982 N N . LEU A 1 644 ? 17.426 -13.613 8.794 1.00 90.50 644 LEU A N 1
ATOM 4983 C CA . LEU A 1 644 ? 17.136 -15.027 8.538 1.00 90.50 644 LEU A CA 1
ATOM 4984 C C . LEU A 1 644 ? 15.629 -15.356 8.474 1.00 90.50 644 LEU A C 1
ATOM 4986 O O . LEU A 1 644 ? 15.238 -16.080 7.555 1.00 90.50 644 LEU A O 1
ATOM 4990 N N . PRO A 1 645 ? 14.752 -14.830 9.359 1.00 88.81 645 PRO A N 1
ATOM 4991 C CA . PRO A 1 645 ? 13.318 -15.136 9.321 1.00 88.81 645 PRO A CA 1
ATOM 4992 C C . PRO A 1 645 ? 12.602 -14.725 8.027 1.00 88.81 645 PRO A C 1
ATOM 4994 O O . PRO A 1 645 ? 11.561 -15.291 7.698 1.00 88.81 645 PRO A O 1
ATOM 4997 N N . HIS A 1 646 ? 13.153 -13.775 7.270 1.00 89.25 646 HIS A N 1
ATOM 4998 C CA . HIS A 1 646 ? 12.545 -13.271 6.035 1.00 89.25 646 HIS A CA 1
ATOM 4999 C C . HIS A 1 646 ? 12.969 -14.054 4.788 1.00 89.25 646 HIS A C 1
ATOM 5001 O O . HIS A 1 646 ? 12.311 -13.953 3.752 1.00 89.25 646 HIS A O 1
ATOM 5007 N N . ILE A 1 647 ? 14.028 -14.871 4.868 1.00 92.44 647 ILE A N 1
ATOM 5008 C CA . ILE A 1 647 ? 14.515 -15.676 3.735 1.00 92.44 647 ILE A CA 1
ATOM 5009 C C . ILE A 1 647 ? 13.418 -16.609 3.193 1.00 92.44 647 ILE A C 1
ATOM 5011 O O . ILE A 1 647 ? 13.171 -16.568 1.986 1.00 92.44 647 ILE A O 1
ATOM 5015 N N . PRO A 1 648 ? 12.686 -17.391 4.018 1.00 90.94 648 PRO A N 1
ATOM 5016 C CA . PRO A 1 648 ? 11.591 -18.223 3.516 1.00 90.94 648 PRO A CA 1
ATOM 5017 C C . PRO A 1 648 ? 10.494 -17.412 2.817 1.00 90.94 648 PRO A C 1
ATOM 5019 O O . PRO A 1 648 ? 9.933 -17.863 1.818 1.00 90.94 648 PRO A O 1
ATOM 5022 N N . THR A 1 649 ? 10.205 -16.200 3.303 1.00 89.44 649 THR A N 1
ATOM 5023 C CA . THR A 1 649 ? 9.244 -15.292 2.667 1.00 89.44 649 THR A CA 1
ATOM 5024 C C . THR A 1 649 ? 9.737 -14.860 1.290 1.00 89.44 649 THR A C 1
ATOM 5026 O O . THR A 1 649 ? 8.984 -14.968 0.326 1.00 89.44 649 THR A O 1
ATOM 5029 N N . LEU A 1 650 ? 11.000 -14.442 1.157 1.00 91.38 650 LEU A N 1
ATOM 5030 C CA . LEU A 1 650 ? 11.589 -14.076 -0.136 1.00 91.38 650 LEU A CA 1
ATOM 5031 C C . LEU A 1 650 ? 11.624 -15.252 -1.115 1.00 91.38 650 LEU A C 1
ATOM 5033 O O . LEU A 1 650 ? 11.285 -15.066 -2.279 1.00 91.38 650 LEU A O 1
ATOM 5037 N N . LEU A 1 651 ? 11.956 -16.461 -0.654 1.00 93.00 651 LEU A N 1
ATOM 5038 C CA . LEU A 1 651 ? 11.914 -17.667 -1.485 1.00 93.00 651 LEU A CA 1
ATOM 5039 C C . LEU A 1 651 ? 10.485 -17.978 -1.943 1.00 93.00 651 LEU A C 1
ATOM 5041 O O . LEU A 1 651 ? 10.251 -18.202 -3.124 1.00 93.00 651 LEU A O 1
ATOM 5045 N N . LYS A 1 652 ? 9.492 -17.881 -1.055 1.00 91.75 652 LYS A N 1
ATOM 5046 C CA . LYS A 1 652 ? 8.077 -18.037 -1.429 1.00 91.75 652 LYS A CA 1
ATOM 5047 C C . LYS A 1 652 ? 7.616 -16.973 -2.432 1.00 91.75 652 LYS A C 1
ATOM 5049 O O . LYS A 1 652 ? 6.777 -17.257 -3.286 1.00 91.75 652 LYS A O 1
ATOM 5054 N N . LEU A 1 653 ? 8.132 -15.749 -2.323 1.00 91.56 653 LEU A N 1
ATOM 5055 C CA . LEU A 1 653 ? 7.841 -14.656 -3.250 1.00 91.56 653 LEU A CA 1
ATOM 5056 C C . LEU A 1 653 ? 8.614 -14.771 -4.566 1.00 91.56 653 LEU A C 1
ATOM 5058 O O . LEU A 1 653 ? 8.136 -14.245 -5.566 1.00 91.56 653 LEU A O 1
ATOM 5062 N N . LYS A 1 654 ? 9.757 -15.466 -4.595 1.00 92.75 654 LYS A N 1
ATOM 5063 C CA . LYS A 1 654 ? 10.701 -15.514 -5.721 1.00 92.75 654 LYS A CA 1
ATOM 5064 C C . LYS A 1 654 ? 10.078 -15.764 -7.105 1.00 92.75 654 LYS A C 1
ATOM 5066 O O . LYS A 1 654 ? 10.546 -15.117 -8.047 1.00 92.75 654 LYS A O 1
ATOM 5071 N N . PRO A 1 655 ? 9.035 -16.603 -7.282 1.00 91.12 655 PRO A N 1
ATOM 5072 C CA . PRO A 1 655 ? 8.366 -16.752 -8.579 1.00 91.12 655 PRO A CA 1
ATOM 5073 C C . PRO A 1 655 ? 7.774 -15.444 -9.133 1.00 91.12 655 PRO A C 1
ATOM 5075 O O . PRO A 1 655 ? 7.586 -15.318 -10.334 1.00 91.12 655 PRO A O 1
ATOM 5078 N N . ARG A 1 656 ? 7.508 -14.460 -8.265 1.00 93.25 656 ARG A N 1
ATOM 5079 C CA . ARG A 1 656 ? 6.991 -13.118 -8.585 1.00 93.25 656 ARG A CA 1
ATOM 5080 C C . ARG A 1 656 ? 8.052 -12.014 -8.465 1.00 93.25 656 ARG A C 1
ATOM 5082 O O . ARG A 1 656 ? 7.720 -10.839 -8.590 1.00 93.25 656 ARG A O 1
ATOM 5089 N N . LEU A 1 657 ? 9.312 -12.385 -8.205 1.00 94.12 657 LEU A N 1
ATOM 5090 C CA . LEU A 1 657 ? 10.469 -11.487 -8.085 1.00 94.12 657 LEU A CA 1
ATOM 5091 C C . LEU A 1 657 ? 11.511 -11.854 -9.163 1.00 94.12 657 LEU A C 1
ATOM 5093 O O . LEU A 1 657 ? 12.516 -12.515 -8.861 1.00 94.12 657 LEU A O 1
ATOM 5097 N N . PRO A 1 658 ? 11.284 -11.501 -10.441 1.00 91.38 658 PRO A N 1
ATOM 5098 C CA . PRO A 1 658 ? 12.130 -11.952 -11.550 1.00 91.38 658 PRO A CA 1
ATOM 5099 C C . PRO A 1 658 ? 13.564 -11.405 -11.473 1.00 91.38 658 PRO A C 1
ATOM 5101 O O . PRO A 1 658 ? 14.519 -12.106 -11.841 1.00 91.38 658 PRO A O 1
ATOM 5104 N N . THR A 1 659 ? 13.727 -10.195 -10.926 1.00 93.38 659 THR A N 1
ATOM 5105 C CA . THR A 1 659 ? 15.031 -9.540 -10.765 1.00 93.38 659 THR A CA 1
ATOM 5106 C C . THR A 1 659 ? 15.853 -10.142 -9.637 1.00 93.38 659 THR A C 1
ATOM 5108 O O . THR A 1 659 ? 17.066 -10.200 -9.777 1.00 93.38 659 THR A O 1
ATOM 5111 N N . LEU A 1 660 ? 15.233 -10.640 -8.560 1.00 95.62 660 LEU A N 1
ATOM 5112 C CA . LEU A 1 660 ? 15.948 -11.152 -7.389 1.00 95.62 660 LEU A CA 1
ATOM 5113 C C . LEU A 1 660 ? 16.796 -12.378 -7.756 1.00 95.62 660 LEU A C 1
ATOM 5115 O O . LEU A 1 660 ? 16.249 -13.432 -8.080 1.00 95.62 660 LEU A O 1
ATOM 5119 N N . LYS A 1 661 ? 18.123 -12.249 -7.684 1.00 95.50 661 LYS A N 1
ATOM 5120 C CA . LYS A 1 661 ? 19.102 -13.322 -7.933 1.00 95.50 661 LYS A CA 1
ATOM 5121 C C . LYS A 1 661 ? 19.911 -13.691 -6.695 1.00 95.50 661 LYS A C 1
ATOM 5123 O O . LYS A 1 661 ? 20.402 -14.813 -6.599 1.00 95.50 661 LYS A O 1
ATOM 5128 N N . VAL A 1 662 ? 20.067 -12.754 -5.763 1.00 95.38 662 VAL A N 1
ATOM 5129 C CA . VAL A 1 662 ? 20.934 -12.911 -4.593 1.00 95.38 662 VAL A CA 1
ATOM 5130 C C . VAL A 1 662 ? 20.167 -12.569 -3.320 1.00 95.38 662 VAL A C 1
ATOM 5132 O O . VAL A 1 662 ? 19.504 -11.535 -3.236 1.00 95.38 662 VAL A O 1
ATOM 5135 N N . ILE A 1 663 ? 20.273 -13.429 -2.311 1.00 95.75 663 ILE A N 1
ATOM 5136 C CA . ILE A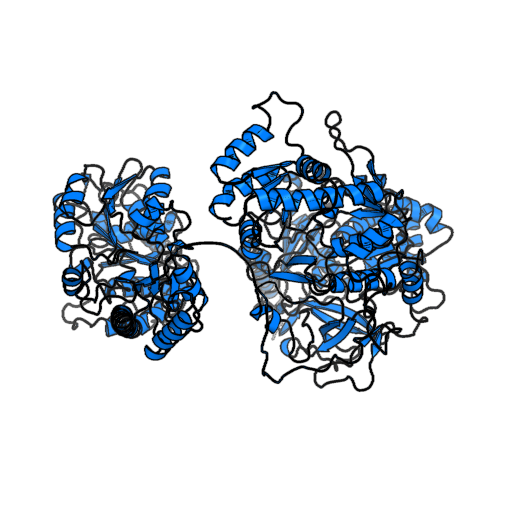 1 663 ? 19.817 -13.150 -0.948 1.00 95.75 663 ILE A CA 1
ATOM 5137 C C . ILE A 1 663 ? 21.032 -13.217 -0.023 1.00 95.75 663 ILE A C 1
ATOM 5139 O O . ILE A 1 663 ? 21.823 -14.155 -0.097 1.00 95.75 663 ILE A O 1
ATOM 5143 N N . ILE A 1 664 ? 21.188 -12.231 0.856 1.00 94.12 664 ILE A N 1
ATOM 5144 C CA . ILE A 1 664 ? 22.297 -12.186 1.818 1.00 94.12 664 ILE A CA 1
ATOM 5145 C C . ILE A 1 664 ? 21.714 -12.185 3.225 1.00 94.12 664 ILE A C 1
ATOM 5147 O O . ILE A 1 664 ? 20.959 -11.284 3.575 1.00 94.12 664 ILE A O 1
ATOM 5151 N N . SER A 1 665 ? 22.060 -13.176 4.039 1.00 94.06 665 SER A N 1
ATOM 5152 C CA . SER A 1 665 ? 21.653 -13.235 5.442 1.00 94.06 665 SER A CA 1
ATOM 5153 C C . SER A 1 665 ? 22.575 -12.385 6.309 1.00 94.06 665 SER A C 1
ATOM 5155 O O . SER A 1 665 ? 23.787 -12.596 6.291 1.00 94.06 665 SER A O 1
ATOM 5157 N N . VAL A 1 666 ? 22.009 -11.476 7.108 1.00 91.06 666 VAL A N 1
ATOM 5158 C CA . VAL A 1 666 ? 22.744 -10.769 8.185 1.00 91.06 666 VAL A CA 1
ATOM 5159 C C . VAL A 1 666 ? 22.860 -11.592 9.470 1.00 91.06 666 VAL A C 1
ATOM 5161 O O . VAL A 1 666 ? 23.530 -11.183 10.414 1.00 91.06 666 VAL A O 1
ATOM 5164 N N . ASP A 1 667 ? 22.174 -12.731 9.534 1.00 90.50 667 ASP A N 1
ATOM 5165 C CA . ASP A 1 667 ? 22.272 -13.668 10.648 1.00 90.50 667 ASP A CA 1
ATOM 5166 C C . ASP A 1 667 ? 23.102 -14.893 10.228 1.00 90.50 667 ASP A C 1
ATOM 5168 O O . ASP A 1 667 ? 23.006 -15.317 9.066 1.00 90.50 667 ASP A O 1
ATOM 5172 N N . PRO A 1 668 ? 23.879 -15.499 11.146 1.00 86.00 668 PRO A N 1
ATOM 5173 C CA . PRO A 1 668 ? 24.681 -16.679 10.842 1.00 86.00 668 PRO A CA 1
ATOM 5174 C C . PRO A 1 668 ? 23.844 -17.824 10.254 1.00 86.00 668 PRO A C 1
ATOM 5176 O O . PRO A 1 668 ? 22.804 -18.209 10.798 1.00 86.00 668 PRO A O 1
ATOM 5179 N N . LEU A 1 669 ? 24.316 -18.382 9.136 1.00 84.12 669 LEU A N 1
ATOM 5180 C CA . LEU A 1 669 ? 23.697 -19.527 8.452 1.00 84.12 669 LEU A CA 1
ATOM 5181 C C . LEU A 1 669 ? 24.382 -20.863 8.772 1.00 84.12 669 LEU A C 1
ATOM 5183 O O . LEU A 1 669 ? 23.862 -21.921 8.415 1.00 84.12 669 LEU A O 1
ATOM 5187 N N . ASP A 1 670 ? 25.526 -20.818 9.444 1.00 76.94 670 ASP A N 1
ATOM 5188 C CA . ASP A 1 670 ? 26.303 -21.983 9.848 1.00 76.94 670 ASP A CA 1
ATOM 5189 C C . ASP A 1 670 ? 26.833 -21.759 11.266 1.00 76.94 670 ASP A C 1
ATOM 5191 O O . ASP A 1 670 ? 27.321 -20.673 11.579 1.00 76.94 670 ASP A O 1
ATOM 5195 N N . ASN A 1 671 ? 26.711 -22.779 12.114 1.00 69.62 671 ASN A N 1
ATOM 5196 C CA . ASN A 1 671 ? 27.191 -22.779 13.495 1.00 69.62 671 ASN A CA 1
ATOM 5197 C C . ASN A 1 671 ? 28.209 -23.910 13.746 1.00 69.62 671 ASN A C 1
ATOM 5199 O O . ASN A 1 671 ? 28.309 -24.417 14.864 1.00 69.62 671 ASN A O 1
ATOM 5203 N N . GLY A 1 672 ? 28.962 -24.318 12.719 1.00 67.38 672 GLY A N 1
ATOM 5204 C CA . GLY A 1 672 ? 29.873 -25.463 12.793 1.00 67.38 672 GLY A CA 1
ATOM 5205 C C . GLY A 1 672 ? 29.145 -26.797 12.624 1.00 67.38 672 GLY A C 1
ATOM 5206 O O . GLY A 1 672 ? 29.557 -27.811 13.193 1.00 67.38 672 GLY A O 1
ATOM 5207 N N . ASP A 1 673 ? 28.040 -26.787 11.878 1.00 76.62 673 ASP A N 1
ATOM 5208 C CA . ASP A 1 673 ? 27.254 -27.983 11.592 1.00 76.62 673 ASP A CA 1
ATOM 5209 C C . ASP A 1 673 ? 28.021 -28.916 10.633 1.00 76.62 673 ASP A C 1
ATOM 5211 O O . ASP A 1 673 ? 28.941 -28.509 9.922 1.00 76.62 673 ASP A O 1
ATOM 5215 N N . ARG A 1 674 ? 27.653 -30.204 10.594 1.00 70.38 674 ARG A N 1
ATOM 5216 C CA . ARG A 1 674 ? 28.256 -31.153 9.639 1.00 70.38 674 ARG A CA 1
ATOM 5217 C C . ARG A 1 674 ? 27.981 -30.703 8.199 1.00 70.38 674 ARG A C 1
ATOM 5219 O O . ARG A 1 674 ? 26.873 -30.262 7.890 1.00 70.38 674 ARG A O 1
ATOM 5226 N N . GLU A 1 675 ? 28.962 -30.879 7.316 1.00 64.75 675 GLU A N 1
ATOM 5227 C CA . GLU A 1 675 ? 28.850 -30.541 5.892 1.00 64.75 675 GLU A CA 1
ATOM 5228 C C . GLU A 1 675 ? 27.593 -31.183 5.271 1.00 64.75 675 GLU A C 1
ATOM 5230 O O . GLU A 1 675 ? 27.333 -32.373 5.454 1.00 64.75 675 GLU A O 1
ATOM 5235 N N . GLY A 1 676 ? 26.767 -30.371 4.603 1.00 67.56 676 GLY A N 1
ATOM 5236 C CA . GLY A 1 676 ? 25.475 -30.784 4.038 1.00 67.56 676 GLY A CA 1
ATOM 5237 C C . GLY A 1 676 ? 24.263 -30.707 4.984 1.00 67.56 676 GLY A C 1
ATOM 5238 O O . GLY A 1 676 ? 23.139 -30.827 4.508 1.00 67.56 676 GLY A O 1
ATOM 5239 N N . TYR A 1 677 ? 24.454 -30.461 6.288 1.00 76.25 677 TYR A N 1
ATOM 5240 C CA . TYR A 1 677 ? 23.370 -30.393 7.289 1.00 76.25 677 TYR A CA 1
ATOM 5241 C C . TYR A 1 677 ? 23.152 -28.996 7.887 1.00 76.25 677 TYR A C 1
ATOM 5243 O O . TYR A 1 677 ? 22.214 -28.804 8.662 1.00 76.25 677 TYR A O 1
ATOM 5251 N N . SER A 1 678 ? 23.997 -28.019 7.546 1.00 81.56 678 SER A N 1
ATOM 5252 C CA . SER A 1 678 ? 23.846 -26.643 8.023 1.00 81.56 678 SER A CA 1
ATOM 5253 C C . SER A 1 678 ? 22.595 -25.976 7.442 1.00 81.56 678 SER A C 1
ATOM 5255 O O . SER A 1 678 ? 22.111 -26.332 6.359 1.00 81.56 678 SER A O 1
ATOM 5257 N N . LYS A 1 679 ? 22.075 -24.949 8.133 1.00 84.56 679 LYS A N 1
ATOM 5258 C CA . LYS A 1 679 ? 20.974 -24.124 7.593 1.00 84.56 679 LYS A CA 1
ATOM 5259 C C . LYS A 1 679 ? 21.357 -23.539 6.236 1.00 84.56 679 LYS A C 1
ATOM 5261 O O . LYS A 1 679 ? 20.515 -23.472 5.346 1.00 84.56 679 LYS A O 1
ATOM 5266 N N . TYR A 1 680 ? 22.628 -23.168 6.075 1.00 84.25 680 TYR A N 1
ATOM 5267 C CA . TYR A 1 680 ? 23.203 -22.735 4.810 1.00 84.25 680 TYR A CA 1
ATOM 5268 C C . TYR A 1 680 ? 23.003 -23.772 3.699 1.00 84.25 680 TYR A C 1
ATOM 5270 O O . TYR A 1 680 ? 22.441 -23.426 2.663 1.00 84.25 680 TYR A O 1
ATOM 5278 N N . ALA A 1 681 ? 23.399 -25.034 3.911 1.00 82.94 681 ALA A N 1
ATOM 5279 C CA . ALA A 1 681 ? 23.280 -26.087 2.900 1.00 82.94 681 ALA A CA 1
ATOM 5280 C C . ALA A 1 681 ? 21.819 -26.328 2.481 1.00 82.94 681 ALA A C 1
ATOM 5282 O O . ALA A 1 681 ? 21.512 -26.367 1.289 1.00 82.94 681 ALA A O 1
ATOM 5283 N N . LEU A 1 682 ? 20.905 -26.406 3.454 1.00 85.69 682 LEU A N 1
ATOM 5284 C CA . LEU A 1 682 ? 19.476 -26.612 3.200 1.00 85.69 682 LEU A CA 1
ATOM 5285 C C . LEU A 1 682 ? 18.846 -25.438 2.438 1.00 85.69 682 LEU A C 1
ATOM 5287 O O . LEU A 1 682 ? 18.148 -25.640 1.445 1.00 85.69 682 LEU A O 1
ATOM 5291 N N . LEU A 1 683 ? 19.105 -24.204 2.882 1.00 88.69 683 LEU A N 1
ATOM 5292 C CA . LEU A 1 683 ? 18.546 -23.009 2.252 1.00 88.69 683 LEU A CA 1
ATOM 5293 C C . LEU A 1 683 ? 19.111 -22.793 0.846 1.00 88.69 683 LEU A C 1
ATOM 5295 O O . LEU A 1 683 ? 18.345 -22.457 -0.053 1.00 88.69 683 LEU A O 1
ATOM 5299 N N . ASN A 1 684 ? 20.412 -23.013 0.626 1.00 86.50 684 ASN A N 1
ATOM 5300 C CA . ASN A 1 684 ? 21.000 -22.880 -0.709 1.00 86.50 684 ASN A CA 1
ATOM 5301 C C . ASN A 1 684 ? 20.526 -23.964 -1.673 1.00 86.50 684 ASN A C 1
ATOM 5303 O O . ASN A 1 684 ? 20.347 -23.664 -2.852 1.00 86.50 684 ASN A O 1
ATOM 5307 N N . SER A 1 685 ? 20.288 -25.189 -1.194 1.00 85.62 685 SER A N 1
ATOM 5308 C CA . SER A 1 685 ? 19.678 -26.244 -2.009 1.00 85.62 685 SER A CA 1
ATOM 5309 C C . SER A 1 685 ? 18.311 -25.795 -2.536 1.00 85.62 685 SER A C 1
ATOM 5311 O O . SER A 1 685 ? 18.089 -25.805 -3.743 1.00 85.62 685 SER A O 1
ATOM 5313 N N . LEU A 1 686 ? 17.436 -25.310 -1.646 1.00 87.94 686 LEU A N 1
ATOM 5314 C CA . LEU A 1 686 ? 16.112 -24.792 -2.010 1.00 87.94 686 LEU A CA 1
ATOM 5315 C C . LEU A 1 686 ? 16.193 -23.562 -2.926 1.00 87.94 686 LEU A C 1
ATOM 5317 O O . LEU A 1 686 ? 15.437 -23.440 -3.883 1.00 87.94 686 LEU A O 1
ATOM 5321 N N . ALA A 1 687 ? 17.105 -22.634 -2.640 1.00 89.38 687 ALA A N 1
ATOM 5322 C CA . ALA A 1 687 ? 17.244 -21.403 -3.411 1.00 89.38 687 ALA A CA 1
ATOM 5323 C C . ALA A 1 687 ? 17.783 -21.653 -4.827 1.00 89.38 687 ALA A C 1
ATOM 5325 O O . ALA A 1 687 ? 17.327 -21.011 -5.777 1.00 89.38 687 ALA A O 1
ATOM 5326 N N . SER A 1 688 ? 18.707 -22.608 -4.977 1.00 86.56 688 SER A N 1
ATOM 5327 C CA . SER A 1 688 ? 19.331 -22.937 -6.263 1.00 86.56 688 SER A CA 1
ATOM 5328 C C . SER A 1 688 ? 18.316 -23.492 -7.261 1.00 86.56 688 SER A C 1
ATOM 5330 O O . SER A 1 688 ? 18.348 -23.100 -8.426 1.00 86.56 688 SER A O 1
ATOM 5332 N N . GLU A 1 689 ? 17.358 -24.307 -6.803 1.00 87.06 689 GLU A N 1
ATOM 5333 C CA . GLU A 1 689 ? 16.223 -24.773 -7.622 1.00 87.06 689 GLU A CA 1
ATOM 5334 C C . GLU A 1 689 ? 15.377 -23.609 -8.169 1.00 87.06 689 GLU A C 1
ATOM 5336 O O . GLU A 1 689 ? 14.768 -23.716 -9.230 1.00 87.06 689 GLU A O 1
ATOM 5341 N N . MET A 1 690 ? 15.377 -22.465 -7.477 1.00 90.88 690 MET A N 1
ATOM 5342 C CA . MET A 1 690 ? 14.634 -21.257 -7.849 1.00 90.88 690 MET A CA 1
ATOM 5343 C C . MET A 1 690 ? 15.495 -20.206 -8.573 1.00 90.88 690 MET A C 1
ATOM 5345 O O . MET A 1 690 ? 15.041 -19.076 -8.791 1.00 90.88 690 MET A O 1
ATOM 5349 N N . GLY A 1 691 ? 16.743 -20.540 -8.920 1.00 89.81 691 GLY A N 1
ATOM 5350 C CA . GLY A 1 691 ? 17.684 -19.626 -9.572 1.00 89.81 691 GLY A CA 1
ATOM 5351 C C . GLY A 1 691 ? 18.158 -18.472 -8.680 1.00 89.81 691 GLY A C 1
ATOM 5352 O O . GLY A 1 691 ? 18.433 -17.383 -9.190 1.00 89.81 691 GLY A O 1
ATOM 5353 N N . VAL A 1 692 ? 18.221 -18.683 -7.360 1.00 94.50 692 VAL A N 1
ATOM 5354 C CA . VAL A 1 692 ? 18.699 -17.710 -6.364 1.00 94.50 692 VAL A CA 1
ATOM 5355 C C . VAL A 1 692 ? 19.905 -18.269 -5.622 1.00 94.50 692 VAL A C 1
ATOM 5357 O O . VAL A 1 692 ? 19.916 -19.434 -5.239 1.00 94.50 692 VAL A O 1
ATOM 5360 N N . LYS A 1 693 ? 20.903 -17.423 -5.359 1.00 94.62 693 LYS A N 1
ATOM 5361 C CA . LYS A 1 693 ? 22.044 -17.758 -4.498 1.00 94.62 693 LYS A CA 1
ATOM 5362 C C . LYS A 1 693 ? 21.883 -17.112 -3.124 1.00 94.62 693 LYS A C 1
ATOM 5364 O O . LYS A 1 693 ? 21.554 -15.926 -3.043 1.00 94.62 693 LYS A O 1
ATOM 5369 N N . ILE A 1 694 ? 22.136 -17.871 -2.059 1.00 94.81 694 ILE A N 1
ATOM 5370 C CA . ILE A 1 694 ? 22.156 -17.372 -0.680 1.00 94.81 694 ILE A CA 1
ATOM 5371 C C . ILE A 1 694 ? 23.601 -17.279 -0.184 1.00 94.81 694 ILE A C 1
ATOM 5373 O O . ILE A 1 694 ? 24.363 -18.239 -0.289 1.00 94.81 694 ILE A O 1
ATOM 5377 N N . TYR A 1 695 ? 23.948 -16.139 0.411 1.00 93.88 695 TYR A N 1
ATOM 5378 C CA . TYR A 1 695 ? 25.229 -15.903 1.082 1.00 93.88 695 TYR A CA 1
ATOM 5379 C C . TYR A 1 695 ? 25.003 -15.456 2.530 1.00 93.88 695 TYR A C 1
ATOM 5381 O O . TYR A 1 695 ? 23.979 -14.846 2.840 1.00 93.88 695 TYR A O 1
ATOM 5389 N N . SER A 1 696 ? 25.957 -15.711 3.424 1.00 92.75 696 SER A N 1
ATOM 5390 C CA . SER A 1 696 ? 26.060 -14.951 4.674 1.00 92.75 696 SER A CA 1
ATOM 5391 C C . SER A 1 696 ? 26.753 -13.613 4.416 1.00 92.75 696 SER A C 1
ATOM 5393 O O . SER A 1 696 ? 27.528 -13.469 3.468 1.00 92.75 696 SER A O 1
ATOM 5395 N N . PHE A 1 697 ? 26.496 -12.629 5.269 1.00 91.06 697 PHE A N 1
ATOM 5396 C CA . PHE A 1 697 ? 27.130 -11.318 5.182 1.00 91.06 697 PHE A CA 1
ATOM 5397 C C . PHE A 1 697 ? 28.667 -11.412 5.221 1.00 91.06 697 PHE A C 1
ATOM 5399 O O . PHE A 1 697 ? 29.354 -10.826 4.385 1.00 91.06 697 PHE A O 1
ATOM 5406 N N . GLU A 1 698 ? 29.207 -12.234 6.123 1.00 90.06 698 GLU A N 1
ATOM 5407 C CA . GLU A 1 698 ? 30.647 -12.456 6.291 1.00 90.06 698 GLU A CA 1
ATOM 5408 C C . GLU A 1 698 ? 31.275 -13.143 5.074 1.00 90.06 698 GLU A C 1
ATOM 5410 O O . GLU A 1 698 ? 32.412 -12.837 4.717 1.00 90.06 698 GLU A O 1
ATOM 5415 N N . GLN A 1 699 ? 30.548 -14.048 4.407 1.00 91.94 699 GLN A N 1
ATOM 5416 C CA . GLN A 1 699 ? 31.019 -14.669 3.166 1.00 91.94 699 GLN A CA 1
ATOM 5417 C C . GLN A 1 699 ? 31.216 -13.621 2.071 1.00 91.94 699 GLN A C 1
ATOM 5419 O O . GLN A 1 699 ? 32.230 -13.644 1.376 1.00 91.94 699 GLN A O 1
ATOM 5424 N N . VAL A 1 700 ? 30.282 -12.675 1.936 1.00 92.25 700 VAL A N 1
ATOM 5425 C CA . VAL A 1 700 ? 30.396 -11.591 0.951 1.00 92.25 700 VAL A CA 1
ATOM 5426 C C . VAL A 1 700 ? 31.585 -10.684 1.275 1.00 92.25 700 VAL A C 1
ATOM 5428 O O . VAL A 1 700 ? 32.357 -10.343 0.378 1.00 92.25 700 VAL A O 1
ATOM 5431 N N . GLU A 1 701 ? 31.795 -10.349 2.551 1.00 90.31 701 GLU A N 1
ATOM 5432 C CA . GLU A 1 701 ? 32.980 -9.597 2.981 1.00 90.31 701 GLU A CA 1
ATOM 5433 C C . GLU A 1 701 ? 34.286 -10.356 2.697 1.00 90.31 701 GLU A C 1
ATOM 5435 O O . GLU A 1 701 ? 35.254 -9.757 2.227 1.00 90.31 701 GLU A O 1
ATOM 5440 N N . ALA A 1 702 ? 34.328 -11.668 2.946 1.00 92.44 702 ALA A N 1
ATOM 5441 C CA . ALA A 1 702 ? 35.499 -12.502 2.691 1.00 92.44 702 ALA A CA 1
ATOM 5442 C C . ALA A 1 702 ? 35.826 -12.600 1.193 1.00 92.44 702 ALA A C 1
ATOM 5444 O O . ALA A 1 702 ? 36.993 -12.483 0.814 1.00 92.44 702 ALA A O 1
ATOM 5445 N N . ILE A 1 703 ? 34.803 -12.739 0.338 1.00 92.25 703 ILE A N 1
ATOM 5446 C CA . ILE A 1 703 ? 34.954 -12.684 -1.123 1.00 92.25 703 ILE A CA 1
ATOM 5447 C C . ILE A 1 703 ? 35.588 -11.351 -1.519 1.00 92.25 703 ILE A C 1
ATOM 5449 O O . ILE A 1 703 ? 36.622 -11.341 -2.184 1.00 92.25 703 ILE A O 1
ATOM 5453 N N . GLY A 1 704 ? 35.033 -10.228 -1.059 1.00 89.12 704 GLY A N 1
ATOM 5454 C CA . GLY A 1 704 ? 35.579 -8.912 -1.384 1.00 89.12 704 GLY A CA 1
ATOM 5455 C C . GLY A 1 704 ? 37.011 -8.698 -0.887 1.00 89.12 704 GLY A C 1
ATOM 5456 O O . GLY A 1 704 ? 37.837 -8.160 -1.623 1.00 89.12 704 GLY A O 1
ATOM 5457 N N . ALA A 1 705 ? 37.339 -9.183 0.315 1.00 89.94 705 ALA A N 1
ATOM 5458 C CA . ALA A 1 705 ? 38.693 -9.125 0.864 1.00 89.94 705 ALA A CA 1
ATOM 5459 C C . ALA A 1 705 ? 39.701 -9.936 0.027 1.00 89.94 705 ALA A C 1
ATOM 5461 O O . ALA A 1 705 ? 40.836 -9.498 -0.164 1.00 89.94 705 ALA A O 1
ATOM 5462 N N . SER A 1 706 ? 39.285 -11.096 -0.496 1.00 91.06 706 SER A N 1
ATOM 5463 C CA . SER A 1 706 ? 40.141 -11.984 -1.297 1.00 91.06 706 SER A CA 1
ATOM 5464 C C . SER A 1 706 ? 40.546 -11.399 -2.657 1.00 91.06 706 SER A C 1
ATOM 5466 O O . SER A 1 706 ? 41.571 -11.789 -3.210 1.00 91.06 706 SER A O 1
ATOM 5468 N N . LEU A 1 707 ? 39.777 -10.438 -3.181 1.00 86.19 707 LEU A N 1
ATOM 5469 C CA . LEU A 1 707 ? 39.974 -9.855 -4.512 1.00 86.19 707 LEU A CA 1
ATOM 5470 C C . LEU A 1 707 ? 40.975 -8.678 -4.538 1.00 86.19 707 LEU A C 1
ATOM 5472 O O . LEU A 1 707 ? 41.328 -8.215 -5.618 1.00 86.19 707 LEU A O 1
ATOM 5476 N N . GLY A 1 708 ? 41.462 -8.205 -3.380 1.00 57.69 708 GLY A N 1
ATOM 5477 C CA . GLY A 1 708 ? 42.670 -7.370 -3.274 1.00 57.69 708 GLY A CA 1
ATOM 5478 C C . GLY A 1 708 ? 42.653 -5.959 -3.907 1.00 57.69 708 GLY A C 1
ATOM 5479 O O . GLY A 1 708 ? 43.595 -5.635 -4.613 1.00 57.69 708 GLY A O 1
ATOM 5480 N N . THR A 1 709 ? 41.673 -5.094 -3.578 1.00 60.06 709 THR A N 1
ATOM 5481 C CA . THR A 1 709 ? 41.588 -3.608 -3.811 1.00 60.06 709 THR A CA 1
ATOM 5482 C C . THR A 1 709 ? 41.758 -3.031 -5.243 1.00 60.06 709 THR A C 1
ATOM 5484 O O . THR A 1 709 ? 42.789 -3.232 -5.869 1.00 60.06 709 THR A O 1
ATOM 5487 N N . PRO A 1 710 ? 40.921 -2.059 -5.676 1.00 52.56 710 PRO A N 1
ATOM 5488 C CA . PRO A 1 710 ? 39.467 -2.008 -5.607 1.00 52.56 710 PRO A CA 1
ATOM 5489 C C . PRO A 1 710 ? 38.818 -1.989 -7.012 1.00 52.56 710 PRO A C 1
ATOM 5491 O O . PRO A 1 710 ? 39.092 -1.117 -7.834 1.00 52.56 710 PRO A O 1
ATOM 5494 N N . LEU A 1 711 ? 37.821 -2.850 -7.226 1.00 52.66 711 LEU A N 1
ATOM 5495 C CA . LEU A 1 711 ? 36.675 -2.532 -8.089 1.00 52.66 711 LEU A CA 1
ATOM 5496 C C . LEU A 1 711 ? 35.727 -1.617 -7.291 1.00 52.66 711 LEU A C 1
ATOM 5498 O O . LEU A 1 711 ? 34.643 -2.035 -6.901 1.00 52.66 711 LEU A O 1
ATOM 5502 N N . TYR A 1 712 ? 36.152 -0.400 -6.944 1.00 62.94 712 TYR A N 1
ATOM 5503 C CA . TYR A 1 712 ? 35.264 0.581 -6.313 1.00 62.94 712 TYR A CA 1
ATOM 5504 C C . TYR A 1 712 ? 35.301 1.892 -7.091 1.00 62.94 712 TYR A C 1
ATOM 5506 O O . TYR A 1 712 ? 36.364 2.420 -7.410 1.00 62.94 712 TYR A O 1
ATOM 5514 N N . HIS A 1 713 ? 34.108 2.395 -7.392 1.00 72.19 713 HIS A N 1
ATOM 5515 C CA . HIS A 1 713 ? 33.886 3.678 -8.034 1.00 72.19 713 HIS A CA 1
ATOM 5516 C C . HIS A 1 713 ? 33.200 4.579 -7.004 1.00 72.19 713 HIS A C 1
ATOM 5518 O O . HIS A 1 713 ? 32.048 4.297 -6.658 1.00 72.19 713 HIS A O 1
ATOM 5524 N N . PRO A 1 714 ? 33.877 5.608 -6.460 1.00 77.88 714 PRO A N 1
ATOM 5525 C CA . PRO A 1 714 ? 33.221 6.536 -5.550 1.00 77.88 714 PRO A CA 1
ATOM 5526 C C . PRO A 1 714 ? 32.035 7.212 -6.248 1.00 77.88 714 PRO A C 1
ATOM 5528 O O . PRO A 1 714 ? 32.124 7.506 -7.445 1.00 77.88 714 PRO A O 1
ATOM 5531 N N . PRO A 1 715 ? 30.931 7.458 -5.526 1.00 87.56 715 PRO A N 1
ATOM 5532 C CA . PRO A 1 715 ? 29.776 8.131 -6.097 1.00 87.56 715 PRO A CA 1
ATOM 5533 C C . PRO A 1 715 ? 30.092 9.598 -6.401 1.00 87.56 715 PRO A C 1
ATOM 5535 O O . PRO A 1 715 ? 30.901 10.233 -5.726 1.00 87.56 715 PRO A O 1
ATOM 5538 N N . GLY A 1 716 ? 29.410 10.157 -7.396 1.00 90.88 716 GLY A N 1
ATOM 5539 C CA . GLY A 1 716 ? 29.322 11.596 -7.614 1.00 90.88 716 GLY A CA 1
ATOM 5540 C C . GLY A 1 716 ? 28.184 12.244 -6.807 1.00 90.88 716 GLY A C 1
ATOM 5541 O O . GLY A 1 716 ? 27.269 11.561 -6.344 1.00 90.88 716 GLY A O 1
ATOM 5542 N N . PRO A 1 717 ? 28.166 13.584 -6.675 1.00 92.56 717 PRO A N 1
ATOM 5543 C CA . PRO A 1 717 ? 27.135 14.313 -5.921 1.00 92.56 717 PRO A CA 1
ATOM 5544 C C . PRO A 1 717 ? 25.710 14.114 -6.462 1.00 92.56 717 PRO A C 1
ATOM 5546 O O . PRO A 1 717 ? 24.752 14.123 -5.689 1.00 92.56 717 PRO A O 1
ATOM 5549 N N . ASN A 1 718 ? 25.570 13.899 -7.772 1.00 93.69 718 ASN A N 1
ATOM 5550 C CA . ASN A 1 718 ? 24.283 13.670 -8.437 1.00 93.69 718 ASN A CA 1
ATOM 5551 C C . ASN A 1 718 ? 23.902 12.188 -8.527 1.00 93.69 718 ASN A C 1
ATOM 5553 O O . ASN A 1 718 ? 22.851 11.867 -9.080 1.00 93.69 718 ASN A O 1
ATOM 5557 N N . ASP A 1 719 ? 24.735 11.280 -8.011 1.00 90.88 719 ASP A N 1
ATOM 5558 C CA . ASP A 1 719 ? 24.345 9.882 -7.926 1.00 90.88 719 ASP A CA 1
ATOM 5559 C C . ASP A 1 719 ? 23.249 9.699 -6.876 1.00 90.88 719 ASP A C 1
ATOM 5561 O O . ASP A 1 719 ? 23.183 10.391 -5.853 1.00 90.88 719 ASP A O 1
ATOM 5565 N N . MET A 1 720 ? 22.363 8.748 -7.151 1.00 89.75 720 MET A N 1
ATOM 5566 C CA . MET A 1 720 ? 21.300 8.371 -6.237 1.00 89.75 720 MET A CA 1
ATOM 5567 C C . MET A 1 720 ? 21.901 7.653 -5.033 1.00 89.75 720 MET A C 1
ATOM 5569 O O . MET A 1 720 ? 22.438 6.557 -5.160 1.00 89.75 720 MET A O 1
ATOM 5573 N N . LEU A 1 721 ? 21.760 8.266 -3.861 1.00 89.19 721 LEU A N 1
ATOM 5574 C CA . LEU A 1 721 ? 22.141 7.655 -2.594 1.00 89.19 721 LEU A CA 1
ATOM 5575 C C . LEU A 1 721 ? 21.131 6.573 -2.207 1.00 89.19 721 LEU A C 1
ATOM 5577 O O . LEU A 1 721 ? 21.495 5.514 -1.699 1.00 89.19 721 LEU A O 1
ATOM 5581 N N . THR A 1 722 ? 19.835 6.859 -2.372 1.00 89.25 722 THR A N 1
ATOM 5582 C CA . THR A 1 722 ? 18.779 5.958 -1.907 1.00 89.25 722 THR A CA 1
ATOM 5583 C C . THR A 1 722 ? 17.405 6.279 -2.494 1.00 89.25 722 THR A C 1
ATOM 5585 O O . THR A 1 722 ? 17.109 7.428 -2.829 1.00 89.25 722 THR A O 1
ATOM 5588 N N . ILE A 1 723 ? 16.553 5.252 -2.555 1.00 90.00 723 ILE A N 1
ATOM 5589 C CA . ILE A 1 723 ? 15.111 5.368 -2.783 1.00 90.00 723 ILE A CA 1
ATOM 5590 C C . ILE A 1 723 ? 14.426 5.085 -1.448 1.00 90.00 723 ILE A C 1
ATOM 5592 O O . ILE A 1 723 ? 14.431 3.951 -0.970 1.00 90.00 723 ILE A O 1
ATOM 5596 N N . ASN A 1 724 ? 13.840 6.107 -0.831 1.00 87.12 724 ASN A N 1
ATOM 5597 C CA . ASN A 1 724 ? 13.163 5.962 0.450 1.00 87.12 724 ASN A CA 1
ATOM 5598 C C . ASN A 1 724 ? 11.650 5.869 0.231 1.00 87.12 724 ASN A C 1
ATOM 5600 O O . ASN A 1 724 ? 11.000 6.867 -0.068 1.00 87.12 724 ASN A O 1
ATOM 5604 N N . TYR A 1 725 ? 11.067 4.680 0.375 1.00 84.88 725 TYR A N 1
ATOM 5605 C CA . TYR A 1 725 ? 9.628 4.518 0.165 1.00 84.88 725 TYR A CA 1
ATOM 5606 C C . TYR A 1 725 ? 8.807 5.171 1.284 1.00 84.88 725 TYR A C 1
ATOM 5608 O O . TYR A 1 725 ? 9.135 5.057 2.467 1.00 84.88 725 TYR A O 1
ATOM 5616 N N . THR A 1 726 ? 7.725 5.856 0.919 1.00 75.94 726 THR A N 1
ATOM 5617 C CA . THR A 1 726 ? 6.772 6.450 1.862 1.00 75.94 726 THR A CA 1
ATOM 5618 C C . THR A 1 726 ? 5.432 5.737 1.762 1.00 75.94 726 THR A C 1
ATOM 5620 O O . THR A 1 726 ? 4.914 5.486 0.673 1.00 75.94 726 THR A O 1
ATOM 5623 N N . SER A 1 727 ? 4.852 5.378 2.909 1.00 60.69 727 SER A N 1
ATOM 5624 C CA . SER A 1 727 ? 3.498 4.831 2.960 1.00 60.69 727 SER A CA 1
ATOM 5625 C C . SER A 1 727 ? 2.499 5.964 2.710 1.00 60.69 727 SER A C 1
ATOM 5627 O O . SER A 1 727 ? 2.207 6.744 3.620 1.00 60.69 727 SER A O 1
ATOM 5629 N N . GLY A 1 728 ? 2.004 6.087 1.479 1.00 49.09 728 GLY A N 1
ATOM 5630 C CA . GLY A 1 728 ? 0.863 6.947 1.175 1.00 49.09 728 GLY A CA 1
ATOM 5631 C C . GLY A 1 728 ? -0.405 6.451 1.879 1.00 49.09 728 GLY A C 1
ATOM 5632 O O . GLY A 1 728 ? -0.532 5.272 2.201 1.00 49.09 728 GLY A O 1
ATOM 5633 N N . THR A 1 729 ? -1.356 7.350 2.134 1.00 44.03 729 THR A N 1
ATOM 5634 C CA . THR A 1 729 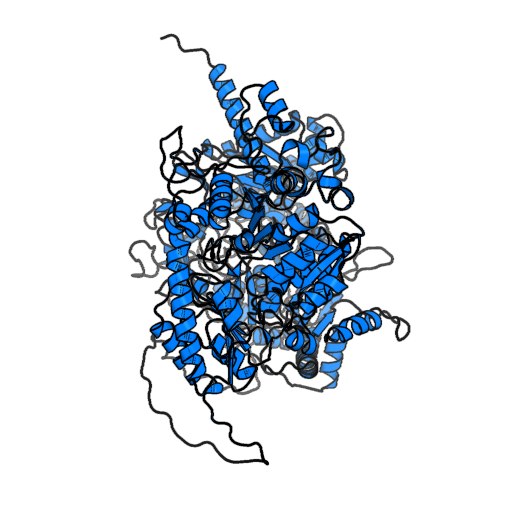? -2.668 7.002 2.713 1.00 44.03 729 THR A CA 1
ATOM 5635 C C . THR A 1 729 ? -3.618 6.360 1.696 1.00 44.03 729 THR A C 1
ATOM 5637 O O . THR A 1 729 ? -4.635 5.790 2.083 1.00 44.03 729 THR A O 1
ATOM 5640 N N . THR A 1 730 ? -3.291 6.453 0.404 1.00 44.91 730 THR A N 1
ATOM 5641 C CA . THR A 1 730 ? -4.090 5.994 -0.736 1.00 44.91 730 THR A CA 1
ATOM 5642 C C . THR A 1 730 ? -3.138 5.532 -1.854 1.00 44.91 730 THR A C 1
ATOM 5644 O O . THR A 1 730 ? -2.495 6.354 -2.498 1.00 44.91 730 THR A O 1
ATOM 5647 N N . GLY A 1 731 ? -2.984 4.217 -2.051 1.00 55.62 731 GLY A N 1
ATOM 5648 C CA . GLY A 1 731 ? -2.158 3.632 -3.126 1.00 55.62 731 GLY A CA 1
ATOM 5649 C C . GLY A 1 731 ? -0.822 3.000 -2.685 1.00 55.62 731 GLY A C 1
ATOM 5650 O O . GLY A 1 731 ? -0.490 3.017 -1.496 1.00 55.62 731 GLY A O 1
ATOM 5651 N N . PRO A 1 732 ? -0.070 2.394 -3.628 1.00 63.25 732 PRO A N 1
ATOM 5652 C CA . PRO A 1 732 ? 1.220 1.766 -3.346 1.00 63.25 732 PRO A CA 1
ATOM 5653 C C . PRO A 1 732 ? 2.268 2.798 -2.880 1.00 63.25 732 PRO A C 1
ATOM 5655 O O . PRO A 1 732 ? 2.169 3.977 -3.233 1.00 63.25 732 PRO A O 1
ATOM 5658 N N . PRO A 1 733 ? 3.281 2.396 -2.085 1.00 76.75 733 PRO A N 1
ATOM 5659 C CA . PRO A 1 733 ? 4.295 3.324 -1.590 1.00 76.75 733 PRO A CA 1
ATOM 5660 C C . PRO A 1 733 ? 5.044 4.063 -2.704 1.00 76.75 733 PRO A C 1
ATOM 5662 O O . PRO A 1 733 ? 5.432 3.469 -3.713 1.00 76.75 733 PRO A O 1
ATOM 5665 N N . LYS A 1 734 ? 5.318 5.353 -2.495 1.00 86.44 734 LYS A N 1
ATOM 5666 C CA . LYS A 1 734 ? 6.085 6.180 -3.441 1.00 86.44 734 LYS A CA 1
ATOM 5667 C C . LYS A 1 734 ? 7.559 6.164 -3.059 1.00 86.44 734 LYS A C 1
ATOM 5669 O O . LYS A 1 734 ? 7.883 6.399 -1.898 1.00 86.44 734 LYS A O 1
ATOM 5674 N N . GLY A 1 735 ? 8.451 5.888 -4.007 1.00 89.56 735 GLY A N 1
ATOM 5675 C CA . GLY A 1 735 ? 9.894 5.889 -3.759 1.00 89.56 735 GLY A CA 1
ATOM 5676 C C . GLY A 1 735 ? 10.470 7.299 -3.841 1.00 89.56 735 GLY A C 1
ATOM 5677 O O . GLY A 1 735 ? 10.567 7.833 -4.933 1.00 89.56 735 GLY A O 1
ATOM 5678 N N . VAL A 1 736 ? 10.865 7.916 -2.729 1.00 92.94 736 VAL A N 1
ATOM 5679 C CA . VAL A 1 736 ? 11.499 9.247 -2.727 1.00 92.94 736 VAL A CA 1
ATOM 5680 C C . VAL A 1 736 ? 12.973 9.124 -3.105 1.00 92.94 736 VAL A C 1
ATOM 5682 O O . VAL A 1 736 ? 13.739 8.480 -2.387 1.00 92.94 736 VAL A O 1
ATOM 5685 N N . THR A 1 737 ? 13.379 9.736 -4.218 1.00 93.81 737 THR A N 1
ATOM 5686 C CA . THR A 1 737 ? 14.765 9.690 -4.696 1.00 93.81 737 THR A CA 1
ATOM 5687 C C . THR A 1 737 ? 15.607 10.775 -4.036 1.00 93.81 737 THR A C 1
ATOM 5689 O O . THR A 1 737 ? 15.392 11.967 -4.253 1.00 93.81 737 THR A O 1
ATOM 5692 N N . ILE A 1 738 ? 16.605 10.351 -3.263 1.00 93.94 738 ILE A N 1
ATOM 5693 C CA . ILE A 1 738 ? 17.573 11.234 -2.612 1.00 93.94 738 ILE A CA 1
ATOM 5694 C C . ILE A 1 738 ? 18.939 11.056 -3.267 1.00 93.94 738 ILE A C 1
ATOM 5696 O O . ILE A 1 738 ? 19.446 9.936 -3.384 1.00 93.94 738 ILE A O 1
ATOM 5700 N N . LEU A 1 739 ? 19.553 12.176 -3.640 1.00 94.69 739 LEU A N 1
ATOM 5701 C CA . LEU A 1 739 ? 20.895 12.227 -4.209 1.00 94.69 739 LEU A CA 1
ATOM 5702 C C . LEU A 1 739 ? 21.950 12.465 -3.123 1.00 94.69 739 LEU A C 1
ATOM 5704 O O . LEU A 1 739 ? 21.647 12.956 -2.030 1.00 94.69 739 LEU A O 1
ATOM 5708 N N . HIS A 1 740 ? 23.208 12.140 -3.421 1.00 93.94 740 HIS A N 1
ATOM 5709 C CA . HIS A 1 740 ? 24.318 12.350 -2.488 1.00 93.94 740 HIS A CA 1
ATOM 5710 C C . HIS A 1 740 ? 24.425 13.809 -2.016 1.00 93.94 740 HIS A C 1
ATOM 5712 O O . HIS A 1 740 ? 24.596 14.040 -0.817 1.00 93.94 740 HIS A O 1
ATOM 5718 N N . PHE A 1 741 ? 24.244 14.787 -2.909 1.00 94.56 741 PHE A N 1
ATOM 5719 C CA . PHE A 1 741 ? 24.294 16.202 -2.529 1.00 94.56 741 PHE A CA 1
ATOM 5720 C C . PHE A 1 741 ? 23.136 16.609 -1.603 1.00 94.56 741 PHE A C 1
ATOM 5722 O O . PHE A 1 741 ? 23.336 17.424 -0.701 1.00 94.56 741 PHE A O 1
ATOM 5729 N N . ASN A 1 742 ? 21.941 16.022 -1.772 1.00 95.50 742 ASN A N 1
ATOM 5730 C CA . ASN A 1 742 ? 20.804 16.304 -0.893 1.00 95.50 742 ASN A CA 1
ATOM 5731 C C . ASN A 1 742 ? 21.118 15.886 0.546 1.00 95.50 742 ASN A C 1
ATOM 5733 O O . ASN A 1 742 ? 20.825 16.624 1.487 1.00 95.50 742 ASN A O 1
ATOM 5737 N N . ALA A 1 743 ? 21.740 14.715 0.709 1.00 93.62 743 ALA A N 1
ATOM 5738 C CA . ALA A 1 743 ? 22.132 14.190 2.010 1.00 93.62 743 ALA A CA 1
ATOM 5739 C C . ALA A 1 743 ? 23.241 15.027 2.666 1.00 93.62 743 ALA A C 1
ATOM 5741 O O . ALA A 1 743 ? 23.170 15.280 3.866 1.00 93.62 743 ALA A O 1
ATOM 5742 N N . VAL A 1 744 ? 24.221 15.516 1.897 1.00 94.94 744 VAL A N 1
ATOM 5743 C CA . VAL A 1 744 ? 25.261 16.431 2.409 1.00 94.94 744 VAL A CA 1
ATOM 5744 C C . VAL A 1 744 ? 24.657 17.754 2.875 1.00 94.94 744 VAL A C 1
ATOM 5746 O O . VAL A 1 744 ? 24.983 18.230 3.968 1.00 94.94 744 VAL A O 1
ATOM 5749 N N . ALA A 1 745 ? 23.738 18.332 2.095 1.00 96.00 745 ALA A N 1
ATOM 5750 C CA . ALA A 1 745 ? 23.016 19.534 2.495 1.00 96.00 745 ALA A CA 1
ATOM 5751 C C . ALA A 1 745 ? 22.210 19.283 3.779 1.00 96.00 745 ALA A C 1
ATOM 5753 O O . ALA A 1 745 ? 22.328 20.032 4.746 1.00 96.00 745 ALA A O 1
ATOM 5754 N N . ALA A 1 746 ? 21.461 18.185 3.853 1.00 94.62 746 ALA A N 1
ATOM 5755 C CA . ALA A 1 746 ? 20.694 17.843 5.046 1.00 94.62 746 ALA A CA 1
ATOM 5756 C C . ALA A 1 746 ? 21.580 17.599 6.280 1.00 94.62 746 ALA A C 1
ATOM 5758 O O . ALA A 1 746 ? 21.288 18.117 7.357 1.00 94.62 746 ALA A O 1
ATOM 5759 N N . GLY A 1 747 ? 22.695 16.880 6.126 1.00 92.75 747 GLY A N 1
ATOM 5760 C CA . GLY A 1 747 ? 23.685 16.690 7.186 1.00 92.75 747 GLY A CA 1
ATOM 5761 C C . GLY A 1 747 ? 24.256 18.023 7.668 1.00 92.75 747 GLY A C 1
ATOM 5762 O O . GLY A 1 747 ? 24.344 18.267 8.870 1.00 92.75 747 GLY A O 1
ATOM 5763 N N . SER A 1 748 ? 24.544 18.929 6.731 1.00 93.25 748 SER A N 1
ATOM 5764 C CA . SER A 1 748 ? 25.012 20.291 7.009 1.00 93.25 748 SER A CA 1
ATOM 5765 C C . SER A 1 748 ? 23.989 21.093 7.811 1.00 93.25 748 SER A C 1
ATOM 5767 O O . SER A 1 748 ? 24.348 21.776 8.767 1.00 93.25 748 SER A O 1
ATOM 5769 N N . CYS A 1 749 ? 22.705 20.961 7.474 1.00 92.00 749 CYS A N 1
ATOM 5770 C CA . CYS A 1 749 ? 21.609 21.538 8.245 1.00 92.00 749 CYS A CA 1
ATOM 5771 C C . CYS A 1 749 ? 21.526 20.954 9.665 1.00 92.00 749 CYS A C 1
ATOM 5773 O O . CYS A 1 749 ? 21.373 21.705 10.629 1.00 92.00 749 CYS A O 1
ATOM 5775 N N . GLY A 1 750 ? 21.676 19.635 9.815 1.00 89.38 750 GLY A N 1
ATOM 5776 C CA . GLY A 1 750 ? 21.657 18.974 11.121 1.00 89.38 750 GLY A CA 1
ATOM 5777 C C . GLY A 1 750 ? 22.729 19.530 12.061 1.00 89.38 750 GLY A C 1
ATOM 5778 O O . GLY A 1 750 ? 22.411 19.945 13.174 1.00 89.38 750 GLY A O 1
ATOM 5779 N N . PHE A 1 751 ? 23.970 19.656 11.584 1.00 86.94 751 PHE A N 1
ATOM 5780 C CA . PHE A 1 751 ? 25.064 20.292 12.332 1.00 86.94 751 PHE A CA 1
ATOM 5781 C C . PHE A 1 751 ? 24.825 21.768 12.628 1.00 86.94 751 PHE A C 1
ATOM 5783 O O . PHE A 1 751 ? 25.112 22.224 13.730 1.00 86.94 751 PHE A O 1
ATOM 5790 N N . ALA A 1 752 ? 24.306 22.507 11.649 1.00 86.94 752 ALA A N 1
ATOM 5791 C CA . ALA A 1 752 ? 23.969 23.915 11.795 1.00 86.94 752 ALA A CA 1
ATOM 5792 C C . ALA A 1 752 ? 22.833 24.159 12.801 1.00 86.94 752 ALA A C 1
ATOM 5794 O O . ALA A 1 752 ? 22.609 25.297 13.193 1.00 86.94 752 ALA A O 1
ATOM 5795 N N . THR A 1 753 ? 22.125 23.112 13.223 1.00 86.19 753 THR A N 1
ATOM 5796 C CA . THR A 1 753 ? 21.014 23.209 14.171 1.00 86.19 753 THR A CA 1
ATOM 5797 C C . THR A 1 753 ? 21.398 22.654 15.540 1.00 86.19 753 THR A C 1
ATOM 5799 O O . THR A 1 753 ? 21.249 23.328 16.557 1.00 86.19 753 THR A O 1
ATOM 5802 N N . LEU A 1 754 ? 21.905 21.420 15.565 1.00 88.50 754 LEU A N 1
ATOM 5803 C CA . LEU A 1 754 ? 22.320 20.690 16.760 1.00 88.50 754 LEU A CA 1
ATOM 5804 C C . LEU A 1 754 ? 23.704 20.083 16.507 1.00 88.50 754 LEU A C 1
ATOM 5806 O O . LEU A 1 754 ? 23.805 18.925 16.088 1.00 88.50 754 LEU A O 1
ATOM 5810 N N . PRO A 1 755 ? 24.779 20.852 16.743 1.00 85.88 755 PRO A N 1
ATOM 5811 C CA . PRO A 1 755 ? 26.132 20.392 16.486 1.00 85.88 755 PRO A CA 1
ATOM 5812 C C . PRO A 1 755 ? 26.452 19.116 17.267 1.00 85.88 755 PRO A C 1
ATOM 5814 O O . PRO A 1 755 ? 26.309 19.065 18.491 1.00 85.88 755 PRO A O 1
ATOM 5817 N N . GLN A 1 756 ? 26.940 18.102 16.557 1.00 89.62 756 GLN A N 1
ATOM 5818 C CA . GLN A 1 756 ? 27.460 16.872 17.148 1.00 89.62 756 GLN A CA 1
ATOM 5819 C C . GLN A 1 756 ? 28.990 16.884 17.139 1.00 89.62 756 GLN A C 1
ATOM 5821 O O . GLN A 1 756 ? 29.630 17.643 16.409 1.00 89.62 756 GLN A O 1
ATOM 5826 N N . THR A 1 757 ? 29.591 16.060 17.990 1.00 90.81 757 THR A N 1
ATOM 5827 C CA . THR A 1 757 ? 31.044 15.944 18.135 1.00 90.81 757 THR A CA 1
ATOM 5828 C C . THR A 1 757 ? 31.479 14.481 18.126 1.00 90.81 757 THR A C 1
ATOM 5830 O O . THR A 1 757 ? 30.663 13.603 18.414 1.00 90.81 757 THR A O 1
ATOM 5833 N N . PRO A 1 758 ? 32.784 14.198 17.959 1.00 92.38 758 PRO A N 1
ATOM 5834 C CA . PRO A 1 758 ? 33.287 12.826 18.027 1.00 92.38 758 PRO A CA 1
ATOM 5835 C C . PRO A 1 758 ? 33.096 12.130 19.388 1.00 92.38 758 PRO A C 1
ATOM 5837 O O . PRO A 1 758 ? 33.378 10.946 19.540 1.00 92.38 758 PRO A O 1
ATOM 5840 N N . LYS A 1 759 ? 32.667 12.870 20.420 1.00 93.12 759 LYS A N 1
ATOM 5841 C CA . LYS A 1 759 ? 32.395 12.346 21.768 1.00 93.12 759 LYS A CA 1
ATOM 5842 C C . LYS A 1 759 ? 30.923 12.011 21.988 1.00 93.12 759 LYS A C 1
ATOM 5844 O O . LYS A 1 759 ? 30.566 11.594 23.090 1.00 93.12 759 LYS A O 1
ATOM 5849 N N . ASP A 1 760 ? 30.068 12.289 21.010 1.00 95.81 760 ASP A N 1
ATOM 5850 C CA . ASP A 1 760 ? 28.642 12.050 21.135 1.00 95.81 760 ASP A CA 1
ATOM 5851 C C . ASP A 1 760 ? 28.276 10.606 20.804 1.00 95.81 760 ASP A C 1
ATOM 5853 O O . ASP A 1 760 ? 28.942 9.931 20.021 1.00 95.81 760 ASP A O 1
ATOM 5857 N N . VAL A 1 761 ? 27.230 10.129 21.477 1.00 98.06 761 VAL A N 1
ATOM 5858 C CA . VAL A 1 761 ? 26.703 8.774 21.353 1.00 98.06 761 VAL A CA 1
ATOM 5859 C C . VAL A 1 761 ? 25.222 8.882 21.017 1.00 98.06 761 VAL A C 1
ATOM 5861 O O . VAL A 1 761 ? 24.434 9.365 21.839 1.00 98.06 761 VAL A O 1
ATOM 5864 N N . LEU A 1 762 ? 24.865 8.441 19.815 1.00 97.94 762 LEU A N 1
ATOM 5865 C CA . LEU A 1 762 ? 23.498 8.287 19.332 1.00 97.94 762 LEU A CA 1
ATOM 5866 C C . LEU A 1 762 ? 22.993 6.883 19.689 1.00 97.94 762 LEU A C 1
ATOM 5868 O O . LEU A 1 762 ? 23.746 5.912 19.608 1.00 97.94 762 LEU A O 1
ATOM 5872 N N . ILE A 1 763 ? 21.718 6.771 20.062 1.00 97.06 763 ILE A N 1
ATOM 5873 C CA . ILE A 1 763 ? 21.016 5.485 20.079 1.00 97.06 763 ILE A CA 1
ATOM 5874 C C . ILE A 1 763 ? 20.189 5.323 18.805 1.00 97.06 763 ILE A C 1
ATOM 5876 O O . ILE A 1 763 ? 19.372 6.190 18.508 1.00 97.06 763 ILE A O 1
ATOM 5880 N N . SER A 1 764 ? 20.373 4.201 18.110 1.00 95.38 764 SER A N 1
ATOM 5881 C CA . SER A 1 764 ? 19.615 3.837 16.913 1.00 95.38 764 SER A CA 1
ATOM 5882 C C . SER A 1 764 ? 18.528 2.827 17.246 1.00 95.38 764 SER A C 1
ATOM 5884 O O . SER A 1 764 ? 18.805 1.675 17.589 1.00 95.38 764 SER A O 1
ATOM 5886 N N . TYR A 1 765 ? 17.278 3.283 17.178 1.00 92.12 765 TYR A N 1
ATOM 5887 C CA . TYR A 1 765 ? 16.087 2.460 17.443 1.00 92.12 765 TYR A CA 1
ATOM 5888 C C . TYR A 1 765 ? 14.866 2.860 16.602 1.00 92.12 765 TYR A C 1
ATOM 5890 O O . TYR A 1 765 ? 13.925 2.077 16.475 1.00 92.12 765 TYR A O 1
ATOM 5898 N N . LEU A 1 766 ? 14.836 4.077 16.040 1.00 88.81 766 LEU A N 1
ATOM 5899 C CA . LEU A 1 766 ? 13.807 4.443 15.067 1.00 88.81 766 LEU A CA 1
ATOM 5900 C C . LEU A 1 766 ? 14.101 3.706 13.754 1.00 88.81 766 LEU A C 1
ATOM 5902 O O . LEU A 1 766 ? 15.260 3.667 13.358 1.00 88.81 766 LEU A O 1
ATOM 5906 N N . PRO A 1 767 ? 13.106 3.158 13.038 1.00 83.00 767 PRO A N 1
ATOM 5907 C CA . PRO A 1 767 ? 13.374 2.309 11.877 1.00 83.00 767 PRO A CA 1
ATOM 5908 C C . PRO A 1 767 ? 14.272 2.987 10.838 1.00 83.00 767 PRO A C 1
ATOM 5910 O O . PRO A 1 767 ? 13.929 4.062 10.343 1.00 83.00 767 PRO A O 1
ATOM 5913 N N . LEU A 1 768 ? 15.376 2.346 10.448 1.00 85.31 768 LEU A N 1
ATOM 5914 C CA . LEU A 1 768 ? 16.331 2.916 9.484 1.00 85.31 768 LEU A CA 1
ATOM 5915 C C . LEU A 1 768 ? 15.801 3.035 8.060 1.00 85.31 768 LEU A C 1
ATOM 5917 O O . LEU A 1 768 ? 16.340 3.788 7.257 1.00 85.31 768 LEU A O 1
ATOM 5921 N N . ALA A 1 769 ? 14.704 2.363 7.745 1.00 79.88 769 ALA A N 1
ATOM 5922 C CA . ALA A 1 769 ? 13.980 2.606 6.508 1.00 79.88 769 ALA A CA 1
ATOM 5923 C C . ALA A 1 769 ? 13.241 3.964 6.497 1.00 79.88 769 ALA A C 1
ATOM 5925 O O . ALA A 1 769 ? 12.836 4.454 5.441 1.00 79.88 769 ALA A O 1
ATOM 5926 N N . HIS A 1 770 ? 13.077 4.602 7.661 1.00 85.81 770 HIS A N 1
ATOM 5927 C CA . HIS A 1 770 ? 12.529 5.944 7.786 1.00 85.81 770 HIS A CA 1
ATOM 5928 C C . HIS A 1 770 ? 13.646 6.994 7.767 1.00 85.81 770 HIS A C 1
ATOM 5930 O O . HIS A 1 770 ? 14.620 6.917 8.516 1.00 85.81 770 HIS A O 1
ATOM 5936 N N . ILE A 1 771 ? 13.462 8.045 6.965 1.00 88.94 771 ILE A N 1
ATOM 5937 C CA . ILE A 1 771 ? 14.507 9.040 6.686 1.00 88.94 771 ILE A CA 1
ATOM 5938 C C . ILE A 1 771 ? 15.028 9.781 7.926 1.00 88.94 771 ILE A C 1
ATOM 5940 O O . ILE A 1 771 ? 16.161 10.250 7.944 1.00 88.94 771 ILE A O 1
ATOM 5944 N N . TYR A 1 772 ? 14.199 9.877 8.972 1.00 91.31 772 TYR A N 1
ATOM 5945 C CA . TYR A 1 772 ? 14.530 10.626 10.181 1.00 91.31 772 TYR A CA 1
ATOM 5946 C C . TYR A 1 772 ? 15.717 10.007 10.920 1.00 91.31 772 TYR A C 1
ATOM 5948 O O . TYR A 1 772 ? 16.638 10.733 11.280 1.00 91.31 772 TYR A O 1
ATOM 5956 N N . GLU A 1 773 ? 15.745 8.681 11.077 1.00 91.44 773 GLU A N 1
ATOM 5957 C CA . GLU A 1 773 ? 16.886 8.021 11.718 1.00 91.44 773 GLU A CA 1
ATOM 5958 C C . GLU A 1 773 ? 18.135 8.102 10.844 1.00 91.44 773 GLU A C 1
ATOM 5960 O O . GLU A 1 773 ? 19.211 8.431 11.332 1.00 91.44 773 GLU A O 1
ATOM 5965 N N . ARG A 1 774 ? 17.981 7.915 9.529 1.00 89.75 774 ARG A N 1
ATOM 5966 C CA . ARG A 1 774 ? 19.097 7.997 8.574 1.00 89.75 774 ARG A CA 1
ATOM 5967 C C . ARG A 1 774 ? 19.787 9.353 8.594 1.00 89.75 774 ARG A C 1
ATOM 5969 O O . ARG A 1 774 ? 21.007 9.413 8.495 1.00 89.75 774 ARG A O 1
ATOM 5976 N N . MET A 1 775 ? 19.019 10.433 8.724 1.00 92.12 775 MET A N 1
ATOM 5977 C CA . MET A 1 775 ? 19.567 11.777 8.882 1.00 92.12 775 MET A CA 1
ATOM 5978 C C . MET A 1 775 ? 20.374 11.895 10.183 1.00 92.12 775 MET A C 1
ATOM 5980 O O . MET A 1 775 ? 21.504 12.382 10.146 1.00 92.12 775 MET A O 1
ATOM 5984 N N . ASN A 1 776 ? 19.846 11.396 11.308 1.00 93.56 776 ASN A N 1
ATOM 5985 C CA . ASN A 1 776 ? 20.556 11.429 12.590 1.00 93.56 776 ASN A CA 1
ATOM 5986 C C . ASN A 1 776 ? 21.855 10.605 12.549 1.00 93.56 776 ASN A C 1
ATOM 5988 O O . ASN A 1 776 ? 22.888 11.090 13.016 1.00 93.56 776 ASN A O 1
ATOM 5992 N N . GLU A 1 777 ? 21.830 9.407 11.957 1.00 92.94 777 GLU A N 1
ATOM 5993 C CA . GLU A 1 777 ? 23.026 8.579 11.779 1.00 92.94 777 GLU A CA 1
ATOM 5994 C C . GLU A 1 777 ? 24.032 9.227 10.820 1.00 92.94 777 GLU A C 1
ATOM 5996 O O . GLU A 1 777 ? 25.222 9.241 11.119 1.00 92.94 777 GLU A O 1
ATOM 6001 N N . ALA A 1 778 ? 23.585 9.846 9.720 1.00 91.31 778 ALA A N 1
ATOM 6002 C CA . ALA A 1 778 ? 24.469 10.573 8.807 1.00 91.31 778 ALA A CA 1
ATOM 6003 C C . ALA A 1 778 ? 25.192 11.736 9.511 1.00 91.31 778 ALA A C 1
ATOM 6005 O O . ALA A 1 778 ? 26.394 11.925 9.313 1.00 91.31 778 ALA A O 1
ATOM 6006 N N . CYS A 1 779 ? 24.495 12.484 10.373 1.00 91.94 779 CYS A N 1
ATOM 6007 C CA . CYS A 1 779 ? 25.115 13.516 11.205 1.00 91.94 779 CYS A CA 1
ATOM 6008 C C . CYS A 1 779 ? 26.109 12.924 12.215 1.00 91.94 779 CYS A C 1
ATOM 6010 O O . CYS A 1 779 ? 27.221 13.438 12.331 1.00 91.94 779 CYS A O 1
ATOM 6012 N N . ALA A 1 780 ? 25.746 11.843 12.912 1.00 93.50 780 ALA A N 1
ATOM 6013 C CA . ALA A 1 780 ? 26.618 11.198 13.895 1.00 93.50 780 ALA A CA 1
ATOM 6014 C C . ALA A 1 780 ? 27.897 10.638 13.252 1.00 93.50 780 ALA A C 1
ATOM 6016 O O . ALA A 1 780 ? 28.996 10.859 13.765 1.00 93.50 780 ALA A O 1
ATOM 6017 N N . LEU A 1 781 ? 27.766 9.979 12.097 1.00 93.12 781 LEU A N 1
ATOM 6018 C CA . LEU A 1 781 ? 28.887 9.428 11.339 1.00 93.12 781 LEU A CA 1
ATOM 6019 C C . LEU A 1 781 ? 29.790 10.511 10.773 1.00 93.12 781 LEU A C 1
ATOM 6021 O O . LEU A 1 781 ? 31.005 10.362 10.823 1.00 93.12 781 LEU A O 1
ATOM 6025 N N . TRP A 1 782 ? 29.235 11.616 10.271 1.00 92.38 782 TRP A N 1
ATOM 6026 C CA . TRP A 1 782 ? 30.068 12.722 9.806 1.00 92.38 782 TRP A CA 1
ATOM 6027 C C . TRP A 1 782 ? 30.785 13.407 10.976 1.00 92.38 782 TRP A C 1
ATOM 6029 O O . TRP A 1 782 ? 31.951 13.766 10.842 1.00 92.38 782 TRP A O 1
ATOM 6039 N N . ALA A 1 783 ? 30.152 13.478 12.154 1.00 91.25 783 ALA A N 1
ATOM 6040 C CA . ALA A 1 783 ? 30.743 14.043 13.370 1.00 91.25 783 ALA A CA 1
ATOM 6041 C C . ALA A 1 783 ? 31.855 13.190 13.988 1.00 91.25 783 ALA A C 1
ATOM 6043 O O . ALA A 1 783 ? 32.564 13.681 14.864 1.00 91.25 783 ALA A O 1
ATOM 6044 N N . GLY A 1 784 ? 31.988 11.919 13.603 1.00 93.12 784 GLY A N 1
ATOM 6045 C CA . GLY A 1 784 ? 32.894 10.973 14.262 1.00 93.12 784 GLY A CA 1
ATOM 6046 C C . GLY A 1 784 ? 32.345 10.415 15.575 1.00 93.12 784 GLY A C 1
ATOM 6047 O O . GLY A 1 784 ? 33.125 9.924 16.395 1.00 93.12 784 GLY A O 1
ATOM 6048 N N . GLY A 1 785 ? 31.033 10.549 15.799 1.00 94.44 785 GLY A N 1
ATOM 6049 C CA . GLY A 1 785 ? 30.327 10.044 16.973 1.00 94.44 785 GLY A CA 1
ATOM 6050 C C . GLY A 1 785 ? 30.095 8.534 16.912 1.00 94.44 785 GLY A C 1
ATOM 6051 O O . GLY A 1 785 ? 30.355 7.883 15.901 1.00 94.44 785 GLY A O 1
ATOM 6052 N N . ALA A 1 786 ? 29.594 7.974 18.008 1.00 97.69 786 ALA A N 1
ATOM 6053 C CA . ALA A 1 786 ? 29.301 6.551 18.125 1.00 97.69 786 ALA A CA 1
ATOM 6054 C C . ALA A 1 786 ? 27.791 6.290 18.015 1.00 97.69 786 ALA A C 1
ATOM 6056 O O . ALA A 1 786 ? 26.992 7.040 18.572 1.00 97.69 786 ALA A O 1
ATOM 6057 N N . ILE A 1 787 ? 27.395 5.208 17.350 1.00 98.31 787 ILE A N 1
ATOM 6058 C CA . ILE A 1 787 ? 25.999 4.782 17.204 1.00 98.31 787 ILE A CA 1
ATOM 6059 C C . ILE A 1 787 ? 25.820 3.444 17.918 1.00 98.31 787 ILE A C 1
ATOM 6061 O O . ILE A 1 787 ? 26.429 2.445 17.537 1.00 98.31 787 ILE A O 1
ATOM 6065 N N . GLY A 1 788 ? 25.003 3.427 18.969 1.00 97.81 788 GLY A N 1
ATOM 6066 C CA . GLY A 1 788 ? 24.588 2.205 19.652 1.00 97.81 788 GLY A CA 1
ATOM 6067 C C . GLY A 1 788 ? 23.224 1.743 19.152 1.00 97.81 788 GLY A C 1
ATOM 6068 O O . GLY A 1 788 ? 22.236 2.448 19.337 1.00 97.81 788 GLY A O 1
ATOM 6069 N N . PHE A 1 789 ? 23.160 0.567 18.539 1.00 96.69 789 PHE A N 1
ATOM 6070 C CA . PHE A 1 789 ? 21.919 -0.050 18.079 1.00 96.69 789 PHE A CA 1
ATOM 6071 C C . PHE A 1 789 ? 21.198 -0.739 19.240 1.00 96.69 789 PHE A C 1
ATOM 6073 O O . PHE A 1 789 ? 21.817 -1.476 20.013 1.00 96.69 789 PHE A O 1
ATOM 6080 N N . PHE A 1 790 ? 19.893 -0.489 19.355 1.00 94.50 790 PHE A N 1
ATOM 6081 C CA . PHE A 1 790 ? 19.033 -1.156 20.333 1.00 94.50 790 PHE A CA 1
ATOM 6082 C C . PHE A 1 790 ? 18.885 -2.655 20.028 1.00 94.50 790 PHE A C 1
ATOM 6084 O O . PHE A 1 790 ? 19.192 -3.109 18.926 1.00 94.50 790 PHE A O 1
ATOM 6091 N N . HIS A 1 791 ? 18.393 -3.436 20.987 1.00 89.69 791 HIS A N 1
ATOM 6092 C CA . HIS A 1 791 ? 18.326 -4.893 20.831 1.00 89.69 791 HIS A CA 1
ATOM 6093 C C . HIS A 1 791 ? 17.091 -5.417 20.075 1.00 89.69 791 HIS A C 1
ATOM 6095 O O . HIS A 1 791 ? 16.831 -6.619 20.086 1.00 89.69 791 HIS A O 1
ATOM 6101 N N . GLY A 1 792 ? 16.313 -4.539 19.437 1.00 84.00 792 GLY A N 1
ATOM 6102 C CA . GLY A 1 792 ? 15.146 -4.929 18.639 1.00 84.00 792 GLY A CA 1
ATOM 6103 C C . GLY A 1 792 ? 13.798 -4.860 19.362 1.00 84.00 792 GLY A C 1
ATOM 6104 O O . GLY A 1 792 ? 12.766 -4.976 18.706 1.00 84.00 792 GLY A O 1
ATOM 6105 N N . ASP A 1 793 ? 13.766 -4.623 20.681 1.00 82.38 793 ASP A N 1
ATOM 6106 C CA . ASP A 1 793 ? 12.520 -4.526 21.457 1.00 82.38 793 ASP A CA 1
ATOM 6107 C C . ASP A 1 793 ? 12.294 -3.122 22.051 1.00 82.38 793 ASP A C 1
ATOM 6109 O O . ASP A 1 793 ? 13.049 -2.607 22.878 1.00 82.38 793 ASP A O 1
ATOM 6113 N N . ILE A 1 794 ? 11.185 -2.496 21.645 1.00 80.25 794 ILE A N 1
ATOM 6114 C CA . ILE A 1 794 ? 10.763 -1.165 22.104 1.00 80.25 794 ILE A CA 1
ATOM 6115 C C . ILE A 1 794 ? 10.279 -1.181 23.563 1.00 80.25 794 ILE A C 1
ATOM 6117 O O . ILE A 1 794 ? 10.367 -0.161 24.262 1.00 80.25 794 ILE A O 1
ATOM 6121 N N . LEU A 1 795 ? 9.759 -2.306 24.060 1.00 78.12 795 LEU A N 1
ATOM 6122 C CA . LEU A 1 795 ? 9.390 -2.432 25.470 1.00 78.12 795 LEU A CA 1
ATOM 6123 C C . LEU A 1 795 ? 10.645 -2.443 26.348 1.00 78.12 795 LEU A C 1
ATOM 6125 O O . LEU A 1 795 ? 10.667 -1.728 27.356 1.00 78.12 795 LEU A O 1
ATOM 6129 N N . GLY A 1 796 ? 11.684 -3.154 25.904 1.00 85.06 796 GLY A N 1
ATOM 6130 C CA . GLY A 1 796 ? 13.019 -3.214 26.496 1.00 85.06 796 GLY A CA 1
ATOM 6131 C C . GLY A 1 796 ? 13.918 -1.988 26.280 1.00 85.06 796 GLY A C 1
ATOM 6132 O O . GLY A 1 796 ? 14.959 -1.901 26.924 1.00 85.06 796 GLY A O 1
ATOM 6133 N N . LEU A 1 797 ? 13.533 -1.000 25.461 1.00 90.38 797 LEU A N 1
ATOM 6134 C CA . LEU A 1 797 ? 14.390 0.142 25.082 1.00 90.38 797 LEU A CA 1
ATOM 6135 C C . LEU A 1 797 ? 15.028 0.897 26.265 1.00 90.38 797 LEU A C 1
ATOM 6137 O O . LEU A 1 797 ? 16.144 1.400 26.156 1.00 90.38 797 LEU A O 1
ATOM 6141 N N . VAL A 1 798 ? 14.345 0.998 27.412 1.00 92.38 798 VAL A N 1
ATOM 6142 C CA . VAL A 1 798 ? 14.916 1.669 28.597 1.00 92.38 798 VAL A CA 1
ATOM 6143 C C . VAL A 1 798 ? 16.154 0.934 29.125 1.00 92.38 798 VAL A C 1
ATOM 6145 O O . VAL A 1 798 ? 17.080 1.596 29.588 1.00 92.38 798 VAL A O 1
ATOM 6148 N N . ASP A 1 799 ? 16.221 -0.395 29.010 1.00 93.25 799 ASP A N 1
ATOM 6149 C CA . ASP A 1 799 ? 17.422 -1.169 29.357 1.00 93.25 799 ASP A CA 1
ATOM 6150 C C . ASP A 1 799 ? 18.601 -0.783 28.448 1.00 93.25 799 ASP A C 1
ATOM 6152 O O . ASP A 1 799 ? 19.696 -0.491 28.934 1.00 93.25 799 ASP A O 1
ATOM 6156 N N . ASP A 1 800 ? 18.369 -0.648 27.138 1.00 96.00 800 ASP A N 1
ATOM 6157 C CA . ASP A 1 800 ? 19.401 -0.177 26.205 1.00 96.00 800 ASP A CA 1
ATOM 6158 C C . ASP A 1 800 ? 19.872 1.236 26.529 1.00 96.00 800 ASP A C 1
ATOM 6160 O O . ASP A 1 800 ? 21.076 1.492 26.537 1.00 96.00 800 ASP A O 1
ATOM 6164 N N . LEU A 1 801 ? 18.945 2.147 26.837 1.00 96.81 801 LEU A N 1
ATOM 6165 C CA . LEU A 1 801 ? 19.278 3.512 27.240 1.00 96.81 801 LEU A CA 1
ATOM 6166 C C . LEU A 1 801 ? 20.108 3.526 28.528 1.00 96.81 801 LEU A C 1
ATOM 6168 O O . LEU A 1 801 ? 21.069 4.289 28.633 1.00 96.81 801 LEU A O 1
ATOM 6172 N N . GLN A 1 802 ? 19.778 2.681 29.507 1.00 95.56 802 GLN A N 1
ATOM 6173 C CA . GLN A 1 802 ? 20.519 2.586 30.766 1.00 95.56 802 GLN A CA 1
ATOM 6174 C C . GLN A 1 802 ? 21.940 2.042 30.572 1.00 95.56 802 GLN A C 1
ATOM 6176 O O . GLN A 1 802 ? 22.864 2.506 31.252 1.00 95.56 802 GLN A O 1
ATOM 6181 N N . GLN A 1 803 ? 22.131 1.106 29.639 1.00 96.00 803 GLN A N 1
ATOM 6182 C CA . GLN A 1 803 ? 23.449 0.573 29.284 1.00 96.00 803 GLN A CA 1
ATOM 6183 C C . GLN A 1 803 ? 24.268 1.568 28.450 1.00 96.00 803 GLN A C 1
ATOM 6185 O O . GLN A 1 803 ? 25.427 1.835 28.776 1.00 96.00 803 GLN A O 1
ATOM 6190 N N . LEU A 1 804 ? 23.671 2.135 27.398 1.00 97.62 804 LEU A N 1
ATOM 6191 C CA . LEU A 1 804 ? 24.347 2.996 26.425 1.00 97.62 804 LEU A CA 1
ATOM 6192 C C . LEU A 1 804 ? 24.615 4.402 26.965 1.00 97.62 804 LEU A C 1
ATOM 6194 O O . LEU A 1 804 ? 25.690 4.958 26.744 1.00 97.62 804 LEU A O 1
ATOM 6198 N N . LYS A 1 805 ? 23.641 4.964 27.690 1.00 97.44 805 LYS A N 1
ATOM 6199 C CA . LYS A 1 805 ? 23.652 6.328 28.239 1.00 97.44 805 LYS A CA 1
ATOM 6200 C C . LYS A 1 805 ? 23.930 7.377 27.149 1.00 97.44 805 LYS A C 1
ATOM 6202 O O . LYS A 1 805 ? 24.944 8.082 27.245 1.00 97.44 805 LYS A O 1
ATOM 6207 N N . PRO A 1 806 ? 23.071 7.464 26.113 1.00 97.81 806 PRO A N 1
ATOM 6208 C CA . PRO A 1 806 ? 23.326 8.287 24.935 1.00 97.81 806 PRO A CA 1
ATOM 6209 C C . PRO A 1 806 ? 23.449 9.775 25.284 1.00 97.81 806 PRO A C 1
ATOM 6211 O O . PRO A 1 806 ? 22.841 10.260 26.244 1.00 97.81 806 PRO A O 1
ATOM 6214 N N . THR A 1 807 ? 24.225 10.510 24.485 1.00 97.88 807 THR A N 1
ATOM 6215 C CA . THR A 1 807 ? 24.314 11.977 24.580 1.00 97.88 807 THR A CA 1
ATOM 6216 C C . THR A 1 807 ? 23.353 12.680 23.628 1.00 97.88 807 THR A C 1
ATOM 6218 O O . THR A 1 807 ? 23.004 13.836 23.874 1.00 97.88 807 THR A O 1
ATOM 6221 N N . PHE A 1 808 ? 22.892 11.984 22.587 1.00 96.50 808 PHE A N 1
ATOM 6222 C CA . PHE A 1 808 ? 21.900 12.470 21.642 1.00 96.50 808 PHE A CA 1
ATOM 6223 C C . PHE A 1 808 ? 20.734 11.486 21.544 1.00 96.50 808 PHE A C 1
ATOM 6225 O O . PHE A 1 808 ? 20.937 10.291 21.334 1.00 96.50 808 PHE A O 1
ATOM 6232 N N . PHE A 1 809 ? 19.512 11.985 21.734 1.00 96.62 809 PHE A N 1
ATOM 6233 C CA . PHE A 1 809 ? 18.307 11.155 21.745 1.00 96.62 809 PHE A CA 1
ATOM 6234 C C . PHE A 1 809 ? 17.215 11.741 20.837 1.00 96.62 809 PHE A C 1
ATOM 6236 O O . PHE A 1 809 ? 16.373 12.516 21.314 1.00 96.62 809 PHE A O 1
ATOM 6243 N N . PRO A 1 810 ? 17.223 11.397 19.534 1.00 94.44 810 PRO A N 1
ATOM 6244 C CA . PRO A 1 810 ? 16.118 11.701 18.638 1.00 94.44 810 PRO A CA 1
ATOM 6245 C C . PRO A 1 810 ? 14.934 10.769 18.923 1.00 94.44 810 PRO A C 1
ATOM 6247 O O . PRO A 1 810 ? 15.083 9.568 19.171 1.00 94.44 810 PRO A O 1
ATOM 6250 N N . SER A 1 811 ? 13.726 11.320 18.931 1.00 93.56 811 SER A N 1
ATOM 6251 C CA . SER A 1 811 ? 12.527 10.535 19.192 1.00 93.56 811 SER A CA 1
ATOM 6252 C C . SER A 1 811 ? 11.262 11.158 18.616 1.00 93.56 811 SER A C 1
ATOM 6254 O O . SER A 1 811 ? 11.262 12.221 17.996 1.00 93.56 811 SER A O 1
ATOM 6256 N N . VAL A 1 812 ? 10.163 10.440 18.809 1.00 88.19 812 VAL A N 1
ATOM 6257 C CA . VAL A 1 812 ? 8.822 10.795 18.359 1.00 88.19 812 VAL A CA 1
ATOM 6258 C C . VAL A 1 812 ? 7.931 11.101 19.566 1.00 88.19 812 VAL A C 1
ATOM 6260 O O . VAL A 1 812 ? 8.157 10.546 20.650 1.00 88.19 812 VAL A O 1
ATOM 6263 N N . PRO A 1 813 ? 6.872 11.917 19.402 1.00 83.44 813 PRO A N 1
ATOM 6264 C CA . PRO A 1 813 ? 5.996 12.303 20.505 1.00 83.44 813 PRO A CA 1
ATOM 6265 C C . PRO A 1 813 ? 5.459 11.136 21.328 1.00 83.44 813 PRO A C 1
ATOM 6267 O O . PRO A 1 813 ? 5.387 11.237 22.547 1.00 83.44 813 PRO A O 1
ATOM 6270 N N . ARG A 1 814 ? 5.157 9.993 20.697 1.00 77.31 814 ARG A N 1
ATOM 6271 C CA . ARG A 1 814 ? 4.660 8.796 21.393 1.00 77.31 814 ARG A CA 1
ATOM 6272 C C . ARG A 1 814 ? 5.601 8.321 22.503 1.00 77.31 814 ARG A C 1
ATOM 6274 O O . ARG A 1 814 ? 5.147 8.037 23.611 1.00 77.31 814 ARG A O 1
ATOM 6281 N N . LEU A 1 815 ? 6.904 8.248 22.235 1.00 83.31 815 LEU A N 1
ATOM 6282 C CA . LEU A 1 815 ? 7.859 7.788 23.241 1.00 83.31 815 LEU A CA 1
ATOM 6283 C C . LEU A 1 815 ? 8.083 8.857 24.317 1.00 83.31 815 LEU A C 1
ATOM 6285 O O . LEU A 1 815 ? 8.140 8.531 25.502 1.00 83.31 815 LEU A O 1
ATOM 6289 N N . TYR A 1 816 ? 8.097 10.139 23.939 1.00 88.94 816 TYR A N 1
ATOM 6290 C CA . TYR A 1 816 ? 8.136 11.230 24.914 1.00 88.94 816 TYR A CA 1
ATOM 6291 C C . TYR A 1 816 ? 6.889 11.291 25.802 1.00 88.94 816 TYR A C 1
ATOM 6293 O O . TYR A 1 816 ? 7.022 11.575 26.991 1.00 88.94 816 TYR A O 1
ATOM 6301 N N . ASN A 1 817 ? 5.702 10.968 25.280 1.00 81.75 817 ASN A N 1
ATOM 6302 C CA . ASN A 1 817 ? 4.472 10.825 26.062 1.00 81.75 817 ASN A CA 1
ATOM 6303 C C . ASN A 1 817 ? 4.619 9.702 27.097 1.00 81.75 817 ASN A C 1
ATOM 6305 O O . ASN A 1 817 ? 4.362 9.933 28.279 1.00 81.75 817 ASN A O 1
ATOM 6309 N N . ARG A 1 818 ? 5.126 8.523 26.695 1.00 81.06 818 ARG A N 1
ATOM 6310 C CA . ARG A 1 818 ? 5.421 7.408 27.619 1.00 81.06 818 ARG A CA 1
ATOM 6311 C C . ARG A 1 818 ? 6.400 7.838 28.714 1.00 81.06 818 ARG A C 1
ATOM 6313 O O . ARG A 1 818 ? 6.158 7.594 29.895 1.00 81.06 818 ARG A O 1
ATOM 6320 N N . PHE A 1 819 ? 7.472 8.535 28.340 1.00 86.88 819 PHE A N 1
ATOM 6321 C CA . PHE A 1 819 ? 8.479 9.027 29.284 1.00 86.88 819 PHE A CA 1
ATOM 6322 C C . PHE A 1 819 ? 7.883 10.068 30.237 1.00 86.88 819 PHE A C 1
ATOM 6324 O O . PHE A 1 819 ? 8.069 9.980 31.449 1.00 86.88 819 PHE A O 1
ATOM 6331 N N . GLY A 1 820 ? 7.100 11.013 29.718 1.00 87.19 820 GLY A N 1
ATOM 6332 C CA . GLY A 1 820 ? 6.380 12.008 30.508 1.00 87.19 820 GLY A CA 1
ATOM 6333 C C . GLY A 1 820 ? 5.389 11.383 31.486 1.00 87.19 820 GLY A C 1
ATOM 6334 O O . GLY A 1 820 ? 5.336 11.792 32.645 1.00 87.19 820 GLY A O 1
ATOM 6335 N N . GLY A 1 821 ? 4.639 10.368 31.051 1.00 81.50 821 GLY A N 1
ATOM 6336 C CA . GLY A 1 821 ? 3.719 9.601 31.888 1.00 81.50 821 GLY A CA 1
ATOM 6337 C C . GLY A 1 821 ? 4.435 8.910 33.048 1.00 81.50 821 GLY A C 1
ATOM 6338 O O . GLY A 1 821 ? 4.045 9.103 34.203 1.00 81.50 821 GLY A O 1
ATOM 6339 N N . ALA A 1 822 ? 5.524 8.193 32.757 1.00 84.25 822 ALA A N 1
ATOM 6340 C CA . ALA A 1 822 ? 6.352 7.527 33.762 1.00 84.25 822 ALA A CA 1
ATOM 6341 C C . ALA A 1 822 ? 6.981 8.527 34.749 1.00 84.25 822 ALA A C 1
ATOM 6343 O O . ALA A 1 822 ? 6.940 8.322 35.965 1.00 84.25 822 ALA A O 1
ATOM 6344 N N . ILE A 1 823 ? 7.492 9.659 34.251 1.00 89.06 823 ILE A N 1
ATOM 6345 C CA . ILE A 1 823 ? 8.046 10.729 35.089 1.00 89.06 823 ILE A CA 1
ATOM 6346 C C . ILE A 1 823 ? 6.963 11.304 36.004 1.00 89.06 823 ILE A C 1
ATOM 6348 O O . ILE A 1 823 ? 7.192 11.409 37.211 1.00 89.06 823 ILE A O 1
ATOM 6352 N N . ARG A 1 824 ? 5.777 11.650 35.481 1.00 87.06 824 ARG A N 1
ATOM 6353 C CA . ARG A 1 824 ? 4.660 12.172 36.292 1.00 87.06 824 ARG A CA 1
ATOM 6354 C C . ARG A 1 824 ? 4.280 11.187 37.395 1.00 87.06 824 ARG A C 1
ATOM 6356 O O . ARG A 1 824 ? 4.179 11.606 38.548 1.00 87.06 824 ARG A O 1
ATOM 6363 N N . ALA A 1 825 ? 4.139 9.906 37.060 1.00 82.69 825 ALA A N 1
ATOM 6364 C CA . ALA A 1 825 ? 3.791 8.850 38.006 1.00 82.69 825 ALA A CA 1
ATOM 6365 C C . ALA A 1 825 ? 4.841 8.700 39.117 1.00 82.69 825 ALA A C 1
ATOM 6367 O O . ALA A 1 825 ? 4.497 8.650 40.299 1.00 82.69 825 ALA A O 1
ATOM 6368 N N . ALA A 1 826 ? 6.130 8.707 38.764 1.00 84.44 826 ALA A N 1
ATOM 6369 C CA . ALA A 1 826 ? 7.234 8.551 39.710 1.00 84.44 826 ALA A CA 1
ATOM 6370 C C . ALA A 1 826 ? 7.531 9.811 40.550 1.00 84.44 826 ALA A C 1
ATOM 6372 O O . ALA A 1 826 ? 8.226 9.716 41.573 1.00 84.44 826 ALA A O 1
ATOM 6373 N N . THR A 1 827 ? 7.024 10.980 40.135 1.00 87.81 827 THR A N 1
ATOM 6374 C CA . THR A 1 827 ? 7.344 12.288 40.729 1.00 87.81 827 THR A CA 1
ATOM 6375 C C . THR A 1 827 ? 6.094 13.086 41.120 1.00 87.81 827 THR A C 1
ATOM 6377 O O . THR A 1 827 ? 5.652 13.015 42.263 1.00 87.81 827 THR A O 1
ATOM 6380 N N . VAL A 1 828 ? 5.512 13.846 40.191 1.00 84.25 828 VAL A N 1
ATOM 6381 C CA . VAL A 1 828 ? 4.446 14.841 40.395 1.00 84.25 828 VAL A CA 1
ATOM 6382 C C . VAL A 1 828 ? 3.174 14.254 40.998 1.00 84.25 828 VAL A C 1
ATOM 6384 O O . VAL A 1 828 ? 2.504 14.936 41.770 1.00 84.25 828 VAL A O 1
ATOM 6387 N N . GLN A 1 829 ? 2.833 13.015 40.652 1.00 85.81 829 GLN A N 1
ATOM 6388 C CA . GLN A 1 829 ? 1.622 12.333 41.115 1.00 85.81 829 GLN A CA 1
ATOM 6389 C C . GLN A 1 829 ? 1.828 11.574 42.432 1.00 85.81 829 GLN A C 1
ATOM 6391 O O . GLN A 1 829 ? 0.867 11.056 42.994 1.00 85.81 829 GLN A O 1
ATOM 6396 N N . GLN A 1 830 ? 3.055 11.525 42.961 1.00 87.19 830 GLN A N 1
ATOM 6397 C CA . GLN A 1 830 ? 3.307 10.895 44.253 1.00 87.19 830 GLN A CA 1
ATOM 6398 C C . GLN A 1 830 ? 2.618 11.686 45.384 1.00 87.19 830 GLN A C 1
ATOM 6400 O O . GLN A 1 830 ? 2.569 12.922 45.340 1.00 87.19 830 GLN A O 1
ATOM 6405 N N . PRO A 1 831 ? 2.085 11.010 46.415 1.00 85.38 831 PRO A N 1
ATOM 6406 C CA . PRO A 1 831 ? 1.542 11.682 47.588 1.00 85.38 831 PRO A CA 1
ATOM 6407 C C . PRO A 1 831 ? 2.657 12.242 48.491 1.00 85.38 831 PRO A C 1
ATOM 6409 O O . PRO A 1 831 ? 3.843 11.930 48.343 1.00 85.38 831 PRO A O 1
ATOM 6412 N N . GLY A 1 832 ? 2.267 13.089 49.446 1.00 91.19 832 GLY A N 1
ATOM 6413 C CA . GLY A 1 832 ? 3.155 13.597 50.494 1.00 91.19 832 GLY A CA 1
ATOM 6414 C C . GLY A 1 832 ? 4.309 14.479 49.998 1.00 91.19 832 GLY A C 1
ATOM 6415 O O . GLY A 1 832 ? 4.224 15.144 48.961 1.00 91.19 832 GLY A O 1
ATOM 6416 N N . LEU A 1 833 ? 5.403 14.490 50.769 1.00 86.56 833 LEU A N 1
ATOM 6417 C CA . LEU A 1 833 ? 6.543 15.395 50.576 1.00 86.56 833 LEU A CA 1
ATOM 6418 C C . LEU A 1 833 ? 7.232 15.208 49.216 1.00 86.56 833 LEU A C 1
ATOM 6420 O O . LEU A 1 833 ? 7.574 16.190 48.562 1.00 86.56 833 LEU A O 1
ATOM 6424 N N . LYS A 1 834 ? 7.390 13.958 48.760 1.00 86.62 834 LYS A N 1
ATOM 6425 C CA . LYS A 1 834 ? 8.038 13.626 47.478 1.00 86.62 834 LYS A CA 1
ATOM 6426 C C . LYS A 1 834 ? 7.309 14.261 46.291 1.00 86.62 834 LYS A C 1
ATOM 6428 O O . LYS A 1 834 ? 7.948 14.840 45.409 1.00 86.62 834 LYS A O 1
ATOM 6433 N N . GLY A 1 835 ? 5.979 14.179 46.285 1.00 90.38 835 GLY A N 1
ATOM 6434 C CA . GLY A 1 835 ? 5.159 14.814 45.260 1.00 90.38 835 GLY A CA 1
ATOM 6435 C C . GLY A 1 835 ? 5.176 16.330 45.344 1.00 90.38 835 GLY A C 1
ATOM 6436 O O . GLY A 1 835 ? 5.333 16.992 44.322 1.00 90.38 835 GLY A O 1
ATOM 6437 N N . SER A 1 836 ? 5.047 16.887 46.553 1.00 90.62 836 SER A N 1
ATOM 6438 C CA . SER A 1 836 ? 5.033 18.342 46.751 1.00 90.62 836 SER A CA 1
ATOM 6439 C C . SER A 1 836 ? 6.354 18.983 46.336 1.00 90.62 836 SER A C 1
ATOM 6441 O O . SER A 1 836 ? 6.341 19.980 45.619 1.00 90.62 836 SER A O 1
ATOM 6443 N N . LEU A 1 837 ? 7.483 18.360 46.683 1.00 92.44 837 LEU A N 1
ATOM 6444 C CA . LEU A 1 837 ? 8.804 18.795 46.238 1.00 92.44 837 LEU A CA 1
ATOM 6445 C C . LEU A 1 837 ? 8.938 18.715 44.712 1.00 92.44 837 LEU A C 1
ATOM 6447 O O . LEU A 1 837 ? 9.395 19.666 44.090 1.00 92.44 837 LEU A O 1
ATOM 6451 N N . SER A 1 838 ? 8.501 17.614 44.092 1.00 93.06 838 SER A N 1
ATOM 6452 C CA . SER A 1 838 ? 8.575 17.455 42.631 1.00 93.06 838 SER A CA 1
ATOM 6453 C C . SER A 1 838 ? 7.723 18.496 41.892 1.00 93.06 838 SER A C 1
ATOM 6455 O O . SER A 1 838 ? 8.179 19.076 40.910 1.00 93.06 838 SER A O 1
ATOM 6457 N N . ARG A 1 839 ? 6.508 18.776 42.389 1.00 93.56 839 ARG A N 1
ATOM 6458 C CA . ARG A 1 839 ? 5.634 19.840 41.869 1.00 93.56 839 ARG A CA 1
ATOM 6459 C C . ARG A 1 839 ? 6.305 21.205 41.959 1.00 93.56 839 ARG A C 1
ATOM 6461 O O . ARG A 1 839 ? 6.333 21.910 40.958 1.00 93.56 839 ARG A O 1
ATOM 6468 N N . TYR A 1 840 ? 6.882 21.529 43.117 1.00 94.19 840 TYR A N 1
ATOM 6469 C CA . TYR A 1 840 ? 7.582 22.793 43.344 1.00 94.19 840 TYR A CA 1
ATOM 6470 C C . TYR A 1 840 ? 8.808 22.959 42.437 1.00 94.19 840 TYR A C 1
ATOM 6472 O O . TYR A 1 840 ? 8.996 24.015 41.837 1.00 94.19 840 TYR A O 1
ATOM 6480 N N . ILE A 1 841 ? 9.632 21.916 42.289 1.00 94.56 841 ILE A N 1
ATOM 6481 C CA . ILE A 1 841 ? 10.814 21.948 41.415 1.00 94.56 841 ILE A CA 1
ATOM 6482 C C . ILE A 1 841 ? 10.404 22.213 39.964 1.00 94.56 841 ILE A C 1
ATOM 6484 O O . ILE A 1 841 ? 10.942 23.122 39.331 1.00 94.56 841 ILE A O 1
ATOM 6488 N N . ILE A 1 842 ? 9.437 21.452 39.440 1.00 92.62 842 ILE A N 1
ATOM 6489 C CA . ILE A 1 842 ? 8.983 21.614 38.054 1.00 92.62 842 ILE A CA 1
ATOM 6490 C C . ILE A 1 842 ? 8.342 22.988 37.854 1.00 92.62 842 ILE A C 1
ATOM 6492 O O . ILE A 1 842 ? 8.696 23.661 36.892 1.00 92.62 842 ILE A O 1
ATOM 6496 N N . SER A 1 843 ? 7.467 23.441 38.760 1.00 92.88 843 SER A N 1
ATOM 6497 C CA . SER A 1 843 ? 6.829 24.758 38.635 1.00 92.88 843 SER A CA 1
ATOM 6498 C C . SER A 1 843 ? 7.851 25.894 38.669 1.00 92.88 843 SER A C 1
ATOM 6500 O O . SER A 1 843 ? 7.750 26.826 37.880 1.00 92.88 843 SER A O 1
ATOM 6502 N N . THR A 1 844 ? 8.867 25.794 39.533 1.00 94.31 844 THR A N 1
ATOM 6503 C CA . THR A 1 844 ? 9.947 26.787 39.645 1.00 94.31 844 THR A CA 1
ATOM 6504 C C . THR A 1 844 ? 10.749 26.864 38.351 1.00 94.31 844 THR A C 1
ATOM 6506 O O . THR A 1 844 ? 10.971 27.947 37.815 1.00 94.31 844 THR A O 1
ATOM 6509 N N . LYS A 1 845 ? 11.141 25.712 37.796 1.00 95.00 845 LYS A N 1
ATOM 6510 C CA . LYS A 1 845 ? 11.884 25.659 36.533 1.00 95.00 845 LYS A CA 1
ATOM 6511 C C . LYS A 1 845 ? 11.035 26.081 35.331 1.00 95.00 845 LYS A C 1
ATOM 6513 O O . LYS A 1 845 ? 11.553 26.729 34.435 1.00 95.00 845 LYS A O 1
ATOM 6518 N N . GLN A 1 846 ? 9.741 25.763 35.306 1.00 93.06 846 GLN A N 1
ATOM 6519 C CA . GLN A 1 846 ? 8.824 26.228 34.258 1.00 93.06 846 GLN A CA 1
ATOM 6520 C C . GLN A 1 846 ? 8.604 27.742 34.305 1.00 93.06 846 GLN A C 1
ATOM 6522 O O . GLN A 1 846 ? 8.626 28.389 33.258 1.00 93.06 846 GLN A O 1
ATOM 6527 N N . ALA A 1 847 ? 8.473 28.317 35.503 1.00 93.06 847 ALA A N 1
ATOM 6528 C CA . ALA A 1 847 ? 8.422 29.764 35.679 1.00 93.06 847 ALA A CA 1
ATOM 6529 C C . ALA A 1 847 ? 9.721 30.430 35.195 1.00 93.06 847 ALA A C 1
ATOM 6531 O O . ALA A 1 847 ? 9.661 31.422 34.482 1.00 93.06 847 ALA A O 1
ATOM 6532 N N . ALA A 1 848 ? 10.885 29.836 35.481 1.00 93.69 848 ALA A N 1
ATOM 6533 C CA . ALA A 1 848 ? 12.177 30.335 35.003 1.00 93.69 848 ALA A CA 1
ATOM 6534 C C . ALA A 1 848 ? 12.347 30.282 33.472 1.00 93.69 848 ALA A C 1
ATOM 6536 O O . ALA A 1 848 ? 13.226 30.952 32.942 1.00 93.69 848 ALA A O 1
ATOM 6537 N N . MET A 1 849 ? 11.523 29.519 32.748 1.00 93.25 849 MET A N 1
ATOM 6538 C CA . MET A 1 849 ? 11.514 29.500 31.280 1.00 93.25 849 MET A CA 1
ATOM 6539 C C . MET A 1 849 ? 10.534 30.512 30.665 1.00 93.25 849 MET A C 1
ATOM 6541 O O . MET A 1 849 ? 10.499 30.632 29.444 1.00 93.25 849 MET A O 1
ATOM 6545 N N . THR A 1 850 ? 9.729 31.215 31.472 1.00 89.38 850 THR A N 1
ATOM 6546 C CA . THR A 1 850 ? 8.610 32.043 30.993 1.00 89.38 850 THR A CA 1
ATOM 6547 C C . THR A 1 850 ? 8.784 33.519 31.398 1.00 89.38 850 THR A C 1
ATOM 6549 O O . THR A 1 850 ? 8.998 33.787 32.578 1.00 89.38 850 THR A O 1
ATOM 6552 N N . PRO A 1 851 ? 8.630 34.494 30.477 1.00 87.12 851 PRO A N 1
ATOM 6553 C CA . PRO A 1 851 ? 8.479 34.316 29.032 1.00 87.12 851 PRO A CA 1
ATOM 6554 C C . PRO A 1 851 ? 9.806 33.857 28.391 1.00 87.12 851 PRO A C 1
ATOM 6556 O O . PRO A 1 851 ? 10.875 34.279 28.843 1.00 87.12 851 PRO A O 1
ATOM 6559 N N . PRO A 1 852 ? 9.770 33.007 27.350 1.00 84.31 852 PRO A N 1
ATOM 6560 C CA . PRO A 1 852 ? 10.980 32.431 26.755 1.00 84.31 852 PRO A CA 1
ATOM 6561 C C . PRO A 1 852 ? 11.906 33.481 26.116 1.00 84.31 852 PRO A C 1
ATOM 6563 O O . PRO A 1 852 ? 13.117 33.270 26.015 1.00 84.31 852 PRO A O 1
ATOM 6566 N N . GLU A 1 853 ? 11.369 34.644 25.753 1.00 82.94 853 GLU A N 1
ATOM 6567 C CA . GLU A 1 853 ? 12.112 35.774 25.198 1.00 82.94 853 GLU A CA 1
ATOM 6568 C C . GLU A 1 853 ? 12.935 36.538 26.256 1.00 82.94 853 GLU A C 1
ATOM 6570 O O . GLU A 1 853 ? 13.831 37.301 25.894 1.00 82.94 853 GLU A O 1
ATOM 6575 N N . SER A 1 854 ? 12.685 36.330 27.557 1.00 84.06 854 SER A N 1
ATOM 6576 C CA . SER A 1 854 ? 13.412 37.026 28.629 1.00 84.06 854 SER A CA 1
ATOM 6577 C C . SER A 1 854 ? 14.912 36.691 28.608 1.00 84.06 854 SER A C 1
ATOM 6579 O O . SER A 1 854 ? 15.252 35.510 28.570 1.00 84.06 854 SER A O 1
ATOM 6581 N N . PRO A 1 855 ? 15.835 37.665 28.741 1.00 81.31 855 PRO A N 1
ATOM 6582 C CA . PRO A 1 855 ? 17.279 37.411 28.831 1.00 81.31 855 PRO A CA 1
ATOM 6583 C C . PRO A 1 855 ? 17.685 36.427 29.934 1.00 81.31 855 PRO A C 1
ATOM 6585 O O . PRO A 1 855 ? 18.664 35.697 29.775 1.00 81.31 855 PRO A O 1
ATOM 6588 N N . SER A 1 856 ? 16.925 36.382 31.032 1.00 86.25 856 SER A N 1
ATOM 6589 C CA . SER A 1 856 ? 17.169 35.496 32.172 1.00 86.25 856 SER A CA 1
ATOM 6590 C C . SER A 1 856 ? 16.527 34.114 32.036 1.00 86.25 856 SER A C 1
ATOM 6592 O O . SER A 1 856 ? 16.760 33.267 32.901 1.00 86.25 856 SER A O 1
ATOM 6594 N N . ALA A 1 857 ? 15.730 33.858 30.986 1.00 90.44 857 ALA A N 1
ATOM 6595 C CA . ALA A 1 857 ? 14.994 32.605 30.901 1.00 90.44 857 ALA A CA 1
ATOM 6596 C C . ALA A 1 857 ? 15.942 31.415 30.716 1.00 90.44 857 ALA A C 1
ATOM 6598 O O . ALA A 1 857 ? 16.819 31.423 29.844 1.00 90.44 857 ALA A O 1
ATOM 6599 N N . THR A 1 858 ? 15.760 30.392 31.547 1.00 92.94 858 THR A N 1
ATOM 6600 C CA . THR A 1 858 ? 16.632 29.219 31.618 1.00 92.94 858 THR A CA 1
ATOM 6601 C C . THR A 1 858 ? 15.849 27.983 32.037 1.00 92.94 858 THR A C 1
ATOM 6603 O O . THR A 1 858 ? 14.960 28.041 32.884 1.00 92.94 858 THR A O 1
ATOM 6606 N N . ASN A 1 859 ? 16.212 26.834 31.469 1.00 93.88 859 ASN A N 1
ATOM 6607 C CA . ASN A 1 859 ? 15.729 25.530 31.916 1.00 93.88 859 ASN A CA 1
ATOM 6608 C C . ASN A 1 859 ? 16.708 24.834 32.877 1.00 93.88 859 ASN A C 1
ATOM 6610 O O . ASN A 1 859 ? 16.511 23.658 33.186 1.00 93.88 859 ASN A O 1
ATOM 6614 N N . LYS A 1 860 ? 17.754 25.527 33.350 1.00 93.44 860 LYS A N 1
ATOM 6615 C CA . LYS A 1 860 ? 18.771 24.995 34.269 1.00 93.44 860 LYS A CA 1
ATOM 6616 C C . LYS A 1 860 ? 18.619 25.554 35.682 1.00 93.44 860 LYS A C 1
ATOM 6618 O O . LYS A 1 860 ? 18.238 26.705 35.869 1.00 93.44 860 LYS A O 1
ATOM 6623 N N . HIS A 1 861 ? 18.959 24.748 36.681 1.00 94.81 861 HIS A N 1
ATOM 6624 C CA . HIS A 1 861 ? 19.002 25.128 38.090 1.00 94.81 861 HIS A CA 1
ATOM 6625 C C . HIS A 1 861 ? 20.117 24.373 38.835 1.00 94.81 861 HIS A C 1
ATOM 6627 O O . HIS A 1 861 ? 20.106 23.145 38.908 1.00 94.81 861 HIS A O 1
ATOM 6633 N N . ALA A 1 862 ? 21.033 25.103 39.485 1.00 89.12 862 ALA A N 1
ATOM 6634 C CA . ALA A 1 862 ? 22.268 24.553 40.065 1.00 89.12 862 ALA A CA 1
ATOM 6635 C C . ALA A 1 862 ? 22.055 23.375 41.042 1.00 89.12 862 ALA A C 1
ATOM 6637 O O . ALA A 1 862 ? 22.779 22.381 40.991 1.00 89.12 862 ALA A O 1
ATOM 6638 N N . PHE A 1 863 ? 21.048 23.467 41.917 1.00 91.25 863 PHE A N 1
ATOM 6639 C CA . PHE A 1 863 ? 20.737 22.418 42.896 1.00 91.25 863 PHE A CA 1
ATOM 6640 C C . PHE A 1 863 ? 19.833 21.304 42.332 1.00 91.25 863 PHE A C 1
ATOM 6642 O O . PHE A 1 863 ? 20.195 20.125 42.371 1.00 91.25 863 PHE A O 1
ATOM 6649 N N . TYR A 1 864 ? 18.664 21.662 41.783 1.00 93.75 864 TYR A N 1
ATOM 6650 C CA . TYR A 1 864 ? 17.676 20.686 41.315 1.00 93.75 864 TYR A CA 1
ATOM 6651 C C . TYR A 1 864 ? 18.180 19.791 40.190 1.00 93.75 864 TYR A C 1
ATOM 6653 O O . TYR A 1 864 ? 17.898 18.596 40.229 1.00 93.75 864 TYR A O 1
ATOM 6661 N N . ASP A 1 865 ? 18.972 20.304 39.251 1.00 91.69 865 ASP A N 1
ATOM 6662 C CA . ASP A 1 865 ? 19.464 19.493 38.131 1.00 91.69 865 ASP A CA 1
ATOM 6663 C C . ASP A 1 865 ? 20.422 18.409 38.612 1.00 91.69 865 ASP A C 1
ATOM 6665 O O . ASP A 1 865 ? 20.362 17.267 38.159 1.00 91.69 865 ASP A O 1
ATOM 6669 N N . ARG A 1 866 ? 21.274 18.741 39.587 1.00 88.75 866 ARG A N 1
ATOM 6670 C CA . ARG A 1 866 ? 22.304 17.833 40.093 1.00 88.75 866 ARG A CA 1
ATOM 6671 C C . ARG A 1 866 ? 21.731 16.696 40.934 1.00 88.75 866 ARG A C 1
ATOM 6673 O O . ARG A 1 866 ? 22.255 15.586 40.872 1.00 88.75 866 ARG A O 1
ATOM 6680 N N . ILE A 1 867 ? 20.691 16.972 41.720 1.00 87.25 867 ILE A N 1
ATOM 6681 C CA . ILE A 1 867 ? 20.158 16.025 42.709 1.00 87.25 867 ILE A CA 1
ATOM 6682 C C . ILE A 1 867 ? 18.869 15.368 42.216 1.00 87.25 867 ILE A C 1
ATOM 6684 O O . ILE A 1 867 ? 18.746 14.145 42.244 1.00 87.25 867 ILE A O 1
ATOM 6688 N N . TRP A 1 868 ? 17.903 16.166 41.762 1.00 93.56 868 TRP A N 1
ATOM 6689 C CA . TRP A 1 868 ? 16.580 15.677 41.383 1.00 93.56 868 TRP A CA 1
ATOM 6690 C C . TRP A 1 868 ? 16.513 15.333 39.890 1.00 93.56 868 TRP A C 1
ATOM 6692 O O . TRP A 1 868 ? 16.235 14.185 39.551 1.00 93.56 868 TRP A O 1
ATOM 6702 N N . GLY A 1 869 ? 16.851 16.277 39.006 1.00 91.69 869 GLY A N 1
ATOM 6703 C CA . GLY A 1 869 ? 16.773 16.110 37.549 1.00 91.69 869 GLY A CA 1
ATOM 6704 C C . GLY A 1 869 ? 17.630 14.948 37.056 1.00 91.69 869 GLY A C 1
ATOM 6705 O O . GLY A 1 869 ? 17.128 14.042 36.396 1.00 91.69 869 GLY A O 1
ATOM 6706 N N . ARG A 1 870 ? 18.895 14.879 37.493 1.00 91.81 870 ARG A N 1
ATOM 6707 C CA . ARG A 1 870 ? 19.802 13.771 37.161 1.00 91.81 870 ARG A CA 1
ATOM 6708 C C . ARG A 1 870 ? 19.264 12.412 37.600 1.00 91.81 870 ARG A C 1
ATOM 6710 O O . ARG A 1 870 ? 19.423 11.440 36.865 1.00 91.81 870 ARG A O 1
ATOM 6717 N N . LYS A 1 871 ? 18.624 12.322 38.772 1.00 92.62 871 LYS A N 1
ATOM 6718 C CA . LYS A 1 871 ? 18.026 11.071 39.261 1.00 92.62 871 LYS A CA 1
ATOM 6719 C C . LYS A 1 871 ? 16.846 10.646 38.385 1.00 92.62 871 LYS A C 1
ATOM 6721 O O . LYS A 1 871 ? 16.763 9.477 38.025 1.00 92.62 871 LYS A O 1
ATOM 6726 N N . VAL A 1 872 ? 15.977 11.590 38.017 1.00 92.69 872 VAL A N 1
ATOM 6727 C CA . VAL A 1 872 ? 14.833 11.338 37.126 1.00 92.69 872 VAL A CA 1
ATOM 6728 C C . VAL A 1 872 ? 15.308 10.917 35.733 1.00 92.69 872 VAL A C 1
ATOM 6730 O O . VAL A 1 872 ? 14.857 9.897 35.223 1.00 92.69 872 VAL A O 1
ATOM 6733 N N . ALA A 1 873 ? 16.277 11.629 35.152 1.00 93.00 873 ALA A N 1
ATOM 6734 C CA . ALA A 1 873 ? 16.858 11.284 33.856 1.00 93.00 873 ALA A CA 1
ATOM 6735 C C . ALA A 1 873 ? 17.575 9.920 33.878 1.00 93.00 873 ALA A C 1
ATOM 6737 O O . ALA A 1 873 ? 17.472 9.158 32.919 1.00 93.00 873 ALA A O 1
ATOM 6738 N N . SER A 1 874 ? 18.243 9.573 34.989 1.00 93.56 874 SER A N 1
ATOM 6739 C CA . SER A 1 874 ? 18.943 8.286 35.141 1.00 93.56 874 SER A CA 1
ATOM 6740 C C . SER A 1 874 ? 18.003 7.086 35.135 1.00 93.56 874 SER A C 1
ATOM 6742 O O . SER A 1 874 ? 18.387 6.030 34.644 1.00 93.56 874 SER A O 1
ATOM 6744 N N . ALA A 1 875 ? 16.769 7.239 35.625 1.00 91.44 875 ALA A N 1
ATOM 6745 C CA . ALA A 1 875 ? 15.771 6.170 35.563 1.00 91.44 875 ALA A CA 1
ATOM 6746 C C . ALA A 1 875 ? 15.448 5.761 34.113 1.00 91.44 875 ALA A C 1
ATOM 6748 O O . ALA A 1 875 ? 15.139 4.602 33.854 1.00 91.44 875 ALA A O 1
ATOM 6749 N N . MET A 1 876 ? 15.589 6.699 33.173 1.00 92.38 876 MET A N 1
ATOM 6750 C CA . MET A 1 876 ? 15.356 6.508 31.740 1.00 92.38 876 MET A CA 1
ATOM 6751 C C . MET A 1 876 ? 16.642 6.243 30.942 1.00 92.38 876 MET A C 1
ATOM 6753 O O . MET A 1 876 ? 16.571 6.098 29.729 1.00 92.38 876 MET A O 1
ATOM 6757 N N . GLY A 1 877 ? 17.819 6.255 31.580 1.00 94.81 877 GLY A N 1
ATOM 6758 C CA . GLY A 1 877 ? 19.113 6.180 30.888 1.00 94.81 877 GLY A CA 1
ATOM 6759 C C . GLY A 1 877 ? 19.542 7.462 30.153 1.00 94.81 877 GLY A C 1
ATOM 6760 O O . GLY A 1 877 ? 20.516 7.448 29.406 1.00 94.81 877 GLY A O 1
ATOM 6761 N N . LEU A 1 878 ? 18.855 8.590 30.368 1.00 96.31 878 LEU A N 1
ATOM 6762 C CA . LEU A 1 878 ? 19.065 9.852 29.640 1.00 96.31 878 LEU A CA 1
ATOM 6763 C C . LEU A 1 878 ? 19.893 10.893 30.409 1.00 96.31 878 LEU A C 1
ATOM 6765 O O . LEU A 1 878 ? 19.974 12.051 30.017 1.00 96.31 878 LEU A O 1
ATOM 6769 N N . GLN A 1 879 ? 20.544 10.514 31.504 1.00 94.19 879 GLN A N 1
ATOM 6770 C CA . GLN A 1 879 ? 21.332 11.429 32.339 1.00 94.19 879 GLN A CA 1
ATOM 6771 C C . GLN A 1 879 ? 22.545 12.058 31.638 1.00 94.19 879 GLN A C 1
ATOM 6773 O O . GLN A 1 879 ? 23.099 13.030 32.148 1.00 94.19 879 GLN A O 1
ATOM 6778 N N . ASN A 1 880 ? 22.972 11.488 30.509 1.00 95.94 880 ASN A N 1
ATOM 6779 C CA . ASN A 1 880 ? 24.053 12.012 29.678 1.00 95.94 880 ASN A CA 1
ATOM 6780 C C . ASN A 1 880 ? 23.536 12.763 28.441 1.00 95.94 880 ASN A C 1
ATOM 6782 O O . ASN A 1 880 ? 24.350 13.331 27.711 1.00 95.94 880 ASN A O 1
ATOM 6786 N N . ALA A 1 881 ? 22.219 12.773 28.203 1.00 95.88 881 ALA A N 1
ATOM 6787 C CA . ALA A 1 881 ? 21.623 13.388 27.028 1.00 95.88 881 ALA A CA 1
ATOM 6788 C C . ALA A 1 881 ? 21.855 14.903 27.060 1.00 95.88 881 ALA A C 1
ATOM 6790 O O . ALA A 1 881 ? 21.267 15.620 27.873 1.00 95.88 881 ALA A O 1
ATOM 6791 N N . LYS A 1 882 ? 22.717 15.385 26.165 1.00 94.56 882 LYS A N 1
ATOM 6792 C CA . LYS A 1 882 ? 22.979 16.809 25.934 1.00 94.56 882 LYS A CA 1
ATOM 6793 C C . LYS A 1 882 ? 21.879 17.424 25.080 1.00 94.56 882 LYS A C 1
ATOM 6795 O O . LYS A 1 882 ? 21.439 18.535 25.366 1.00 94.56 882 LYS A O 1
ATOM 6800 N N . SER A 1 883 ? 21.430 16.663 24.083 1.00 94.12 883 SER A N 1
ATOM 6801 C CA . SER A 1 883 ? 20.427 17.099 23.124 1.00 94.12 883 SER A CA 1
ATOM 6802 C C . SER A 1 883 ? 19.369 16.020 22.896 1.00 94.12 883 SER A C 1
ATOM 6804 O O . SER A 1 883 ? 19.665 14.827 22.802 1.00 94.12 883 SER A O 1
ATOM 6806 N N . MET A 1 884 ? 18.118 16.455 22.820 1.00 96.19 884 MET A N 1
ATOM 6807 C CA . MET A 1 884 ? 16.934 15.648 22.540 1.00 96.19 884 MET A CA 1
ATOM 6808 C C . MET A 1 884 ? 16.142 16.333 21.430 1.00 96.19 884 MET A C 1
ATOM 6810 O O . MET A 1 884 ? 16.067 17.563 21.397 1.00 96.19 884 MET A O 1
ATOM 6814 N N . VAL A 1 885 ? 15.539 15.558 20.532 1.00 94.75 885 VAL A N 1
ATOM 6815 C CA . VAL A 1 885 ? 14.775 16.106 19.402 1.00 94.75 885 VAL A CA 1
ATOM 6816 C C . VAL A 1 885 ? 13.467 15.361 19.260 1.00 94.75 885 VAL A C 1
ATOM 6818 O O . VAL A 1 885 ? 13.469 14.139 19.147 1.00 94.75 885 VAL A O 1
ATOM 6821 N N . SER A 1 886 ? 12.361 16.100 19.221 1.00 93.00 886 SER A N 1
ATOM 6822 C CA . SER A 1 886 ? 11.073 15.566 18.789 1.00 93.00 886 SER A CA 1
ATOM 6823 C C . SER A 1 886 ? 10.837 15.910 17.331 1.00 93.00 886 SER A C 1
ATOM 6825 O O . SER A 1 886 ? 10.858 17.082 16.962 1.00 93.00 886 SER A O 1
ATOM 6827 N N . GLY A 1 887 ? 10.572 14.894 16.519 1.00 88.44 887 GLY A N 1
ATOM 6828 C CA . GLY A 1 887 ? 10.193 15.054 15.120 1.00 88.44 887 GLY A CA 1
ATOM 6829 C C . GLY A 1 887 ? 9.095 14.079 14.722 1.00 88.44 887 GLY A C 1
ATOM 6830 O O . GLY A 1 887 ? 8.533 13.364 15.554 1.00 88.44 887 GLY A O 1
ATOM 6831 N N . SER A 1 888 ? 8.806 14.017 13.423 1.00 78.06 888 SER A N 1
ATOM 6832 C CA . SER A 1 888 ? 7.786 13.149 12.821 1.00 78.06 888 SER A CA 1
ATOM 6833 C C . SER A 1 888 ? 6.336 13.572 13.107 1.00 78.06 888 SER A C 1
ATOM 6835 O O . SER A 1 888 ? 5.527 13.530 12.189 1.00 78.06 888 SER A O 1
ATOM 6837 N N . ALA A 1 889 ? 5.988 14.006 14.317 1.00 75.75 889 ALA A N 1
ATOM 6838 C CA . ALA A 1 889 ? 4.653 14.504 14.660 1.00 75.75 889 ALA A CA 1
ATOM 6839 C C . ALA A 1 889 ? 4.732 15.654 15.688 1.00 75.75 889 ALA A C 1
ATOM 6841 O O . ALA A 1 889 ? 5.766 15.790 16.353 1.00 75.75 889 ALA A O 1
ATOM 6842 N N . PRO A 1 890 ? 3.665 16.463 15.845 1.00 78.00 890 PRO A N 1
ATOM 6843 C CA . PRO A 1 890 ? 3.623 17.526 16.847 1.00 78.00 890 PRO A CA 1
ATOM 6844 C C . PRO A 1 890 ? 3.760 16.987 18.279 1.00 78.00 890 PRO A C 1
ATOM 6846 O O . PRO A 1 890 ? 3.148 15.979 18.636 1.00 78.00 890 PRO A O 1
ATOM 6849 N N . LEU A 1 891 ? 4.539 17.676 19.117 1.00 84.81 891 LEU A N 1
ATOM 6850 C CA . LEU A 1 891 ? 4.639 17.391 20.554 1.00 84.81 891 LEU A CA 1
ATOM 6851 C C . LEU A 1 891 ? 3.833 18.417 21.357 1.00 84.81 891 LEU A C 1
ATOM 6853 O O . LEU A 1 891 ? 3.971 19.622 21.147 1.00 84.81 891 LEU A O 1
ATOM 6857 N N . ASP A 1 892 ? 3.038 17.932 22.316 1.00 84.06 892 ASP A N 1
ATOM 6858 C CA . ASP A 1 892 ? 2.236 18.771 23.210 1.00 84.06 892 ASP A CA 1
ATOM 6859 C C . ASP A 1 892 ? 3.111 19.818 23.943 1.00 84.06 892 ASP A C 1
ATOM 6861 O O . ASP A 1 892 ? 4.098 19.446 24.595 1.00 84.06 892 ASP A O 1
ATOM 6865 N N . PRO A 1 893 ? 2.757 21.119 23.894 1.00 89.25 893 PRO A N 1
ATOM 6866 C CA . PRO A 1 893 ? 3.558 22.181 24.503 1.00 89.25 893 PRO A CA 1
ATOM 6867 C C . PRO A 1 893 ? 3.767 22.016 26.014 1.00 89.25 893 PRO A C 1
ATOM 6869 O O . PRO A 1 893 ? 4.837 22.338 26.539 1.00 89.25 893 PRO A O 1
ATOM 6872 N N . SER A 1 894 ? 2.765 21.495 26.730 1.00 86.94 894 SER A N 1
ATOM 6873 C CA . SER A 1 894 ? 2.838 21.300 28.181 1.00 86.94 894 SER A CA 1
ATOM 6874 C C . SER A 1 894 ? 3.807 20.175 28.545 1.00 86.94 894 SER A C 1
ATOM 6876 O O . SER A 1 894 ? 4.583 20.301 29.499 1.00 86.94 894 SER A O 1
ATOM 6878 N N . LEU A 1 895 ? 3.805 19.093 27.763 1.00 88.56 895 LEU A N 1
ATOM 6879 C CA . LEU A 1 895 ? 4.748 17.997 27.918 1.00 88.56 895 LEU A CA 1
ATOM 6880 C C . LEU A 1 895 ? 6.165 18.440 27.555 1.00 88.56 895 LEU A C 1
ATOM 6882 O O . LEU A 1 895 ? 7.092 18.170 28.317 1.00 88.56 895 LEU A O 1
ATOM 6886 N N . HIS A 1 896 ? 6.336 19.145 26.436 1.00 93.19 896 HIS A N 1
ATOM 6887 C CA . HIS A 1 896 ? 7.640 19.644 26.000 1.00 93.19 896 HIS A CA 1
ATOM 6888 C C . HIS A 1 896 ? 8.270 20.563 27.052 1.00 93.19 896 HIS A C 1
ATOM 6890 O O . HIS A 1 896 ? 9.414 20.346 27.458 1.00 93.19 896 HIS A O 1
ATOM 6896 N N . GLY A 1 897 ? 7.496 21.517 27.579 1.00 93.19 897 GLY A N 1
ATOM 6897 C CA . GLY A 1 897 ? 7.934 22.396 28.662 1.00 93.19 897 GLY A CA 1
ATOM 6898 C C . GLY A 1 897 ? 8.269 21.632 29.946 1.00 93.19 897 GLY A C 1
ATOM 6899 O O . GLY A 1 897 ? 9.274 21.910 30.595 1.00 93.19 897 GLY A O 1
ATOM 6900 N N . MET A 1 898 ? 7.472 20.629 30.321 1.00 92.00 898 MET A N 1
ATOM 6901 C CA . MET A 1 898 ? 7.776 19.793 31.487 1.00 92.00 898 MET A CA 1
ATOM 6902 C C . MET A 1 898 ? 9.064 18.985 31.298 1.00 92.00 898 MET A C 1
ATOM 6904 O O . MET A 1 898 ? 9.915 18.996 32.183 1.00 92.00 898 MET A O 1
ATOM 6908 N N . LEU A 1 899 ? 9.258 18.332 30.152 1.00 93.88 899 LEU A N 1
ATOM 6909 C CA . LEU A 1 899 ? 10.468 17.554 29.884 1.00 93.88 899 LEU A CA 1
ATOM 6910 C C . LEU A 1 899 ? 11.713 18.445 29.808 1.00 93.88 899 LEU A C 1
ATOM 6912 O O . LEU A 1 899 ? 12.743 18.071 30.360 1.00 93.88 899 LEU A O 1
ATOM 6916 N N . ARG A 1 900 ? 11.620 19.657 29.248 1.00 94.19 900 ARG A N 1
ATOM 6917 C CA . ARG A 1 900 ? 12.700 20.659 29.328 1.00 94.19 900 ARG A CA 1
ATOM 6918 C C . ARG A 1 900 ? 13.054 21.014 30.767 1.00 94.19 900 ARG A C 1
ATOM 6920 O O . ARG A 1 900 ? 14.235 21.050 31.113 1.00 94.19 900 ARG A O 1
ATOM 6927 N N . ALA A 1 901 ? 12.045 21.237 31.610 1.00 92.62 901 ALA A N 1
ATOM 6928 C CA . ALA A 1 901 ? 12.248 21.500 33.031 1.00 92.62 901 ALA A CA 1
ATOM 6929 C C . ALA A 1 901 ? 12.861 20.293 33.758 1.00 92.62 901 ALA A C 1
ATOM 6931 O O . ALA A 1 901 ? 13.679 20.476 34.652 1.00 92.62 901 ALA A O 1
ATOM 6932 N N . VAL A 1 902 ? 12.502 19.064 33.392 1.00 92.38 902 VAL A N 1
ATOM 6933 C CA . VAL A 1 902 ? 13.033 17.851 34.032 1.00 92.38 902 VAL A CA 1
ATOM 6934 C C . VAL A 1 902 ? 14.476 17.579 33.615 1.00 92.38 902 VAL A C 1
ATOM 6936 O O . VAL A 1 902 ? 15.324 17.345 34.475 1.00 92.38 902 VAL A O 1
ATOM 6939 N N . MET A 1 903 ? 14.752 17.619 32.311 1.00 92.94 903 MET A N 1
ATOM 6940 C CA . MET A 1 903 ? 16.030 17.189 31.746 1.00 92.94 903 MET A CA 1
ATOM 6941 C C . MET A 1 903 ? 17.122 18.258 31.869 1.00 92.94 903 MET A C 1
ATOM 6943 O O . MET A 1 903 ? 18.287 17.913 32.041 1.00 92.94 903 MET A O 1
ATOM 6947 N N . GLY A 1 904 ? 16.772 19.551 31.801 1.00 92.50 904 GLY A N 1
ATOM 6948 C CA . GLY A 1 904 ? 17.752 20.647 31.870 1.00 92.50 904 GLY A CA 1
ATOM 6949 C C . GLY A 1 904 ? 18.770 20.656 30.719 1.00 92.50 904 GLY A C 1
ATOM 6950 O O . GLY A 1 904 ? 19.865 21.204 30.860 1.00 92.50 904 GLY A O 1
ATOM 6951 N N . ASN A 1 905 ? 18.421 20.024 29.597 1.00 93.50 905 ASN A N 1
ATOM 6952 C CA . ASN A 1 905 ? 19.246 19.868 28.402 1.00 93.50 905 ASN A CA 1
ATOM 6953 C C . ASN A 1 905 ? 18.621 20.588 27.190 1.00 93.50 905 ASN A C 1
ATOM 6955 O O . ASN A 1 905 ? 17.592 21.261 27.322 1.00 93.50 905 ASN A O 1
ATOM 6959 N N . THR A 1 906 ? 19.246 20.479 26.017 1.00 93.88 906 THR A N 1
ATOM 6960 C CA . THR A 1 906 ? 18.727 21.065 24.774 1.00 93.88 906 THR A CA 1
ATOM 6961 C C . THR A 1 906 ? 17.672 20.142 24.181 1.00 93.88 906 THR A C 1
ATOM 6963 O O . THR A 1 906 ? 17.995 19.184 23.490 1.00 93.88 906 THR A O 1
ATOM 6966 N N . PHE A 1 907 ? 16.396 20.403 24.461 1.00 95.38 907 PHE A N 1
ATOM 6967 C CA . PHE A 1 907 ? 15.298 19.616 23.899 1.00 95.38 907 PHE A CA 1
ATOM 6968 C C . PHE A 1 907 ? 14.520 20.435 22.872 1.00 95.38 907 PHE A C 1
ATOM 6970 O O . PHE A 1 907 ? 13.755 21.316 23.250 1.00 95.38 907 PHE A O 1
ATOM 6977 N N . VAL A 1 908 ? 14.679 20.142 21.587 1.00 94.69 908 VAL A N 1
ATOM 6978 C CA . VAL A 1 908 ? 14.082 20.904 20.480 1.00 94.69 908 VAL A CA 1
ATOM 6979 C C . VAL A 1 908 ? 13.008 20.112 19.735 1.00 94.69 908 VAL A C 1
ATOM 6981 O O . VAL A 1 908 ? 12.943 18.885 19.830 1.00 94.69 908 VAL A O 1
ATOM 6984 N N . GLN A 1 909 ? 12.152 20.820 19.003 1.00 93.88 909 GLN A N 1
ATOM 6985 C CA . GLN A 1 909 ? 11.208 20.240 18.054 1.00 93.88 909 GLN A CA 1
ATOM 6986 C C . GLN A 1 909 ? 11.629 20.593 16.626 1.00 93.88 909 GLN A C 1
ATOM 6988 O O . GLN A 1 909 ? 12.043 21.723 16.367 1.00 93.88 909 GLN A O 1
ATOM 6993 N N . GLY A 1 910 ? 11.522 19.628 15.715 1.00 93.56 910 GLY A N 1
ATOM 6994 C CA . GLY A 1 910 ? 11.843 19.807 14.304 1.00 93.56 910 GLY A CA 1
ATOM 6995 C C . GLY A 1 910 ? 10.758 19.258 13.389 1.00 93.56 910 GLY A C 1
ATOM 6996 O O . GLY A 1 910 ? 10.004 18.354 13.754 1.00 93.56 910 GLY A O 1
ATOM 6997 N N . TYR A 1 911 ? 10.702 19.810 12.184 1.00 95.00 911 TYR A N 1
ATOM 6998 C CA . TYR A 1 911 ? 9.821 19.372 11.114 1.00 95.00 911 TYR A CA 1
ATOM 6999 C C . TYR A 1 911 ? 10.620 19.150 9.828 1.00 95.00 911 TYR A C 1
ATOM 7001 O O . TYR A 1 911 ? 11.479 19.945 9.443 1.00 95.00 911 TYR A O 1
ATOM 7009 N N . GLY A 1 912 ? 10.296 18.053 9.157 1.00 93.25 912 GLY A N 1
ATOM 7010 C CA . GLY A 1 912 ? 10.876 17.655 7.889 1.00 93.25 912 GLY A CA 1
ATOM 7011 C C . GLY A 1 912 ? 10.135 16.451 7.326 1.00 93.25 912 GLY A C 1
ATOM 7012 O O . GLY A 1 912 ? 9.404 15.755 8.038 1.00 93.25 912 GLY A O 1
ATOM 7013 N N . LEU A 1 913 ? 10.335 16.211 6.037 1.00 93.69 913 LEU A N 1
ATOM 7014 C CA . LEU A 1 913 ? 9.663 15.167 5.273 1.00 93.69 913 LEU A CA 1
ATOM 7015 C C . LEU A 1 913 ? 10.692 14.195 4.699 1.00 93.69 913 LEU A C 1
ATOM 7017 O O . LEU A 1 913 ? 11.901 14.427 4.772 1.00 93.69 913 LEU A O 1
ATOM 7021 N N . THR A 1 914 ? 10.221 13.101 4.101 1.00 92.12 914 THR A N 1
ATOM 7022 C CA . THR A 1 914 ? 11.128 12.203 3.365 1.00 92.12 914 THR A CA 1
ATOM 7023 C C . THR A 1 914 ? 11.753 12.945 2.192 1.00 92.12 914 THR A C 1
ATOM 7025 O O . THR A 1 914 ? 12.960 12.873 1.984 1.00 92.12 914 THR A O 1
ATOM 7028 N N . GLU A 1 915 ? 10.938 13.757 1.525 1.00 95.50 915 GLU A N 1
ATOM 7029 C CA . GLU A 1 915 ? 11.267 14.641 0.416 1.00 95.50 915 GLU A CA 1
ATOM 7030 C C . GLU A 1 915 ? 12.298 15.712 0.779 1.00 95.50 915 GLU A C 1
ATOM 7032 O O . GLU A 1 915 ? 12.895 16.292 -0.114 1.00 95.50 915 GLU A O 1
ATOM 7037 N N . THR A 1 916 ? 12.552 15.969 2.063 1.00 95.56 916 THR A N 1
ATOM 7038 C CA . THR A 1 916 ? 13.538 16.967 2.506 1.00 95.56 916 THR A CA 1
ATOM 7039 C C . THR A 1 916 ? 14.684 16.357 3.312 1.00 95.56 916 THR A C 1
ATOM 7041 O O . THR A 1 916 ? 15.395 17.063 4.031 1.00 95.56 916 THR A O 1
ATOM 7044 N N . PHE A 1 917 ? 14.848 15.031 3.251 1.00 93.75 917 PHE A N 1
ATOM 7045 C CA . PHE A 1 917 ? 15.813 14.285 4.063 1.00 93.75 917 PHE A CA 1
ATOM 7046 C C . PHE A 1 917 ? 15.697 14.613 5.568 1.00 93.75 917 PHE A C 1
ATOM 7048 O O . PHE A 1 917 ? 16.685 14.821 6.270 1.00 93.75 917 PHE A O 1
ATOM 7055 N N . ALA A 1 918 ? 14.453 14.700 6.053 1.00 92.94 918 ALA A N 1
ATOM 7056 C CA . ALA A 1 918 ? 14.075 15.030 7.428 1.00 92.94 918 ALA A CA 1
ATOM 7057 C C . ALA A 1 918 ? 14.457 16.440 7.930 1.00 92.94 918 ALA A C 1
ATOM 7059 O O . ALA A 1 918 ? 14.342 16.694 9.128 1.00 92.94 918 ALA A O 1
ATOM 7060 N N . GLN A 1 919 ? 14.869 17.361 7.051 1.00 93.50 919 GLN A N 1
ATOM 7061 C CA . GLN A 1 919 ? 15.279 18.725 7.418 1.00 93.50 919 GLN A CA 1
ATOM 7062 C C . GLN A 1 919 ? 14.364 19.781 6.793 1.00 93.50 919 GLN A C 1
ATOM 7064 O O . GLN A 1 919 ? 13.967 19.654 5.638 1.00 93.50 919 GLN A O 1
ATOM 7069 N N . GLY A 1 920 ? 14.027 20.837 7.531 1.00 94.25 920 GLY A N 1
ATOM 7070 C CA . GLY A 1 920 ? 13.143 21.894 7.037 1.00 94.25 920 GLY A CA 1
ATOM 7071 C C . GLY A 1 920 ? 12.944 23.037 8.021 1.00 94.25 920 GLY A C 1
ATOM 7072 O O . GLY A 1 920 ? 13.174 24.200 7.689 1.00 94.25 920 GLY A O 1
ATOM 7073 N N . LEU A 1 921 ? 12.531 22.678 9.232 1.00 96.00 921 LEU A N 1
ATOM 7074 C CA . LEU A 1 921 ? 12.398 23.566 10.378 1.00 96.00 921 LEU A CA 1
ATOM 7075 C C . LEU A 1 921 ? 13.012 22.877 11.592 1.00 96.00 921 LEU A C 1
ATOM 7077 O O . LEU A 1 921 ? 12.808 21.675 11.785 1.00 96.00 921 LEU A O 1
ATOM 7081 N N . CYS A 1 922 ? 13.718 23.618 12.435 1.00 94.56 922 CYS A N 1
ATOM 7082 C CA . CYS A 1 922 ? 14.069 23.120 13.759 1.00 94.56 922 CYS A CA 1
ATOM 7083 C C . CYS A 1 922 ? 14.287 24.269 14.738 1.00 94.56 922 CYS A C 1
ATOM 7085 O O . CYS A 1 922 ? 14.824 25.322 14.386 1.00 94.56 922 CYS A O 1
ATOM 7087 N N . GLN A 1 923 ? 13.894 24.061 15.993 1.00 94.38 923 GLN A N 1
ATOM 7088 C CA . GLN A 1 923 ? 14.270 24.981 17.059 1.00 94.38 923 GLN A CA 1
ATOM 7089 C C . GLN A 1 923 ? 15.779 24.910 17.302 1.00 94.38 923 GLN A C 1
ATOM 7091 O O . GLN A 1 923 ? 16.385 23.837 17.247 1.00 94.38 923 GLN A O 1
ATOM 7096 N N . SER A 1 924 ? 16.369 26.065 17.590 1.00 89.44 924 SER A N 1
ATOM 7097 C CA . SER A 1 924 ? 17.788 26.198 17.905 1.00 89.44 924 SER A CA 1
ATOM 7098 C C . SER A 1 924 ? 18.059 25.924 19.385 1.00 89.44 924 SER A C 1
ATOM 7100 O O . SER A 1 924 ? 17.165 25.991 20.237 1.00 89.44 924 SER A O 1
ATOM 7102 N N . GLU A 1 925 ? 19.321 25.662 19.720 1.00 87.75 925 GLU A N 1
ATOM 7103 C CA . GLU A 1 925 ? 19.760 25.667 21.114 1.00 87.75 925 GLU A CA 1
ATOM 7104 C C . GLU A 1 925 ? 19.428 27.014 21.781 1.00 87.75 925 GLU A C 1
ATOM 7106 O O . GLU A 1 925 ? 19.652 28.079 21.212 1.00 87.75 925 GLU A O 1
ATOM 7111 N N . GLY A 1 926 ? 18.870 26.969 22.993 1.00 83.62 926 GLY A N 1
ATOM 7112 C CA . GLY A 1 926 ? 18.463 28.165 23.738 1.00 83.62 926 GLY A CA 1
ATOM 7113 C C . GLY A 1 926 ? 17.055 28.683 23.425 1.00 83.62 926 GLY A C 1
ATOM 7114 O O . GLY A 1 926 ? 16.543 29.492 24.200 1.00 83.62 926 GLY A O 1
ATOM 7115 N N . ASP A 1 927 ? 16.385 28.187 22.379 1.00 89.00 927 ASP A N 1
ATOM 7116 C CA . ASP A 1 927 ? 14.962 28.460 22.176 1.00 89.00 927 ASP A CA 1
ATOM 7117 C C . ASP A 1 927 ? 14.128 27.680 23.203 1.00 89.00 927 ASP A C 1
ATOM 7119 O O . ASP A 1 927 ? 13.917 26.473 23.076 1.00 89.00 927 ASP A O 1
ATOM 7123 N N . LEU A 1 928 ? 13.647 28.379 24.234 1.00 91.19 928 LEU A N 1
ATOM 7124 C CA . LEU A 1 928 ? 12.824 27.811 25.305 1.00 91.19 928 LEU A CA 1
ATOM 7125 C C . LEU A 1 928 ? 11.318 27.855 25.014 1.00 91.19 928 LEU A C 1
ATOM 7127 O O . LEU A 1 928 ? 10.530 27.363 25.826 1.00 91.19 928 LEU A O 1
ATOM 7131 N N . SER A 1 929 ? 10.911 28.359 23.846 1.00 91.50 929 SER A N 1
ATOM 7132 C CA . SER A 1 929 ? 9.508 28.378 23.434 1.00 91.50 929 SER A CA 1
ATOM 7133 C C . SER A 1 929 ? 8.975 26.979 23.117 1.00 91.50 929 SER A C 1
ATOM 7135 O O . SER A 1 929 ? 9.723 26.069 22.756 1.00 91.50 929 SER A O 1
ATOM 7137 N N . VAL A 1 930 ? 7.667 26.794 23.274 1.00 92.31 930 VAL A N 1
ATOM 7138 C CA . VAL A 1 930 ? 6.971 25.522 23.038 1.00 92.31 930 VAL A CA 1
ATOM 7139 C C . VAL A 1 930 ? 5.877 25.711 21.989 1.00 92.31 930 VAL A C 1
ATOM 7141 O O . VAL A 1 930 ? 5.425 26.831 21.762 1.00 92.31 930 VAL A O 1
ATOM 7144 N N . GLY A 1 931 ? 5.443 24.617 21.358 1.00 89.06 931 GLY A N 1
ATOM 7145 C CA . GLY A 1 931 ? 4.351 24.639 20.375 1.00 89.06 931 GLY A CA 1
ATOM 7146 C C . GLY A 1 931 ? 4.734 25.125 18.976 1.00 89.06 931 GLY A C 1
ATOM 7147 O O . GLY A 1 931 ? 3.847 25.409 18.185 1.00 89.06 931 GLY A O 1
ATOM 7148 N N . ASN A 1 932 ? 6.027 25.205 18.659 1.00 93.38 932 ASN A N 1
ATOM 7149 C CA . ASN A 1 932 ? 6.523 25.515 17.319 1.00 93.38 932 ASN A CA 1
ATOM 7150 C C . ASN A 1 932 ? 7.716 24.614 16.957 1.00 93.38 932 ASN A C 1
ATOM 7152 O O . ASN A 1 932 ? 8.332 23.999 17.828 1.00 93.38 932 ASN A O 1
ATOM 7156 N N . CYS A 1 933 ? 8.033 24.553 15.666 1.00 94.50 933 CYS A N 1
ATOM 7157 C CA . CYS A 1 933 ? 9.142 23.790 15.096 1.00 94.50 933 CYS A CA 1
ATOM 7158 C C . CYS A 1 933 ? 10.383 24.657 14.830 1.00 94.50 933 CYS A C 1
ATOM 7160 O O . CYS A 1 933 ? 11.314 24.181 14.193 1.00 94.50 933 CYS A O 1
ATOM 7162 N N . GLY A 1 934 ? 10.416 25.907 15.298 1.00 94.31 934 GLY A N 1
ATOM 7163 C CA . GLY A 1 934 ? 11.542 26.821 15.119 1.00 94.31 934 GLY A CA 1
ATOM 7164 C C . GLY A 1 934 ? 11.605 27.497 13.750 1.00 94.31 934 GLY A C 1
ATOM 7165 O O . GLY A 1 934 ? 10.592 27.656 13.065 1.00 94.31 934 GLY A O 1
ATOM 7166 N N . GLY A 1 935 ? 12.803 27.966 13.400 1.00 94.56 935 GLY A N 1
ATOM 7167 C CA . GLY A 1 935 ? 13.061 28.719 12.174 1.00 94.56 935 GLY A CA 1
ATOM 7168 C C . GLY A 1 935 ? 13.383 27.842 10.965 1.00 94.56 935 GLY A C 1
ATOM 7169 O O . GLY A 1 935 ? 13.611 26.638 11.085 1.00 94.56 935 GLY A O 1
ATOM 7170 N N . VAL A 1 936 ? 13.423 28.481 9.796 1.00 96.00 936 VAL A N 1
ATOM 7171 C CA . VAL A 1 936 ? 13.785 27.878 8.509 1.00 96.00 936 VAL A CA 1
ATOM 7172 C C . VAL A 1 936 ? 15.218 27.362 8.542 1.00 96.00 936 VAL A C 1
ATOM 7174 O O . VAL A 1 936 ? 16.136 28.093 8.909 1.00 96.00 936 VAL A O 1
ATOM 7177 N N . SER A 1 937 ? 15.415 26.118 8.110 1.00 94.25 937 SER A N 1
ATOM 7178 C CA . SER A 1 937 ? 16.732 25.509 7.926 1.00 94.25 937 SER A CA 1
ATOM 7179 C C . SER A 1 937 ? 17.625 26.314 6.962 1.00 94.25 937 SER A C 1
ATOM 7181 O O . SER A 1 937 ? 17.142 26.798 5.940 1.00 94.25 937 SER A O 1
ATOM 7183 N N . PRO A 1 938 ? 18.950 26.412 7.195 1.00 95.19 938 PRO A N 1
ATOM 7184 C CA . PRO A 1 938 ? 19.864 27.222 6.373 1.00 95.19 938 PRO A CA 1
ATOM 7185 C C . PRO A 1 938 ? 20.016 26.749 4.919 1.00 95.19 938 PRO A C 1
ATOM 7187 O O . PRO A 1 938 ? 20.560 27.466 4.083 1.00 95.19 938 PRO A O 1
ATOM 7190 N N . THR A 1 939 ? 19.560 25.541 4.607 1.00 96.00 939 THR A N 1
ATOM 7191 C CA . THR A 1 939 ? 19.634 24.914 3.282 1.00 96.00 939 THR A CA 1
ATOM 7192 C C . THR A 1 939 ? 18.363 25.113 2.456 1.00 96.00 939 THR A C 1
ATOM 7194 O O . THR A 1 939 ? 18.300 24.638 1.320 1.00 96.00 939 THR A O 1
ATOM 7197 N N . MET A 1 940 ? 17.343 25.765 3.028 1.00 95.50 940 MET A N 1
ATOM 7198 C CA . MET A 1 940 ? 15.977 25.819 2.510 1.00 95.50 940 MET A CA 1
ATOM 7199 C C . MET A 1 940 ? 15.379 27.222 2.619 1.00 95.50 940 MET A C 1
ATOM 7201 O O . MET A 1 940 ? 15.844 28.079 3.367 1.00 95.50 940 MET A O 1
ATOM 7205 N N . GLU A 1 941 ? 14.298 27.429 1.883 1.00 96.62 941 GLU A N 1
ATOM 7206 C CA . GLU A 1 941 ? 13.416 28.580 1.991 1.00 96.62 941 GLU A CA 1
ATOM 7207 C C . GLU A 1 941 ? 11.954 28.140 1.924 1.00 96.62 941 GLU A C 1
ATOM 7209 O O . GLU A 1 941 ? 11.613 27.148 1.270 1.00 96.62 941 GLU A O 1
ATOM 7214 N N . LEU A 1 942 ? 11.108 28.859 2.659 1.00 97.75 942 LEU A N 1
ATOM 7215 C CA . LEU A 1 942 ? 9.724 28.479 2.937 1.00 97.75 942 LEU A CA 1
ATOM 7216 C C . LEU A 1 942 ? 8.777 29.650 2.649 1.00 97.75 942 LEU A C 1
ATOM 7218 O O . LEU A 1 942 ? 9.142 30.809 2.839 1.00 97.75 942 LEU A O 1
ATOM 7222 N N . CYS A 1 943 ? 7.542 29.364 2.252 1.00 97.62 943 CYS A N 1
ATOM 7223 C CA . CYS A 1 943 ? 6.435 30.325 2.291 1.00 97.62 943 CYS A CA 1
ATOM 7224 C C . CYS A 1 943 ? 5.112 29.598 2.561 1.00 97.62 943 CYS A C 1
ATOM 7226 O O . CYS A 1 943 ? 5.043 28.377 2.434 1.00 97.62 943 CYS A O 1
ATOM 7228 N N . LEU A 1 944 ? 4.080 30.336 2.970 1.00 98.06 944 LEU A N 1
ATOM 7229 C CA . LEU A 1 944 ? 2.725 29.806 3.112 1.00 98.06 944 LEU A CA 1
ATOM 7230 C C . LEU A 1 944 ? 1.899 30.208 1.894 1.00 98.06 944 LEU A C 1
ATOM 7232 O O . LEU A 1 944 ? 2.010 31.345 1.434 1.00 98.06 944 LEU A O 1
ATOM 7236 N N . MET A 1 945 ? 1.083 29.286 1.398 1.00 97.31 945 MET A N 1
ATOM 7237 C CA . MET A 1 945 ? 0.131 29.490 0.310 1.00 97.31 945 MET A CA 1
ATOM 7238 C C . MET A 1 945 ? -1.297 29.337 0.827 1.00 97.31 945 MET A C 1
ATOM 7240 O O . MET A 1 945 ? -1.565 28.444 1.626 1.00 97.31 945 MET A O 1
ATOM 7244 N N . ASP A 1 946 ? -2.204 30.193 0.369 1.00 96.50 946 ASP A N 1
ATOM 7245 C CA . ASP A 1 946 ? -3.612 30.149 0.763 1.00 96.50 946 ASP A CA 1
ATOM 7246 C C . ASP A 1 946 ? -4.229 28.767 0.514 1.00 96.50 946 ASP A C 1
ATOM 7248 O O . ASP A 1 946 ? -3.939 28.097 -0.483 1.00 96.50 946 ASP A O 1
ATOM 7252 N N . VAL A 1 947 ? -5.134 28.368 1.408 1.00 92.69 947 VAL A N 1
ATOM 7253 C CA . VAL A 1 947 ? -5.983 27.183 1.255 1.00 92.69 947 VAL A CA 1
ATOM 7254 C C . VAL A 1 947 ? -7.437 27.614 1.464 1.00 92.69 947 VAL A C 1
ATOM 7256 O O . VAL A 1 947 ? -7.976 27.437 2.560 1.00 92.69 947 VAL A O 1
ATOM 7259 N N . PRO A 1 948 ? -8.078 28.211 0.438 1.00 86.25 948 PRO A N 1
ATOM 7260 C CA . PRO A 1 948 ? -9.403 28.820 0.576 1.00 86.25 948 PRO A CA 1
ATOM 7261 C C . PRO A 1 948 ? -10.471 27.843 1.072 1.00 86.25 948 PRO A C 1
ATOM 7263 O O . PRO A 1 948 ? -11.283 28.205 1.918 1.00 86.25 948 PRO A O 1
ATOM 7266 N N . ASP A 1 949 ? -10.409 26.583 0.631 1.00 78.88 949 ASP A N 1
ATOM 7267 C CA . ASP A 1 949 ? -11.346 25.528 1.042 1.00 78.88 949 ASP A CA 1
ATOM 7268 C C . ASP A 1 949 ? -11.357 25.289 2.559 1.00 78.88 949 ASP A C 1
ATOM 7270 O O . ASP A 1 949 ? -12.348 24.798 3.096 1.00 78.88 949 ASP A O 1
ATOM 7274 N N . MET A 1 950 ? -10.265 25.632 3.248 1.00 78.88 950 MET A N 1
ATOM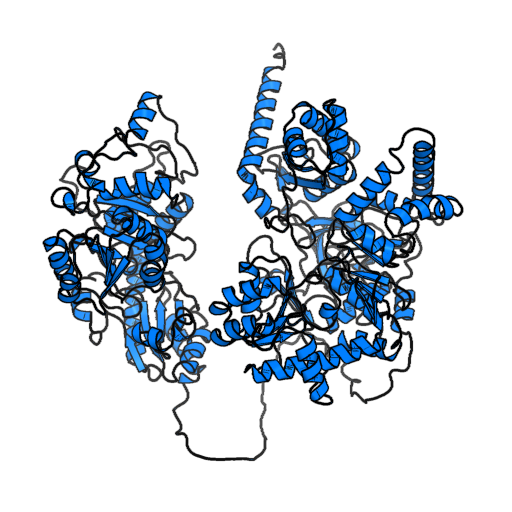 7275 C CA . MET A 1 950 ? -10.069 25.450 4.689 1.00 78.88 950 MET A CA 1
ATOM 7276 C C . MET A 1 950 ? -10.049 26.776 5.464 1.00 78.88 950 MET A C 1
ATOM 7278 O O . MET A 1 950 ? -9.743 26.775 6.654 1.00 78.88 950 MET A O 1
ATOM 7282 N N . GLU A 1 951 ? -10.328 27.900 4.797 1.00 85.38 951 GLU A N 1
ATOM 7283 C CA . GLU A 1 951 ? -10.296 29.247 5.384 1.00 85.38 951 GLU A CA 1
ATOM 7284 C C . GLU A 1 951 ? -8.943 29.615 6.030 1.00 85.38 951 GLU A C 1
ATOM 7286 O O . GLU A 1 951 ? -8.877 30.301 7.056 1.00 85.38 951 GLU A O 1
ATOM 7291 N N . TYR A 1 952 ? -7.845 29.155 5.420 1.00 89.88 952 TYR A N 1
ATOM 7292 C CA . TYR A 1 952 ? -6.486 29.552 5.787 1.00 89.88 952 TYR A CA 1
ATOM 7293 C C . TYR A 1 952 ? -5.907 30.497 4.743 1.00 89.88 952 TYR A C 1
ATOM 7295 O O . TYR A 1 952 ? -5.756 30.117 3.579 1.00 89.88 952 TYR A O 1
ATOM 7303 N N . TYR A 1 953 ? -5.542 31.702 5.174 1.00 93.31 953 TYR A N 1
ATOM 7304 C CA . TYR A 1 953 ? -5.023 32.738 4.290 1.00 93.31 953 TYR A CA 1
ATOM 7305 C C . TYR A 1 953 ? -3.688 33.297 4.785 1.00 93.31 953 TYR A C 1
ATOM 7307 O O . TYR A 1 953 ? -3.483 33.579 5.971 1.00 93.31 953 TYR A O 1
ATOM 7315 N N . ALA A 1 954 ? -2.788 33.578 3.844 1.00 94.50 954 ALA A N 1
ATOM 7316 C CA . ALA A 1 954 ? -1.522 34.268 4.063 1.00 94.50 954 ALA A CA 1
ATOM 7317 C C . ALA A 1 954 ? -1.708 35.701 4.597 1.00 94.50 954 ALA A C 1
ATOM 7319 O O . ALA A 1 954 ? -0.735 36.363 4.964 1.00 94.50 954 ALA A O 1
ATOM 7320 N N . THR A 1 955 ? -2.944 36.201 4.621 1.00 94.25 955 THR A N 1
ATOM 7321 C CA . THR A 1 955 ? -3.343 37.495 5.186 1.00 94.25 955 THR A CA 1
ATOM 7322 C C . THR A 1 955 ? -3.958 37.403 6.581 1.00 94.25 955 THR A C 1
ATOM 7324 O O . THR A 1 955 ? -4.245 38.451 7.165 1.00 94.25 955 THR A O 1
ATOM 7327 N N . ASP A 1 956 ? -4.160 36.194 7.111 1.00 92.31 956 ASP A N 1
ATOM 7328 C CA . ASP A 1 956 ? -4.784 35.980 8.416 1.00 92.31 956 ASP A CA 1
ATOM 7329 C C . ASP A 1 956 ? -4.071 36.741 9.541 1.00 92.31 956 ASP A C 1
ATOM 7331 O O . ASP A 1 956 ? -2.856 36.958 9.528 1.00 92.31 956 ASP A O 1
ATOM 7335 N N . GLN A 1 957 ? -4.862 37.160 10.532 1.00 89.94 957 GLN A N 1
ATOM 7336 C CA . GLN A 1 957 ? -4.407 37.893 11.711 1.00 89.94 957 GLN A CA 1
ATOM 7337 C C . GLN A 1 957 ? -4.784 37.124 12.987 1.00 89.94 957 GLN A C 1
ATOM 7339 O O . GLN A 1 957 ? -5.866 36.540 13.043 1.00 89.94 957 GLN A O 1
ATOM 7344 N N . PRO A 1 958 ? -3.936 37.122 14.035 1.00 90.50 958 PRO A N 1
ATOM 7345 C CA . PRO A 1 958 ? -2.671 37.859 14.160 1.00 90.50 958 PRO A CA 1
ATOM 7346 C C . PRO A 1 958 ? -1.474 37.208 13.443 1.00 90.50 958 PRO A C 1
ATOM 7348 O O . PRO A 1 958 ? -0.388 37.781 13.447 1.00 90.50 958 PRO A O 1
ATOM 7351 N N . GLN A 1 959 ? -1.638 36.006 12.883 1.00 95.12 959 GLN A N 1
ATOM 7352 C CA . GLN A 1 959 ? -0.578 35.281 12.185 1.00 95.12 959 GLN A CA 1
ATOM 7353 C C . GLN A 1 959 ? -1.107 34.705 10.866 1.00 95.12 959 GLN A C 1
ATOM 7355 O O . GLN A 1 959 ? -2.222 34.175 10.860 1.00 95.12 959 GLN A O 1
ATOM 7360 N N . PRO A 1 960 ? -0.316 34.766 9.781 1.00 96.19 960 PRO A N 1
ATOM 7361 C CA . PRO A 1 960 ? -0.692 34.184 8.500 1.00 96.19 960 PRO A CA 1
ATOM 7362 C C . PRO A 1 960 ? -0.736 32.656 8.587 1.00 96.19 960 PRO A C 1
ATOM 7364 O O . PRO A 1 960 ? 0.108 32.042 9.244 1.00 96.19 960 PRO A O 1
ATOM 7367 N N . ARG A 1 961 ? -1.688 32.039 7.881 1.00 95.69 961 ARG A N 1
ATOM 7368 C CA . ARG A 1 961 ? -1.878 30.581 7.836 1.00 95.69 961 ARG A CA 1
ATOM 7369 C C . ARG A 1 961 ? -1.957 30.104 6.388 1.00 95.69 961 ARG A C 1
ATOM 7371 O O . ARG A 1 961 ? -2.428 30.829 5.525 1.00 95.69 961 ARG A O 1
ATOM 7378 N N . GLY A 1 962 ? -1.512 28.886 6.104 1.00 95.38 962 GLY A N 1
ATOM 7379 C CA . GLY A 1 962 ? -1.613 28.326 4.754 1.00 95.38 962 GLY A CA 1
ATOM 7380 C C . GLY A 1 962 ? -0.839 27.027 4.578 1.00 95.38 962 GLY A C 1
ATOM 7381 O O . GLY A 1 962 ? -0.156 26.578 5.498 1.00 95.38 962 GLY A O 1
ATOM 7382 N N . GLU A 1 963 ? -0.935 26.422 3.395 1.00 96.88 963 GLU A N 1
ATOM 7383 C CA . GLU A 1 963 ? -0.115 25.277 3.001 1.00 96.88 963 GLU A CA 1
ATOM 7384 C C . GLU A 1 963 ? 1.358 25.695 2.967 1.00 96.88 963 GLU A C 1
ATOM 7386 O O . GLU A 1 963 ? 1.734 26.672 2.316 1.00 96.88 963 GLU A O 1
ATOM 7391 N N . LEU A 1 964 ? 2.202 24.942 3.664 1.00 97.81 964 LEU A N 1
ATOM 7392 C CA . LEU A 1 964 ? 3.633 25.163 3.696 1.00 97.81 964 LEU A CA 1
ATOM 7393 C C . LEU A 1 964 ? 4.255 24.718 2.370 1.00 97.81 964 LEU A C 1
ATOM 7395 O O . LEU A 1 964 ? 4.159 23.555 1.971 1.00 97.81 964 LEU A O 1
ATOM 7399 N N . LEU A 1 965 ? 4.940 25.638 1.704 1.00 98.00 965 LEU A N 1
ATOM 7400 C CA . LEU A 1 965 ? 5.738 25.370 0.517 1.00 98.00 965 LEU A CA 1
ATOM 7401 C C . LEU A 1 965 ? 7.221 25.380 0.873 1.00 98.00 965 LEU A C 1
ATOM 7403 O O . LEU A 1 965 ? 7.665 26.191 1.688 1.00 98.00 965 LEU A O 1
ATOM 7407 N N . MET A 1 966 ? 7.996 24.498 0.243 1.00 97.94 966 MET A N 1
ATOM 7408 C CA . MET A 1 966 ? 9.435 24.380 0.493 1.00 97.94 966 MET A CA 1
ATOM 7409 C C . MET A 1 966 ? 10.242 24.360 -0.804 1.00 97.94 966 MET A C 1
ATOM 7411 O O . MET A 1 966 ? 9.818 23.796 -1.810 1.00 97.94 966 MET A O 1
ATOM 7415 N N . ARG A 1 967 ? 11.441 24.940 -0.766 1.00 96.06 967 ARG A N 1
ATOM 7416 C CA . ARG A 1 967 ? 12.450 24.845 -1.828 1.00 96.06 967 ARG A CA 1
ATOM 7417 C C . ARG A 1 967 ? 13.843 24.867 -1.198 1.00 96.06 967 ARG A C 1
ATOM 7419 O O . ARG A 1 967 ? 14.053 25.588 -0.228 1.00 96.06 967 ARG A O 1
ATOM 7426 N N . GLY A 1 968 ? 14.801 24.090 -1.702 1.00 95.56 968 GLY A N 1
ATOM 7427 C CA . GLY A 1 968 ? 16.145 24.076 -1.113 1.00 95.56 968 GLY A CA 1
ATOM 7428 C C . GLY A 1 968 ? 17.074 22.973 -1.606 1.00 95.56 968 GLY A C 1
ATOM 7429 O O . GLY A 1 968 ? 16.700 22.151 -2.436 1.00 95.56 968 GLY A O 1
ATOM 7430 N N . ASN A 1 969 ? 18.294 22.951 -1.064 1.00 96.12 969 ASN A N 1
ATOM 7431 C CA . ASN A 1 969 ? 19.374 22.054 -1.504 1.00 96.12 969 ASN A CA 1
ATOM 7432 C C . ASN A 1 969 ? 19.205 20.599 -1.024 1.00 96.12 969 ASN A C 1
ATOM 7434 O O . ASN A 1 969 ? 19.778 19.679 -1.601 1.00 96.12 969 ASN A O 1
ATOM 7438 N N . ASN A 1 970 ? 18.423 20.369 0.029 1.00 95.44 970 ASN A N 1
ATOM 7439 C CA . ASN A 1 970 ? 18.109 19.033 0.549 1.00 95.44 970 ASN A CA 1
ATOM 7440 C C . ASN A 1 970 ? 16.738 18.506 0.091 1.00 95.44 970 ASN A C 1
ATOM 7442 O O . ASN A 1 970 ? 16.268 17.507 0.632 1.00 95.44 970 ASN A O 1
ATOM 7446 N N . LEU A 1 971 ? 16.099 19.169 -0.879 1.00 96.62 971 LEU A N 1
ATOM 7447 C CA . LEU A 1 971 ? 14.864 18.704 -1.503 1.00 96.62 971 LEU A CA 1
ATOM 7448 C C . LEU A 1 971 ? 15.165 17.536 -2.464 1.00 96.62 971 LEU A C 1
ATOM 7450 O O . LEU A 1 971 ? 16.131 17.595 -3.221 1.00 96.62 971 LEU A O 1
ATOM 7454 N N . PHE A 1 972 ? 14.351 16.482 -2.421 1.00 96.38 972 PHE A N 1
ATOM 7455 C CA . PHE A 1 972 ? 14.436 15.288 -3.267 1.00 96.38 972 PHE A CA 1
ATOM 7456 C C . PHE A 1 972 ? 14.518 15.603 -4.767 1.00 96.38 972 PHE A C 1
ATOM 7458 O O . PHE A 1 972 ? 14.083 16.656 -5.230 1.00 96.38 972 PHE A O 1
ATOM 7465 N N . ALA A 1 973 ? 15.021 14.643 -5.544 1.00 93.94 973 ALA A N 1
ATOM 7466 C CA . ALA A 1 973 ? 15.033 14.745 -7.003 1.00 93.94 973 ALA A CA 1
ATOM 7467 C C . ALA A 1 973 ? 13.660 14.452 -7.643 1.00 93.94 973 ALA A C 1
ATOM 7469 O O . ALA A 1 973 ? 13.464 14.727 -8.823 1.00 93.94 973 ALA A O 1
ATOM 7470 N N . GLY A 1 974 ? 12.731 13.872 -6.879 1.00 95.06 974 GLY A N 1
ATOM 7471 C CA . GLY A 1 974 ? 11.409 13.445 -7.333 1.00 95.06 974 GLY A CA 1
ATOM 7472 C C . GLY A 1 974 ? 11.034 12.062 -6.802 1.00 95.06 974 GLY A C 1
ATOM 7473 O O . GLY A 1 974 ? 11.757 11.459 -5.997 1.00 95.06 974 GLY A O 1
ATOM 7474 N N . TYR A 1 975 ? 9.890 11.549 -7.252 1.00 94.56 975 TYR A N 1
ATOM 7475 C CA . TYR A 1 975 ? 9.470 10.178 -6.980 1.00 94.56 975 TYR A CA 1
ATOM 7476 C C . TYR A 1 975 ? 10.002 9.228 -8.067 1.00 94.56 975 TYR A C 1
ATOM 7478 O O . TYR A 1 975 ? 9.775 9.420 -9.262 1.00 94.56 975 TYR A O 1
ATOM 7486 N N . TYR A 1 976 ? 10.710 8.181 -7.643 1.00 91.69 976 TYR A N 1
ATOM 7487 C CA . TYR A 1 976 ? 11.340 7.178 -8.495 1.00 91.69 976 TYR A CA 1
ATOM 7488 C C . TYR A 1 976 ? 10.323 6.555 -9.452 1.00 91.69 976 TYR A C 1
ATOM 7490 O O . TYR A 1 976 ? 9.330 5.989 -8.998 1.00 91.69 976 TYR A O 1
ATOM 7498 N N . ARG A 1 977 ? 10.585 6.661 -10.763 1.00 91.62 977 ARG A N 1
ATOM 7499 C CA . ARG A 1 977 ? 9.719 6.155 -11.848 1.00 91.62 977 ARG A CA 1
ATOM 7500 C C . ARG A 1 977 ? 8.256 6.619 -11.743 1.00 91.62 977 ARG A C 1
ATOM 7502 O O . ARG A 1 977 ? 7.354 5.923 -12.193 1.00 91.62 977 ARG A O 1
ATOM 7509 N N . ASN A 1 978 ? 8.019 7.793 -11.155 1.00 90.31 978 ASN A N 1
ATOM 7510 C CA . ASN A 1 978 ? 6.681 8.348 -10.985 1.00 90.31 978 ASN A CA 1
ATOM 7511 C C . ASN A 1 978 ? 6.683 9.865 -11.238 1.00 90.31 978 ASN A C 1
ATOM 7513 O O . ASN A 1 978 ? 6.602 10.689 -10.322 1.00 90.31 978 ASN A O 1
ATOM 7517 N N . GLU A 1 979 ? 6.823 10.225 -12.513 1.00 88.50 979 GLU A N 1
ATOM 7518 C CA . GLU A 1 979 ? 6.854 11.618 -12.966 1.00 88.50 979 GLU A CA 1
ATOM 7519 C C . GLU A 1 979 ? 5.511 12.325 -12.730 1.00 88.50 979 GLU A C 1
ATOM 7521 O O . GLU A 1 979 ? 5.489 13.480 -12.316 1.00 88.50 979 GLU A O 1
ATOM 7526 N N . GLU A 1 980 ? 4.389 11.615 -12.879 1.00 86.69 980 GLU A N 1
ATOM 7527 C CA . GLU A 1 980 ? 3.049 12.156 -12.633 1.00 86.69 980 GLU A CA 1
ATOM 7528 C C . GLU A 1 980 ? 2.892 12.676 -11.195 1.00 86.69 980 GLU A C 1
ATOM 7530 O O . GLU A 1 980 ? 2.521 13.831 -10.980 1.00 86.69 980 GLU A O 1
ATOM 7535 N N . GLU A 1 981 ? 3.212 11.856 -10.189 1.00 85.75 981 GLU A N 1
ATOM 7536 C CA . GLU A 1 981 ? 3.120 12.283 -8.790 1.00 85.75 981 GLU A CA 1
ATOM 7537 C C . GLU A 1 981 ? 4.188 13.319 -8.428 1.00 85.75 981 GLU A C 1
ATOM 7539 O O . GLU A 1 981 ? 3.958 14.142 -7.541 1.00 85.75 981 GLU A O 1
ATOM 7544 N N . THR A 1 982 ? 5.332 13.316 -9.122 1.00 91.12 982 THR A N 1
ATOM 7545 C CA . THR A 1 982 ? 6.369 14.346 -8.954 1.00 91.12 982 THR A CA 1
ATOM 7546 C C . THR A 1 982 ? 5.836 15.697 -9.422 1.00 91.12 982 THR A C 1
ATOM 7548 O O . THR A 1 982 ? 5.881 16.670 -8.672 1.00 91.12 982 THR A O 1
ATOM 7551 N N . ASN A 1 983 ? 5.228 15.737 -10.607 1.00 89.31 983 ASN A N 1
ATOM 7552 C CA . ASN A 1 983 ? 4.637 16.942 -11.179 1.00 89.31 983 ASN A CA 1
ATOM 7553 C C . ASN A 1 983 ? 3.447 17.450 -10.354 1.00 89.31 983 ASN A C 1
ATOM 7555 O O . ASN A 1 983 ? 3.293 18.655 -10.195 1.00 89.31 983 ASN A O 1
ATOM 7559 N N . LYS A 1 984 ? 2.638 16.566 -9.752 1.00 89.31 984 LYS A N 1
ATOM 7560 C CA . LYS A 1 984 ? 1.558 16.976 -8.828 1.00 89.31 984 LYS A CA 1
ATOM 7561 C C . LYS A 1 984 ? 2.076 17.609 -7.534 1.00 89.31 984 LYS A C 1
ATOM 7563 O O . LYS A 1 984 ? 1.407 18.472 -6.965 1.00 89.31 984 LYS A O 1
ATOM 7568 N N . ALA A 1 985 ? 3.227 17.156 -7.039 1.00 90.44 985 ALA A N 1
ATOM 7569 C CA . ALA A 1 985 ? 3.818 17.647 -5.797 1.00 90.44 985 ALA A CA 1
ATOM 7570 C C . ALA A 1 985 ? 4.620 18.949 -5.975 1.00 90.44 985 ALA A C 1
ATOM 7572 O O . ALA A 1 985 ? 4.914 19.624 -4.988 1.00 90.44 985 ALA A O 1
ATOM 7573 N N . MET A 1 986 ? 4.959 19.316 -7.212 1.00 95.25 986 MET A N 1
ATOM 7574 C CA . MET A 1 986 ? 5.754 20.498 -7.536 1.00 95.25 986 MET A CA 1
ATOM 7575 C C . MET A 1 986 ? 4.897 21.576 -8.201 1.00 95.25 986 MET A C 1
ATOM 7577 O O . MET A 1 986 ? 4.112 21.317 -9.106 1.00 95.25 986 MET A O 1
ATOM 7581 N N . LEU A 1 987 ? 5.067 22.822 -7.775 1.00 93.94 987 LEU A N 1
ATOM 7582 C CA . LEU A 1 987 ? 4.514 23.978 -8.468 1.00 93.94 987 LEU A CA 1
ATOM 7583 C C . LEU A 1 987 ? 5.406 24.359 -9.661 1.00 93.94 987 LEU A C 1
ATOM 7585 O O . LEU A 1 987 ? 6.625 24.169 -9.586 1.00 93.94 987 LEU A O 1
ATOM 7589 N N . PRO A 1 988 ? 4.850 24.980 -10.721 1.00 90.38 988 PRO A N 1
ATOM 7590 C CA . PRO A 1 988 ? 5.624 25.380 -11.901 1.00 90.38 988 PRO A CA 1
ATOM 7591 C C . PRO A 1 988 ? 6.814 26.306 -11.603 1.00 90.38 988 PRO A C 1
ATOM 7593 O O . PRO A 1 988 ? 7.776 26.335 -12.361 1.00 90.38 988 PRO A O 1
ATOM 7596 N N . ASP A 1 989 ? 6.778 27.053 -10.493 1.00 91.62 989 ASP A N 1
ATOM 7597 C CA . ASP A 1 989 ? 7.865 27.930 -10.043 1.00 91.62 989 ASP A CA 1
ATOM 7598 C C . ASP A 1 989 ? 8.881 27.246 -9.097 1.00 91.62 989 ASP A C 1
ATOM 7600 O O . ASP A 1 989 ? 9.666 27.918 -8.419 1.00 91.62 989 ASP A O 1
ATOM 7604 N N . GLY A 1 990 ? 8.888 25.908 -9.067 1.00 90.56 990 GLY A N 1
ATOM 7605 C CA . GLY A 1 990 ? 9.890 25.079 -8.390 1.00 90.56 990 GLY A CA 1
ATOM 7606 C C . GLY A 1 990 ? 9.664 24.887 -6.889 1.00 90.56 990 GLY A C 1
ATOM 7607 O O . GLY A 1 990 ? 10.589 24.491 -6.181 1.00 90.56 990 GLY A O 1
ATOM 7608 N N . TRP A 1 991 ? 8.466 25.194 -6.389 1.00 97.31 991 TRP A N 1
ATOM 7609 C CA . TRP A 1 991 ? 8.098 25.010 -4.985 1.00 97.31 991 TRP A CA 1
ATOM 7610 C C . TRP A 1 991 ? 7.459 23.647 -4.752 1.00 97.31 991 TRP A C 1
ATOM 7612 O O . TRP A 1 991 ? 6.496 23.285 -5.423 1.00 97.31 991 TRP A O 1
ATOM 7622 N N . PHE A 1 992 ? 7.956 22.918 -3.763 1.00 97.69 992 PHE A N 1
ATOM 7623 C CA . PHE A 1 992 ? 7.370 21.663 -3.322 1.00 97.69 992 PHE A CA 1
ATOM 7624 C C . PHE A 1 992 ? 6.188 21.915 -2.381 1.00 97.69 992 PHE A C 1
ATOM 7626 O O . PHE A 1 992 ? 6.305 22.665 -1.406 1.00 97.69 992 PHE A O 1
ATOM 7633 N N . ARG A 1 993 ? 5.058 21.267 -2.674 1.00 96.25 993 ARG A N 1
ATOM 7634 C CA . ARG A 1 993 ? 3.836 21.272 -1.865 1.00 96.25 993 ARG A CA 1
ATOM 7635 C C . ARG A 1 993 ? 3.942 20.216 -0.775 1.00 96.25 993 ARG A C 1
ATOM 7637 O O . ARG A 1 993 ? 3.866 19.022 -1.055 1.00 96.25 993 ARG A O 1
ATOM 7644 N N . THR A 1 994 ? 4.100 20.649 0.473 1.00 94.31 994 THR A N 1
ATOM 7645 C CA . THR A 1 994 ? 4.230 19.705 1.595 1.00 94.31 994 THR A CA 1
ATOM 7646 C C . THR A 1 994 ? 2.932 18.953 1.887 1.00 94.31 994 THR A C 1
ATOM 7648 O O . THR A 1 994 ? 2.973 17.854 2.438 1.00 94.31 994 THR A O 1
ATOM 7651 N N . GLY A 1 995 ? 1.779 19.534 1.530 1.00 91.19 995 GLY A N 1
ATOM 7652 C CA . GLY A 1 995 ? 0.474 19.061 1.977 1.00 91.19 995 GLY A CA 1
ATOM 7653 C C . GLY A 1 995 ? 0.205 19.296 3.467 1.00 91.19 995 GLY A C 1
ATOM 7654 O O . GLY A 1 995 ? -0.800 18.793 3.970 1.00 91.19 995 GLY A O 1
ATOM 7655 N N . ASP A 1 996 ? 1.063 20.047 4.165 1.00 92.31 996 ASP A N 1
ATOM 7656 C CA . ASP A 1 996 ? 0.937 20.389 5.580 1.00 92.31 996 ASP A CA 1
ATOM 7657 C C . ASP A 1 996 ? 0.613 21.893 5.722 1.00 92.31 996 ASP A C 1
ATOM 7659 O O . ASP A 1 996 ? 1.243 22.747 5.103 1.00 92.31 996 ASP A O 1
ATOM 7663 N N . VAL A 1 997 ? -0.395 22.230 6.525 1.00 92.06 997 VAL A N 1
ATOM 7664 C CA . VAL A 1 997 ? -0.794 23.603 6.860 1.00 92.06 997 VAL A CA 1
ATOM 7665 C C . VAL A 1 997 ? 0.049 24.095 8.031 1.00 92.06 997 VAL A C 1
ATOM 7667 O O . VAL A 1 997 ? 0.213 23.389 9.028 1.00 92.06 997 VAL A O 1
ATOM 7670 N N . ALA A 1 998 ? 0.545 25.325 7.949 1.00 95.75 998 ALA A N 1
ATOM 7671 C CA . ALA A 1 998 ? 1.337 25.952 8.995 1.00 95.75 998 ALA A CA 1
ATOM 7672 C C . ALA A 1 998 ? 0.907 27.401 9.263 1.00 95.75 998 ALA A C 1
ATOM 7674 O O . ALA A 1 998 ? 0.234 28.037 8.454 1.00 95.75 998 ALA A O 1
ATOM 7675 N N . THR A 1 999 ? 1.330 27.913 10.416 1.00 96.25 999 THR A N 1
ATOM 7676 C CA . THR A 1 999 ? 1.346 29.342 10.756 1.00 96.25 999 THR A CA 1
ATOM 7677 C C . THR A 1 999 ? 2.776 29.777 11.047 1.00 96.25 999 THR A C 1
ATOM 7679 O O . THR A 1 999 ? 3.606 28.954 11.448 1.00 96.25 999 THR A O 1
ATOM 7682 N N . VAL A 1 1000 ? 3.073 31.061 10.861 1.00 96.81 1000 VAL A N 1
ATOM 7683 C CA . VAL A 1 1000 ? 4.371 31.653 11.201 1.00 96.81 1000 VAL A CA 1
ATOM 7684 C C . VAL A 1 1000 ? 4.185 32.875 12.091 1.00 96.81 1000 VAL A C 1
ATOM 7686 O O . VAL A 1 1000 ? 3.374 33.755 11.809 1.00 96.81 1000 VAL A O 1
ATOM 7689 N N . ASP A 1 1001 ? 4.930 32.921 13.192 1.00 94.50 1001 ASP A N 1
ATOM 7690 C CA . ASP A 1 1001 ? 4.862 34.033 14.136 1.00 94.50 1001 ASP A CA 1
ATOM 7691 C C . ASP A 1 1001 ? 5.766 35.216 13.744 1.00 94.50 1001 ASP A C 1
ATOM 7693 O O . ASP A 1 1001 ? 6.520 35.181 12.769 1.00 94.50 1001 ASP A O 1
ATOM 7697 N N . TYR A 1 1002 ? 5.709 36.291 14.535 1.00 92.06 1002 TYR A N 1
ATOM 7698 C CA . TYR A 1 1002 ? 6.488 37.511 14.300 1.00 92.06 1002 TYR A CA 1
ATOM 7699 C C . TYR A 1 1002 ? 8.011 37.323 14.440 1.00 92.06 1002 TYR A C 1
ATOM 7701 O O . TYR A 1 1002 ? 8.772 38.181 13.997 1.00 92.06 1002 TYR A O 1
ATOM 7709 N N . LEU A 1 1003 ? 8.468 36.217 15.041 1.00 93.44 1003 LEU A N 1
ATOM 7710 C CA . LEU A 1 1003 ? 9.879 35.835 15.110 1.00 93.44 1003 LEU A CA 1
ATOM 7711 C C . LEU A 1 1003 ? 10.268 34.887 13.966 1.00 93.44 1003 LEU A C 1
ATOM 7713 O O . LEU A 1 1003 ? 11.378 34.353 13.962 1.00 93.44 1003 LEU A O 1
ATOM 7717 N N . GLY A 1 1004 ? 9.384 34.651 12.996 1.00 94.31 1004 GLY A N 1
ATOM 7718 C CA . GLY A 1 1004 ? 9.643 33.739 11.889 1.00 94.31 1004 GLY A CA 1
ATOM 7719 C C . GLY A 1 1004 ? 9.744 32.279 12.330 1.00 94.31 1004 GLY A C 1
ATOM 7720 O O . GLY A 1 1004 ? 10.430 31.496 11.669 1.00 94.31 1004 GLY A O 1
ATOM 7721 N N . ARG A 1 1005 ? 9.122 31.905 13.456 1.00 95.44 1005 ARG A N 1
ATOM 7722 C CA . ARG A 1 1005 ? 9.019 30.509 13.894 1.00 95.44 1005 ARG A CA 1
ATOM 7723 C C . ARG A 1 1005 ? 7.750 29.902 13.326 1.00 95.44 1005 ARG A C 1
ATOM 7725 O O . ARG A 1 1005 ? 6.680 30.504 13.407 1.00 95.44 1005 ARG A O 1
ATOM 7732 N N . PHE A 1 1006 ? 7.871 28.704 12.779 1.00 96.75 1006 PHE A N 1
ATOM 7733 C CA . PHE A 1 1006 ? 6.757 28.008 12.153 1.00 96.75 1006 PHE A CA 1
ATOM 7734 C C . PHE A 1 1006 ? 6.136 27.002 13.113 1.00 96.75 1006 PHE A C 1
ATOM 7736 O O . PHE A 1 1006 ? 6.835 26.278 13.824 1.00 96.75 1006 PHE A O 1
ATOM 7743 N N . GLN A 1 1007 ? 4.814 26.921 13.093 1.00 94.56 1007 GLN A N 1
ATOM 7744 C CA . GLN A 1 1007 ? 4.041 25.889 13.767 1.00 94.56 1007 GLN A CA 1
ATOM 7745 C C . GLN A 1 1007 ? 3.222 25.138 12.722 1.00 94.56 1007 GLN A C 1
ATOM 7747 O O . GLN A 1 1007 ? 2.466 25.746 11.967 1.00 94.56 1007 GLN A O 1
ATOM 7752 N N . ILE A 1 1008 ? 3.348 23.811 12.711 1.00 91.31 1008 ILE A N 1
ATOM 7753 C CA . ILE A 1 1008 ? 2.490 22.946 11.901 1.00 91.31 1008 ILE A CA 1
ATOM 7754 C C . ILE A 1 1008 ? 1.123 22.844 12.579 1.00 91.31 1008 ILE A C 1
ATOM 7756 O O . ILE A 1 1008 ? 1.039 22.581 13.781 1.00 91.31 1008 ILE A O 1
ATOM 7760 N N . ILE A 1 1009 ? 0.067 23.084 11.806 1.00 84.94 1009 ILE A N 1
ATOM 7761 C CA . ILE A 1 1009 ? -1.324 23.038 12.253 1.00 84.94 1009 ILE A CA 1
ATOM 7762 C C . ILE A 1 1009 ? -1.894 21.640 12.002 1.00 84.94 1009 ILE A C 1
ATOM 7764 O O . ILE A 1 1009 ? -2.305 20.983 12.954 1.00 84.94 1009 ILE A O 1
ATOM 7768 N N . ASP A 1 1010 ? -1.902 21.185 10.746 1.00 73.50 1010 ASP A N 1
ATOM 7769 C CA . ASP A 1 1010 ? -2.395 19.860 10.340 1.00 73.50 1010 ASP A CA 1
ATOM 7770 C C . ASP A 1 1010 ? -1.982 19.538 8.890 1.00 73.50 1010 ASP A C 1
ATOM 7772 O O . ASP A 1 1010 ? -1.273 20.319 8.264 1.00 73.50 1010 ASP A O 1
ATOM 7776 N N . ARG A 1 1011 ? -2.449 18.422 8.325 1.00 80.31 1011 ARG A N 1
ATOM 7777 C CA . ARG A 1 1011 ? -2.332 18.083 6.905 1.00 80.31 1011 ARG A CA 1
ATOM 7778 C C . ARG A 1 1011 ? -3.585 18.484 6.151 1.00 80.31 1011 ARG A C 1
ATOM 7780 O O . ARG A 1 1011 ? -4.685 18.121 6.558 1.00 80.31 1011 ARG A O 1
ATOM 7787 N N . VAL A 1 1012 ? -3.418 19.079 4.973 1.00 75.69 1012 VAL A N 1
ATOM 7788 C CA . VAL A 1 1012 ? -4.514 19.449 4.055 1.00 75.69 1012 VAL A CA 1
ATOM 7789 C C . VAL A 1 1012 ? -5.464 18.268 3.808 1.00 75.69 1012 VAL A C 1
ATOM 7791 O O . VAL A 1 1012 ? -6.674 18.436 3.736 1.00 75.69 1012 VAL A O 1
ATOM 7794 N N . LYS A 1 1013 ? -4.928 17.042 3.741 1.00 70.50 1013 LYS A N 1
ATOM 7795 C CA . LYS A 1 1013 ? -5.706 15.816 3.490 1.00 70.50 1013 LYS A CA 1
ATOM 7796 C C . LYS A 1 1013 ? -6.344 15.174 4.734 1.00 70.50 1013 LYS A C 1
ATOM 7798 O O . LYS A 1 1013 ? -7.116 14.235 4.563 1.00 70.50 1013 LYS A O 1
ATOM 7803 N N . ASN A 1 1014 ? -6.001 15.606 5.953 1.00 68.69 1014 ASN A N 1
ATOM 7804 C CA . ASN A 1 1014 ? -6.426 14.950 7.203 1.00 68.69 1014 ASN A CA 1
ATOM 7805 C C . ASN A 1 1014 ? -7.428 15.764 8.034 1.00 68.69 1014 ASN A C 1
ATOM 7807 O O . ASN A 1 1014 ? -7.938 15.244 9.028 1.00 68.69 1014 ASN A O 1
ATOM 7811 N N . VAL A 1 1015 ? -7.718 17.005 7.645 1.00 68.50 1015 VAL A N 1
ATOM 7812 C CA . VAL A 1 1015 ? -8.717 17.820 8.338 1.00 68.50 1015 VAL A CA 1
ATOM 7813 C C . VAL A 1 1015 ? -10.116 17.309 8.011 1.00 68.50 1015 VAL A C 1
ATOM 7815 O O . VAL A 1 1015 ? -10.458 17.049 6.858 1.00 68.50 1015 VAL A O 1
ATOM 7818 N N . LEU A 1 1016 ? -10.923 17.151 9.053 1.00 76.38 1016 LEU A N 1
ATOM 7819 C CA . LEU A 1 1016 ? -12.291 16.656 8.959 1.00 76.38 1016 LEU A CA 1
ATOM 7820 C C . LEU A 1 1016 ? -13.246 17.844 9.020 1.00 76.38 1016 LEU A C 1
ATOM 7822 O O . LEU A 1 1016 ? -13.077 18.711 9.871 1.00 76.38 1016 LEU A O 1
ATOM 7826 N N . LYS A 1 1017 ? -14.259 17.884 8.159 1.00 75.31 1017 LYS A N 1
ATOM 7827 C CA . LYS A 1 1017 ? -15.328 18.886 8.232 1.00 75.31 1017 LYS A CA 1
ATOM 7828 C C . LYS A 1 1017 ? -16.538 18.275 8.925 1.00 75.31 1017 LYS A C 1
ATOM 7830 O O . LYS A 1 1017 ? -16.953 17.195 8.519 1.00 75.31 1017 LYS A O 1
ATOM 7835 N N . LEU A 1 1018 ? -17.082 18.937 9.944 1.00 81.75 1018 LEU A N 1
ATOM 7836 C CA . LEU A 1 1018 ? -18.341 18.550 10.596 1.00 81.75 1018 LEU A CA 1
ATOM 7837 C C . LEU A 1 1018 ? -19.547 19.213 9.908 1.00 81.75 1018 LEU A C 1
ATOM 7839 O O . LEU A 1 1018 ? -19.384 20.159 9.136 1.00 81.75 1018 LEU A O 1
ATOM 7843 N N . ALA A 1 1019 ? -20.765 18.748 10.202 1.00 79.38 1019 ALA A N 1
ATOM 7844 C CA . ALA A 1 1019 ? -21.995 19.195 9.529 1.00 79.38 1019 ALA A CA 1
ATOM 7845 C C . ALA A 1 1019 ? -22.257 20.711 9.620 1.00 79.38 1019 ALA A C 1
ATOM 7847 O O . ALA A 1 1019 ? -22.816 21.309 8.706 1.00 79.38 1019 ALA A O 1
ATOM 7848 N N . GLN A 1 1020 ? -21.813 21.348 10.702 1.00 78.69 1020 GLN A N 1
ATOM 7849 C CA . GLN A 1 1020 ? -21.900 22.794 10.928 1.00 78.69 1020 GLN A CA 1
ATOM 7850 C C . GLN A 1 1020 ? -20.852 23.612 10.153 1.00 78.69 1020 GLN A C 1
ATOM 7852 O O . GLN A 1 1020 ? -20.771 24.821 10.336 1.00 78.69 1020 GLN A O 1
ATOM 7857 N N . GLY A 1 1021 ? -20.026 22.970 9.324 1.00 67.38 1021 GLY A N 1
ATOM 7858 C CA . GLY A 1 1021 ? -19.003 23.625 8.509 1.00 67.38 1021 GLY A CA 1
ATOM 7859 C C . GLY A 1 1021 ? -17.639 23.781 9.184 1.00 67.38 1021 GLY A C 1
ATOM 7860 O O . GLY A 1 1021 ? -16.676 24.107 8.499 1.00 67.38 1021 GLY A O 1
ATOM 7861 N N . GLU A 1 1022 ? -17.544 23.490 10.483 1.00 73.19 1022 GLU A N 1
ATOM 7862 C CA . GLU A 1 1022 ? -16.312 23.588 11.271 1.00 73.19 1022 GLU A CA 1
ATOM 7863 C C . GLU A 1 1022 ? -15.284 22.525 10.863 1.00 73.19 1022 GLU A C 1
ATOM 7865 O O . GLU A 1 1022 ? -15.600 21.335 10.747 1.00 73.19 1022 GLU A O 1
ATOM 7870 N N . TYR A 1 1023 ? -14.038 22.962 10.694 1.00 74.56 1023 TYR A N 1
ATOM 7871 C CA . TYR A 1 1023 ? -12.904 22.109 10.362 1.00 74.56 1023 TYR A CA 1
ATOM 7872 C C . TYR A 1 1023 ? -12.153 21.673 11.619 1.00 74.56 1023 TYR A C 1
ATOM 7874 O O . TYR A 1 1023 ? -11.779 22.483 12.466 1.00 74.56 1023 TYR A O 1
ATOM 7882 N N . ILE A 1 1024 ? -11.903 20.373 11.725 1.00 80.31 1024 ILE A N 1
ATOM 7883 C CA . ILE A 1 1024 ? -11.323 19.728 12.895 1.00 80.31 1024 ILE A CA 1
ATOM 7884 C C . ILE A 1 1024 ? -9.980 19.127 12.542 1.00 80.31 1024 ILE A C 1
ATOM 7886 O O . ILE A 1 1024 ? -9.850 18.381 11.571 1.00 80.31 1024 ILE A O 1
ATOM 7890 N N . SER A 1 1025 ? -9.016 19.392 13.421 1.00 80.81 1025 SER A N 1
ATOM 7891 C CA . SER A 1 1025 ? -7.713 18.746 13.425 1.00 80.81 1025 SER A CA 1
ATOM 7892 C C . SER A 1 1025 ? -7.691 17.575 14.414 1.00 80.81 1025 SER A C 1
ATOM 7894 O O . SER A 1 1025 ? -7.427 17.785 15.604 1.00 80.81 1025 SER A O 1
ATOM 7896 N N . PRO A 1 1026 ? -7.994 16.334 13.994 1.00 85.00 1026 PRO A N 1
ATOM 7897 C CA . PRO A 1 1026 ? -8.108 15.215 14.926 1.00 85.00 1026 PRO A CA 1
ATOM 7898 C C . PRO A 1 1026 ? -6.768 14.860 15.592 1.00 85.00 1026 PRO A C 1
ATOM 7900 O O . PRO A 1 1026 ? -6.751 14.532 16.777 1.00 85.00 1026 PRO A O 1
ATOM 7903 N N . GLU A 1 1027 ? -5.633 14.999 14.892 1.00 79.44 1027 GLU A N 1
ATOM 7904 C CA . GLU A 1 1027 ? -4.302 14.700 15.453 1.00 79.44 1027 GLU A CA 1
ATOM 7905 C C . GLU A 1 1027 ? -3.941 15.651 16.600 1.00 79.44 1027 GLU A C 1
ATOM 7907 O O . GLU A 1 1027 ? -3.353 15.239 17.605 1.00 79.44 1027 GLU A O 1
ATOM 7912 N N . ARG A 1 1028 ? -4.335 16.927 16.496 1.00 82.38 1028 ARG A N 1
ATOM 7913 C CA . ARG A 1 1028 ? -4.168 17.901 17.580 1.00 82.38 1028 ARG A CA 1
ATOM 7914 C C . ARG A 1 1028 ? -4.923 17.462 18.834 1.00 82.38 1028 ARG A C 1
ATOM 7916 O O . ARG A 1 1028 ? -4.364 17.509 19.929 1.00 82.38 1028 ARG A O 1
ATOM 7923 N N . LEU A 1 1029 ? -6.173 17.026 18.679 1.00 87.94 1029 LEU A N 1
ATOM 7924 C CA . LEU A 1 1029 ? -7.031 16.616 19.795 1.00 87.94 1029 LEU A CA 1
ATOM 7925 C C . LEU A 1 1029 ? -6.498 15.353 20.480 1.00 87.94 1029 LEU A C 1
ATOM 7927 O O . LEU A 1 1029 ? -6.361 15.316 21.702 1.00 87.94 1029 LEU A O 1
ATOM 7931 N N . GLU A 1 1030 ? -6.135 14.345 19.690 1.00 89.44 1030 GLU A N 1
ATOM 7932 C CA . GLU A 1 1030 ? -5.544 13.090 20.163 1.00 89.44 1030 GLU A CA 1
ATOM 7933 C C . GLU A 1 1030 ? -4.288 13.326 21.000 1.00 89.44 1030 GLU A C 1
ATOM 7935 O O . GLU A 1 1030 ? -4.177 12.805 22.110 1.00 89.44 1030 GLU A O 1
ATOM 7940 N N . ASN A 1 1031 ? -3.363 14.154 20.508 1.00 79.12 1031 ASN A N 1
ATOM 7941 C CA . ASN A 1 1031 ? -2.117 14.447 21.211 1.00 79.12 1031 ASN A CA 1
ATOM 7942 C C . ASN A 1 1031 ? -2.353 15.129 22.565 1.00 79.12 1031 ASN A C 1
ATOM 7944 O O . ASN A 1 1031 ? -1.680 14.799 23.543 1.00 79.12 1031 ASN A O 1
ATOM 7948 N N . VAL A 1 1032 ? -3.330 16.036 22.650 1.00 83.19 1032 VAL A N 1
ATOM 7949 C CA . VAL A 1 1032 ? -3.707 16.693 23.911 1.00 83.19 1032 VAL A CA 1
ATOM 7950 C C . VAL A 1 1032 ? -4.334 15.698 24.891 1.00 83.19 1032 VAL A C 1
ATOM 7952 O O . VAL A 1 1032 ? -4.024 15.740 26.083 1.00 83.19 1032 VAL A O 1
ATOM 7955 N N . TYR A 1 1033 ? -5.188 14.782 24.422 1.00 91.19 1033 TYR A N 1
ATOM 7956 C CA . TYR A 1 1033 ? -5.739 13.731 25.280 1.00 91.19 1033 TYR A CA 1
ATOM 7957 C C . TYR A 1 1033 ? -4.639 12.812 25.817 1.00 91.19 1033 TYR A C 1
ATOM 7959 O O . TYR A 1 1033 ? -4.542 12.618 27.030 1.00 91.19 1033 TYR A O 1
ATOM 7967 N N . LEU A 1 1034 ? -3.758 12.315 24.945 1.00 87.38 1034 LEU A N 1
ATOM 7968 C CA . LEU A 1 1034 ? -2.663 11.414 25.319 1.00 87.38 1034 LEU A CA 1
ATOM 7969 C C . LEU A 1 1034 ? -1.625 12.079 26.239 1.00 87.38 1034 LEU A C 1
ATOM 7971 O O . LEU A 1 1034 ? -1.047 11.413 27.098 1.00 87.38 1034 LEU A O 1
ATOM 7975 N N . SER A 1 1035 ? -1.405 13.394 26.124 1.00 77.25 1035 SER A N 1
ATOM 7976 C CA . SER A 1 1035 ? -0.473 14.128 26.998 1.00 77.25 1035 SER A CA 1
ATOM 7977 C C . SER A 1 1035 ? -0.992 14.302 28.435 1.00 77.25 1035 SER A C 1
ATOM 7979 O O . SER A 1 1035 ? -0.204 14.514 29.369 1.00 77.25 1035 SER A O 1
ATOM 7981 N N . HIS A 1 1036 ? -2.312 14.198 28.625 1.00 85.44 1036 HIS A N 1
ATOM 7982 C CA . HIS A 1 1036 ? -2.988 14.377 29.910 1.00 85.44 1036 HIS A CA 1
ATOM 7983 C C . HIS A 1 1036 ? -3.447 13.059 30.549 1.00 85.44 1036 HIS A C 1
ATOM 7985 O O . HIS A 1 1036 ? -3.444 12.963 31.779 1.00 85.44 1036 HIS A O 1
ATOM 7991 N N . LEU A 1 1037 ? -3.809 12.058 29.742 1.00 88.69 1037 LEU A N 1
ATOM 7992 C CA . LEU A 1 1037 ? -4.373 10.779 30.177 1.00 88.69 1037 LEU A CA 1
ATOM 7993 C C . LEU A 1 1037 ? -3.378 9.643 29.916 1.00 88.69 1037 LEU A C 1
ATOM 7995 O O . LEU A 1 1037 ? -3.449 8.930 28.923 1.00 88.69 1037 LEU A O 1
ATOM 7999 N N . ASN A 1 1038 ? -2.430 9.469 30.837 1.00 82.75 1038 ASN A N 1
ATOM 8000 C CA . ASN A 1 1038 ? -1.305 8.533 30.698 1.00 82.75 1038 ASN A CA 1
ATOM 8001 C C . ASN A 1 1038 ? -1.679 7.039 30.749 1.00 82.75 1038 ASN A C 1
ATOM 8003 O O . ASN A 1 1038 ? -0.819 6.193 30.519 1.00 82.75 1038 ASN A O 1
ATOM 8007 N N . TYR A 1 1039 ? -2.930 6.715 31.071 1.00 88.69 1039 TYR A N 1
ATOM 8008 C CA . TYR A 1 1039 ? -3.478 5.365 30.958 1.00 88.69 1039 TYR A CA 1
ATOM 8009 C C . TYR A 1 1039 ? -3.979 5.042 29.539 1.00 88.69 1039 TYR A C 1
ATOM 8011 O O . TYR A 1 1039 ? -4.406 3.916 29.292 1.00 88.69 1039 TYR A O 1
ATOM 8019 N N . LEU A 1 1040 ? -3.908 6.000 28.608 1.00 92.00 1040 LEU A N 1
ATOM 8020 C CA . LEU A 1 1040 ? -4.155 5.806 27.181 1.00 92.00 1040 LEU A CA 1
ATOM 8021 C C . LEU A 1 1040 ? -2.820 5.783 26.423 1.00 92.00 1040 LEU A C 1
ATOM 8023 O O . LEU A 1 1040 ? -1.950 6.625 26.640 1.00 92.00 1040 LEU A O 1
ATOM 8027 N N . ALA A 1 1041 ? -2.661 4.810 25.532 1.00 84.69 1041 ALA A N 1
ATOM 8028 C CA . ALA A 1 1041 ? -1.458 4.599 24.733 1.00 84.69 1041 ALA A CA 1
ATOM 8029 C C . ALA A 1 1041 ? -1.538 5.280 23.358 1.00 84.69 1041 ALA A C 1
ATOM 8031 O O . ALA A 1 1041 ? -0.545 5.823 22.869 1.00 84.69 1041 ALA A O 1
ATOM 8032 N N . LEU A 1 1042 ? -2.712 5.227 22.723 1.00 88.12 1042 LEU A N 1
ATOM 8033 C CA . LEU A 1 1042 ? -3.002 5.771 21.396 1.00 88.12 1042 LEU A CA 1
ATOM 8034 C C . LEU A 1 1042 ? -4.456 6.233 21.336 1.00 88.12 1042 LEU A C 1
ATOM 8036 O O . LEU A 1 1042 ? -5.304 5.745 22.082 1.00 88.12 1042 LEU A O 1
ATOM 8040 N N . ALA A 1 1043 ? -4.743 7.153 20.427 1.00 92.50 1043 ALA A N 1
ATOM 8041 C CA . ALA A 1 1043 ? -6.070 7.698 20.217 1.00 92.50 1043 ALA A CA 1
ATOM 8042 C C . ALA A 1 1043 ? -6.345 7.794 18.716 1.00 92.50 1043 ALA A C 1
ATOM 8044 O O . ALA A 1 1043 ? -5.454 8.139 17.944 1.00 92.50 1043 ALA A O 1
ATOM 8045 N N . PHE A 1 1044 ? -7.577 7.491 18.329 1.00 95.00 1044 PHE A N 1
ATOM 8046 C CA . PHE A 1 1044 ? -8.116 7.736 17.003 1.00 95.00 1044 PHE A CA 1
ATOM 8047 C C . PHE A 1 1044 ? -9.445 8.466 17.157 1.00 95.00 1044 PHE A C 1
ATOM 8049 O O . PHE A 1 1044 ? -10.459 7.860 17.492 1.00 95.00 1044 PHE A O 1
ATOM 8056 N N . VAL A 1 1045 ? -9.423 9.775 16.953 1.00 95.00 1045 VAL A N 1
ATOM 8057 C CA . VAL A 1 1045 ? -10.584 10.657 16.928 1.00 95.00 1045 VAL A CA 1
ATOM 8058 C C . VAL A 1 1045 ? -11.090 10.743 15.495 1.00 95.00 1045 VAL A C 1
ATOM 8060 O O . VAL A 1 1045 ? -10.322 10.962 14.552 1.00 95.00 1045 VAL A O 1
ATOM 8063 N N . HIS A 1 1046 ? -12.397 10.564 15.347 1.00 94.50 1046 HIS A N 1
ATOM 8064 C CA . HIS A 1 1046 ? -13.105 10.555 14.079 1.00 94.50 1046 HIS A CA 1
ATOM 8065 C C . HIS A 1 1046 ? -14.241 11.583 14.093 1.00 94.50 1046 HIS A C 1
ATOM 8067 O O . HIS A 1 1046 ? -14.940 11.764 15.093 1.00 94.50 1046 HIS A O 1
ATOM 8073 N N . GLY A 1 1047 ? -14.422 12.230 12.947 1.00 90.12 1047 GLY A N 1
ATOM 8074 C CA . GLY A 1 1047 ? -15.489 13.169 12.631 1.00 90.12 1047 GLY A CA 1
ATOM 8075 C C . GLY A 1 1047 ? -16.152 12.736 11.330 1.00 90.12 1047 GLY A C 1
ATOM 8076 O O . GLY A 1 1047 ? -15.462 12.346 10.390 1.00 90.12 1047 GLY A O 1
ATOM 8077 N N . ASP A 1 1048 ? -17.477 12.776 11.299 1.00 85.25 1048 ASP A N 1
ATOM 8078 C CA . ASP A 1 1048 ? -18.294 12.483 10.127 1.00 85.25 1048 ASP A CA 1
ATOM 8079 C C . ASP A 1 1048 ? -18.917 13.797 9.655 1.00 85.25 1048 ASP A C 1
ATOM 8081 O O . ASP A 1 1048 ? -19.405 14.575 10.477 1.00 85.25 1048 ASP A O 1
ATOM 8085 N N . SER A 1 1049 ? -18.897 14.060 8.348 1.00 82.56 1049 SER A N 1
ATOM 8086 C CA . SER A 1 1049 ? -19.407 15.315 7.786 1.00 82.56 1049 SER A CA 1
ATOM 8087 C C . SER A 1 1049 ? -20.908 15.514 7.957 1.00 82.56 1049 SER A C 1
ATOM 8089 O O . SER A 1 1049 ? -21.392 16.623 7.762 1.00 82.56 1049 SER A O 1
ATOM 8091 N N . LEU A 1 1050 ? -21.646 14.466 8.324 1.00 83.94 1050 LEU A N 1
ATOM 8092 C CA . LEU A 1 1050 ? -23.072 14.531 8.632 1.00 83.94 1050 LEU A CA 1
ATOM 8093 C C . LEU A 1 1050 ? -23.353 14.727 10.129 1.00 83.94 1050 LEU A C 1
ATOM 8095 O O . LEU A 1 1050 ? -24.509 14.879 10.513 1.00 83.94 1050 LEU A O 1
ATOM 8099 N N . GLN A 1 1051 ? -22.322 14.728 10.978 1.00 89.31 1051 GLN A N 1
ATOM 8100 C CA . GLN A 1 1051 ? -22.451 14.807 12.433 1.00 89.31 1051 GLN A CA 1
ATOM 8101 C C . GLN A 1 1051 ? -21.861 16.110 12.970 1.00 89.31 1051 GLN A C 1
ATOM 8103 O O . GLN A 1 1051 ? -20.940 16.684 12.388 1.00 89.31 1051 GLN A O 1
ATOM 8108 N N . THR A 1 1052 ? -22.381 16.578 14.107 1.00 90.06 1052 THR A N 1
ATOM 8109 C CA . THR A 1 1052 ? -21.947 17.843 14.725 1.00 90.06 1052 THR A CA 1
ATOM 8110 C C . THR A 1 1052 ? -20.885 17.686 15.812 1.00 90.06 1052 THR A C 1
ATOM 8112 O O . THR A 1 1052 ? -20.423 18.672 16.392 1.00 90.06 1052 THR A O 1
ATOM 8115 N N . PHE A 1 1053 ? -20.473 16.448 16.082 1.00 92.62 1053 PHE A N 1
ATOM 8116 C CA . PHE A 1 1053 ? -19.574 16.072 17.169 1.00 92.62 1053 PHE A CA 1
ATOM 8117 C C . PHE A 1 1053 ? -18.608 14.955 16.749 1.00 92.62 1053 PHE A C 1
ATOM 8119 O O . PHE A 1 1053 ? -18.753 14.325 15.700 1.00 92.62 1053 PHE A O 1
ATOM 8126 N N . LEU A 1 1054 ? -17.623 14.689 17.608 1.00 96.00 1054 LEU A N 1
ATOM 8127 C CA . LEU A 1 1054 ? -16.582 13.686 17.384 1.00 96.00 1054 LEU A CA 1
ATOM 8128 C C . LEU A 1 1054 ? -16.828 12.412 18.196 1.00 96.00 1054 LEU A C 1
ATOM 8130 O O . LEU A 1 1054 ? -17.350 12.461 19.313 1.00 96.00 1054 LEU A O 1
ATOM 8134 N N . VAL A 1 1055 ? -16.366 11.281 17.670 1.00 97.19 1055 VAL A N 1
ATOM 8135 C CA . VAL A 1 1055 ? -16.257 10.004 18.394 1.00 97.19 1055 VAL A CA 1
ATOM 8136 C C . VAL A 1 1055 ? -14.805 9.528 18.393 1.00 97.19 1055 VAL A C 1
ATOM 8138 O O . VAL A 1 1055 ? -13.981 10.062 17.649 1.00 97.19 1055 VAL A O 1
ATOM 8141 N N . GLY A 1 1056 ? -14.451 8.549 19.229 1.00 96.69 1056 GLY A N 1
ATOM 8142 C CA . GLY A 1 1056 ? -13.066 8.082 19.297 1.00 96.69 1056 GLY A CA 1
ATOM 8143 C C . GLY A 1 1056 ? -12.860 6.615 19.659 1.00 96.69 1056 GLY A C 1
ATOM 8144 O O . GLY A 1 1056 ? -13.709 5.960 20.251 1.00 96.69 1056 GLY A O 1
ATOM 8145 N N . ILE A 1 1057 ? -11.685 6.095 19.330 1.00 97.56 1057 ILE A N 1
ATOM 8146 C CA . ILE A 1 1057 ? -11.190 4.798 19.794 1.00 97.56 1057 ILE A CA 1
ATOM 8147 C C . ILE A 1 1057 ? -9.865 5.054 20.501 1.00 97.56 1057 ILE A C 1
ATOM 8149 O O . ILE A 1 1057 ? -8.954 5.645 19.922 1.00 97.56 1057 ILE A O 1
ATOM 8153 N N . PHE A 1 1058 ? -9.747 4.615 21.749 1.00 96.69 1058 PHE A N 1
ATOM 8154 C CA . PHE A 1 1058 ? -8.550 4.815 22.553 1.00 96.69 1058 PHE A CA 1
ATOM 8155 C C . PHE A 1 1058 ? -7.928 3.473 22.938 1.00 96.69 1058 PHE A C 1
ATOM 8157 O O . PHE A 1 1058 ? -8.578 2.604 23.518 1.00 96.69 1058 PHE A O 1
ATOM 8164 N N . ALA A 1 1059 ? -6.645 3.316 22.623 1.00 93.56 1059 ALA A N 1
ATOM 8165 C CA . ALA A 1 1059 ? -5.848 2.197 23.097 1.00 93.56 1059 ALA A CA 1
ATOM 8166 C C . ALA A 1 1059 ? -5.473 2.423 24.562 1.00 93.56 1059 ALA A C 1
ATOM 8168 O O . ALA A 1 1059 ? -5.006 3.511 24.904 1.00 93.56 1059 ALA A O 1
ATOM 8169 N N . VAL A 1 1060 ? -5.614 1.415 25.415 1.00 93.81 1060 VAL A N 1
ATOM 8170 C CA . VAL A 1 1060 ? -5.183 1.502 26.817 1.00 93.81 1060 VAL A CA 1
ATOM 8171 C C . VAL A 1 1060 ? -3.702 1.158 26.966 1.00 93.81 1060 VAL A C 1
ATOM 8173 O O . VAL A 1 1060 ? -3.176 0.325 26.236 1.00 93.81 1060 VAL A O 1
ATOM 8176 N N . GLN A 1 1061 ? -3.029 1.796 27.923 1.00 88.38 1061 GLN A N 1
ATOM 8177 C CA . GLN A 1 1061 ? -1.639 1.521 28.295 1.00 88.38 1061 GLN A CA 1
ATOM 8178 C C . GLN A 1 1061 ? -1.631 0.558 29.501 1.00 88.38 1061 GLN A C 1
ATOM 8180 O O . GLN A 1 1061 ? -1.921 1.013 30.609 1.00 88.38 1061 GLN A O 1
ATOM 8185 N N . PRO A 1 1062 ? -1.340 -0.751 29.341 1.00 86.06 1062 PRO A N 1
ATOM 8186 C CA . PRO A 1 1062 ? -1.640 -1.784 30.347 1.00 86.06 1062 PRO A CA 1
ATOM 8187 C C . PRO A 1 1062 ? -1.112 -1.519 31.765 1.00 86.06 1062 PRO A C 1
ATOM 8189 O O . PRO A 1 1062 ? -1.840 -1.671 32.746 1.00 86.06 1062 PRO A O 1
ATOM 8192 N N . ASP A 1 1063 ? 0.137 -1.070 31.882 1.00 81.81 1063 ASP A N 1
ATOM 8193 C CA . ASP A 1 1063 ? 0.824 -0.775 33.145 1.00 81.81 1063 ASP A CA 1
ATOM 8194 C C . ASP A 1 1063 ? 0.226 0.411 33.909 1.00 81.81 1063 ASP A C 1
ATOM 8196 O O . ASP A 1 1063 ? 0.292 0.449 35.138 1.00 81.81 1063 ASP A O 1
ATOM 8200 N N . MET A 1 1064 ? -0.406 1.345 33.200 1.00 85.81 1064 MET A N 1
ATOM 8201 C CA . MET A 1 1064 ? -1.020 2.543 33.778 1.00 85.81 1064 MET A CA 1
ATOM 8202 C C . MET A 1 1064 ? -2.542 2.408 33.914 1.00 85.81 1064 MET A C 1
ATOM 8204 O O . MET A 1 1064 ? -3.135 2.923 34.865 1.00 85.81 1064 MET A O 1
ATOM 8208 N N . PHE A 1 1065 ? -3.176 1.683 32.994 1.00 92.88 1065 PHE A N 1
ATOM 8209 C CA . PHE A 1 1065 ? -4.612 1.439 32.971 1.00 92.88 1065 PHE A CA 1
ATOM 8210 C C . PHE A 1 1065 ? -5.042 0.440 34.044 1.00 92.88 1065 PHE A C 1
ATOM 8212 O O . PHE A 1 1065 ? -6.000 0.713 34.763 1.00 92.88 1065 PHE A O 1
ATOM 8219 N N . ALA A 1 1066 ? -4.323 -0.675 34.218 1.00 90.62 1066 ALA A N 1
ATOM 8220 C CA . ALA A 1 1066 ? -4.711 -1.709 35.179 1.00 90.62 1066 ALA A CA 1
ATOM 8221 C C . ALA A 1 1066 ? -4.820 -1.187 36.631 1.00 90.62 1066 ALA A C 1
ATOM 8223 O O . ALA A 1 1066 ? -5.845 -1.447 37.271 1.00 90.62 1066 ALA A O 1
ATOM 8224 N N . PRO A 1 1067 ? -3.872 -0.385 37.168 1.00 88.12 1067 PRO A N 1
ATOM 8225 C CA . PRO A 1 1067 ? -4.018 0.211 38.500 1.00 88.12 1067 PRO A CA 1
ATOM 8226 C C . PRO A 1 1067 ? -5.192 1.196 38.608 1.00 88.12 1067 PRO A C 1
ATOM 8228 O O . PRO A 1 1067 ? -5.865 1.251 39.640 1.00 88.12 1067 PRO A O 1
ATOM 8231 N N . MET A 1 1068 ? -5.453 1.971 37.551 1.00 92.50 1068 MET A N 1
ATOM 8232 C CA . MET A 1 1068 ? -6.553 2.937 37.502 1.00 92.50 1068 MET A CA 1
ATOM 8233 C C . MET A 1 1068 ? -7.910 2.221 37.501 1.00 92.50 1068 MET A C 1
ATOM 8235 O O . MET A 1 1068 ? -8.742 2.486 38.372 1.00 92.50 1068 MET A O 1
ATOM 8239 N N . ALA A 1 1069 ? -8.088 1.242 36.611 1.00 94.06 1069 ALA A N 1
ATOM 8240 C CA . ALA A 1 1069 ? -9.283 0.409 36.552 1.00 94.06 1069 ALA A CA 1
ATOM 8241 C C . ALA A 1 1069 ? -9.494 -0.355 37.866 1.00 94.06 1069 ALA A C 1
ATOM 8243 O O . ALA A 1 1069 ? -10.614 -0.406 38.375 1.00 94.06 1069 ALA A O 1
ATOM 8244 N N . SER A 1 1070 ? -8.413 -0.853 38.483 1.00 93.50 1070 SER A N 1
ATOM 8245 C CA . SER A 1 1070 ? -8.492 -1.542 39.775 1.00 93.50 1070 SER A CA 1
ATOM 8246 C C . SER A 1 1070 ? -9.094 -0.664 40.869 1.00 93.50 1070 SER A C 1
ATOM 8248 O O . SER A 1 1070 ? -9.933 -1.107 41.654 1.00 93.50 1070 SER A O 1
ATOM 8250 N N . LYS A 1 1071 ? -8.687 0.610 40.906 1.00 92.81 1071 LYS A N 1
ATOM 8251 C CA . LYS A 1 1071 ? -9.192 1.591 41.867 1.00 92.81 1071 LYS A CA 1
ATOM 8252 C C . LYS A 1 1071 ? -10.665 1.934 41.627 1.00 92.81 1071 LYS A C 1
ATOM 8254 O O . LYS A 1 1071 ? -11.400 2.089 42.596 1.00 92.81 1071 LYS A O 1
ATOM 8259 N N . ILE A 1 1072 ? -11.091 2.057 40.369 1.00 93.88 1072 ILE A N 1
ATOM 8260 C CA . ILE A 1 1072 ? -12.488 2.364 40.010 1.00 93.88 1072 ILE A CA 1
ATOM 8261 C C . ILE A 1 1072 ? -13.413 1.189 40.336 1.00 93.88 1072 ILE A C 1
ATOM 8263 O O . ILE A 1 1072 ? -14.511 1.385 40.858 1.00 93.88 1072 ILE A O 1
ATOM 8267 N N . LEU A 1 1073 ? -12.973 -0.029 40.023 1.00 94.06 1073 LEU A N 1
ATOM 8268 C CA . LEU A 1 1073 ? -13.779 -1.240 40.163 1.00 94.06 1073 LEU A CA 1
ATOM 8269 C C . LEU A 1 1073 ? -13.713 -1.848 41.570 1.00 94.06 1073 LEU A C 1
ATOM 8271 O O . LEU A 1 1073 ? -14.554 -2.675 41.911 1.00 94.06 1073 LEU A O 1
ATOM 8275 N N . GLY A 1 1074 ? -12.731 -1.459 42.391 1.00 92.06 1074 GLY A N 1
ATOM 8276 C CA . GLY A 1 1074 ? -12.501 -2.054 43.711 1.00 92.06 1074 GLY A CA 1
ATOM 8277 C C . GLY A 1 1074 ? -11.969 -3.493 43.651 1.00 92.06 1074 GLY A C 1
ATOM 8278 O O . GLY A 1 1074 ? -12.085 -4.227 44.628 1.00 92.06 1074 GLY A O 1
ATOM 8279 N N . LYS A 1 1075 ? -11.394 -3.906 42.512 1.00 91.44 1075 LYS A N 1
ATOM 8280 C CA . LYS A 1 1075 ? -10.841 -5.246 42.255 1.00 91.44 1075 LYS A CA 1
ATOM 8281 C C . LYS A 1 1075 ? -9.417 -5.118 41.730 1.00 91.44 1075 LYS A C 1
ATOM 8283 O O . LYS A 1 1075 ? -9.160 -4.269 40.893 1.00 91.44 1075 LYS A O 1
ATOM 8288 N N . GLN A 1 1076 ? -8.497 -5.971 42.168 1.00 91.69 1076 GLN A N 1
ATOM 8289 C CA . GLN A 1 1076 ? -7.116 -5.930 41.687 1.00 91.69 1076 GLN A CA 1
ATOM 8290 C C . GLN A 1 1076 ? -6.983 -6.550 40.285 1.00 91.69 1076 GLN A C 1
ATOM 8292 O O . GLN A 1 1076 ? -7.373 -7.696 40.071 1.00 91.69 1076 GLN A O 1
ATOM 8297 N N . ILE A 1 1077 ? -6.424 -5.785 39.346 1.00 91.19 1077 ILE A N 1
ATOM 8298 C CA . ILE A 1 1077 ? -6.112 -6.183 37.968 1.00 91.19 1077 ILE A CA 1
ATOM 8299 C C . ILE A 1 1077 ? -4.596 -6.065 37.785 1.00 91.19 1077 ILE A C 1
ATOM 8301 O O . ILE A 1 1077 ? -4.015 -5.010 38.051 1.00 91.19 1077 ILE A O 1
ATOM 8305 N N . ALA A 1 1078 ? -3.942 -7.143 37.353 1.00 85.69 1078 ALA A N 1
ATOM 8306 C CA . ALA A 1 1078 ? -2.514 -7.127 37.050 1.00 85.69 1078 ALA A CA 1
ATOM 8307 C C . ALA A 1 1078 ? -2.260 -6.514 35.663 1.00 85.69 1078 ALA A C 1
ATOM 8309 O O . ALA A 1 1078 ? -3.013 -6.760 34.726 1.00 85.69 1078 ALA A O 1
ATOM 8310 N N . SER A 1 1079 ? -1.168 -5.762 35.507 1.00 79.19 1079 SER A N 1
ATOM 8311 C CA . SER A 1 1079 ? -0.781 -5.160 34.220 1.00 79.19 1079 SER A CA 1
ATOM 8312 C C . SER A 1 1079 ? -0.385 -6.182 33.147 1.00 79.19 1079 SER A C 1
ATOM 8314 O O . SER A 1 1079 ? -0.354 -5.847 31.967 1.00 79.19 1079 SER A O 1
ATOM 8316 N N . THR A 1 1080 ? -0.088 -7.419 33.548 1.00 82.69 1080 THR A N 1
ATOM 8317 C CA . THR A 1 1080 ? 0.234 -8.550 32.666 1.00 82.69 1080 THR A CA 1
ATOM 8318 C C . THR A 1 1080 ? -0.985 -9.407 32.309 1.00 82.69 1080 THR A C 1
ATOM 8320 O O . THR A 1 1080 ? -0.868 -10.306 31.481 1.00 82.69 1080 THR A O 1
ATOM 8323 N N . ASP A 1 1081 ? -2.152 -9.154 32.912 1.00 86.62 1081 ASP A N 1
ATOM 8324 C CA . ASP A 1 1081 ? -3.384 -9.906 32.659 1.00 86.62 1081 ASP A CA 1
ATOM 8325 C C . ASP A 1 1081 ? -4.212 -9.228 31.557 1.00 86.62 1081 ASP A C 1
ATOM 8327 O O . ASP A 1 1081 ? -5.115 -8.425 31.808 1.00 86.62 1081 ASP A O 1
ATOM 8331 N N . ALA A 1 1082 ? -3.885 -9.554 30.305 1.00 85.69 1082 ALA A N 1
ATOM 8332 C CA . ALA A 1 1082 ? -4.532 -8.968 29.133 1.00 85.69 1082 ALA A CA 1
ATOM 8333 C C . ALA A 1 1082 ? -6.053 -9.213 29.092 1.00 85.69 1082 ALA A C 1
ATOM 8335 O O . ALA A 1 1082 ? -6.800 -8.352 28.624 1.00 85.69 1082 ALA A O 1
ATOM 8336 N N . ALA A 1 1083 ? -6.530 -10.357 29.598 1.00 87.12 1083 ALA A N 1
ATOM 8337 C CA . ALA A 1 1083 ? -7.951 -10.696 29.590 1.00 87.12 1083 ALA A CA 1
ATOM 8338 C C . ALA A 1 1083 ? -8.737 -9.820 30.575 1.00 87.12 1083 ALA A C 1
ATOM 8340 O O . ALA A 1 1083 ? -9.776 -9.262 30.214 1.00 87.12 1083 ALA A O 1
ATOM 8341 N N . ALA A 1 1084 ? -8.216 -9.638 31.792 1.00 90.25 1084 ALA A N 1
ATOM 8342 C CA . ALA A 1 1084 ? -8.834 -8.763 32.784 1.00 90.25 1084 ALA A CA 1
ATOM 8343 C C . ALA A 1 1084 ? -8.807 -7.286 32.357 1.00 90.25 1084 ALA A C 1
ATOM 8345 O O . ALA A 1 1084 ? -9.782 -6.566 32.576 1.00 90.25 1084 ALA A O 1
ATOM 8346 N N . ILE A 1 1085 ? -7.727 -6.840 31.707 1.00 91.94 1085 ILE A N 1
ATOM 8347 C CA . ILE A 1 1085 ? -7.630 -5.483 31.148 1.00 91.94 1085 ILE A CA 1
ATOM 8348 C C . ILE A 1 1085 ? -8.669 -5.274 30.045 1.00 91.94 1085 ILE A C 1
ATOM 8350 O O . ILE A 1 1085 ? -9.349 -4.248 30.038 1.00 91.94 1085 ILE A O 1
ATOM 8354 N N . LYS A 1 1086 ? -8.827 -6.249 29.140 1.00 92.75 1086 LYS A N 1
ATOM 8355 C CA . LYS A 1 1086 ? -9.827 -6.186 28.071 1.00 92.75 1086 LYS A CA 1
ATOM 8356 C C . LYS A 1 1086 ? -11.246 -6.115 28.634 1.00 92.75 1086 LYS A C 1
ATOM 8358 O O . LYS A 1 1086 ? -12.004 -5.258 28.209 1.00 92.75 1086 LYS A O 1
ATOM 8363 N N . ALA A 1 1087 ? -11.579 -6.928 29.638 1.00 92.44 1087 ALA A N 1
ATOM 8364 C CA . ALA A 1 1087 ? -12.885 -6.858 30.297 1.00 92.44 1087 ALA A CA 1
ATOM 8365 C C . ALA A 1 1087 ? -13.133 -5.487 30.955 1.00 92.44 1087 ALA A C 1
ATOM 8367 O O . ALA A 1 1087 ? -14.216 -4.924 30.838 1.00 92.44 1087 ALA A O 1
ATOM 8368 N N . ALA A 1 1088 ? -12.113 -4.907 31.595 1.00 94.81 1088 ALA A N 1
ATOM 8369 C CA . ALA A 1 1088 ? -12.220 -3.587 32.211 1.00 94.81 1088 ALA A CA 1
ATOM 8370 C C . ALA A 1 1088 ? -12.398 -2.435 31.201 1.00 94.81 1088 ALA A C 1
ATOM 8372 O O . ALA A 1 1088 ? -12.850 -1.362 31.597 1.00 94.81 1088 ALA A O 1
ATOM 8373 N N . CYS A 1 1089 ? -12.065 -2.631 29.919 1.00 95.56 1089 CYS A N 1
ATOM 8374 C CA . CYS A 1 1089 ? -12.307 -1.643 28.861 1.00 95.56 1089 CYS A CA 1
ATOM 8375 C C . CYS A 1 1089 ? -13.804 -1.444 28.568 1.00 95.56 1089 CYS A C 1
ATOM 8377 O O . CYS A 1 1089 ? -14.194 -0.348 28.168 1.00 95.56 1089 CYS A O 1
ATOM 8379 N N . ASP A 1 1090 ? -14.631 -2.463 28.815 1.00 93.75 1090 ASP A N 1
ATOM 8380 C CA . ASP A 1 1090 ? -16.071 -2.447 28.531 1.00 93.75 1090 ASP A CA 1
ATOM 8381 C C . ASP A 1 1090 ? -16.930 -2.118 29.774 1.00 93.75 1090 ASP A C 1
ATOM 8383 O O . ASP A 1 1090 ? -18.151 -1.992 29.687 1.00 93.75 1090 ASP A O 1
ATOM 8387 N N . GLU A 1 1091 ? -16.312 -1.944 30.948 1.00 96.56 1091 GLU A N 1
ATOM 8388 C CA . GLU A 1 1091 ? -17.014 -1.684 32.211 1.00 96.56 1091 GLU A CA 1
ATOM 8389 C C . GLU A 1 1091 ? -17.628 -0.266 32.259 1.00 96.56 1091 GLU A C 1
ATOM 8391 O O . GLU A 1 1091 ? -16.888 0.728 32.228 1.00 96.56 1091 GLU A O 1
ATOM 8396 N N . PRO A 1 1092 ? -18.956 -0.111 32.457 1.00 94.62 1092 PRO A N 1
ATOM 8397 C CA . PRO A 1 1092 ? -19.626 1.194 32.406 1.00 94.62 1092 PRO A CA 1
ATOM 8398 C C . PRO A 1 1092 ? -19.064 2.238 33.381 1.00 94.62 1092 PRO A C 1
ATOM 8400 O O . PRO A 1 1092 ? -19.005 3.429 33.069 1.00 94.62 1092 PRO A O 1
ATOM 8403 N N . LYS A 1 1093 ? -18.615 1.808 34.571 1.00 95.44 1093 LYS A N 1
ATOM 8404 C CA . LYS A 1 1093 ? -17.991 2.703 35.564 1.00 95.44 1093 LYS A CA 1
ATOM 8405 C C . LYS A 1 1093 ? -16.645 3.249 35.086 1.00 95.44 1093 LYS A C 1
ATOM 8407 O O . LYS A 1 1093 ? -16.333 4.405 35.363 1.00 95.44 1093 LYS A O 1
ATOM 8412 N N . VAL A 1 1094 ? -15.864 2.426 34.385 1.00 96.25 1094 VAL A N 1
ATOM 8413 C CA . VAL A 1 1094 ? -14.561 2.811 33.827 1.00 96.25 1094 VAL A CA 1
ATOM 8414 C C . VAL A 1 1094 ? -14.765 3.755 32.645 1.00 96.25 1094 VAL A C 1
ATOM 8416 O O . VAL A 1 1094 ? -14.162 4.826 32.620 1.00 96.25 1094 VAL A O 1
ATOM 8419 N N . ILE A 1 1095 ? -15.683 3.419 31.732 1.00 95.50 1095 ILE A N 1
ATOM 8420 C CA . ILE A 1 1095 ? -16.044 4.269 30.587 1.00 95.50 1095 ILE A CA 1
ATOM 8421 C C . ILE A 1 1095 ? -16.502 5.653 31.062 1.00 95.50 1095 ILE A C 1
ATOM 8423 O O . ILE A 1 1095 ? -16.001 6.665 30.575 1.00 95.50 1095 ILE A O 1
ATOM 8427 N N . LYS A 1 1096 ? -17.390 5.722 32.065 1.00 95.00 1096 LYS A N 1
ATOM 8428 C CA . LYS A 1 1096 ? -17.865 6.999 32.617 1.00 95.00 1096 LYS A CA 1
ATOM 8429 C C . LYS A 1 1096 ? -16.732 7.846 33.203 1.00 95.00 1096 LYS A C 1
ATOM 8431 O O . LYS A 1 1096 ? -16.647 9.031 32.903 1.00 95.00 1096 LYS A O 1
ATOM 8436 N N . ALA A 1 1097 ? -15.850 7.245 34.001 1.00 95.44 1097 ALA A N 1
ATOM 8437 C CA . ALA A 1 1097 ? -14.726 7.967 34.595 1.00 95.44 1097 ALA A CA 1
ATOM 8438 C C . ALA A 1 1097 ? -13.771 8.535 33.531 1.00 95.44 1097 ALA A C 1
ATOM 8440 O O . ALA A 1 1097 ? -13.276 9.650 33.675 1.00 95.44 1097 ALA A O 1
ATOM 8441 N N . ILE A 1 1098 ? -13.542 7.790 32.447 1.00 95.94 1098 ILE A N 1
ATOM 8442 C CA . ILE A 1 1098 ? -12.694 8.248 31.343 1.00 95.94 1098 ILE A CA 1
ATOM 8443 C C . ILE A 1 1098 ? -13.400 9.327 30.513 1.00 95.94 1098 ILE A C 1
ATOM 8445 O O . ILE A 1 1098 ? -12.747 10.285 30.108 1.00 95.94 1098 ILE A O 1
ATOM 8449 N N . GLN A 1 1099 ? -14.719 9.241 30.307 1.00 96.44 1099 GLN A N 1
ATOM 8450 C CA . GLN A 1 1099 ? -15.491 10.318 29.673 1.00 96.44 1099 GLN A CA 1
ATOM 8451 C C . GLN A 1 1099 ? -15.365 11.631 30.463 1.00 96.44 1099 GLN A C 1
ATOM 8453 O O . GLN A 1 1099 ? -15.075 12.672 29.874 1.00 96.44 1099 GLN A O 1
ATOM 8458 N N . ASP A 1 1100 ? -15.498 11.575 31.794 1.00 95.62 1100 ASP A N 1
ATOM 8459 C CA . ASP A 1 1100 ? -15.328 12.738 32.674 1.00 95.62 1100 ASP A CA 1
ATOM 8460 C C . ASP A 1 1100 ? -13.907 13.329 32.571 1.00 95.62 1100 ASP A C 1
ATOM 8462 O O . ASP A 1 1100 ? -13.724 14.552 32.543 1.00 95.62 1100 ASP A O 1
ATOM 8466 N N . ASP A 1 1101 ? -12.891 12.467 32.474 1.00 95.56 1101 ASP A N 1
ATOM 8467 C CA . ASP A 1 1101 ? -11.499 12.871 32.279 1.00 95.56 1101 ASP A CA 1
ATOM 8468 C C . ASP A 1 1101 ? -11.267 13.521 30.900 1.00 95.56 1101 ASP A C 1
ATOM 8470 O O . ASP A 1 1101 ? -10.640 14.585 30.833 1.00 95.56 1101 ASP A O 1
ATOM 8474 N N . LEU A 1 1102 ? -11.804 12.956 29.811 1.00 96.38 1102 LEU A N 1
ATOM 8475 C CA . LEU A 1 1102 ? -11.748 13.548 28.466 1.00 96.38 1102 LEU A CA 1
ATOM 8476 C C . LEU A 1 1102 ? -12.415 14.932 28.449 1.00 96.38 1102 LEU A C 1
ATOM 8478 O O . LEU A 1 1102 ? -11.834 15.900 27.952 1.00 96.38 1102 LEU A O 1
ATOM 8482 N N . ASP A 1 1103 ? -13.597 15.072 29.047 1.00 94.19 1103 ASP A N 1
ATOM 8483 C CA . ASP A 1 1103 ? -14.299 16.354 29.135 1.00 94.19 1103 ASP A CA 1
ATOM 8484 C C . ASP A 1 1103 ? -13.517 17.392 29.944 1.00 94.19 1103 ASP A C 1
ATOM 8486 O O . ASP A 1 1103 ? -13.408 18.561 29.552 1.00 94.19 1103 ASP A O 1
ATOM 8490 N N . LYS A 1 1104 ? -12.919 16.972 31.062 1.00 94.44 1104 LYS A N 1
ATOM 8491 C CA . LYS A 1 1104 ? -12.069 17.829 31.889 1.00 94.44 1104 LYS A CA 1
ATOM 8492 C C . LYS A 1 1104 ? -10.834 18.302 31.126 1.00 94.44 1104 LYS A C 1
ATOM 8494 O O . LYS A 1 1104 ? -10.485 19.483 31.216 1.00 94.44 1104 LYS A O 1
ATOM 8499 N N . VAL A 1 1105 ? -10.186 17.415 30.370 1.00 92.69 1105 VAL A N 1
ATOM 8500 C CA . VAL A 1 1105 ? -9.044 17.761 29.510 1.00 92.69 1105 VAL A CA 1
ATOM 8501 C C . VAL A 1 1105 ? -9.470 18.734 28.413 1.00 92.69 1105 VAL A C 1
ATOM 8503 O O . VAL A 1 1105 ? -8.798 19.750 28.232 1.00 92.69 1105 VAL A O 1
ATOM 8506 N N . GLY A 1 1106 ? -10.601 18.486 27.747 1.00 90.38 1106 GLY A N 1
ATOM 8507 C CA . GLY A 1 1106 ? -11.131 19.363 26.703 1.00 90.38 1106 GLY A CA 1
ATOM 8508 C C . GLY A 1 1106 ? -11.420 20.775 27.217 1.00 90.38 1106 GLY A C 1
ATOM 8509 O O . GLY A 1 1106 ? -10.927 21.751 26.655 1.00 90.38 1106 GLY A O 1
ATOM 8510 N N . ARG A 1 1107 ? -12.124 20.908 28.352 1.00 90.69 1107 ARG A N 1
ATOM 8511 C CA . ARG A 1 1107 ? -12.404 22.220 28.974 1.00 90.69 1107 ARG A CA 1
ATOM 8512 C C . ARG A 1 1107 ? -11.126 22.948 29.382 1.00 90.69 1107 ARG A C 1
ATOM 8514 O O . ARG A 1 1107 ? -10.985 24.141 29.126 1.00 90.69 1107 ARG A O 1
ATOM 8521 N N . LYS A 1 1108 ? -10.178 22.234 29.997 1.00 87.25 1108 LYS A N 1
ATOM 8522 C CA . LYS A 1 1108 ? -8.897 22.808 30.433 1.00 87.25 1108 LYS A CA 1
ATOM 8523 C C . LYS A 1 1108 ? -8.076 23.344 29.256 1.00 87.25 1108 LYS A C 1
ATOM 8525 O O . LYS A 1 1108 ? -7.428 24.377 29.398 1.00 87.25 1108 LYS A O 1
ATOM 8530 N N . ASN A 1 1109 ? -8.116 22.659 28.116 1.00 82.94 1109 ASN A N 1
ATOM 8531 C CA . ASN A 1 1109 ? -7.390 23.036 26.902 1.00 82.94 1109 ASN A CA 1
ATOM 8532 C C . ASN A 1 1109 ? -8.241 23.858 25.919 1.00 82.94 1109 ASN A C 1
ATOM 8534 O O . ASN A 1 1109 ? -7.843 24.030 24.771 1.00 82.94 1109 ASN A O 1
ATOM 8538 N N . LYS A 1 1110 ? -9.379 24.400 26.382 1.00 85.31 1110 LYS A N 1
ATOM 8539 C CA . LYS A 1 1110 ? -10.271 25.289 25.621 1.00 85.31 1110 LYS A CA 1
ATOM 8540 C C . LYS A 1 1110 ? -10.752 24.696 24.291 1.00 85.31 1110 LYS A C 1
ATOM 8542 O O . LYS A 1 1110 ? -10.885 25.423 23.313 1.00 85.31 1110 LYS A O 1
ATOM 8547 N N . PHE A 1 1111 ? -11.015 23.393 24.256 1.00 88.19 1111 PHE A N 1
ATOM 8548 C CA . PHE A 1 1111 ? -11.667 22.772 23.105 1.00 88.19 1111 PHE A CA 1
ATOM 8549 C C . PHE A 1 1111 ? -13.056 23.372 22.926 1.00 88.19 1111 PHE A C 1
ATOM 8551 O O . PHE A 1 1111 ? -13.799 23.520 23.906 1.00 88.19 1111 PHE A O 1
ATOM 8558 N N . ALA A 1 1112 ? -13.410 23.694 21.684 1.00 83.06 1112 ALA A N 1
ATOM 8559 C CA . ALA A 1 1112 ? -14.779 24.073 21.373 1.00 83.06 1112 ALA A CA 1
ATOM 8560 C C . ALA A 1 1112 ? -15.736 22.910 21.691 1.00 83.06 1112 ALA A C 1
ATOM 8562 O O . ALA A 1 1112 ? -15.328 21.754 21.837 1.00 83.06 1112 ALA A O 1
ATOM 8563 N N . GLY A 1 1113 ? -17.035 23.200 21.812 1.00 84.12 1113 GLY A N 1
ATOM 8564 C CA . GLY A 1 1113 ? -18.038 22.179 22.134 1.00 84.12 1113 GLY A CA 1
ATOM 8565 C C . GLY A 1 1113 ? -17.967 20.966 21.200 1.00 84.12 1113 GLY A C 1
ATOM 8566 O O . GLY A 1 1113 ? -17.974 19.837 21.682 1.00 84.12 1113 GLY A O 1
ATOM 8567 N N . TYR A 1 1114 ? -17.801 21.232 19.905 1.00 86.50 1114 TYR A N 1
ATOM 8568 C CA . TYR A 1 1114 ? -17.710 20.256 18.820 1.00 86.50 1114 TYR A CA 1
ATOM 8569 C C . TYR A 1 1114 ? -16.342 19.557 18.697 1.00 86.50 1114 TYR A C 1
ATOM 8571 O O . TYR A 1 1114 ? -16.237 18.546 18.013 1.00 86.50 1114 TYR A O 1
ATOM 8579 N N . GLU A 1 1115 ? -15.298 20.052 19.369 1.00 88.94 1115 GLU A N 1
ATOM 8580 C CA . GLU A 1 1115 ? -13.961 19.432 19.389 1.00 88.94 1115 GLU A CA 1
ATOM 8581 C C . GLU A 1 1115 ? -13.812 18.372 20.489 1.00 88.94 1115 GLU A C 1
ATOM 8583 O O . GLU A 1 1115 ? -12.786 17.699 20.588 1.00 88.94 1115 GLU A O 1
ATOM 8588 N N . ARG A 1 1116 ? -14.817 18.221 21.356 1.00 94.38 1116 ARG A N 1
ATOM 8589 C CA . ARG A 1 1116 ? -14.795 17.227 22.431 1.00 94.38 1116 ARG A CA 1
ATOM 8590 C C . ARG A 1 1116 ? -15.365 15.903 21.939 1.00 94.38 1116 ARG A C 1
ATOM 8592 O O . ARG A 1 1116 ? -16.430 15.861 21.328 1.00 94.38 1116 ARG A O 1
ATOM 8599 N N . VAL A 1 1117 ? -14.662 14.814 22.250 1.00 96.06 1117 VAL A N 1
ATOM 8600 C CA . VAL A 1 1117 ? -15.116 13.454 21.937 1.00 96.06 1117 VAL A CA 1
ATOM 8601 C C . VAL A 1 1117 ? -16.355 13.126 22.768 1.00 96.06 1117 VAL A C 1
ATOM 8603 O O . VAL A 1 1117 ? -16.291 13.045 23.996 1.00 96.06 1117 VAL A O 1
ATOM 8606 N N . ARG A 1 1118 ? -17.485 12.938 22.083 1.00 94.31 1118 ARG A N 1
ATOM 8607 C CA . ARG A 1 1118 ? -18.793 12.694 22.697 1.00 94.31 1118 ARG A CA 1
ATOM 8608 C C . ARG A 1 1118 ? -18.948 11.251 23.161 1.00 94.31 1118 ARG A C 1
ATOM 8610 O O . ARG A 1 1118 ? -19.520 11.019 24.220 1.00 94.31 1118 ARG A O 1
ATOM 8617 N N . ARG A 1 1119 ? -18.449 10.288 22.383 1.00 95.12 1119 ARG A N 1
ATOM 8618 C CA . ARG A 1 1119 ? -18.478 8.848 22.696 1.00 95.12 1119 ARG A CA 1
ATOM 8619 C C . ARG A 1 1119 ? -17.203 8.162 22.226 1.00 95.12 1119 ARG A C 1
ATOM 8621 O O . ARG A 1 1119 ? -16.588 8.596 21.251 1.00 95.12 1119 ARG A O 1
ATOM 8628 N N . PHE A 1 1120 ? -16.809 7.087 22.908 1.00 97.44 1120 PHE A N 1
ATOM 8629 C CA . PHE A 1 1120 ? -15.613 6.334 22.545 1.00 97.44 1120 PHE A CA 1
ATOM 8630 C C . PHE A 1 1120 ? -15.664 4.841 22.890 1.00 97.44 1120 PHE A C 1
ATOM 8632 O O . PHE A 1 1120 ? -16.527 4.386 23.643 1.00 97.44 1120 PHE A O 1
ATOM 8639 N N . ARG A 1 1121 ? -14.701 4.084 22.348 1.00 97.25 1121 ARG A N 1
ATOM 8640 C CA . ARG A 1 1121 ? -14.352 2.722 22.785 1.00 97.25 1121 ARG A CA 1
ATOM 8641 C C . ARG A 1 1121 ? -12.934 2.650 23.332 1.00 97.25 1121 ARG A C 1
ATOM 8643 O O . ARG A 1 1121 ? -12.046 3.347 22.845 1.00 97.25 1121 ARG A O 1
ATOM 8650 N N . LEU A 1 1122 ? -12.734 1.778 24.318 1.00 96.81 1122 LEU A N 1
ATOM 8651 C CA . LEU A 1 1122 ? -11.423 1.410 24.851 1.00 96.81 1122 LEU A CA 1
ATOM 8652 C C . LEU A 1 1122 ? -11.021 0.054 24.294 1.00 96.81 1122 LEU A C 1
ATOM 8654 O O . LEU A 1 1122 ? -11.844 -0.854 24.224 1.00 96.81 1122 LEU A O 1
ATOM 8658 N N . MET A 1 1123 ? -9.763 -0.092 23.895 1.00 94.38 1123 MET A N 1
ATOM 8659 C CA . MET A 1 1123 ? -9.261 -1.347 23.342 1.00 94.38 1123 MET A CA 1
ATOM 8660 C C . MET A 1 1123 ? -7.825 -1.604 23.793 1.00 94.38 1123 MET A C 1
ATOM 8662 O O . MET A 1 1123 ? -7.058 -0.672 24.037 1.00 94.38 1123 MET A O 1
ATOM 8666 N N . VAL A 1 1124 ? -7.441 -2.875 23.868 1.00 88.81 1124 VAL A N 1
ATOM 8667 C CA . VAL A 1 1124 ? -6.048 -3.285 24.086 1.00 88.81 1124 VAL A CA 1
ATOM 8668 C C . VAL A 1 1124 ? -5.382 -3.418 22.720 1.00 88.81 1124 VAL A C 1
ATOM 8670 O O . VAL A 1 1124 ? -5.848 -4.203 21.899 1.00 88.81 1124 VAL A O 1
ATOM 8673 N N . ASP A 1 1125 ? -4.352 -2.608 22.473 1.00 81.38 1125 ASP A N 1
ATOM 8674 C CA . ASP A 1 1125 ? -3.562 -2.582 21.231 1.00 81.38 1125 ASP A CA 1
ATOM 8675 C C . ASP A 1 1125 ? -4.377 -2.613 19.913 1.00 81.38 1125 ASP A C 1
ATOM 8677 O O . ASP A 1 1125 ? -4.076 -3.389 19.008 1.00 81.38 1125 ASP A O 1
ATOM 8681 N N . PRO A 1 1126 ? -5.398 -1.746 19.741 1.00 86.56 1126 PRO A N 1
ATOM 8682 C CA . PRO A 1 1126 ? -6.214 -1.709 18.527 1.00 86.56 1126 PRO A CA 1
ATOM 8683 C C . PRO A 1 1126 ? -5.431 -1.281 17.282 1.00 86.56 1126 PRO A C 1
ATOM 8685 O O . PRO A 1 1126 ? -5.860 -1.575 16.167 1.00 86.56 1126 PRO A O 1
ATOM 8688 N N . PHE A 1 1127 ? -4.310 -0.572 17.447 1.00 90.00 1127 PHE A N 1
ATOM 8689 C CA . PHE A 1 1127 ? -3.497 -0.053 16.350 1.00 90.00 1127 PHE A CA 1
ATOM 8690 C C . PHE A 1 1127 ? -2.075 -0.586 16.492 1.00 90.00 1127 PHE A C 1
ATOM 8692 O O . PHE A 1 1127 ? -1.339 -0.181 17.396 1.00 90.00 1127 PHE A O 1
ATOM 8699 N N . THR A 1 1128 ? -1.678 -1.475 15.588 1.00 79.44 1128 THR A N 1
ATOM 8700 C CA . THR A 1 1128 ? -0.339 -2.062 15.563 1.00 79.44 1128 THR A CA 1
ATOM 8701 C C . THR A 1 1128 ? 0.269 -1.924 14.173 1.00 79.44 1128 THR A C 1
ATOM 8703 O O . THR A 1 1128 ? -0.381 -1.518 13.208 1.00 79.44 1128 THR A O 1
ATOM 8706 N N . ILE A 1 1129 ? 1.567 -2.191 14.073 1.00 66.88 1129 ILE A N 1
ATOM 8707 C CA . ILE A 1 1129 ? 2.224 -2.311 12.772 1.00 66.88 1129 ILE A CA 1
ATOM 8708 C C . ILE A 1 1129 ? 1.720 -3.584 12.070 1.00 66.88 1129 ILE A C 1
ATOM 8710 O O . ILE A 1 1129 ? 1.417 -3.538 10.882 1.00 66.88 1129 ILE A O 1
ATOM 8714 N N . ASP A 1 1130 ? 1.542 -4.672 12.827 1.00 68.56 1130 ASP A N 1
ATOM 8715 C CA . ASP A 1 1130 ? 1.133 -5.990 12.322 1.00 68.56 1130 ASP A CA 1
ATOM 8716 C C . ASP A 1 1130 ? -0.271 -6.001 11.709 1.00 68.56 1130 ASP A C 1
ATOM 8718 O O . ASP A 1 1130 ? -0.502 -6.675 10.711 1.00 68.56 1130 ASP A O 1
ATOM 8722 N N . ASN A 1 1131 ? -1.212 -5.231 12.270 1.00 74.00 1131 ASN A N 1
ATOM 8723 C CA . ASN A 1 1131 ? -2.543 -5.049 11.681 1.00 74.00 1131 ASN A CA 1
ATOM 8724 C C . ASN A 1 1131 ? -2.593 -3.913 10.644 1.00 74.00 1131 ASN A C 1
ATOM 8726 O O . ASN A 1 1131 ? -3.667 -3.473 10.240 1.00 74.00 1131 ASN A O 1
ATOM 8730 N N . GLU A 1 1132 ? -1.420 -3.437 10.222 1.00 74.06 1132 GLU A N 1
ATOM 8731 C CA . GLU A 1 1132 ? -1.196 -2.401 9.220 1.00 74.06 1132 GLU A CA 1
ATOM 8732 C C . GLU A 1 1132 ? -1.812 -1.030 9.536 1.00 74.06 1132 GLU A C 1
ATOM 8734 O O . GLU A 1 1132 ? -1.823 -0.160 8.659 1.00 74.06 1132 GLU A O 1
ATOM 8739 N N . LEU A 1 1133 ? -2.276 -0.788 10.766 1.00 80.44 1133 LEU A N 1
ATOM 8740 C CA . LEU A 1 1133 ? -2.875 0.490 11.159 1.00 80.44 1133 LEU A CA 1
ATOM 8741 C C . LEU A 1 1133 ? -1.858 1.524 11.628 1.00 80.44 1133 LEU A C 1
ATOM 8743 O O . LEU A 1 1133 ? -2.152 2.719 11.602 1.00 80.44 1133 LEU A O 1
ATOM 8747 N N . LEU A 1 1134 ? -0.659 1.096 12.021 1.00 73.81 1134 LEU A N 1
ATOM 8748 C CA . LEU A 1 1134 ? 0.460 1.988 12.293 1.00 73.81 1134 LEU A CA 1
ATOM 8749 C C . LEU A 1 1134 ? 1.493 1.955 11.166 1.00 73.81 1134 LEU A C 1
ATOM 8751 O O . LEU A 1 1134 ? 1.747 0.933 10.530 1.00 73.81 1134 LEU A O 1
ATOM 8755 N N . THR A 1 1135 ? 2.119 3.101 10.921 1.00 65.75 1135 THR A N 1
ATOM 8756 C CA . THR A 1 1135 ? 3.380 3.171 10.189 1.00 65.75 1135 THR A CA 1
ATOM 8757 C C . THR A 1 1135 ? 4.516 2.639 11.070 1.00 65.75 1135 THR A C 1
ATOM 8759 O O . THR A 1 1135 ? 4.378 2.568 12.295 1.00 65.75 1135 THR A O 1
ATOM 8762 N N . PRO A 1 1136 ? 5.689 2.348 10.491 1.00 55.91 1136 PRO A N 1
ATOM 8763 C CA . PRO A 1 1136 ? 6.861 1.910 11.254 1.00 55.91 1136 PRO A CA 1
ATOM 8764 C C . PRO A 1 1136 ? 7.326 2.946 12.292 1.00 55.91 1136 PRO A C 1
ATOM 8766 O O . PRO A 1 1136 ? 7.853 2.596 13.341 1.00 55.91 1136 PRO A O 1
ATOM 8769 N N . THR A 1 1137 ? 7.066 4.234 12.047 1.00 58.97 1137 THR A N 1
ATOM 8770 C CA . THR A 1 1137 ? 7.285 5.327 13.011 1.00 58.97 1137 THR A CA 1
ATOM 8771 C C . THR A 1 1137 ? 6.118 5.554 13.967 1.00 58.97 1137 THR A C 1
ATOM 8773 O O . THR A 1 1137 ? 6.038 6.598 14.613 1.00 58.97 1137 THR A O 1
ATOM 8776 N N . LEU A 1 1138 ? 5.228 4.567 14.082 1.00 67.94 1138 LEU A N 1
ATOM 8777 C CA . LEU A 1 1138 ? 4.112 4.531 15.018 1.00 67.94 1138 LEU A CA 1
ATOM 8778 C C . LEU A 1 1138 ? 3.067 5.633 14.788 1.00 67.94 1138 LEU A C 1
ATOM 8780 O O . LEU A 1 1138 ? 2.368 6.012 15.728 1.00 67.94 1138 LEU A O 1
ATOM 8784 N N . LYS A 1 1139 ? 2.941 6.131 13.548 1.00 72.06 1139 LYS A N 1
ATOM 8785 C CA . LYS A 1 1139 ? 1.856 7.039 13.145 1.00 72.06 1139 LYS A CA 1
ATOM 8786 C C . LYS A 1 1139 ? 0.639 6.257 12.695 1.00 72.06 1139 LYS A C 1
ATOM 8788 O O . LYS A 1 1139 ? 0.775 5.233 12.038 1.00 72.06 1139 LYS A O 1
ATOM 8793 N N . LEU A 1 1140 ? -0.545 6.772 12.978 1.00 78.50 1140 LEU A N 1
ATOM 8794 C CA . LEU A 1 1140 ? -1.790 6.098 12.648 1.00 78.50 1140 LEU A CA 1
ATOM 8795 C C . LEU A 1 1140 ? -2.182 6.322 11.176 1.00 78.50 1140 LEU A C 1
ATOM 8797 O O . LEU A 1 1140 ? -2.234 7.452 10.690 1.00 78.50 1140 LEU A O 1
ATOM 8801 N N . LYS A 1 1141 ? -2.469 5.239 10.446 1.00 77.06 1141 LYS A N 1
ATOM 8802 C CA . LYS A 1 1141 ? -2.977 5.278 9.068 1.00 77.06 1141 LYS A CA 1
ATOM 8803 C C . LYS A 1 1141 ? -4.485 5.528 9.104 1.00 77.06 1141 LYS A C 1
ATOM 8805 O O . LYS A 1 1141 ? -5.280 4.587 9.101 1.00 77.06 1141 LYS A O 1
ATOM 8810 N N . ARG A 1 1142 ? -4.885 6.801 9.186 1.00 84.56 1142 ARG A N 1
ATOM 8811 C CA . ARG A 1 1142 ? -6.280 7.208 9.447 1.00 84.56 1142 ARG A CA 1
ATOM 8812 C C . ARG A 1 1142 ? -7.319 6.588 8.508 1.00 84.56 1142 ARG A C 1
ATOM 8814 O O . ARG A 1 1142 ? -8.265 6.020 9.044 1.00 84.56 1142 ARG A O 1
ATOM 8821 N N . PRO A 1 1143 ? -7.173 6.607 7.165 1.00 76.50 1143 PRO A N 1
ATOM 8822 C CA . PRO A 1 1143 ? -8.198 6.024 6.293 1.00 76.50 1143 PRO A CA 1
ATOM 8823 C C . PRO A 1 1143 ? -8.335 4.511 6.481 1.00 76.50 1143 PRO A C 1
ATOM 8825 O O . PRO A 1 1143 ? -9.447 3.995 6.558 1.00 76.50 1143 PRO A O 1
ATOM 8828 N N . THR A 1 1144 ? -7.212 3.803 6.636 1.00 77.00 1144 THR A N 1
ATOM 8829 C CA . THR A 1 1144 ? -7.198 2.362 6.928 1.00 77.00 1144 THR A CA 1
ATOM 8830 C C . THR A 1 1144 ? -7.848 2.063 8.277 1.00 77.00 1144 THR A C 1
ATOM 8832 O O . THR A 1 1144 ? -8.638 1.130 8.384 1.00 77.00 1144 THR A O 1
ATOM 8835 N N . THR A 1 1145 ? -7.579 2.895 9.285 1.00 86.94 1145 THR A N 1
ATOM 8836 C CA . THR A 1 1145 ? -8.158 2.764 10.630 1.00 86.94 1145 THR A CA 1
ATOM 8837 C C . THR A 1 1145 ? -9.664 3.022 10.610 1.00 86.94 1145 THR A C 1
ATOM 8839 O O . THR A 1 1145 ? -10.423 2.215 11.139 1.00 86.94 1145 THR A O 1
ATOM 8842 N N . ALA A 1 1146 ? -10.115 4.083 9.931 1.00 86.19 1146 ALA A N 1
ATOM 8843 C CA . ALA A 1 1146 ? -11.533 4.393 9.750 1.00 86.19 1146 ALA A CA 1
ATOM 8844 C C . ALA A 1 1146 ? -12.275 3.264 9.024 1.00 86.19 1146 ALA A C 1
ATOM 8846 O O . ALA A 1 1146 ? -13.380 2.902 9.413 1.00 86.19 1146 ALA A O 1
ATOM 8847 N N . LYS A 1 1147 ? -11.651 2.679 7.993 1.00 83.38 1147 LYS A N 1
ATOM 8848 C CA . LYS A 1 1147 ? -12.210 1.547 7.248 1.00 83.38 1147 LYS A CA 1
ATOM 8849 C C . LYS A 1 1147 ? -12.292 0.284 8.106 1.00 83.38 1147 LYS A C 1
ATOM 8851 O O . LYS A 1 1147 ? -13.329 -0.371 8.099 1.00 83.38 1147 LYS A O 1
ATOM 8856 N N . MET A 1 1148 ? -11.229 -0.052 8.843 1.00 89.62 1148 MET A N 1
ATOM 8857 C CA . MET A 1 1148 ? -11.194 -1.244 9.699 1.00 89.62 1148 MET A CA 1
ATOM 8858 C C . MET A 1 1148 ? -12.217 -1.158 10.836 1.00 89.62 1148 MET A C 1
ATOM 8860 O O . MET A 1 1148 ? -12.872 -2.149 11.144 1.00 89.62 1148 MET A O 1
ATOM 8864 N N . TYR A 1 1149 ? -12.389 0.027 11.423 1.00 94.88 1149 TYR A N 1
ATOM 8865 C CA . TYR A 1 1149 ? -13.280 0.245 12.561 1.00 94.88 1149 TYR A CA 1
ATOM 8866 C C . TYR A 1 1149 ? -14.606 0.927 12.200 1.00 94.88 1149 TYR A C 1
ATOM 8868 O O . TYR A 1 1149 ? -15.281 1.433 13.092 1.00 94.88 1149 TYR A O 1
ATOM 8876 N N . ARG A 1 1150 ? -15.019 0.929 10.924 1.00 93.94 1150 ARG A N 1
ATOM 8877 C CA . ARG A 1 1150 ? -16.233 1.637 10.473 1.00 93.94 1150 ARG A CA 1
ATOM 8878 C C . ARG A 1 1150 ? -17.471 1.248 11.280 1.00 93.94 1150 ARG A C 1
ATOM 8880 O O . ARG A 1 1150 ? -18.171 2.127 11.764 1.00 93.94 1150 ARG A O 1
ATOM 8887 N N . SER A 1 1151 ? -17.665 -0.050 11.517 1.00 92.19 1151 SER A N 1
ATOM 8888 C CA . SER A 1 1151 ? -18.774 -0.565 12.328 1.00 92.19 1151 SER A CA 1
ATOM 8889 C C . SER A 1 1151 ? -18.762 -0.035 13.766 1.00 92.19 1151 SER A C 1
ATOM 8891 O O . SER A 1 1151 ? -19.808 0.329 14.296 1.00 92.19 1151 SER A O 1
ATOM 8893 N N . VAL A 1 1152 ? -17.583 0.053 14.391 1.00 95.06 1152 VAL A N 1
ATOM 8894 C CA . VAL A 1 1152 ? -17.420 0.594 15.749 1.00 95.06 1152 VAL A CA 1
ATOM 8895 C C . VAL A 1 1152 ? -17.729 2.089 15.772 1.00 95.06 1152 VAL A C 1
ATOM 8897 O O . VAL A 1 1152 ? -18.416 2.562 16.672 1.00 95.06 1152 VAL A O 1
ATOM 8900 N N . LEU A 1 1153 ? -17.248 2.839 14.780 1.00 96.19 1153 LEU A N 1
ATOM 8901 C CA . LEU A 1 1153 ? -17.496 4.277 14.669 1.00 96.19 1153 LEU A CA 1
ATOM 8902 C C . LEU A 1 1153 ? -18.984 4.575 14.452 1.00 96.19 1153 LEU A C 1
ATOM 8904 O O . LEU A 1 1153 ? -19.525 5.449 15.122 1.00 96.19 1153 LEU A O 1
ATOM 8908 N N . ASP A 1 1154 ? -19.653 3.824 13.573 1.00 93.12 1154 ASP A N 1
ATOM 8909 C CA . ASP A 1 1154 ? -21.093 3.961 13.313 1.00 93.12 1154 ASP A CA 1
ATOM 8910 C C . ASP A 1 1154 ? -21.912 3.693 14.576 1.00 93.12 1154 ASP A C 1
ATOM 8912 O O . ASP A 1 1154 ? -22.826 4.451 14.901 1.00 93.12 1154 ASP A O 1
ATOM 8916 N N . GLN A 1 1155 ? -21.533 2.664 15.338 1.00 95.69 1155 GLN A N 1
ATOM 8917 C CA . GLN A 1 1155 ? -22.156 2.372 16.623 1.00 95.69 1155 GLN A CA 1
ATOM 8918 C C . GLN A 1 1155 ? -21.968 3.524 17.621 1.00 95.69 1155 GLN A C 1
ATOM 8920 O O . GLN A 1 1155 ? -22.922 3.910 18.293 1.00 95.69 1155 GLN A O 1
ATOM 8925 N N . LEU A 1 1156 ? -20.768 4.106 17.706 1.00 96.50 1156 LEU A N 1
ATOM 8926 C CA . LEU A 1 1156 ? -20.504 5.241 18.595 1.00 96.50 1156 LEU A CA 1
ATOM 8927 C C . LEU A 1 1156 ? -21.333 6.479 18.232 1.00 96.50 1156 LEU A C 1
ATOM 8929 O O . LEU A 1 1156 ? -21.795 7.179 19.134 1.00 96.50 1156 LEU A O 1
ATOM 8933 N N . TYR A 1 1157 ? -21.537 6.747 16.939 1.00 95.62 1157 TYR A N 1
ATOM 8934 C CA . TYR A 1 1157 ? -22.427 7.821 16.494 1.00 95.62 1157 TYR A CA 1
ATOM 8935 C C . TYR A 1 1157 ? -23.887 7.530 16.837 1.00 95.62 1157 TYR A C 1
ATOM 8937 O O . TYR A 1 1157 ? -24.563 8.406 17.372 1.00 95.62 1157 TYR A O 1
ATOM 8945 N N . ALA A 1 1158 ? -24.361 6.305 16.594 1.00 93.12 1158 ALA A N 1
ATOM 8946 C CA . ALA A 1 1158 ? -25.726 5.905 16.925 1.00 93.12 1158 ALA A CA 1
ATOM 8947 C C . ALA A 1 1158 ? -26.013 6.022 18.432 1.00 93.12 1158 ALA A C 1
ATOM 8949 O O . ALA A 1 1158 ? -27.041 6.570 18.823 1.00 93.12 1158 ALA A O 1
ATOM 8950 N N . GLU A 1 1159 ? -25.084 5.578 19.282 1.00 92.56 1159 GLU A N 1
ATOM 8951 C CA . GLU A 1 1159 ? -25.188 5.705 20.742 1.00 92.56 1159 GLU A CA 1
ATOM 8952 C C . GLU A 1 1159 ? -25.225 7.169 21.191 1.00 92.56 1159 GLU A C 1
ATOM 8954 O O . GLU A 1 1159 ? -26.038 7.543 22.034 1.00 92.56 1159 GLU A O 1
ATOM 8959 N N . ALA A 1 1160 ? -24.372 8.013 20.608 1.00 90.88 1160 ALA A N 1
ATOM 8960 C CA . ALA A 1 1160 ? -24.339 9.435 20.927 1.00 90.88 1160 ALA A CA 1
ATOM 8961 C C . ALA A 1 1160 ? -25.639 10.164 20.537 1.00 90.88 1160 ALA A C 1
ATOM 8963 O O . ALA A 1 1160 ? -26.088 11.037 21.279 1.00 90.88 1160 ALA A O 1
ATOM 8964 N N . LEU A 1 1161 ? -26.235 9.806 19.394 1.00 90.38 1161 LEU A N 1
ATOM 8965 C CA . LEU A 1 1161 ? -27.504 10.369 18.921 1.00 90.38 1161 LEU A CA 1
ATOM 8966 C C . LEU A 1 1161 ? -28.695 9.888 19.758 1.00 90.38 1161 LEU A C 1
ATOM 8968 O O . LEU A 1 1161 ? -29.559 10.689 20.106 1.00 90.38 1161 LEU A O 1
ATOM 8972 N N . ALA A 1 1162 ? -28.724 8.608 20.136 1.00 88.44 1162 ALA A N 1
ATOM 8973 C CA . ALA A 1 1162 ? -29.790 8.059 20.974 1.00 88.44 1162 ALA A CA 1
ATOM 8974 C C . ALA A 1 1162 ? -29.871 8.769 22.337 1.00 88.44 1162 ALA A C 1
ATOM 8976 O O . ALA A 1 1162 ? -30.957 9.110 22.806 1.00 88.44 1162 ALA A O 1
ATOM 8977 N N . GLU A 1 1163 ? -28.724 9.063 22.950 1.00 84.69 1163 GLU A N 1
ATOM 8978 C CA . GLU A 1 1163 ? -28.680 9.822 24.203 1.00 84.69 1163 GLU A CA 1
ATOM 8979 C C . GLU A 1 1163 ? -29.116 11.281 24.048 1.00 84.69 1163 GLU A C 1
ATOM 8981 O O . GLU A 1 1163 ? -29.704 11.850 24.968 1.00 84.69 1163 GLU A O 1
ATOM 8986 N N . GLU A 1 1164 ? -28.832 11.905 22.902 1.00 80.44 1164 GLU A N 1
ATOM 8987 C CA . GLU A 1 1164 ? -29.295 13.260 22.595 1.00 80.44 1164 GLU A CA 1
ATOM 8988 C C . GLU A 1 1164 ? -30.823 13.312 22.511 1.00 80.44 1164 GLU A C 1
ATOM 8990 O O . GLU A 1 1164 ? -31.447 14.185 23.117 1.00 80.44 1164 GLU A O 1
ATOM 8995 N N . GLU A 1 1165 ? -31.437 12.336 21.838 1.00 77.44 1165 GLU A N 1
ATOM 8996 C CA . GLU A 1 1165 ? -32.892 12.202 21.791 1.00 77.44 1165 GLU A CA 1
ATOM 8997 C C . GLU A 1 1165 ? -33.500 11.967 23.178 1.00 77.44 1165 GLU A C 1
ATOM 8999 O O . GLU A 1 1165 ? -34.538 12.547 23.510 1.00 77.44 1165 GLU A O 1
ATOM 9004 N N . GLU A 1 1166 ? -32.863 11.142 24.008 1.00 76.25 1166 GLU A N 1
ATOM 9005 C CA . GLU A 1 1166 ? -33.338 10.840 25.359 1.00 76.25 1166 GLU A CA 1
ATOM 9006 C C . GLU A 1 1166 ? -33.244 12.070 26.284 1.00 76.25 1166 GLU A C 1
ATOM 9008 O O . GLU A 1 1166 ? -34.190 12.373 27.017 1.00 76.25 1166 GLU A O 1
ATOM 9013 N N . GLN A 1 1167 ? -32.167 12.857 26.176 1.00 69.00 1167 GLN A N 1
ATOM 9014 C CA . GLN A 1 1167 ? -32.020 14.136 26.881 1.00 69.00 1167 GLN A CA 1
ATOM 9015 C C . GLN A 1 1167 ? -33.028 15.187 26.401 1.00 69.00 1167 GLN A C 1
ATOM 9017 O O . GLN A 1 1167 ? -33.619 15.886 27.227 1.00 69.00 1167 GLN A O 1
ATOM 9022 N N . HIS A 1 1168 ? -33.294 15.268 25.093 1.00 68.88 1168 HIS A N 1
ATOM 9023 C CA . HIS A 1 1168 ? -34.324 16.154 24.544 1.00 68.88 1168 HIS A CA 1
ATOM 9024 C C . HIS A 1 1168 ? -35.739 15.768 24.999 1.00 68.88 1168 HIS A C 1
ATOM 9026 O O . HIS A 1 1168 ? -36.553 16.653 25.269 1.00 68.88 1168 HIS A O 1
ATOM 9032 N N . ARG A 1 1169 ? -36.036 14.469 25.145 1.00 67.31 1169 ARG A N 1
ATOM 9033 C CA . ARG A 1 1169 ? -37.314 13.980 25.699 1.00 67.31 1169 ARG A CA 1
ATOM 9034 C C . ARG A 1 1169 ? -37.458 14.248 27.200 1.00 67.31 1169 ARG A C 1
ATOM 9036 O O . ARG A 1 1169 ? -38.584 14.393 27.673 1.00 67.31 1169 ARG A O 1
ATOM 9043 N N . ALA A 1 1170 ? -36.350 14.330 27.938 1.00 62.09 1170 ALA A N 1
ATOM 9044 C CA . ALA A 1 1170 ? -36.332 14.579 29.380 1.00 62.09 1170 ALA A CA 1
ATOM 9045 C C . ALA A 1 1170 ? -36.418 16.072 29.772 1.00 62.09 1170 ALA A C 1
ATOM 9047 O O . ALA A 1 1170 ? -36.614 16.378 30.951 1.00 62.09 1170 ALA A O 1
ATOM 9048 N N . MET A 1 1171 ? -36.300 17.014 28.825 1.00 49.94 1171 MET A N 1
ATOM 9049 C CA . MET A 1 1171 ? -36.482 18.442 29.115 1.00 49.94 1171 MET A CA 1
ATOM 9050 C C . MET A 1 1171 ? -37.975 18.780 29.301 1.00 49.94 1171 MET A C 1
ATOM 9052 O O . MET A 1 1171 ? -38.790 18.465 28.430 1.00 49.94 1171 MET A O 1
ATOM 9056 N N . PRO A 1 1172 ? -38.377 19.446 30.404 1.00 50.66 1172 PRO A N 1
ATOM 9057 C CA . PRO A 1 1172 ? -39.765 19.849 30.595 1.00 50.66 1172 PRO A CA 1
ATOM 9058 C C . PRO A 1 1172 ? -40.173 20.824 29.487 1.00 50.66 1172 PRO A C 1
ATOM 9060 O O . PRO A 1 1172 ? -39.519 21.848 29.283 1.00 50.66 1172 PRO A O 1
ATOM 9063 N N . LYS A 1 1173 ? -41.265 20.508 28.773 1.00 45.50 1173 LYS A N 1
ATOM 9064 C CA . LYS A 1 1173 ? -41.867 21.407 27.779 1.00 45.50 1173 LYS A CA 1
ATOM 9065 C C . LYS A 1 1173 ? -42.095 22.771 28.429 1.00 45.50 1173 LYS A C 1
ATOM 9067 O O . LYS A 1 1173 ? -42.879 22.877 29.375 1.00 45.50 1173 LYS A O 1
ATOM 9072 N N . ALA A 1 1174 ? -41.410 23.797 27.926 1.00 42.84 1174 ALA A N 1
ATOM 9073 C CA . ALA A 1 1174 ? -41.712 25.175 28.270 1.00 42.84 1174 ALA A CA 1
ATOM 9074 C C . ALA A 1 1174 ? -43.208 25.410 28.013 1.00 42.84 1174 ALA A C 1
ATOM 9076 O O . ALA A 1 1174 ? -43.718 25.084 26.937 1.00 42.84 1174 ALA A O 1
ATOM 9077 N N . LYS A 1 1175 ? -43.921 25.893 29.036 1.00 41.88 1175 LYS A N 1
ATOM 9078 C CA . LYS A 1 1175 ? -45.283 26.399 28.862 1.00 41.88 1175 LYS A CA 1
ATOM 9079 C C . LYS A 1 1175 ? -45.215 27.549 27.853 1.00 41.88 1175 LYS A C 1
ATOM 9081 O O . LYS A 1 1175 ? -44.339 28.398 27.995 1.00 41.88 1175 LYS A O 1
ATOM 9086 N N . LEU A 1 1176 ? -46.110 27.472 26.865 1.00 35.62 1176 LEU A N 1
ATOM 9087 C CA . LEU A 1 1176 ? -46.414 28.483 25.846 1.00 35.62 1176 LEU A CA 1
ATOM 9088 C C . LEU A 1 1176 ? -46.268 29.921 26.347 1.00 35.62 1176 LEU A C 1
ATOM 9090 O O . LEU A 1 1176 ? -46.775 30.193 27.463 1.00 35.62 1176 LEU A O 1
#

Secondary structure (DSSP, 8-state):
--TTS----HHHHHHHTT----TTT--SSPP----SB---SSHHHHHHHHTTSS----BTTT--HHHHHHHHHHHHHHT-SEEEEESSHHHHHHHHHHHH--TT-EEEEES-S-HHHHHIIIIIGGGGT-EEEEESS--HHHHHHH--TTEEEEEEESS-TTT-----HHHHHHHHHHTT-PEEEE-TTTTTTTS--GGGGT-SEEEE-TTTTTT-SSS---EEEEE-S-S-TTTTTTT-HHHHSPBGGGTTB-HHHHHGGGHHHHHIIIIIIHHH--BPPHHHHHHHHHHHHTHHHHHHHHHHHHHHHHHHHHT-TTEEEEE-TTSTTSTTHHHHHHH-TT-S-SEEEEEETTHHHHHHHHHHH-SSSEE-S--S-SS-EEE-GGGTTTTTS-HHHHHHTT--TTEEEEE--SS-HHHHHHHHHHHHHHSGGGS--------------------------S--S-----PPPP-----SSHHHHHHHHHHSPPPTTS-SEEEPTT---TTBPPPEEETT-SSS----SSTT--SHHHHHHHHHHH-TTSEEEEEPPEETTTTEE-PPEEEEHHHHHHHHHHHHHHHHHHHHHTT---SS--EEEESSS-GGGGGS----TT--HHHHHHHHHHTT-SEEEE-GGGHHHHHHHGGG-SS--EEEESS-S-SSPPTTTSHHHHHHHHHHHTT-EEEEHHHHHHHHHHT-S----PPPTTSEEEEEEE--SSSSPEEEEEEHHHHHHHHHHHHHHS---TT-EEEE-S-TTSHHHHHHHHHHHHHT-EEEEP-S-TTTHHHHHHHH--SEEEE-HHHHHHHHHHHHHHTTT--HHHHHHHHHHHHHHHHHTSSTTSTT--S--TTHIIIIIHHHHHHTT-TT-SEEEE-SSPPPHHHHHHHHHHH-SEEEEEE--GGGTT-SEEPPTT----SS--EEPTTEEEEEE-BGGGTB-TT-SSS-EEEEEEEETTS--EETT-HHHHHHHB-TTS-EEEEEEEEE-TTS-EEEEEETTTPEEPTTS-EE-HHHHHHHHHHH-TTEEEEEEEE-TT-SSEEEEEEE-HHHHHHHHHHHHTS---TT-HHHHHHHHS-HHHHHHHHHHHHHHHHHTT--GGGSEEEEEEEES-S-TTTT-B-TTS-B-HHHHHHHTHHHHHHHHHHHHHHHHHHHHHSPPPP-

Foldseek 3Di:
DDPPPPLDDLLRLLQPFLDDQDPVPSHPAQDQPQDFADDAPDVVSVVCCLLVVDDDTGGQLLPDSLLSSLFRSLLSLLLFPTKAKFQALVRLVVLLCVLQAAAQAEEEEELLADPVVNCCQPPVVVVRNYHYHYDLDQDLVSVLVPDDLRYREYEYECQGPPQRAHHPLLSNLVSQVVSLHAYEYACQQCLSNQQFNSVVSPHAKYKYFLCALLLQANDGHIMMIGGRLPRDCPVVCSSNVVQAFQDPSNRGDRLCVPPRSCSSVSCSSSPPSNVVSRGDRSVRSSSSSVSSSCSNVFFLLLQVLQVVVQVVLVPDPFWDFKEFLCDPPHPNVVVSVVGGVNGRGRKIKTFTPPFQQLQVQLQVQFDQEDEDDGANHLGKHKYQCCVPVCVLPDPVVCVSNVRGRRMMMIRHHNDDSVVVVVRSVRSCVRGPSPPPDDDDDDDDDDDDDDDDDDDDDDDDDDDPPPPDDDDDDDDDPPDLQQLLVLLVVLLPAPAQPAFQWDFQPPQDDVQWAGWIFGPVQRPHFDQFSDPVQLFLVCLQVVLCVNFVAFFAEWEWDQDPVVRDTHFIDTDGSVRLVLLLQLLVQLVVVVLVVLPDPDPDAAEEEADFDHPCPVNHAYDFVLDPLVLVLVVLVLRLHQEYEYAPVCLVSCLVCLSSRVNHAEYEHQDDQADPDPPCPTNQNVSQVSQVVSNHGYYYSVRSSVSSVVVPDHPDDDDGSADFPHFQWDDDLDDRTWTFTFGRSLLSSLLSLVSSFPNDALDFEAEDHQGPSFLQSVSVSSNCSSRNHHYYYDPNDPVCVLVVLLSRLGQEAEAAQLVLLLLLLVLCVVACPDDDPRNVVSVVQLVVLLVLCPPVSDPRRALDDPPCCVPPLLVSCSSSSHSNHQEYEYEPDAHDQVSQSSNSNSNRHHYKYAYDDVQNSRHFFIDRGSRSGGQFRHAGGSFKMKMFGADVLQPFGCPDPPWHKHFIKMDGSNGTPATRVCVPVRPVQADPVGIGGPQWMWIADPSRTIHTDAGVVQWDAACVRDTDHQSVLFNLLSSQPVQWSGKFWDHDNDHQAIAIETEGDLCRQQVVLCVQVVHHGDSPPQPVSAVSQPDPSSQVVVLVVQVVSCVVVVPDPRRGHQYYGYDHCLADSNLVQADSSRDGSRVSSCVVCVVVRVVRVVVSVVVVVVVVVPDPPDDD

Organism: NCBI:txid258253